Protein AF-A0A7V1EJ73-F1 (afdb_monomer)

Foldseek 3Di:
DDDDDDDDDDDDDDDDDDDDPDPDDDPVVVVVVVVVVVCCVVPVPPPLQPQLLLDDFQQEEAEAALQCLVLLVVGVVLLHAEYEHADPVHDPVSNVSNLVSSVVSNHAYAYEDDCVQAAQPDQHPLVRLLVVCVVPVPRPRYQHYEYDEACCPPNRRDLVRLLSSQVSNVVRHSHWYEYEHELQLLDCVNVVRDNNLLVNLNSTQEYEYEAEQAFPPDDAPQQCCDPDHSSPLLVSLVSQLVSCVSSVHAYEYEYELAAAQVPDDPPHGGAGHAQLSLLLSVVSSLLSLHSHYYYYHSNCLCVQSHAHDPPGPDHGGSNVCSVRHSSLSSVVSRVCGQFSSQPWDPPQKDKPDPQKDKTWTARLQQRWIKIKIWGRAQAKDKIKMFGNDDADVQKDFFWWDFDRPPPDDIFTQAPRITIDMDHGGDMTMTTTDMDRQCQLQRPQFLEPVLVVQLVVQAQQADGFNHRQNRPRNRHSYPVSVVRSVVQHGGGHPRSPPPDPPVVNVVVVVVVVVVVVVVDPDDDPPVVVVVVVPPPPPPPDDDDDDDDDDDFPQQDQDDCPVDPPQQWDKFWPPDPVDPPDHRPHPPPWDWDWDQQPDPPGRGTWTKTFPLPPQIKIKIKGWDQDFLVPFAQKKKKKWKKFAWDANPLRFFFFWFAQDPDPAWAWTWGFGQTRHPDPQDPAHFTFTDGDTPDDDDDDDPQGPTDHQVNWPDDGPCPDNPTGPRWMKMKMKMKRQDDPPVVVCVVCVPPRFHIWMWMWMDGPPGDITDIDPIRTSDPPPPVDPPPDDPPDRRIGMGMGMGRGMMIMGSIGMDHDDPDPPPPVVVVVVVVVVVVPDDDDDD

Radius of gyration: 36.16 Å; Cα contacts (8 Å, |Δi|>4): 1569; chains: 1; bounding box: 122×93×97 Å

Solvent-accessible surface area (backbone atoms only — not comparable to full-atom values): 47142 Å² total; per-residue (Å²): 133,89,80,92,87,83,88,83,87,83,84,84,81,88,72,92,77,79,89,73,88,73,78,82,70,71,68,63,60,57,54,52,51,50,51,50,49,51,48,45,64,73,65,43,74,73,81,64,63,76,60,75,66,81,58,76,64,48,43,32,29,30,31,39,40,27,55,47,38,80,51,46,62,56,44,40,75,42,54,30,44,29,35,40,28,35,28,83,87,41,49,73,69,32,40,52,49,26,41,51,51,24,41,74,68,68,23,35,31,27,44,35,50,54,60,83,38,53,48,57,87,54,76,67,33,62,66,59,51,50,51,55,47,70,72,45,65,84,42,89,14,52,49,28,37,30,62,48,76,39,40,72,74,67,86,42,36,48,68,72,55,44,30,51,51,37,55,51,49,60,72,78,43,77,60,46,33,32,38,38,34,43,59,48,34,52,32,31,82,74,48,74,72,44,39,46,62,42,77,44,45,84,38,37,54,33,39,34,39,48,54,55,49,44,40,56,92,49,64,80,76,72,16,43,80,35,92,59,89,59,15,26,48,58,59,41,39,51,34,47,38,53,40,21,65,73,37,72,31,60,35,26,43,32,38,62,46,36,26,26,30,97,86,41,72,94,64,41,59,25,27,44,53,39,49,60,50,44,51,36,52,50,54,55,40,54,74,41,66,43,73,30,42,31,28,40,31,44,74,40,9,68,66,58,47,8,40,43,52,93,88,37,82,33,70,58,37,21,51,56,41,42,60,71,34,44,29,58,51,28,51,53,49,60,73,43,8,61,13,59,69,66,37,72,48,85,70,32,53,51,63,77,46,93,50,54,48,71,49,33,26,46,21,84,69,70,71,43,36,39,36,44,35,36,32,73,41,92,50,70,50,69,40,46,38,37,57,56,56,79,56,56,95,61,35,37,70,28,31,39,28,51,70,76,83,53,97,55,74,72,42,60,24,60,78,49,29,40,70,56,79,37,50,53,42,34,68,50,43,25,44,45,40,68,41,53,41,5,25,8,68,73,74,55,43,15,53,74,65,17,57,51,28,27,64,76,31,58,72,44,72,62,62,42,73,42,70,5,20,8,69,38,74,18,50,14,51,75,66,18,57,51,28,27,64,76,30,56,73,43,58,63,79,70,57,66,70,84,66,78,49,69,64,56,57,46,48,52,47,49,50,49,49,58,61,52,62,75,65,86,81,78,85,79,63,62,70,66,57,64,72,71,74,70,75,80,87,80,81,85,85,87,86,88,80,84,91,79,78,86,70,50,60,58,50,92,81,74,76,83,89,52,94,66,81,33,53,50,78,42,29,72,61,64,75,88,45,91,91,51,80,42,72,48,59,91,62,45,46,80,46,81,40,66,36,93,47,96,85,43,78,40,57,19,49,34,40,35,14,64,68,78,69,47,48,36,36,44,34,41,65,54,75,52,56,64,87,76,49,30,56,34,36,37,41,34,32,30,39,28,60,50,44,68,68,71,67,34,43,34,33,39,31,49,24,47,38,63,63,99,72,77,46,70,26,45,28,50,31,52,34,41,41,72,48,100,86,43,96,61,61,33,57,32,49,36,76,54,78,84,74,88,67,96,71,90,62,98,80,67,58,67,45,52,59,85,73,52,77,81,69,80,88,70,81,52,95,78,62,52,82,70,53,47,28,31,42,38,34,40,34,38,58,52,82,87,49,68,74,54,43,79,72,36,85,87,75,65,70,60,41,28,36,29,40,32,46,25,45,66,91,55,69,74,32,72,68,50,70,76,42,66,56,76,78,79,83,77,82,71,87,76,87,81,64,91,87,79,78,46,43,45,34,42,37,37,39,33,27,13,30,37,37,35,36,58,49,42,75,49,62,48,64,82,80,75,65,78,68,62,64,54,54,58,58,53,55,58,61,61,71,76,71,81,84,86,88,132

Structure (mmCIF, N/CA/C/O backbone):
data_AF-A0A7V1EJ73-F1
#
_entry.id   AF-A0A7V1EJ73-F1
#
loop_
_atom_site.group_PDB
_atom_site.id
_atom_site.type_symbol
_atom_site.label_atom_id
_atom_site.label_alt_id
_atom_site.label_comp_id
_atom_site.label_asym_id
_atom_site.label_entity_id
_atom_site.label_seq_id
_atom_site.pdbx_PDB_ins_code
_atom_site.Cartn_x
_atom_site.Cartn_y
_atom_site.Cartn_z
_atom_site.occupancy
_atom_site.B_iso_or_equiv
_atom_site.auth_seq_id
_atom_site.auth_comp_id
_atom_site.auth_asym_id
_atom_site.auth_atom_id
_atom_site.pdbx_PDB_model_num
ATOM 1 N N . MET A 1 1 ? -60.280 17.745 -31.122 1.00 37.38 1 MET A N 1
ATOM 2 C CA . MET A 1 1 ? -60.606 16.848 -32.254 1.00 37.38 1 MET A CA 1
ATOM 3 C C . MET A 1 1 ? -59.682 15.636 -32.158 1.00 37.38 1 MET A C 1
ATOM 5 O O . MET A 1 1 ? -58.487 15.853 -32.148 1.00 37.38 1 MET A O 1
ATOM 9 N N . VAL A 1 2 ? -60.218 14.462 -31.771 1.00 38.38 2 VAL A N 1
ATOM 10 C CA . VAL A 1 2 ? -60.307 13.207 -32.583 1.00 38.38 2 VAL A CA 1
ATOM 11 C C . VAL A 1 2 ? -58.965 12.439 -32.615 1.00 38.38 2 VAL A C 1
ATOM 13 O O . VAL A 1 2 ? -57.993 13.028 -33.045 1.00 38.38 2 VAL A O 1
ATOM 16 N N . LYS A 1 3 ? -58.773 11.150 -32.270 1.00 39.94 3 LYS A N 1
ATOM 17 C CA . LYS A 1 3 ? -59.533 9.959 -31.787 1.00 39.94 3 LYS A CA 1
ATOM 18 C C . LYS A 1 3 ? -58.442 8.925 -31.373 1.00 39.94 3 LYS A C 1
ATOM 20 O O . LYS A 1 3 ? -57.450 8.824 -32.076 1.00 39.94 3 LYS A O 1
ATOM 25 N N . SER A 1 4 ? -58.476 8.235 -30.226 1.00 53.06 4 SER A N 1
ATOM 26 C CA . SER A 1 4 ? -59.129 6.931 -29.950 1.00 53.06 4 SER A CA 1
ATOM 27 C C . SER A 1 4 ? -58.980 5.841 -31.036 1.00 53.06 4 SER A C 1
ATOM 29 O O . SER A 1 4 ? -59.695 5.894 -32.038 1.00 53.06 4 SER A O 1
ATOM 31 N N . SER A 1 5 ? -58.239 4.757 -30.753 1.00 43.44 5 SER A N 1
ATOM 32 C CA . SER A 1 5 ? -58.527 3.426 -31.324 1.00 43.44 5 SER A CA 1
ATOM 33 C C . SER A 1 5 ? -58.229 2.282 -30.335 1.00 43.44 5 SER A C 1
ATOM 35 O O . SER A 1 5 ? -57.294 2.348 -29.545 1.00 43.44 5 SER A O 1
ATOM 37 N N . LYS A 1 6 ? -59.136 1.295 -30.336 1.00 39.09 6 LYS A N 1
ATOM 38 C CA . LYS A 1 6 ? -59.301 0.154 -29.413 1.00 39.09 6 LYS A CA 1
ATOM 39 C C . LYS A 1 6 ? -58.477 -1.075 -29.851 1.00 39.09 6 LYS A C 1
ATOM 41 O O . LYS A 1 6 ? -58.134 -1.157 -31.028 1.00 39.09 6 LYS A O 1
ATOM 46 N N . PRO A 1 7 ? -58.275 -2.084 -28.976 1.00 47.47 7 PRO A N 1
ATOM 47 C CA . PRO A 1 7 ? -57.631 -3.344 -29.343 1.00 47.47 7 PRO A CA 1
ATOM 48 C C . PRO A 1 7 ? -58.618 -4.354 -29.962 1.00 47.47 7 PRO A C 1
ATOM 50 O O . PRO A 1 7 ? -59.775 -4.459 -29.543 1.00 47.47 7 PRO A O 1
ATOM 53 N N . ASN A 1 8 ? -58.141 -5.118 -30.950 1.00 38.03 8 ASN A N 1
ATOM 54 C CA . ASN A 1 8 ? -58.883 -6.188 -31.619 1.00 38.03 8 ASN A CA 1
ATOM 55 C C . ASN A 1 8 ? -58.774 -7.518 -30.858 1.00 38.03 8 ASN A C 1
ATOM 57 O O . ASN A 1 8 ? -57.684 -8.006 -30.571 1.00 38.03 8 ASN A O 1
ATOM 61 N N . ARG A 1 9 ? -59.939 -8.126 -30.602 1.00 43.38 9 ARG A N 1
ATOM 62 C CA . ARG A 1 9 ? -60.115 -9.532 -30.215 1.00 43.38 9 ARG A CA 1
ATOM 63 C C . ARG A 1 9 ? -59.714 -10.441 -31.378 1.00 43.38 9 A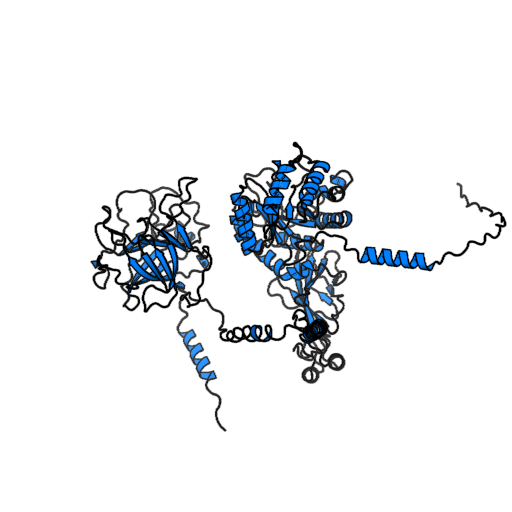RG A C 1
ATOM 65 O O . ARG A 1 9 ? -60.290 -10.316 -32.456 1.00 43.38 9 ARG A O 1
ATOM 72 N N . PHE A 1 10 ? -58.836 -11.411 -31.127 1.00 39.53 10 PHE A N 1
ATOM 73 C CA . PHE A 1 10 ? -58.691 -12.586 -31.984 1.00 39.53 10 PHE A CA 1
ATOM 74 C C . PHE A 1 10 ? -59.419 -13.786 -31.372 1.00 39.53 10 PHE A C 1
ATOM 76 O O . PHE A 1 10 ? -59.262 -14.116 -30.199 1.00 39.53 10 PHE A O 1
ATOM 83 N N . ILE A 1 11 ? -60.261 -14.386 -32.208 1.00 44.75 11 ILE A N 1
ATOM 84 C CA . ILE A 1 11 ? -61.068 -15.582 -31.980 1.00 44.75 11 ILE A CA 1
ATOM 85 C C . ILE A 1 11 ? -60.153 -16.801 -32.137 1.00 44.75 11 ILE A C 1
ATOM 87 O O . ILE A 1 11 ? -59.533 -16.958 -33.188 1.00 44.75 11 ILE A O 1
ATOM 91 N N . SER A 1 12 ? -60.078 -17.672 -31.127 1.00 35.75 12 SER A N 1
ATOM 92 C CA . SER A 1 12 ? -59.430 -18.979 -31.254 1.00 35.75 12 SER A CA 1
ATOM 93 C C . SER A 1 12 ? -60.448 -20.032 -31.705 1.00 35.75 12 SER A C 1
ATOM 95 O O . SER A 1 12 ? -61.390 -20.392 -31.001 1.00 35.75 12 SER A O 1
ATOM 97 N N . THR A 1 13 ? -60.261 -20.528 -32.923 1.00 39.53 13 THR A N 1
ATOM 98 C CA . THR A 1 13 ? -60.902 -21.741 -33.435 1.00 39.53 13 THR A CA 1
ATOM 99 C C . THR A 1 13 ? -60.279 -22.971 -32.780 1.00 39.53 13 THR A C 1
ATOM 101 O O . THR A 1 13 ? -59.085 -23.231 -32.926 1.00 39.53 13 THR A O 1
ATOM 104 N N . PHE A 1 14 ? -61.109 -23.740 -32.078 1.00 36.62 14 PHE A N 1
ATOM 105 C CA . PHE A 1 14 ? -60.796 -25.070 -31.564 1.00 36.62 14 PHE A CA 1
ATOM 106 C C . PHE A 1 14 ? -60.597 -26.058 -32.727 1.00 36.62 14 PHE A C 1
ATOM 108 O O . PHE A 1 14 ? -61.514 -26.287 -33.514 1.00 36.62 14 PHE A O 1
ATOM 115 N N . VAL A 1 15 ? -59.418 -26.680 -32.803 1.00 42.06 15 VAL A N 1
ATOM 116 C CA . VAL A 1 15 ? -59.161 -27.884 -33.610 1.00 42.06 15 VAL A CA 1
ATOM 117 C C . VAL A 1 15 ? -58.837 -29.023 -32.637 1.00 42.06 15 VAL A C 1
ATOM 119 O O . VAL A 1 15 ? -57.917 -28.867 -31.831 1.00 42.06 15 VAL A O 1
ATOM 122 N N . PRO A 1 16 ? -59.543 -30.168 -32.675 1.00 42.78 16 PRO A N 1
ATOM 123 C CA . PRO A 1 16 ? -59.245 -31.287 -31.792 1.00 42.78 16 PRO A CA 1
ATOM 124 C C . PRO A 1 16 ? -57.957 -31.981 -32.258 1.00 42.78 16 PRO A C 1
ATOM 126 O O . PRO A 1 16 ? -57.902 -32.562 -33.344 1.00 42.78 16 PRO A O 1
ATOM 129 N N . ARG A 1 17 ? -56.896 -31.912 -31.443 1.00 36.88 17 ARG A N 1
ATOM 130 C CA . ARG A 1 17 ? -55.671 -32.693 -31.660 1.00 36.88 17 ARG A CA 1
ATOM 131 C C . ARG A 1 17 ? -55.872 -34.121 -31.158 1.00 36.88 17 ARG A C 1
ATOM 133 O O . ARG A 1 17 ? -56.220 -34.343 -30.007 1.00 36.88 17 ARG A O 1
ATOM 140 N N . LYS A 1 18 ? -55.610 -35.060 -32.068 1.00 44.44 18 LYS A N 1
ATOM 141 C CA . LYS A 1 18 ? -55.435 -36.499 -31.849 1.00 44.44 18 LYS A CA 1
ATOM 142 C C . LYS A 1 18 ? -54.506 -36.783 -30.666 1.00 44.44 18 LYS A C 1
ATOM 144 O O . LYS A 1 18 ? -53.401 -36.244 -30.616 1.00 44.44 18 LYS A O 1
ATOM 149 N N . ASP A 1 19 ? -54.929 -37.712 -29.815 1.00 43.25 19 ASP A N 1
ATOM 150 C CA . ASP A 1 19 ? -54.128 -38.333 -28.763 1.00 43.25 19 ASP A CA 1
ATOM 151 C C . ASP A 1 19 ? -52.862 -38.982 -29.338 1.00 43.25 19 ASP A C 1
ATOM 153 O O . ASP A 1 19 ? -52.896 -40.070 -29.921 1.00 43.25 19 ASP A O 1
ATOM 157 N N . ILE A 1 20 ? -51.719 -38.322 -29.152 1.00 44.53 20 ILE A N 1
ATOM 158 C CA . ILE A 1 20 ? -50.403 -38.941 -29.301 1.00 44.53 20 ILE A CA 1
ATOM 159 C C . ILE A 1 20 ? -49.955 -39.340 -27.896 1.00 44.53 20 ILE A C 1
ATOM 161 O O . ILE A 1 20 ? -49.595 -38.491 -27.082 1.00 44.53 20 ILE A O 1
ATOM 165 N N . LYS A 1 21 ? -49.969 -40.648 -27.611 1.00 43.72 21 LYS A N 1
ATOM 166 C CA . LYS A 1 21 ? -49.318 -41.225 -26.428 1.00 43.72 21 LYS A CA 1
ATOM 167 C C . LYS A 1 21 ? -47.803 -41.055 -26.564 1.00 43.72 21 LYS A C 1
ATOM 169 O O . LYS A 1 21 ? -47.116 -41.939 -27.072 1.00 43.72 21 LYS A O 1
ATOM 174 N N . VAL A 1 22 ? -47.287 -39.913 -26.118 1.00 45.94 22 VAL A N 1
ATOM 175 C CA . VAL A 1 22 ? -45.852 -39.709 -25.910 1.00 45.94 22 VAL A CA 1
ATOM 176 C C . VAL A 1 22 ? -45.454 -40.553 -24.703 1.00 45.94 22 VAL A C 1
ATOM 178 O O . VAL A 1 22 ? -45.932 -40.333 -23.591 1.00 45.94 22 VAL A O 1
ATOM 181 N N . ARG A 1 23 ? -44.622 -41.574 -24.933 1.00 46.03 23 ARG A N 1
ATOM 182 C CA . ARG A 1 23 ? -43.982 -42.340 -23.859 1.00 46.03 23 ARG A CA 1
ATOM 183 C C . ARG A 1 23 ? -43.188 -41.356 -23.000 1.00 46.03 23 ARG A C 1
ATOM 185 O O . ARG A 1 23 ? -42.261 -40.730 -23.502 1.00 46.03 23 ARG A O 1
ATOM 192 N N . GLN A 1 24 ? -43.567 -41.221 -21.732 1.00 46.16 24 GLN A N 1
ATOM 193 C CA . GLN A 1 24 ? -42.800 -40.477 -20.740 1.00 46.16 24 GLN A CA 1
ATOM 194 C C . GLN A 1 24 ? -41.425 -41.141 -20.602 1.00 46.16 24 GLN A C 1
ATOM 196 O O . GLN A 1 24 ? -41.301 -42.218 -20.020 1.00 46.16 24 GLN A O 1
ATOM 201 N N . ALA A 1 25 ? -40.400 -40.525 -21.186 1.00 59.19 25 ALA A N 1
ATOM 202 C CA . ALA A 1 25 ? -39.031 -40.771 -20.765 1.00 59.19 25 ALA A CA 1
ATOM 203 C C . ALA A 1 25 ? -38.875 -40.223 -19.331 1.00 59.19 25 ALA A C 1
ATOM 205 O O . ALA A 1 25 ? -39.497 -39.208 -19.002 1.00 59.19 25 ALA A O 1
ATOM 206 N N . PRO A 1 26 ? -38.108 -40.892 -18.458 1.00 57.16 26 PRO A N 1
ATOM 207 C CA . PRO A 1 26 ? -38.058 -40.559 -17.040 1.00 57.16 26 PRO A CA 1
ATOM 208 C C . PRO A 1 26 ? -37.475 -39.155 -16.834 1.00 57.16 26 PRO A C 1
ATOM 210 O O . PRO A 1 26 ? -36.294 -38.916 -17.076 1.00 57.16 26 PRO A O 1
ATOM 213 N N . GLN A 1 27 ? -38.311 -38.237 -16.338 1.00 58.25 27 GLN A N 1
ATOM 214 C CA . GLN A 1 27 ? -37.965 -36.846 -16.001 1.00 58.25 27 GLN A CA 1
ATOM 215 C C . GLN A 1 27 ? -36.798 -36.735 -14.997 1.00 58.25 27 GLN A C 1
ATOM 217 O O . GLN A 1 27 ? -36.150 -35.697 -14.904 1.00 58.25 27 GLN A O 1
ATOM 222 N N . TYR A 1 28 ? -36.475 -37.826 -14.302 1.00 60.28 28 TYR A N 1
ATOM 223 C CA . TYR A 1 28 ? -35.384 -37.912 -13.335 1.00 60.28 28 TYR A CA 1
ATOM 224 C C . TYR A 1 28 ? -33.982 -37.781 -13.949 1.00 60.28 28 TYR A C 1
ATOM 226 O O . TYR A 1 28 ? -33.091 -37.267 -13.284 1.00 60.28 28 TYR A O 1
ATOM 234 N N . MET A 1 29 ? -33.776 -38.171 -15.213 1.00 61.72 29 MET A N 1
ATOM 235 C CA . MET A 1 29 ? -32.460 -38.032 -15.865 1.00 61.72 29 MET A CA 1
ATOM 236 C C . MET A 1 29 ? -32.123 -36.573 -16.201 1.00 61.72 29 MET A C 1
ATOM 238 O O . MET A 1 29 ? -30.957 -36.196 -16.159 1.00 61.72 29 MET A O 1
ATOM 242 N N . GLY A 1 30 ? -33.133 -35.745 -16.492 1.00 72.31 30 GLY A N 1
ATOM 243 C CA . GLY A 1 30 ? -32.937 -34.317 -16.758 1.00 72.31 30 GLY A CA 1
ATOM 244 C C . GLY A 1 30 ? -32.549 -33.553 -15.495 1.00 72.31 30 GLY A C 1
ATOM 245 O O . GLY A 1 30 ? -31.571 -32.820 -15.508 1.00 72.31 30 GLY A O 1
ATOM 246 N N . ILE A 1 31 ? -33.254 -33.799 -14.386 1.00 76.06 31 ILE A N 1
ATOM 247 C CA . ILE A 1 31 ? -32.960 -33.153 -13.098 1.00 76.06 31 ILE A CA 1
ATOM 248 C C . ILE A 1 31 ? -31.570 -33.559 -12.601 1.00 76.06 31 ILE A C 1
ATOM 250 O O . ILE A 1 31 ? -30.794 -32.692 -12.221 1.00 76.06 31 ILE A O 1
ATOM 254 N N . LEU A 1 32 ? -31.210 -34.847 -12.681 1.00 76.19 32 LEU A N 1
ATOM 255 C CA . LEU A 1 32 ? -29.887 -35.301 -12.250 1.00 76.19 32 LEU A CA 1
ATOM 256 C C . LEU A 1 32 ? -28.766 -34.695 -13.108 1.00 76.19 32 LEU A C 1
ATOM 258 O O . LEU A 1 32 ? -27.756 -34.265 -12.566 1.00 76.19 32 LEU A O 1
ATOM 262 N N . ALA A 1 33 ? -28.948 -34.616 -14.431 1.00 75.00 33 ALA A N 1
ATOM 263 C CA . ALA A 1 33 ? -27.963 -34.008 -15.321 1.00 75.00 33 ALA A CA 1
ATOM 264 C C . ALA A 1 33 ? -27.811 -32.502 -15.066 1.00 75.00 33 ALA A C 1
ATOM 266 O O . ALA A 1 33 ? -26.686 -32.018 -15.033 1.00 75.00 33 ALA A O 1
ATOM 267 N N . THR A 1 34 ? -28.906 -31.772 -14.832 1.00 75.56 34 THR A N 1
ATOM 268 C CA . THR A 1 34 ? -28.857 -30.338 -14.509 1.00 75.56 34 THR A CA 1
ATOM 269 C C . THR A 1 34 ? -28.239 -30.090 -13.137 1.00 75.56 34 THR A C 1
ATOM 271 O O . THR A 1 34 ? -27.395 -29.215 -13.021 1.00 75.56 34 THR A O 1
ATOM 274 N N . THR A 1 35 ? -28.572 -30.880 -12.112 1.00 78.50 35 THR A N 1
ATOM 275 C CA . THR A 1 35 ? -27.944 -30.753 -10.788 1.00 78.50 35 THR A CA 1
ATOM 276 C C . THR A 1 35 ? -26.461 -31.107 -10.839 1.00 78.50 35 THR A C 1
ATOM 278 O O . THR A 1 35 ? -25.662 -30.389 -10.255 1.00 78.50 35 THR A O 1
ATOM 281 N N . VAL A 1 36 ? -26.066 -32.149 -11.577 1.00 75.88 36 VAL A N 1
ATOM 282 C CA . VAL A 1 36 ? -24.648 -32.487 -11.767 1.00 75.88 36 VAL A CA 1
ATOM 283 C C . VAL A 1 36 ? -23.930 -31.402 -12.568 1.00 75.88 36 VAL A C 1
ATOM 285 O O . VAL A 1 36 ? -22.825 -31.050 -12.196 1.00 75.88 36 VAL A O 1
ATOM 288 N N . LEU A 1 37 ? -24.542 -30.807 -13.596 1.00 72.06 37 LEU A N 1
ATOM 289 C CA . LEU A 1 37 ? -23.951 -29.678 -14.329 1.00 72.06 37 LEU A CA 1
ATOM 290 C C . LEU A 1 37 ? -23.843 -28.413 -13.473 1.00 72.06 37 LEU A C 1
ATOM 292 O O . LEU A 1 37 ? -22.819 -27.753 -13.542 1.00 72.06 37 LEU A O 1
ATOM 296 N N . CYS A 1 38 ? -24.839 -28.091 -12.645 1.00 68.19 38 CYS A N 1
ATOM 297 C CA . CYS A 1 38 ? -24.762 -26.962 -11.716 1.00 68.19 38 CYS A CA 1
ATOM 298 C C . CYS A 1 38 ? -23.707 -27.203 -10.633 1.00 68.19 38 CYS A C 1
ATOM 300 O O . CYS A 1 38 ? -22.930 -26.308 -10.350 1.00 68.19 38 CYS A O 1
ATOM 302 N N . VAL A 1 39 ? -23.630 -28.411 -10.068 1.00 67.31 39 VAL A N 1
ATOM 303 C CA . VAL A 1 39 ? -22.601 -28.771 -9.081 1.00 67.31 39 VAL A CA 1
ATOM 304 C C . VAL A 1 39 ? -21.217 -28.807 -9.728 1.00 67.31 39 VAL A C 1
ATOM 306 O O . VAL A 1 39 ? -20.269 -28.343 -9.120 1.00 67.31 39 VAL A O 1
ATOM 309 N N . VAL A 1 40 ? -21.083 -29.278 -10.969 1.00 64.38 40 VAL A N 1
ATOM 310 C CA . VAL A 1 40 ? -19.813 -29.238 -11.708 1.00 64.38 40 VAL A CA 1
ATOM 311 C C . VAL A 1 40 ? -19.453 -27.814 -12.116 1.00 64.38 40 VAL A C 1
ATOM 313 O O . VAL A 1 40 ? -18.287 -27.503 -12.067 1.00 64.38 40 VAL A O 1
ATOM 316 N N . PHE A 1 41 ? -20.381 -26.913 -12.438 1.00 58.25 41 PHE A N 1
ATOM 317 C CA . PHE A 1 41 ? -20.037 -25.503 -12.692 1.00 58.25 41 PHE A CA 1
ATOM 318 C C . PHE A 1 41 ? -19.745 -24.709 -11.412 1.00 58.25 41 PHE A C 1
ATOM 320 O O . PHE A 1 41 ? -18.951 -23.781 -11.456 1.00 58.25 41 PHE A O 1
ATOM 327 N N . LEU A 1 42 ? -20.361 -25.074 -10.284 1.00 53.41 42 LEU A N 1
ATOM 328 C CA . LEU A 1 42 ? -20.109 -24.459 -8.975 1.00 53.41 42 LEU A CA 1
ATOM 329 C C . LEU A 1 42 ? -18.866 -25.033 -8.273 1.00 53.41 42 LEU A C 1
ATOM 331 O O . LEU A 1 42 ? -18.332 -24.388 -7.381 1.00 53.41 42 LEU A O 1
ATOM 335 N N . LEU A 1 43 ? -18.429 -26.245 -8.641 1.00 47.97 43 LEU A N 1
ATOM 336 C CA . LEU A 1 43 ? -17.250 -26.922 -8.079 1.00 47.97 43 LEU A CA 1
ATOM 337 C C . LEU A 1 43 ? -16.119 -27.130 -9.085 1.00 47.97 43 LEU A C 1
ATOM 339 O O . LEU A 1 43 ? -15.046 -27.583 -8.689 1.00 47.97 43 LEU A O 1
ATOM 343 N N . SER A 1 44 ? -16.328 -26.858 -10.374 1.00 37.72 44 SER A N 1
ATOM 344 C CA . SER A 1 44 ? -15.217 -26.675 -11.295 1.00 37.72 44 SER A CA 1
ATOM 345 C C . SER A 1 44 ? -14.502 -25.453 -10.760 1.00 37.72 44 SER A C 1
ATOM 347 O O . SER A 1 44 ? -15.121 -24.388 -10.761 1.00 37.72 44 SER A O 1
ATOM 349 N N . PRO A 1 45 ? -13.248 -25.577 -10.291 1.00 40.66 45 PRO A N 1
ATOM 350 C CA . PRO A 1 45 ? -12.445 -24.391 -10.120 1.00 40.66 45 PRO A CA 1
ATOM 351 C C . PRO A 1 45 ? -12.479 -23.733 -11.493 1.00 40.66 45 PRO A C 1
ATOM 353 O O . PRO A 1 45 ? -11.986 -24.295 -12.477 1.00 40.66 45 PRO A O 1
ATOM 356 N N . THR A 1 46 ? -13.140 -22.580 -11.598 1.00 42.56 46 THR A N 1
ATOM 357 C CA . THR A 1 46 ? -12.669 -21.597 -12.554 1.00 42.56 46 THR A CA 1
ATOM 358 C C . THR A 1 46 ? -11.179 -21.569 -12.282 1.00 42.56 46 THR A C 1
ATOM 360 O O . THR A 1 46 ? -10.757 -2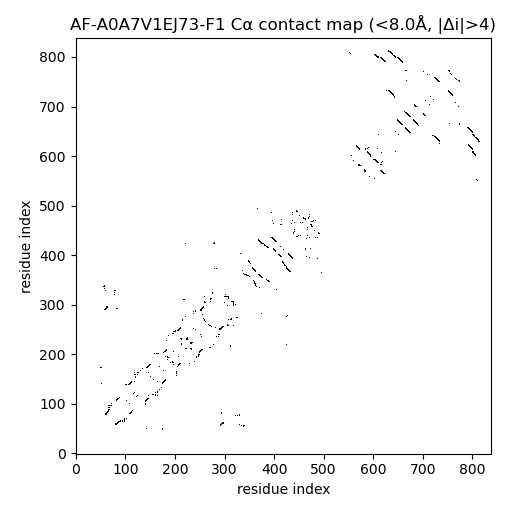1.384 -11.139 1.00 42.56 46 THR A O 1
ATOM 363 N N . VAL A 1 47 ? -10.384 -21.952 -13.277 1.00 37.84 47 VAL A N 1
ATOM 364 C CA . VAL A 1 47 ? -8.932 -21.844 -13.198 1.00 37.84 47 VAL A CA 1
ATOM 365 C C . VAL A 1 47 ? -8.664 -20.344 -13.250 1.00 37.84 47 VAL A C 1
ATOM 367 O O . VAL A 1 47 ? -8.243 -19.806 -14.263 1.00 37.84 47 VAL A O 1
ATOM 370 N N . SER A 1 48 ? -9.062 -19.642 -12.189 1.00 51.25 48 SER A N 1
ATOM 371 C CA . SER A 1 48 ? -8.489 -18.372 -11.827 1.00 51.25 48 SER A CA 1
ATOM 372 C C . SER A 1 48 ? -7.030 -18.718 -11.652 1.00 51.25 48 SER A C 1
ATOM 374 O O . SER A 1 48 ? -6.707 -19.619 -10.868 1.00 51.25 48 SER A O 1
ATOM 376 N N . ALA A 1 49 ? -6.173 -18.100 -12.461 1.00 53.81 49 ALA A N 1
ATOM 377 C CA . ALA A 1 49 ? -4.745 -18.154 -12.220 1.00 53.81 49 ALA A CA 1
ATOM 378 C C . ALA A 1 49 ? -4.533 -17.928 -10.718 1.00 53.81 49 ALA A C 1
ATOM 380 O O . ALA A 1 49 ? -5.224 -17.094 -10.122 1.00 53.81 49 ALA A O 1
ATOM 381 N N . VAL A 1 50 ? -3.683 -18.752 -10.100 1.00 66.06 50 VAL A N 1
ATOM 382 C CA . VAL A 1 50 ? -3.334 -18.575 -8.690 1.00 66.06 50 VAL A CA 1
ATOM 383 C C . VAL A 1 50 ? -2.803 -17.157 -8.583 1.00 66.06 50 VAL A C 1
ATOM 385 O O . VAL A 1 50 ? -1.763 -16.859 -9.162 1.00 66.06 50 VAL A O 1
ATOM 388 N N . ASP A 1 51 ? -3.564 -16.282 -7.935 1.00 76.12 51 ASP A N 1
ATOM 389 C CA . ASP A 1 51 ? -3.142 -14.913 -7.717 1.00 76.12 51 ASP A CA 1
ATOM 390 C C . ASP A 1 51 ? -1.997 -14.969 -6.696 1.00 76.12 51 ASP A C 1
ATOM 392 O O . ASP A 1 51 ? -2.236 -15.347 -5.545 1.00 76.12 51 ASP A O 1
ATOM 396 N N . PRO A 1 52 ? -0.744 -14.675 -7.090 1.00 75.69 52 PRO A N 1
ATOM 397 C CA . PRO A 1 52 ? 0.398 -14.754 -6.181 1.00 75.69 52 PRO A CA 1
ATOM 398 C C . PRO A 1 52 ? 0.299 -13.720 -5.051 1.00 75.69 52 PRO A C 1
ATOM 400 O O . PRO A 1 52 ? 1.067 -13.773 -4.091 1.00 75.69 52 PRO A O 1
ATOM 403 N N . PHE A 1 53 ? -0.660 -12.800 -5.150 1.00 85.94 53 PHE A N 1
ATOM 404 C CA . PHE A 1 53 ? -0.974 -11.801 -4.148 1.00 85.94 53 PHE A CA 1
ATOM 405 C C . PHE A 1 53 ? -2.124 -12.210 -3.214 1.00 85.94 53 PHE A C 1
ATOM 407 O O . PHE A 1 53 ? -2.345 -11.535 -2.215 1.00 85.94 53 PHE A O 1
ATOM 414 N N . ALA A 1 54 ? -2.794 -13.345 -3.458 1.00 83.19 54 ALA A N 1
ATOM 415 C CA . ALA A 1 54 ? -3.875 -13.845 -2.600 1.00 83.19 54 ALA A CA 1
ATOM 416 C C . ALA A 1 54 ? -3.401 -14.350 -1.225 1.00 83.19 54 ALA A C 1
ATOM 418 O O . ALA A 1 54 ? -4.218 -14.676 -0.366 1.00 83.19 54 ALA A O 1
ATOM 419 N N . THR A 1 55 ? -2.089 -14.458 -1.017 1.00 84.44 55 THR A N 1
ATOM 420 C CA . THR A 1 55 ? -1.480 -14.826 0.265 1.00 84.44 55 THR A CA 1
ATOM 421 C C . THR A 1 55 ? -0.349 -13.865 0.607 1.00 84.44 55 THR A C 1
ATOM 423 O O . THR A 1 55 ? 0.345 -13.387 -0.292 1.00 84.44 55 THR A O 1
ATOM 426 N N . GLY A 1 56 ? -0.107 -13.650 1.900 1.00 89.25 56 GLY A N 1
ATOM 427 C CA . GLY A 1 56 ? 0.932 -12.742 2.393 1.00 89.25 56 GLY A CA 1
ATOM 428 C C . GLY A 1 56 ? 0.360 -11.373 2.765 1.00 89.25 56 GLY A C 1
ATOM 429 O O . GLY A 1 56 ? -0.813 -11.302 3.107 1.00 89.25 56 GLY A O 1
ATOM 430 N N . PRO A 1 57 ? 1.162 -10.296 2.750 1.00 93.00 57 PRO A N 1
ATOM 431 C CA . PRO A 1 57 ? 0.663 -8.948 3.002 1.00 93.00 57 PRO A CA 1
ATOM 432 C C . PRO A 1 57 ? -0.083 -8.393 1.781 1.00 93.00 57 PRO A C 1
ATOM 434 O O . PRO A 1 57 ? 0.216 -8.759 0.634 1.00 93.00 57 PRO A O 1
ATOM 437 N N . TYR A 1 58 ? -1.024 -7.475 2.019 1.00 96.88 58 TYR A N 1
ATOM 438 C CA . TYR A 1 58 ? -1.709 -6.750 0.948 1.00 96.88 58 TYR A CA 1
ATOM 439 C C . TYR A 1 58 ? -0.682 -6.016 0.064 1.00 96.88 58 TYR A C 1
ATOM 441 O O . TYR A 1 58 ? 0.237 -5.397 0.612 1.00 96.88 58 TYR A O 1
ATOM 449 N N . PRO A 1 59 ? -0.757 -6.107 -1.276 1.00 97.69 59 PRO A N 1
ATOM 450 C CA . PRO A 1 59 ? 0.275 -5.549 -2.139 1.00 97.69 59 PRO A CA 1
ATOM 451 C C . PRO A 1 59 ? 0.303 -4.023 -2.096 1.00 97.69 59 PRO A C 1
ATOM 453 O O . PRO A 1 59 ? -0.615 -3.352 -2.569 1.00 97.69 59 PRO A O 1
ATOM 456 N N . THR A 1 60 ? 1.401 -3.497 -1.566 1.00 97.56 60 THR A N 1
ATOM 457 C CA . THR A 1 60 ? 1.638 -2.064 -1.395 1.00 97.56 60 THR A CA 1
ATOM 458 C C . THR A 1 60 ? 3.056 -1.769 -1.855 1.00 97.56 60 THR A C 1
ATOM 460 O O . THR A 1 60 ? 4.008 -2.392 -1.374 1.00 97.56 60 THR A O 1
ATOM 463 N N . GLY A 1 61 ? 3.213 -0.876 -2.830 1.00 96.38 61 GLY A N 1
ATOM 464 C CA . GLY A 1 61 ? 4.480 -0.782 -3.539 1.00 96.38 61 GLY A CA 1
ATOM 465 C C . GLY A 1 61 ? 4.695 0.448 -4.401 1.00 96.38 61 GLY A C 1
ATOM 466 O O . GLY A 1 61 ? 3.986 1.446 -4.296 1.00 96.38 61 GLY A O 1
ATOM 467 N N . TRP A 1 62 ? 5.678 0.332 -5.291 1.00 97.06 62 TRP A N 1
ATOM 468 C CA . TRP A 1 62 ? 6.108 1.398 -6.190 1.00 97.06 62 TRP A CA 1
ATOM 469 C C . TRP A 1 62 ? 6.284 0.932 -7.631 1.00 97.06 62 TRP A C 1
ATOM 471 O O . TRP A 1 62 ? 6.580 -0.229 -7.893 1.00 97.06 62 TRP A O 1
ATOM 481 N N . TYR A 1 63 ? 6.167 1.874 -8.560 1.00 95.94 63 TYR A N 1
ATOM 482 C CA . TYR A 1 63 ? 6.903 1.817 -9.815 1.00 95.94 63 TYR A CA 1
ATOM 483 C C . TYR A 1 63 ? 8.373 2.111 -9.559 1.00 95.94 63 TYR A C 1
ATOM 485 O O . TYR A 1 63 ? 8.710 3.107 -8.914 1.00 95.94 63 TYR A O 1
ATOM 493 N N . ASP A 1 64 ? 9.232 1.292 -10.140 1.00 96.12 64 ASP A N 1
ATOM 494 C CA . ASP A 1 64 ? 10.675 1.427 -10.037 1.00 96.12 64 ASP A CA 1
ATOM 495 C C . ASP A 1 64 ? 11.366 1.060 -11.365 1.00 96.12 64 ASP A C 1
ATOM 497 O O . ASP A 1 64 ? 10.700 0.869 -12.387 1.00 96.12 64 ASP A O 1
ATOM 501 N N . ALA A 1 65 ? 12.696 0.972 -11.392 1.00 95.25 65 ALA A N 1
ATOM 502 C CA . ALA A 1 65 ? 13.459 0.570 -12.566 1.00 95.25 65 ALA A CA 1
ATOM 503 C C . ALA A 1 65 ? 14.462 -0.551 -12.255 1.00 95.25 65 ALA A C 1
ATOM 505 O O . ALA A 1 65 ? 15.294 -0.443 -11.362 1.00 95.25 65 ALA A O 1
ATOM 506 N N . LEU A 1 66 ? 14.482 -1.589 -13.095 1.00 95.94 66 LEU A N 1
ATOM 507 C CA . LEU A 1 66 ? 15.389 -2.743 -12.989 1.00 95.94 66 LEU A CA 1
ATOM 508 C C . LEU A 1 66 ? 16.884 -2.393 -13.109 1.00 95.94 66 LEU A C 1
ATOM 510 O O . LEU A 1 66 ? 17.755 -3.226 -12.862 1.00 95.94 66 LEU A O 1
ATOM 514 N N . ALA A 1 67 ? 17.209 -1.175 -13.541 1.00 95.31 67 ALA A N 1
ATOM 515 C CA . ALA A 1 67 ? 18.580 -0.672 -13.566 1.00 95.31 67 ALA A CA 1
ATOM 516 C C . ALA A 1 67 ? 19.062 -0.177 -12.189 1.00 95.31 67 ALA A C 1
ATOM 518 O O . ALA A 1 67 ? 20.229 0.179 -12.051 1.00 95.31 67 ALA A O 1
ATOM 519 N N . VAL A 1 68 ? 18.164 -0.119 -11.205 1.00 94.06 68 VAL A N 1
ATOM 520 C CA . VAL A 1 68 ? 18.274 0.719 -10.012 1.00 94.06 68 VAL A CA 1
ATOM 521 C C . VAL A 1 68 ? 18.053 -0.126 -8.752 1.00 94.06 68 VAL A C 1
ATOM 523 O O . VAL A 1 68 ? 17.201 0.141 -7.916 1.00 94.06 68 VAL A O 1
ATOM 526 N N . TRP A 1 69 ? 18.804 -1.219 -8.636 1.00 95.25 69 TRP A N 1
ATOM 527 C CA . TRP A 1 69 ? 18.633 -2.214 -7.571 1.00 95.25 69 TRP A CA 1
ATOM 528 C C . TRP A 1 69 ? 18.902 -1.668 -6.161 1.00 95.25 69 TRP A C 1
ATOM 530 O O . TRP A 1 69 ? 18.426 -2.251 -5.191 1.00 95.25 69 TRP A O 1
ATOM 540 N N . GLU A 1 70 ? 19.603 -0.537 -6.027 1.00 95.19 70 GLU A N 1
ATOM 541 C CA . GLU A 1 70 ? 19.845 0.105 -4.727 1.00 95.19 70 GLU A CA 1
ATOM 542 C C . GLU A 1 70 ? 18.573 0.708 -4.108 1.00 95.19 70 GLU A C 1
ATOM 544 O O . GLU A 1 70 ? 18.554 1.025 -2.919 1.00 95.19 70 GLU A O 1
ATOM 549 N N . ASP A 1 71 ? 17.511 0.867 -4.899 1.00 94.94 71 ASP A N 1
ATOM 550 C CA . ASP A 1 71 ? 16.236 1.407 -4.435 1.00 94.94 71 ASP A CA 1
ATOM 551 C C . ASP A 1 71 ? 15.409 0.345 -3.688 1.00 94.94 71 ASP A C 1
ATOM 553 O O . ASP A 1 71 ? 14.636 0.685 -2.792 1.00 94.94 71 ASP A O 1
ATOM 557 N N . VAL A 1 72 ? 15.628 -0.944 -3.979 1.00 96.75 72 VAL A N 1
ATOM 558 C CA . VAL A 1 72 ? 14.874 -2.067 -3.399 1.00 96.75 72 VAL A CA 1
ATOM 559 C C . VAL A 1 72 ? 14.961 -2.101 -1.868 1.00 96.75 72 VAL A C 1
ATOM 561 O O . VAL A 1 72 ? 13.899 -2.142 -1.239 1.00 96.75 72 VAL A O 1
ATOM 564 N N . PRO A 1 73 ? 16.155 -2.000 -1.240 1.00 96.75 73 PRO A N 1
ATOM 565 C CA . PRO A 1 73 ? 16.255 -1.864 0.208 1.00 96.75 73 PRO A CA 1
ATOM 566 C C . PRO A 1 73 ? 15.412 -0.737 0.786 1.00 96.75 73 PRO A C 1
ATOM 568 O O . PRO A 1 73 ? 14.659 -0.943 1.734 1.00 96.75 73 PRO A O 1
ATOM 571 N N . ASN A 1 74 ? 15.476 0.442 0.173 1.00 95.94 74 ASN A N 1
ATOM 572 C CA . ASN A 1 74 ? 14.748 1.601 0.669 1.00 95.94 74 ASN A CA 1
ATOM 573 C C . ASN A 1 74 ? 13.231 1.392 0.588 1.00 95.94 74 ASN A C 1
ATOM 575 O O . ASN A 1 74 ? 12.518 1.762 1.516 1.00 95.94 74 ASN A O 1
ATOM 579 N N . ILE A 1 75 ? 12.729 0.758 -0.479 1.00 96.25 75 ILE A N 1
ATOM 580 C CA . ILE A 1 75 ? 11.294 0.490 -0.621 1.00 96.25 75 ILE A CA 1
ATOM 581 C C . ILE A 1 75 ? 10.785 -0.408 0.512 1.00 96.25 75 ILE A C 1
ATOM 583 O O . ILE A 1 75 ? 9.757 -0.074 1.107 1.00 96.25 75 ILE A O 1
ATOM 587 N N . TYR A 1 76 ? 11.469 -1.517 0.832 1.00 95.69 76 TYR A N 1
ATOM 588 C CA . TYR A 1 76 ? 10.981 -2.402 1.897 1.00 95.69 76 TYR A CA 1
ATOM 589 C C . TYR A 1 76 ? 11.230 -1.870 3.304 1.00 95.69 76 TYR A C 1
ATOM 591 O O . TYR A 1 76 ? 10.402 -2.112 4.182 1.00 95.69 76 TYR A O 1
ATOM 599 N N . PHE A 1 77 ? 12.307 -1.111 3.537 1.00 95.81 77 PHE A N 1
ATOM 600 C CA . PHE A 1 77 ? 12.512 -0.449 4.830 1.00 95.81 77 PHE A CA 1
ATOM 601 C C . PHE A 1 77 ? 11.419 0.582 5.120 1.00 95.81 77 PHE A C 1
ATOM 603 O O . PHE A 1 77 ? 11.001 0.714 6.265 1.00 95.81 77 PHE A O 1
ATOM 610 N N . LEU A 1 78 ? 10.880 1.226 4.081 1.00 95.44 78 LEU A N 1
ATOM 611 C CA . LEU A 1 78 ? 9.718 2.116 4.166 1.00 95.44 78 LEU A CA 1
ATOM 612 C C . LEU A 1 78 ? 8.373 1.358 4.139 1.00 95.44 78 LEU A C 1
ATOM 614 O O . LEU A 1 78 ? 7.332 1.936 3.828 1.00 95.44 78 LEU A O 1
ATOM 618 N N . GLY A 1 79 ? 8.374 0.047 4.398 1.00 96.25 79 GLY A N 1
ATOM 619 C CA . GLY A 1 79 ? 7.168 -0.776 4.520 1.00 96.25 79 GLY A CA 1
ATOM 620 C C . GLY A 1 79 ? 6.540 -1.242 3.201 1.00 96.25 79 GLY A C 1
ATOM 621 O O . GLY A 1 79 ? 5.478 -1.867 3.230 1.00 96.25 79 GLY A O 1
ATOM 622 N N . GLY A 1 80 ? 7.158 -0.970 2.049 1.00 97.12 80 GLY A N 1
ATOM 623 C CA . GLY A 1 80 ? 6.720 -1.510 0.761 1.00 97.12 80 GLY A CA 1
ATOM 624 C C . GLY A 1 80 ? 7.000 -3.012 0.645 1.00 97.12 80 GLY A C 1
ATOM 625 O O . GLY A 1 80 ? 8.020 -3.510 1.099 1.00 97.12 80 GLY A O 1
ATOM 626 N N . ASN A 1 81 ? 6.109 -3.765 0.003 1.00 97.69 81 ASN A N 1
ATOM 627 C CA . ASN A 1 81 ? 6.263 -5.220 -0.162 1.00 97.69 81 ASN A CA 1
ATOM 628 C C . ASN A 1 81 ? 6.161 -5.686 -1.622 1.00 97.69 81 ASN A C 1
ATOM 630 O O . ASN A 1 81 ? 6.251 -6.882 -1.915 1.00 97.69 81 ASN A O 1
ATOM 634 N N . THR A 1 82 ? 5.932 -4.752 -2.545 1.00 98.00 82 THR A N 1
ATOM 635 C CA . THR A 1 82 ? 5.777 -5.027 -3.972 1.00 98.00 82 THR A CA 1
ATOM 636 C C . THR A 1 82 ? 6.444 -3.924 -4.793 1.00 98.00 82 THR A C 1
ATOM 638 O O . THR A 1 82 ? 6.494 -2.770 -4.377 1.00 98.00 82 THR A O 1
ATOM 641 N N . THR A 1 83 ? 6.956 -4.259 -5.971 1.00 98.00 83 THR A N 1
ATOM 642 C CA . THR A 1 83 ? 7.445 -3.285 -6.952 1.00 98.00 83 THR A CA 1
ATOM 643 C C . THR A 1 83 ? 7.052 -3.710 -8.360 1.00 98.00 83 THR A C 1
ATOM 645 O O . THR A 1 83 ? 7.045 -4.900 -8.683 1.00 98.00 83 THR A O 1
ATOM 648 N N . LEU A 1 84 ? 6.711 -2.739 -9.201 1.00 97.94 84 LEU A N 1
ATOM 649 C CA . LEU A 1 84 ? 6.626 -2.897 -10.644 1.00 97.94 84 LEU A CA 1
ATOM 650 C C . LEU A 1 84 ? 7.878 -2.263 -11.238 1.00 97.94 84 LEU A C 1
ATOM 652 O O . LEU A 1 84 ? 8.009 -1.041 -11.303 1.00 97.94 84 LEU A O 1
ATOM 656 N N . ALA A 1 85 ? 8.816 -3.108 -11.648 1.00 96.81 85 ALA A N 1
ATOM 657 C CA . ALA A 1 85 ? 10.135 -2.671 -12.065 1.00 96.81 85 ALA A CA 1
ATOM 658 C C . ALA A 1 85 ? 10.196 -2.574 -13.594 1.00 96.81 85 ALA A C 1
ATOM 660 O O . ALA A 1 85 ? 10.166 -3.581 -14.307 1.00 96.81 85 ALA A O 1
ATOM 661 N N . LEU A 1 86 ? 10.272 -1.347 -14.108 1.00 95.06 86 LEU A N 1
ATOM 662 C CA . LEU A 1 86 ? 10.413 -1.068 -15.534 1.00 95.06 86 LEU A CA 1
ATOM 663 C C . LEU A 1 86 ? 11.769 -1.556 -16.052 1.00 95.06 86 LEU A C 1
ATOM 665 O O . LEU A 1 86 ? 12.781 -1.465 -15.358 1.00 95.06 86 LEU A O 1
ATOM 669 N N . TRP A 1 87 ? 11.811 -2.005 -17.308 1.00 92.06 87 TRP A N 1
ATOM 670 C CA . TRP A 1 87 ? 13.048 -2.481 -17.931 1.00 92.06 87 TRP A CA 1
ATOM 671 C C . TRP A 1 87 ? 14.152 -1.413 -17.977 1.00 92.06 87 TRP A C 1
ATOM 673 O O . TRP A 1 87 ? 15.293 -1.682 -17.591 1.00 92.06 87 TRP A O 1
ATOM 683 N N . GLY A 1 88 ? 13.820 -0.195 -18.419 1.00 84.62 88 GLY A N 1
ATOM 684 C CA . GLY A 1 88 ? 14.752 0.935 -18.481 1.00 84.62 88 GLY A CA 1
ATOM 685 C C . GLY A 1 88 ? 16.029 0.631 -19.279 1.00 84.62 88 GLY A C 1
ATOM 686 O O . GLY A 1 88 ? 15.982 0.013 -20.334 1.00 84.62 88 GLY A O 1
ATOM 687 N N . TYR A 1 89 ? 17.187 1.057 -18.772 1.00 86.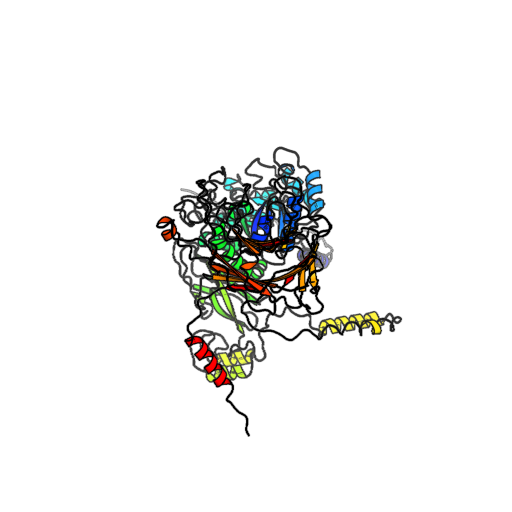69 89 TYR A N 1
ATOM 688 C CA . TYR A 1 89 ? 18.503 0.708 -19.330 1.00 86.69 89 TYR A CA 1
ATOM 689 C C . TYR A 1 89 ? 19.163 -0.451 -18.560 1.00 86.69 89 TYR A C 1
ATOM 691 O O . TYR A 1 89 ? 20.379 -0.453 -18.365 1.00 86.69 89 TYR A O 1
ATOM 699 N N . SER A 1 90 ? 18.368 -1.406 -18.059 1.00 92.56 90 SER A N 1
ATOM 700 C CA . SER A 1 90 ? 18.881 -2.494 -17.219 1.00 92.56 90 SER A CA 1
ATOM 701 C C . SER A 1 90 ? 19.806 -3.443 -17.986 1.00 92.56 90 SER A C 1
ATOM 703 O O . SER A 1 90 ? 19.560 -3.820 -19.136 1.00 92.56 90 SER A O 1
ATOM 705 N N . SER A 1 91 ? 20.882 -3.863 -17.325 1.00 95.62 91 SER A N 1
ATOM 706 C CA . SER A 1 91 ? 21.715 -4.977 -17.777 1.00 95.62 91 SER A CA 1
ATOM 707 C C . SER A 1 91 ? 21.221 -6.281 -17.147 1.00 95.62 91 SER A C 1
ATOM 709 O O . SER A 1 91 ? 20.417 -6.263 -16.220 1.00 95.62 91 SER A O 1
ATOM 711 N N . GLU A 1 92 ? 21.700 -7.424 -17.637 1.00 95.69 92 GLU A N 1
ATOM 712 C CA . GLU A 1 92 ? 21.438 -8.721 -16.988 1.00 95.69 92 GLU A CA 1
ATOM 713 C C . GLU A 1 92 ? 21.878 -8.700 -15.522 1.00 95.69 92 GLU A C 1
ATOM 715 O O . GLU A 1 92 ? 21.073 -8.968 -14.640 1.00 95.69 92 GLU A O 1
ATOM 720 N N . TYR A 1 93 ? 23.089 -8.203 -15.261 1.00 95.00 93 TYR A N 1
ATOM 721 C CA . TYR A 1 93 ? 23.605 -8.030 -13.906 1.00 95.00 93 TYR A CA 1
ATOM 722 C C . TYR A 1 93 ? 22.690 -7.179 -13.014 1.00 95.00 93 TYR A C 1
ATOM 724 O O . TYR A 1 93 ? 22.412 -7.567 -11.884 1.00 95.00 93 TYR A O 1
ATOM 732 N N . SER A 1 94 ? 22.206 -6.024 -13.494 1.00 96.19 94 SER A N 1
ATOM 733 C CA . SER A 1 94 ? 21.360 -5.167 -12.654 1.00 96.19 94 SER A CA 1
ATOM 734 C C . SER A 1 94 ? 20.003 -5.808 -12.364 1.00 96.19 94 SER A C 1
ATOM 736 O O . SER A 1 94 ? 19.489 -5.628 -11.268 1.00 96.19 94 SER A O 1
ATOM 738 N N . ARG A 1 95 ? 19.446 -6.583 -13.307 1.00 97.06 95 ARG A N 1
ATOM 739 C CA . ARG A 1 95 ? 18.204 -7.342 -13.097 1.00 97.06 95 ARG A CA 1
ATOM 740 C C . ARG A 1 95 ? 18.376 -8.438 -12.057 1.00 97.06 95 ARG A C 1
ATOM 742 O O . ARG A 1 95 ? 17.545 -8.540 -11.161 1.00 97.06 95 ARG A O 1
ATOM 749 N N . ASP A 1 96 ? 19.449 -9.215 -12.163 1.00 97.56 96 ASP A N 1
ATOM 750 C CA . ASP A 1 96 ? 19.749 -10.285 -11.213 1.00 97.56 96 ASP A CA 1
ATOM 751 C C . ASP A 1 96 ? 19.914 -9.699 -9.804 1.00 97.56 96 ASP A C 1
ATOM 753 O O . ASP A 1 96 ? 19.238 -10.131 -8.875 1.00 97.56 96 ASP A O 1
ATOM 757 N N . ARG A 1 97 ? 20.702 -8.620 -9.663 1.00 97.75 97 ARG A N 1
ATOM 758 C CA . ARG A 1 97 ? 20.867 -7.911 -8.383 1.00 97.75 97 ARG A CA 1
ATOM 759 C C . ARG A 1 97 ? 19.547 -7.348 -7.855 1.00 97.75 97 ARG A C 1
ATOM 761 O O . ARG A 1 97 ? 19.269 -7.503 -6.675 1.00 97.75 97 ARG A O 1
ATOM 768 N N . TYR A 1 98 ? 18.721 -6.736 -8.706 1.00 98.06 98 TYR A N 1
ATOM 769 C CA . TYR A 1 98 ? 17.409 -6.212 -8.305 1.00 98.06 98 TYR A CA 1
ATOM 770 C C . TYR A 1 98 ? 16.529 -7.311 -7.702 1.00 98.06 98 TYR A C 1
ATOM 772 O O . TYR A 1 98 ? 15.913 -7.130 -6.653 1.00 98.06 98 TYR A O 1
ATOM 780 N N . LEU A 1 99 ? 16.481 -8.465 -8.366 1.00 98.31 99 LEU A N 1
ATOM 781 C CA . LEU A 1 99 ? 15.697 -9.609 -7.930 1.00 98.31 99 LEU A CA 1
ATOM 782 C C . LEU A 1 99 ? 16.258 -10.253 -6.657 1.00 98.31 99 LEU A C 1
ATOM 784 O O . LEU A 1 99 ? 15.468 -10.595 -5.776 1.00 98.31 99 LEU A O 1
ATOM 788 N N . ASP A 1 100 ? 17.579 -10.383 -6.538 1.00 97.94 100 ASP A N 1
ATOM 789 C CA . ASP A 1 100 ? 18.246 -10.911 -5.344 1.00 97.94 100 ASP A CA 1
ATOM 790 C C . ASP A 1 100 ? 17.958 -10.043 -4.110 1.00 97.94 100 ASP A C 1
ATOM 792 O O . ASP A 1 100 ? 17.546 -10.568 -3.073 1.00 97.94 100 ASP A O 1
ATOM 796 N N . GLU A 1 101 ? 18.104 -8.716 -4.221 1.00 97.81 101 GLU A N 1
ATOM 797 C CA . GLU A 1 101 ? 17.783 -7.787 -3.126 1.00 97.81 101 GLU A CA 1
ATOM 798 C C . GLU A 1 1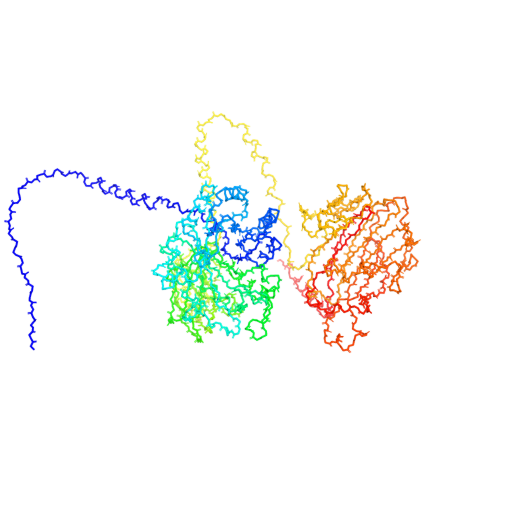01 ? 16.286 -7.831 -2.779 1.00 97.81 101 GLU A C 1
ATOM 800 O O . GLU A 1 101 ? 15.910 -7.823 -1.605 1.00 97.81 101 GLU A O 1
ATOM 805 N N . ALA A 1 102 ? 15.412 -7.952 -3.786 1.00 97.75 102 ALA A N 1
ATOM 806 C CA . ALA A 1 102 ? 13.975 -8.070 -3.559 1.00 97.75 102 ALA A CA 1
ATOM 807 C C . ALA A 1 102 ? 13.637 -9.370 -2.819 1.00 97.75 102 ALA A C 1
ATOM 809 O O . ALA A 1 102 ? 12.864 -9.352 -1.864 1.00 97.75 102 ALA A O 1
ATOM 810 N N . ALA A 1 103 ? 14.251 -10.492 -3.202 1.00 97.56 103 ALA A N 1
ATOM 811 C CA . ALA A 1 103 ? 14.077 -11.763 -2.508 1.00 97.56 103 ALA A CA 1
ATOM 812 C C . ALA A 1 103 ? 14.604 -11.704 -1.068 1.00 97.56 103 ALA A C 1
ATOM 814 O O . ALA A 1 103 ? 13.951 -12.237 -0.169 1.00 97.56 103 ALA A O 1
ATOM 815 N N . ALA A 1 104 ? 15.740 -11.037 -0.840 1.00 96.38 104 ALA A N 1
ATOM 816 C CA . ALA A 1 104 ? 16.297 -10.833 0.494 1.00 96.38 104 ALA A CA 1
ATOM 817 C C . ALA A 1 104 ? 15.348 -10.028 1.400 1.00 96.38 104 ALA A C 1
ATOM 819 O O . ALA A 1 104 ? 15.188 -10.370 2.571 1.00 96.38 104 ALA A O 1
ATOM 820 N N . GLY A 1 105 ? 14.665 -9.019 0.8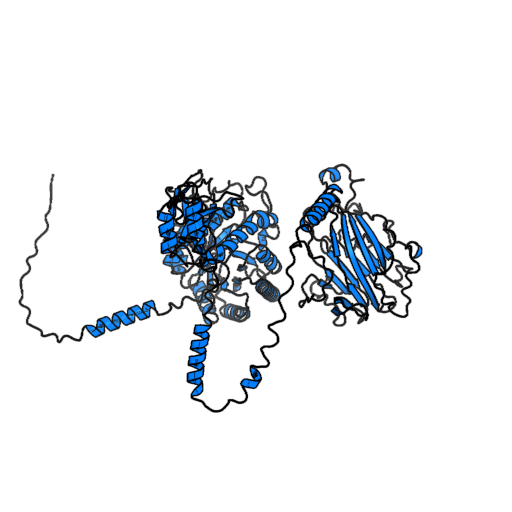47 1.00 95.50 105 GLY A N 1
ATOM 821 C CA . GLY A 1 105 ? 13.642 -8.228 1.541 1.00 95.50 105 GLY A CA 1
ATOM 822 C C . GLY A 1 105 ? 12.240 -8.853 1.574 1.00 95.50 105 GLY A C 1
ATOM 823 O O . GLY A 1 105 ? 11.310 -8.230 2.078 1.00 95.50 105 GLY A O 1
ATOM 824 N N . GLY A 1 106 ? 12.042 -10.052 1.010 1.00 96.00 106 GLY A N 1
ATOM 825 C CA . GLY A 1 106 ? 10.714 -10.670 0.885 1.00 96.00 106 GLY A CA 1
ATOM 826 C C . GLY A 1 106 ? 9.744 -9.904 -0.030 1.00 96.00 106 GLY A C 1
ATOM 827 O O . GLY A 1 106 ? 8.530 -10.094 0.059 1.00 96.00 106 GLY A O 1
ATOM 828 N N . MET A 1 107 ? 10.262 -9.037 -0.901 1.00 97.19 107 MET A N 1
ATOM 829 C CA . MET A 1 107 ? 9.483 -8.258 -1.854 1.00 97.19 107 MET A CA 1
ATOM 830 C C . MET A 1 107 ? 9.061 -9.081 -3.072 1.00 97.19 107 MET A C 1
ATOM 832 O O . MET A 1 107 ? 9.768 -9.970 -3.551 1.00 97.19 107 MET A O 1
ATOM 836 N N . ARG A 1 108 ? 7.907 -8.709 -3.628 1.00 97.88 108 ARG A N 1
ATOM 837 C CA . ARG A 1 108 ? 7.360 -9.249 -4.878 1.00 97.88 108 ARG A CA 1
ATOM 838 C C . ARG A 1 108 ? 7.621 -8.283 -6.034 1.00 97.88 108 ARG A C 1
ATOM 840 O O . ARG A 1 108 ? 7.301 -7.103 -5.936 1.00 97.88 108 ARG A O 1
ATOM 847 N N . VAL A 1 109 ? 8.152 -8.780 -7.144 1.00 98.19 109 VAL A N 1
ATOM 848 C CA . VAL A 1 109 ? 8.527 -7.987 -8.323 1.00 98.19 109 VAL A CA 1
ATOM 849 C C . VAL A 1 109 ? 7.633 -8.348 -9.505 1.00 98.19 109 VAL A C 1
ATOM 851 O O . VAL A 1 109 ? 7.568 -9.506 -9.928 1.00 98.19 109 VAL A O 1
ATOM 854 N N . ILE A 1 110 ? 6.960 -7.346 -10.062 1.00 98.44 110 ILE A N 1
ATOM 855 C CA . ILE A 1 110 ? 6.289 -7.416 -11.360 1.00 98.44 110 ILE A CA 1
ATOM 856 C C . ILE A 1 110 ? 7.297 -6.926 -12.409 1.00 98.44 110 ILE A C 1
ATOM 858 O O . ILE A 1 110 ? 7.634 -5.744 -12.462 1.00 98.44 110 ILE A O 1
ATOM 862 N N . MET A 1 111 ? 7.810 -7.852 -13.219 1.00 98.06 111 MET A N 1
ATOM 863 C CA . MET A 1 111 ? 8.931 -7.627 -14.137 1.00 98.06 111 MET A CA 1
ATOM 864 C C . MET A 1 111 ? 8.481 -6.980 -15.448 1.00 98.06 111 MET A C 1
ATOM 866 O O . MET A 1 111 ? 7.740 -7.597 -16.216 1.00 98.06 111 MET A O 1
ATOM 870 N N . GLY A 1 112 ? 8.961 -5.769 -15.739 1.00 97.56 112 GLY A N 1
ATOM 871 C CA . GLY A 1 112 ? 8.754 -5.090 -17.019 1.00 97.56 112 GLY A CA 1
ATOM 872 C C . GLY A 1 112 ? 9.538 -5.707 -18.180 1.00 97.56 112 GLY A C 1
ATOM 873 O O . GLY A 1 112 ? 10.621 -6.267 -17.989 1.00 97.56 112 GLY A O 1
ATOM 874 N N . PHE A 1 113 ? 8.994 -5.579 -19.392 1.00 97.06 113 PHE A N 1
ATOM 875 C CA . PHE A 1 113 ? 9.658 -5.939 -20.651 1.00 97.06 113 PHE A CA 1
ATOM 876 C C . PHE A 1 113 ? 10.317 -4.718 -21.307 1.00 97.06 113 PHE A C 1
ATOM 878 O O . PHE A 1 113 ? 9.899 -3.583 -21.086 1.00 97.06 113 PHE A O 1
ATOM 885 N N . ASP A 1 114 ? 11.342 -4.962 -22.128 1.00 95.44 114 ASP A N 1
ATOM 886 C CA . ASP A 1 114 ? 11.906 -3.955 -23.033 1.00 95.44 114 ASP A CA 1
ATOM 887 C C . ASP A 1 114 ? 10.873 -3.582 -24.114 1.00 95.44 114 ASP A C 1
ATOM 889 O O . ASP A 1 114 ? 10.262 -4.467 -24.727 1.00 95.44 114 ASP A O 1
ATOM 893 N N . ASP A 1 115 ? 10.727 -2.290 -24.415 1.00 92.75 115 ASP A N 1
ATOM 894 C CA . ASP A 1 115 ? 9.903 -1.800 -25.528 1.00 92.75 115 ASP A CA 1
ATOM 895 C C . ASP A 1 115 ? 10.326 -2.423 -26.871 1.00 92.75 115 ASP A C 1
ATOM 897 O O . ASP A 1 115 ? 9.513 -2.574 -27.785 1.00 92.75 115 ASP A O 1
ATOM 901 N N . ALA A 1 116 ? 11.589 -2.832 -27.022 1.00 93.44 116 ALA A N 1
ATOM 902 C CA . ALA A 1 116 ? 12.073 -3.552 -28.196 1.00 93.44 116 ALA A CA 1
ATOM 903 C C . ALA A 1 116 ? 11.340 -4.887 -28.420 1.00 93.44 116 ALA A C 1
ATOM 905 O O . ALA A 1 116 ? 11.181 -5.298 -29.572 1.00 93.44 116 ALA A O 1
ATOM 906 N N . PHE A 1 117 ? 10.856 -5.536 -27.356 1.00 95.88 117 PHE A N 1
ATOM 907 C CA . PHE A 1 117 ? 10.110 -6.791 -27.450 1.00 95.88 117 PHE A CA 1
ATOM 908 C C . PHE A 1 117 ? 8.643 -6.573 -27.829 1.00 95.88 117 PHE A C 1
ATOM 910 O O . PHE A 1 117 ? 8.069 -7.372 -28.578 1.00 95.88 117 PHE A O 1
ATOM 917 N N . ILE A 1 118 ? 8.039 -5.492 -27.322 1.00 95.19 118 ILE A N 1
ATOM 918 C CA . ILE A 1 118 ? 6.610 -5.194 -27.451 1.00 95.19 118 ILE A CA 1
ATOM 919 C C . ILE A 1 118 ? 6.431 -3.708 -27.798 1.00 95.19 118 ILE A C 1
ATOM 921 O O . ILE A 1 118 ? 6.395 -2.850 -26.926 1.00 95.19 118 ILE A O 1
ATOM 925 N N . ASN A 1 119 ? 6.258 -3.380 -29.082 1.00 93.38 119 ASN A N 1
ATOM 926 C CA . ASN A 1 119 ? 5.942 -2.012 -29.512 1.00 93.38 119 ASN A CA 1
ATOM 927 C C . ASN A 1 119 ? 5.018 -1.977 -30.737 1.00 93.38 119 ASN A C 1
ATOM 929 O O . ASN A 1 119 ? 4.748 -2.989 -31.382 1.00 93.38 119 ASN A O 1
ATOM 933 N N . ALA A 1 120 ? 4.530 -0.782 -31.077 1.00 92.06 120 ALA A N 1
ATOM 934 C CA . ALA A 1 120 ? 3.605 -0.586 -32.192 1.00 92.06 120 ALA A CA 1
ATOM 935 C C . ALA A 1 120 ? 4.257 -0.659 -33.586 1.00 92.06 120 ALA A C 1
ATOM 937 O O . ALA A 1 120 ? 3.549 -0.769 -34.588 1.00 92.06 120 ALA A O 1
ATOM 938 N N . TYR A 1 121 ? 5.585 -0.546 -33.673 1.00 93.50 121 TYR A N 1
ATOM 939 C CA . TYR A 1 121 ? 6.299 -0.315 -34.934 1.00 93.50 121 TYR A CA 1
ATOM 940 C C . TYR A 1 121 ? 7.036 -1.548 -35.462 1.00 93.50 121 TYR A C 1
ATOM 942 O O . TYR A 1 121 ? 7.389 -1.590 -36.642 1.00 93.50 121 TYR A O 1
ATOM 950 N N . SER A 1 122 ? 7.242 -2.549 -34.612 1.00 93.31 122 SER A N 1
ATOM 951 C CA . SER A 1 122 ? 7.954 -3.785 -34.918 1.00 93.31 122 SER A CA 1
ATOM 952 C C . SER A 1 122 ? 7.071 -5.004 -34.637 1.00 93.31 122 SER A C 1
ATOM 954 O O . SER A 1 122 ? 6.173 -4.940 -33.797 1.00 93.31 122 SER A O 1
ATOM 956 N N . PRO A 1 123 ? 7.291 -6.134 -35.333 1.00 96.00 123 PRO A N 1
ATOM 957 C CA . PRO A 1 123 ? 6.715 -7.409 -34.918 1.00 96.00 123 PRO A CA 1
ATOM 958 C C . PRO A 1 123 ? 7.115 -7.742 -33.475 1.00 96.00 123 PRO A C 1
ATOM 960 O O . PRO A 1 123 ? 8.237 -7.437 -33.081 1.00 96.00 123 PRO A O 1
ATOM 963 N N . VAL A 1 124 ? 6.225 -8.404 -32.728 1.00 97.38 124 VAL A N 1
ATOM 964 C CA . VAL A 1 124 ? 6.530 -8.915 -31.380 1.00 97.38 124 VAL A CA 1
ATOM 965 C C . VAL A 1 124 ? 7.758 -9.820 -31.444 1.00 97.38 124 VAL A C 1
ATOM 967 O O . VAL A 1 124 ? 7.774 -10.776 -32.230 1.00 97.38 124 VAL A O 1
ATOM 970 N N . ASP A 1 125 ? 8.758 -9.554 -30.606 1.00 97.69 125 ASP A N 1
ATOM 971 C CA . ASP A 1 125 ? 9.921 -10.430 -30.467 1.00 97.69 125 ASP A CA 1
ATOM 972 C C . ASP A 1 125 ? 9.574 -11.641 -29.595 1.00 97.69 125 ASP A C 1
ATOM 974 O O . ASP A 1 125 ? 9.895 -11.723 -28.411 1.00 97.69 125 ASP A O 1
ATOM 978 N N . VAL A 1 126 ? 8.884 -12.607 -30.201 1.00 98.19 126 VAL A N 1
ATOM 979 C CA . VAL A 1 126 ? 8.471 -13.849 -29.533 1.00 98.19 126 VAL A CA 1
ATOM 980 C C . VAL A 1 126 ? 9.672 -14.586 -28.931 1.00 98.19 126 VAL A C 1
ATOM 982 O O . VAL A 1 126 ? 9.553 -15.166 -27.856 1.00 98.19 126 VAL A O 1
ATOM 985 N N . ALA A 1 127 ? 10.827 -14.574 -29.604 1.00 97.88 127 ALA A N 1
ATOM 986 C CA . ALA A 1 127 ? 12.014 -15.262 -29.110 1.00 97.88 127 ALA A CA 1
ATOM 987 C C . ALA A 1 127 ? 12.598 -14.555 -27.880 1.00 97.88 127 ALA A C 1
ATOM 989 O O . ALA A 1 127 ? 12.874 -15.231 -26.892 1.00 97.88 127 ALA A O 1
ATOM 990 N N . GLY A 1 128 ? 12.715 -13.223 -27.919 1.00 97.06 128 GLY A N 1
ATOM 991 C CA . GLY A 1 128 ? 13.165 -12.414 -26.784 1.00 97.06 128 GLY A CA 1
ATOM 992 C C . GLY A 1 128 ? 12.255 -12.542 -25.560 1.00 97.06 128 GLY A C 1
ATOM 993 O O . GLY A 1 128 ? 12.747 -12.748 -24.454 1.00 97.06 128 GLY A O 1
ATOM 994 N N . ILE A 1 129 ? 10.928 -12.534 -25.753 1.00 98.38 129 ILE A N 1
ATOM 995 C CA . ILE A 1 129 ? 9.959 -12.751 -24.662 1.00 98.38 129 ILE A CA 1
ATOM 996 C C . ILE A 1 129 ? 10.148 -14.133 -24.027 1.00 98.38 129 ILE A C 1
ATOM 998 O O . ILE A 1 129 ? 10.205 -14.245 -22.804 1.00 98.38 129 ILE A O 1
ATOM 1002 N N . LEU A 1 130 ? 10.243 -15.191 -24.842 1.00 98.38 130 LEU A N 1
ATOM 1003 C CA . LEU A 1 130 ? 10.422 -16.554 -24.335 1.00 98.38 130 LEU A CA 1
ATOM 1004 C C . LEU A 1 130 ? 11.740 -16.715 -23.577 1.00 98.38 130 LEU A C 1
ATOM 1006 O O . LEU A 1 130 ? 11.759 -17.390 -22.549 1.00 98.38 130 LEU A O 1
ATOM 1010 N N . ASP A 1 131 ? 12.825 -16.138 -24.088 1.00 97.88 131 ASP A N 1
ATOM 1011 C CA . ASP A 1 131 ? 14.131 -16.170 -23.434 1.00 97.88 131 ASP A CA 1
ATOM 1012 C C . ASP A 1 131 ? 14.074 -15.451 -22.081 1.00 97.88 131 ASP A C 1
ATOM 1014 O O . ASP A 1 131 ? 14.354 -16.059 -21.050 1.00 97.88 131 ASP A O 1
ATOM 1018 N N . TYR A 1 132 ? 13.567 -14.215 -22.056 1.00 97.81 132 TYR A N 1
ATOM 1019 C CA . TYR A 1 132 ? 13.447 -13.420 -20.836 1.00 97.81 132 TYR A CA 1
ATOM 1020 C C . TYR A 1 132 ? 12.596 -14.101 -19.756 1.00 97.81 132 TYR A C 1
ATOM 1022 O O . TYR A 1 132 ? 13.027 -14.225 -18.609 1.00 97.81 132 TYR A O 1
ATOM 1030 N N . VAL A 1 133 ? 11.412 -14.610 -20.116 1.00 98.38 133 VAL A N 1
ATOM 1031 C CA . VAL A 1 133 ? 10.533 -15.294 -19.155 1.00 98.38 133 VAL A CA 1
ATOM 1032 C C . VAL A 1 133 ? 11.180 -16.576 -18.636 1.00 98.38 133 VAL A C 1
ATOM 1034 O O . VAL A 1 133 ? 11.159 -16.820 -17.435 1.00 98.38 133 VAL A O 1
ATOM 1037 N N . ASN A 1 134 ? 11.783 -17.400 -19.499 1.00 98.50 134 ASN A N 1
ATOM 1038 C CA . ASN A 1 134 ? 12.430 -18.634 -19.041 1.00 98.50 134 ASN A CA 1
ATOM 1039 C C . ASN A 1 134 ? 13.644 -18.377 -18.144 1.00 98.50 134 ASN A C 1
ATOM 1041 O O . ASN A 1 134 ? 13.907 -19.204 -17.274 1.00 98.50 134 ASN A O 1
ATOM 1045 N N . THR A 1 135 ? 14.343 -17.260 -18.335 1.00 98.25 135 THR A N 1
ATOM 1046 C CA . THR A 1 135 ? 15.469 -16.860 -17.486 1.00 98.25 135 THR A CA 1
ATOM 1047 C C . THR A 1 135 ? 15.014 -16.517 -16.068 1.00 98.25 135 THR A C 1
ATOM 1049 O O . THR A 1 135 ? 15.630 -16.971 -15.109 1.00 98.25 135 THR A O 1
ATOM 1052 N N . TYR A 1 136 ? 13.910 -15.776 -15.916 1.00 98.44 136 TYR A N 1
ATOM 1053 C CA . TYR A 1 136 ? 13.541 -15.181 -14.624 1.00 98.44 136 TYR A CA 1
ATOM 1054 C C . TYR A 1 136 ? 12.338 -15.812 -13.917 1.00 98.44 136 TYR A C 1
ATOM 1056 O O . TYR A 1 136 ? 12.163 -15.596 -12.720 1.00 98.44 136 TYR A O 1
ATOM 1064 N N . LYS A 1 137 ? 11.506 -16.609 -14.598 1.00 97.81 137 LYS A N 1
ATOM 1065 C CA . LYS A 1 137 ? 10.248 -17.124 -14.021 1.00 97.81 137 LYS A CA 1
ATOM 1066 C C . LYS A 1 137 ? 10.414 -17.940 -12.741 1.00 97.81 137 LYS A C 1
ATOM 1068 O O . LYS A 1 137 ? 9.473 -18.003 -11.960 1.00 97.81 137 LYS A O 1
ATOM 1073 N N . ASP A 1 138 ? 11.556 -18.582 -12.529 1.00 97.94 138 ASP A N 1
ATOM 1074 C CA . ASP A 1 138 ? 11.781 -19.423 -11.348 1.00 97.94 138 ASP A CA 1
ATOM 1075 C C . ASP A 1 138 ? 12.439 -18.650 -10.189 1.00 97.94 138 ASP A C 1
ATOM 1077 O O . ASP A 1 138 ? 12.665 -19.217 -9.119 1.00 97.94 138 ASP A O 1
ATOM 1081 N N . HIS A 1 139 ? 12.729 -17.357 -10.374 1.00 98.19 139 HIS A N 1
ATOM 1082 C CA . HIS A 1 139 ? 13.286 -16.514 -9.324 1.00 98.19 139 HIS A CA 1
ATOM 1083 C C . HIS A 1 139 ? 12.228 -16.230 -8.235 1.00 98.19 139 HIS A C 1
ATOM 1085 O O . HIS A 1 139 ? 11.118 -15.809 -8.568 1.00 98.19 139 HIS A O 1
ATOM 1091 N N . PRO A 1 140 ? 12.539 -16.398 -6.932 1.00 97.25 140 PRO A N 1
ATOM 1092 C CA . PRO A 1 140 ? 11.548 -16.312 -5.850 1.00 97.25 140 PRO A CA 1
ATOM 1093 C C . PRO A 1 140 ? 10.859 -14.946 -5.719 1.00 97.25 140 PRO A C 1
ATOM 1095 O O . PRO A 1 140 ? 9.701 -14.893 -5.317 1.00 97.25 140 PRO A O 1
ATOM 1098 N N . ALA A 1 141 ? 11.543 -13.856 -6.075 1.00 97.69 141 ALA A N 1
ATOM 1099 C CA . ALA A 1 141 ? 10.954 -12.516 -6.065 1.00 97.69 141 ALA A CA 1
ATOM 1100 C C . ALA A 1 141 ? 9.987 -12.249 -7.237 1.00 97.69 141 ALA A C 1
ATOM 1102 O O . ALA A 1 141 ? 9.184 -11.326 -7.153 1.00 97.69 141 ALA A O 1
ATOM 1103 N N . VAL A 1 142 ? 10.032 -13.013 -8.338 1.00 98.25 142 VAL A N 1
ATOM 1104 C CA . VAL A 1 142 ? 9.211 -12.722 -9.528 1.00 98.25 142 VAL A CA 1
ATOM 1105 C C . VAL A 1 142 ? 7.764 -13.147 -9.287 1.00 98.25 142 VAL A C 1
ATOM 1107 O O . VAL A 1 142 ? 7.441 -14.335 -9.248 1.00 98.25 142 VAL A O 1
ATOM 1110 N N . ALA A 1 143 ? 6.877 -12.160 -9.172 1.00 97.62 143 ALA A N 1
ATOM 1111 C CA . ALA A 1 143 ? 5.452 -12.351 -8.918 1.00 97.62 143 ALA A CA 1
ATOM 1112 C C . ALA A 1 143 ? 4.584 -12.174 -10.173 1.00 97.62 143 ALA A C 1
ATOM 1114 O O . ALA A 1 143 ? 3.471 -12.691 -10.225 1.00 97.62 143 ALA A O 1
ATOM 1115 N N . GLY A 1 144 ? 5.072 -11.490 -11.206 1.00 97.69 144 GLY A N 1
ATOM 1116 C CA . GLY A 1 144 ? 4.305 -11.269 -12.429 1.00 97.69 144 GLY A CA 1
ATOM 1117 C C . GLY A 1 144 ? 5.089 -10.576 -13.531 1.00 97.69 144 GLY A C 1
ATOM 1118 O O . GLY A 1 144 ? 6.275 -10.285 -13.386 1.00 97.69 144 GLY A O 1
ATOM 1119 N N . TRP A 1 145 ? 4.395 -10.305 -14.632 1.00 98.31 145 TRP A N 1
ATOM 1120 C CA . TRP A 1 145 ? 4.972 -9.822 -15.886 1.00 98.31 145 TRP A CA 1
ATOM 1121 C C . TRP A 1 145 ? 4.262 -8.553 -16.349 1.00 98.31 145 TRP A C 1
ATOM 1123 O O . TRP A 1 145 ? 3.061 -8.588 -16.576 1.00 98.31 145 TRP A O 1
ATOM 1133 N N . TYR A 1 146 ? 4.975 -7.447 -16.529 1.00 98.12 146 TYR A N 1
ATOM 1134 C CA . TYR A 1 146 ? 4.414 -6.170 -16.966 1.00 98.12 146 TYR A CA 1
ATOM 1135 C C . TYR A 1 146 ? 4.710 -5.902 -18.443 1.00 98.12 146 TYR A C 1
ATOM 1137 O O . TYR A 1 146 ? 5.857 -5.684 -18.827 1.00 98.12 146 TYR A O 1
ATOM 1145 N N . THR A 1 147 ? 3.674 -5.935 -19.284 1.00 97.25 147 THR A N 1
ATOM 1146 C CA . THR A 1 147 ? 3.848 -5.929 -20.747 1.00 97.25 147 THR A CA 1
ATOM 1147 C C . THR A 1 147 ? 4.029 -4.550 -21.360 1.00 97.25 147 THR A C 1
ATOM 1149 O O . THR A 1 147 ? 4.868 -4.406 -22.243 1.00 97.25 147 THR A O 1
ATOM 1152 N N . ALA A 1 148 ? 3.224 -3.564 -20.964 1.00 95.50 148 ALA A N 1
ATOM 1153 C CA . ALA A 1 148 ? 3.283 -2.229 -21.547 1.00 95.50 148 ALA A CA 1
ATOM 1154 C C . ALA A 1 148 ? 2.630 -1.173 -20.655 1.00 95.50 148 ALA A C 1
ATOM 1156 O O . ALA A 1 148 ? 1.638 -1.445 -19.970 1.00 95.50 148 ALA A O 1
ATOM 1157 N N . ASP A 1 149 ? 3.166 0.040 -20.778 1.00 95.06 149 ASP A N 1
ATOM 1158 C CA . ASP A 1 149 ? 2.634 1.264 -20.197 1.00 95.06 149 ASP A CA 1
ATOM 1159 C C . ASP A 1 149 ? 1.787 2.020 -21.220 1.00 95.06 149 ASP A C 1
ATOM 1161 O O . ASP A 1 149 ? 2.225 2.303 -22.336 1.00 95.06 149 ASP A O 1
ATOM 1165 N N . GLU A 1 150 ? 0.536 2.271 -20.863 1.00 94.50 150 GLU A N 1
ATOM 1166 C CA . GLU A 1 150 ? -0.447 2.990 -21.670 1.00 94.50 150 GLU A CA 1
ATOM 1167 C C . GLU A 1 150 ? -0.539 2.649 -23.187 1.00 94.50 150 GLU A C 1
ATOM 1169 O O . GLU A 1 150 ? -0.648 3.547 -24.041 1.00 94.50 150 GLU A O 1
ATOM 1174 N N . PRO A 1 151 ? -0.526 1.367 -23.605 1.00 94.56 151 PRO A N 1
ATOM 1175 C CA . PRO A 1 151 ? -0.279 0.988 -25.002 1.00 94.56 151 PRO A CA 1
ATOM 1176 C C . PRO A 1 151 ? -1.271 1.539 -26.044 1.00 94.56 151 PRO A C 1
ATOM 1178 O O . PRO A 1 151 ? -0.916 1.629 -27.222 1.00 94.56 151 PRO A O 1
ATOM 1181 N N . TRP A 1 152 ? -2.501 1.922 -25.671 1.00 90.00 152 TRP A N 1
ATOM 1182 C CA . TRP A 1 152 ? -3.485 2.497 -26.610 1.00 90.00 152 TRP A CA 1
ATOM 1183 C C . TRP A 1 152 ? -3.321 4.009 -26.818 1.00 90.00 152 TRP A C 1
ATOM 1185 O O . TRP A 1 152 ? -3.832 4.528 -27.816 1.00 90.00 152 TRP A O 1
ATOM 1195 N N . TYR A 1 153 ? -2.669 4.722 -25.892 1.00 84.00 153 TYR A N 1
ATOM 1196 C CA . TYR A 1 153 ? -2.599 6.184 -25.914 1.00 84.00 153 TYR A CA 1
ATOM 1197 C C . TYR A 1 153 ? -1.425 6.680 -26.765 1.00 84.00 153 TYR A C 1
ATOM 1199 O O . TYR A 1 153 ? -1.635 7.495 -27.669 1.00 84.00 153 TYR A O 1
ATOM 1207 N N . GLY A 1 154 ? -0.221 6.146 -26.522 1.00 76.38 154 GLY A N 1
ATOM 1208 C CA . GLY A 1 154 ? 1.027 6.569 -27.165 1.00 76.38 154 GLY A CA 1
ATOM 1209 C C . GLY A 1 154 ? 1.181 6.089 -28.619 1.00 76.38 154 GLY A C 1
ATOM 1210 O O . GLY A 1 154 ? 0.387 6.465 -29.484 1.00 76.38 154 GLY A O 1
ATOM 1211 N N . PRO A 1 155 ? 2.181 5.251 -28.954 1.00 75.88 155 PRO A N 1
ATOM 1212 C CA . PRO A 1 155 ? 2.391 4.757 -30.321 1.00 75.88 155 PRO A CA 1
ATOM 1213 C C . PRO A 1 155 ? 1.233 3.879 -30.847 1.00 75.88 155 PRO A C 1
ATOM 1215 O O . PRO A 1 155 ? 1.240 3.491 -32.016 1.00 75.88 155 PRO A O 1
ATOM 1218 N N . ARG A 1 156 ? 0.210 3.629 -30.010 1.00 88.69 156 ARG A N 1
ATOM 1219 C CA . ARG A 1 156 ? -1.017 2.870 -30.288 1.00 88.69 156 ARG A CA 1
ATOM 1220 C C . ARG A 1 156 ? -0.720 1.423 -30.654 1.00 88.69 156 ARG A C 1
ATOM 1222 O O . ARG A 1 156 ? -1.102 0.953 -31.729 1.00 88.69 156 ARG A O 1
ATOM 1229 N N . THR A 1 157 ? -0.036 0.726 -29.752 1.00 94.44 157 THR A N 1
ATOM 1230 C CA . THR A 1 157 ? 0.266 -0.699 -29.888 1.00 94.44 157 THR A CA 1
ATOM 1231 C C . THR A 1 157 ? -1.041 -1.473 -30.101 1.00 94.44 157 THR A C 1
ATOM 1233 O O . THR A 1 157 ? -1.945 -1.390 -29.270 1.00 94.44 157 THR A O 1
ATOM 1236 N N . PRO A 1 158 ? -1.205 -2.197 -31.224 1.00 95.44 158 PRO A N 1
ATOM 1237 C CA . PRO A 1 158 ? -2.459 -2.883 -31.515 1.00 95.44 158 PRO A CA 1
ATOM 1238 C C . PRO A 1 158 ? -2.787 -3.970 -30.485 1.00 95.44 158 PRO A C 1
ATOM 1240 O O . PRO A 1 158 ? -1.898 -4.705 -30.059 1.00 95.44 158 PRO A O 1
ATOM 1243 N N . LEU A 1 159 ? -4.077 -4.180 -30.196 1.00 95.88 159 LEU A N 1
ATOM 1244 C CA . LEU A 1 159 ? -4.540 -5.287 -29.344 1.00 95.88 159 LEU A CA 1
ATOM 1245 C C . LEU A 1 159 ? -3.980 -6.648 -29.795 1.00 95.88 159 LEU A C 1
ATOM 1247 O O . LEU A 1 159 ? -3.606 -7.464 -28.966 1.00 95.88 159 LEU A O 1
ATOM 1251 N N . SER A 1 160 ? -3.862 -6.897 -31.104 1.00 97.06 160 SER A N 1
ATOM 1252 C CA . SER A 1 160 ? -3.281 -8.148 -31.615 1.00 97.06 160 SER A CA 1
ATOM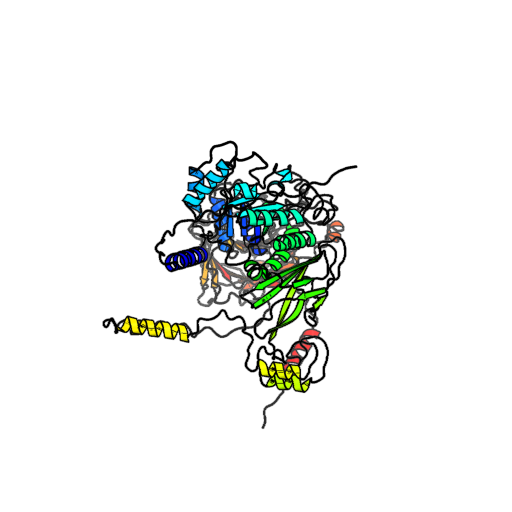 1253 C C . SER A 1 160 ? -1.814 -8.346 -31.224 1.00 97.06 160 SER A C 1
ATOM 1255 O O . SER A 1 160 ? -1.378 -9.482 -31.070 1.00 97.06 160 SER A O 1
ATOM 1257 N N . THR A 1 161 ? -1.054 -7.259 -31.081 1.00 97.19 161 THR A N 1
ATOM 1258 C CA . THR A 1 161 ? 0.341 -7.283 -30.625 1.00 97.19 161 THR A CA 1
ATOM 1259 C C . THR A 1 161 ? 0.391 -7.619 -29.137 1.00 97.19 161 THR A C 1
ATOM 1261 O O . THR A 1 161 ? 1.117 -8.529 -28.749 1.00 97.19 161 THR A O 1
ATOM 1264 N N . MET A 1 162 ? -0.446 -6.960 -28.327 1.00 97.75 162 MET A N 1
ATOM 1265 C CA . MET A 1 162 ? -0.542 -7.236 -26.888 1.00 97.75 162 MET A CA 1
ATOM 1266 C C . MET A 1 162 ? -1.014 -8.665 -26.607 1.00 97.75 162 MET A C 1
ATOM 1268 O O . MET A 1 162 ? -0.428 -9.354 -25.779 1.00 97.75 162 MET A O 1
ATOM 1272 N N . GLN A 1 163 ? -2.011 -9.150 -27.355 1.00 98.19 163 GLN A N 1
ATOM 1273 C CA . GLN A 1 163 ? -2.491 -10.528 -27.259 1.00 98.19 163 GLN A CA 1
ATOM 1274 C C . GLN A 1 163 ? -1.385 -11.535 -27.589 1.00 98.19 163 GLN A C 1
ATOM 1276 O O . GLN A 1 163 ? -1.235 -12.524 -26.883 1.00 98.19 163 GLN A O 1
ATOM 1281 N N . LEU A 1 164 ? -0.592 -11.287 -28.638 1.00 98.12 164 LEU A N 1
ATOM 1282 C CA . LEU A 1 164 ? 0.509 -12.178 -29.004 1.00 98.12 164 LEU A CA 1
ATOM 1283 C C . LEU A 1 164 ? 1.601 -12.208 -27.925 1.00 98.12 164 LEU A C 1
ATOM 1285 O O . LEU A 1 164 ? 2.133 -13.281 -27.642 1.00 98.12 164 LEU A O 1
ATOM 1289 N N . ALA A 1 165 ? 1.927 -11.066 -27.313 1.00 98.25 165 ALA A N 1
ATOM 1290 C CA . ALA A 1 165 ? 2.863 -11.014 -26.191 1.00 98.25 165 ALA A CA 1
ATOM 1291 C C . ALA A 1 165 ? 2.328 -11.798 -24.979 1.00 98.25 165 ALA A C 1
ATOM 1293 O O . ALA A 1 165 ? 3.032 -12.665 -24.463 1.00 98.25 165 ALA A O 1
ATOM 1294 N N . TYR A 1 166 ? 1.065 -11.572 -24.601 1.00 98.50 166 TYR A N 1
ATOM 1295 C CA . TYR A 1 166 ? 0.377 -12.322 -23.547 1.00 98.50 166 TYR A CA 1
ATOM 1296 C C . TYR A 1 166 ? 0.412 -13.834 -23.807 1.00 98.50 166 TYR A C 1
ATOM 1298 O O . TYR A 1 166 ? 0.939 -14.585 -22.989 1.00 98.50 166 TYR A O 1
ATOM 1306 N N . ASP A 1 167 ? -0.060 -14.281 -24.975 1.00 98.38 167 ASP A N 1
ATOM 1307 C CA . ASP A 1 167 ? -0.097 -15.700 -25.352 1.00 98.38 167 ASP A CA 1
ATOM 1308 C C . ASP A 1 167 ? 1.309 -16.329 -25.320 1.00 98.38 167 ASP A C 1
ATOM 1310 O O . ASP A 1 167 ? 1.472 -17.492 -24.947 1.00 98.38 167 ASP A O 1
ATOM 1314 N N . THR A 1 168 ? 2.338 -15.555 -25.687 1.00 98.56 168 THR A N 1
ATOM 1315 C CA . THR A 1 168 ? 3.738 -15.995 -25.642 1.00 98.56 168 THR A CA 1
ATOM 1316 C C . THR A 1 168 ? 4.210 -16.198 -24.202 1.00 98.56 168 THR A C 1
ATOM 1318 O O . THR A 1 168 ? 4.759 -17.258 -23.903 1.00 98.56 168 THR A O 1
ATOM 1321 N N . ILE A 1 169 ? 3.951 -15.249 -23.295 1.00 98.38 169 ILE A N 1
ATOM 1322 C CA . ILE A 1 169 ? 4.292 -15.373 -21.866 1.00 98.38 169 ILE A CA 1
ATOM 1323 C C . ILE A 1 169 ? 3.562 -16.576 -21.252 1.00 98.38 169 ILE A C 1
ATOM 1325 O O . ILE A 1 169 ? 4.199 -17.465 -20.681 1.00 98.38 169 ILE A O 1
ATOM 1329 N N . LYS A 1 170 ? 2.239 -16.673 -21.462 1.00 98.06 170 LYS A N 1
ATOM 1330 C CA . LYS A 1 170 ? 1.409 -17.771 -20.932 1.00 98.06 170 LYS A CA 1
ATOM 1331 C C . LYS A 1 170 ? 1.771 -19.145 -21.493 1.00 98.06 170 LYS A C 1
ATOM 1333 O O . LYS A 1 170 ? 1.362 -20.161 -20.941 1.00 98.06 170 LYS A O 1
ATOM 1338 N N . SER A 1 171 ? 2.538 -19.214 -22.582 1.00 98.19 171 SER A N 1
ATOM 1339 C CA . SER A 1 171 ? 3.016 -20.493 -23.116 1.00 98.19 171 SER A CA 1
ATOM 1340 C C . SER A 1 171 ? 4.128 -21.137 -22.274 1.00 98.19 171 SER A C 1
ATOM 1342 O O . SER A 1 171 ? 4.392 -22.330 -22.444 1.00 98.19 171 SER A O 1
ATOM 1344 N N . VAL A 1 172 ? 4.777 -20.376 -21.379 1.00 98.44 172 VAL A N 1
ATOM 1345 C CA . VAL A 1 172 ? 5.938 -20.832 -20.591 1.00 98.44 172 VAL A CA 1
ATOM 1346 C C . VAL A 1 172 ? 5.880 -20.518 -19.091 1.00 98.44 172 VAL A C 1
ATOM 1348 O O . VAL A 1 172 ? 6.681 -21.101 -18.351 1.00 98.44 172 VAL A O 1
ATOM 1351 N N . ASP A 1 173 ? 4.971 -19.650 -18.638 1.00 98.00 173 ASP A N 1
ATOM 1352 C CA . ASP A 1 173 ? 4.742 -19.331 -17.221 1.00 98.00 173 ASP A CA 1
ATOM 1353 C C . ASP A 1 173 ? 3.260 -19.005 -16.945 1.00 98.00 173 ASP A C 1
ATOM 1355 O O . ASP A 1 173 ? 2.579 -18.373 -17.753 1.00 98.00 173 ASP A O 1
ATOM 1359 N N . ASP A 1 174 ? 2.764 -19.421 -15.780 1.00 96.88 174 ASP A N 1
ATOM 1360 C CA . ASP A 1 174 ? 1.368 -19.241 -15.362 1.00 96.88 174 ASP A CA 1
ATOM 1361 C C . ASP A 1 174 ? 1.151 -17.977 -14.514 1.00 96.88 174 ASP A C 1
ATOM 1363 O O . ASP A 1 174 ? -0.002 -17.618 -14.252 1.00 96.88 174 ASP A O 1
ATOM 1367 N N . LYS A 1 175 ? 2.222 -17.268 -14.127 1.00 96.94 175 LYS A N 1
ATOM 1368 C CA . LYS A 1 175 ? 2.142 -16.007 -13.369 1.00 96.94 175 LYS A CA 1
ATOM 1369 C C . LYS A 1 175 ? 1.300 -14.937 -14.078 1.00 96.94 175 LYS A C 1
ATOM 1371 O O . LYS A 1 175 ? 1.195 -14.963 -15.311 1.00 96.94 175 LYS A O 1
ATOM 1376 N N . PRO A 1 176 ? 0.691 -14.009 -13.316 1.00 97.62 176 PRO A N 1
ATOM 1377 C CA . PRO A 1 176 ? -0.148 -12.956 -13.869 1.00 97.62 176 PRO A CA 1
ATOM 1378 C C . PRO A 1 176 ? 0.620 -12.025 -14.808 1.00 97.62 176 PRO A C 1
ATOM 1380 O O . PRO A 1 176 ? 1.744 -11.603 -14.526 1.00 97.62 176 PRO A O 1
ATOM 1383 N N . VAL A 1 177 ? -0.037 -11.680 -15.913 1.00 98.31 177 VAL A N 1
ATOM 1384 C CA . VAL A 1 177 ? 0.403 -10.649 -16.853 1.00 98.31 177 VAL A CA 1
ATOM 1385 C C . VAL A 1 177 ? -0.376 -9.356 -16.617 1.00 98.31 177 VAL A C 1
ATOM 1387 O O . VAL A 1 177 ? -1.607 -9.359 -16.572 1.00 98.31 177 VAL A O 1
ATOM 1390 N N . PHE A 1 178 ? 0.358 -8.259 -16.503 1.00 98.38 178 PHE A N 1
ATOM 1391 C CA . PHE A 1 178 ? -0.102 -6.921 -16.182 1.00 98.38 178 PHE A CA 1
ATOM 1392 C C . PHE A 1 178 ? 0.003 -5.981 -17.385 1.00 98.38 178 PHE A C 1
ATOM 1394 O O . PHE A 1 178 ? 0.905 -6.094 -18.226 1.00 98.38 178 PHE A O 1
ATOM 1401 N N . ILE A 1 179 ? -0.912 -5.019 -17.424 1.00 97.75 179 ILE A N 1
ATOM 1402 C CA . ILE A 1 179 ? -0.959 -3.911 -18.378 1.00 97.75 179 ILE A CA 1
ATOM 1403 C C . ILE A 1 179 ? -1.467 -2.663 -17.648 1.00 97.75 179 ILE A C 1
ATOM 1405 O O . ILE A 1 179 ? -2.395 -2.772 -16.844 1.00 97.75 179 ILE A O 1
ATOM 1409 N N . THR A 1 180 ? -0.888 -1.496 -17.917 1.00 97.56 180 THR A N 1
ATOM 1410 C CA . THR A 1 180 ? -1.345 -0.237 -17.303 1.00 97.56 180 THR A CA 1
ATOM 1411 C C . THR A 1 180 ? -2.261 0.522 -18.237 1.00 97.56 180 THR A C 1
ATOM 1413 O O . THR A 1 180 ? -1.978 0.626 -19.430 1.00 97.56 180 THR A O 1
ATOM 1416 N N . PHE A 1 181 ? -3.359 1.034 -17.682 1.00 96.75 181 PHE A N 1
ATOM 1417 C CA . PHE A 1 181 ? -4.357 1.863 -18.332 1.00 96.75 181 PHE A CA 1
ATOM 1418 C C . PHE A 1 181 ? -4.465 3.244 -17.673 1.00 96.75 181 PHE A C 1
ATOM 1420 O O . PHE A 1 181 ? -4.559 3.297 -16.458 1.00 96.75 181 PHE A O 1
ATOM 1427 N N . THR A 1 182 ? -4.612 4.320 -18.449 1.00 94.50 182 THR A N 1
ATOM 1428 C CA . THR A 1 182 ? -4.957 5.646 -17.911 1.00 94.50 182 THR A CA 1
ATOM 1429 C C . THR A 1 182 ? -6.454 5.778 -17.733 1.00 94.50 182 THR A C 1
ATOM 1431 O O . THR A 1 182 ? -7.239 4.964 -18.242 1.00 94.50 182 THR A O 1
ATOM 1434 N N . GLU A 1 183 ? -6.875 6.878 -17.110 1.00 92.06 183 GLU A N 1
ATOM 1435 C CA . GLU A 1 183 ? -8.282 7.235 -16.960 1.00 92.06 183 GLU A CA 1
ATOM 1436 C C . GLU A 1 183 ? -9.072 7.180 -18.284 1.00 92.06 183 GLU A C 1
ATOM 1438 O O . GLU A 1 183 ? -10.241 6.782 -18.325 1.00 92.06 183 GLU A O 1
ATOM 1443 N N . TYR A 1 184 ? -8.417 7.487 -19.409 1.00 90.81 184 TYR A N 1
ATOM 1444 C CA . TYR A 1 184 ? -9.046 7.530 -20.728 1.00 90.81 184 TYR A CA 1
ATOM 1445 C C . TYR A 1 184 ? -9.472 6.173 -21.252 1.00 90.81 184 TYR A C 1
ATOM 1447 O O . TYR A 1 184 ? -10.476 6.071 -21.955 1.00 90.81 184 TYR A O 1
ATOM 1455 N N . ALA A 1 185 ? -8.699 5.131 -20.949 1.00 93.31 185 ALA A N 1
ATOM 1456 C CA . ALA A 1 185 ? -9.039 3.775 -21.360 1.00 93.31 185 ALA A CA 1
ATOM 1457 C C . ALA A 1 185 ? -10.338 3.297 -20.710 1.00 93.31 185 ALA A C 1
ATOM 1459 O O . ALA A 1 185 ? -10.997 2.393 -21.232 1.00 93.31 185 ALA A O 1
ATOM 1460 N N . LEU A 1 186 ? -10.693 3.898 -19.574 1.00 94.19 186 LEU A N 1
ATOM 1461 C CA . LEU A 1 186 ? -11.844 3.527 -18.770 1.00 94.19 186 LEU A CA 1
ATOM 1462 C C . LEU A 1 186 ? -13.069 4.399 -19.047 1.00 94.19 186 LEU A C 1
ATOM 1464 O O . LEU A 1 186 ? -14.195 3.999 -18.749 1.00 94.19 186 LEU A O 1
ATOM 1468 N N . ASN A 1 187 ? -12.874 5.569 -19.656 1.00 91.69 187 ASN A N 1
ATOM 1469 C CA . ASN A 1 187 ? -13.951 6.472 -20.024 1.00 91.69 187 ASN A CA 1
ATOM 1470 C C . ASN A 1 187 ? -14.447 6.201 -21.460 1.00 91.69 187 ASN A C 1
ATOM 1472 O O . ASN A 1 187 ? -13.782 6.583 -22.425 1.00 91.69 187 ASN A O 1
ATOM 1476 N N . PRO A 1 188 ? -15.652 5.629 -21.656 1.00 88.06 188 PRO A N 1
ATOM 1477 C CA . PRO A 1 188 ? -16.152 5.301 -22.991 1.00 88.06 188 PRO A CA 1
ATOM 1478 C C . PRO A 1 188 ? -16.360 6.535 -23.879 1.00 88.06 188 PRO A C 1
ATOM 1480 O O . PRO A 1 188 ? -16.323 6.413 -25.102 1.00 88.06 188 PRO A O 1
ATOM 1483 N N . VAL A 1 189 ? -16.578 7.725 -23.305 1.00 87.19 189 VAL A N 1
ATOM 1484 C CA . VAL A 1 189 ? -16.715 8.964 -24.087 1.00 87.19 189 VAL A CA 1
ATOM 1485 C C .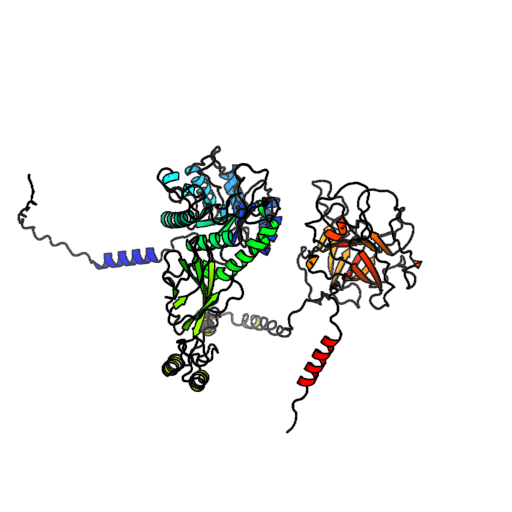 VAL A 1 189 ? -15.380 9.336 -24.730 1.00 87.19 189 VAL A C 1
ATOM 1487 O O . VAL A 1 189 ? -15.344 9.721 -25.899 1.00 87.19 189 VAL A O 1
ATOM 1490 N N . GLU A 1 190 ? -14.285 9.179 -23.991 1.00 83.31 190 GLU A N 1
ATOM 1491 C CA . GLU A 1 190 ? -12.937 9.550 -24.432 1.00 83.31 190 GLU A CA 1
ATOM 1492 C C . GLU A 1 190 ? -12.281 8.442 -25.266 1.00 83.31 190 GLU A C 1
ATOM 1494 O O . GLU A 1 190 ? -11.606 8.730 -26.254 1.00 83.31 190 GLU A O 1
ATOM 1499 N N . ALA A 1 191 ? -12.575 7.178 -24.959 1.00 83.94 191 ALA A N 1
ATOM 1500 C CA . ALA A 1 191 ? -12.123 6.006 -25.705 1.00 83.94 191 ALA A CA 1
ATOM 1501 C C . ALA A 1 191 ? -12.891 5.743 -27.020 1.00 83.94 191 ALA A C 1
ATOM 1503 O O . ALA A 1 191 ? -12.630 4.760 -27.715 1.00 83.94 191 ALA A O 1
ATOM 1504 N N . GLY A 1 192 ? -13.831 6.612 -27.410 1.00 85.81 192 GLY A N 1
ATOM 1505 C CA . GLY A 1 192 ? -14.530 6.504 -28.697 1.00 85.81 192 GLY A CA 1
ATOM 1506 C C . GLY A 1 192 ? -15.667 5.476 -28.732 1.00 85.81 192 GLY A C 1
ATOM 1507 O O . GLY A 1 192 ? -16.021 4.992 -29.808 1.00 85.81 192 GLY A O 1
ATOM 1508 N N . GLY A 1 193 ? -16.267 5.173 -27.581 1.00 88.44 193 GLY A N 1
ATOM 1509 C CA . GLY A 1 193 ? -17.517 4.420 -27.444 1.00 88.44 193 GLY A CA 1
ATOM 1510 C C . GLY A 1 193 ? -17.415 3.118 -26.647 1.00 88.44 193 GLY A C 1
ATOM 1511 O O . GLY A 1 193 ? -18.450 2.624 -26.204 1.00 88.44 193 GLY A O 1
ATOM 1512 N N . ASN A 1 194 ? -16.206 2.597 -26.425 1.00 91.94 194 ASN A N 1
ATOM 1513 C CA . ASN A 1 194 ? -15.957 1.362 -25.677 1.00 91.94 194 ASN A CA 1
ATOM 1514 C C . ASN A 1 194 ? -14.975 1.600 -24.524 1.00 91.94 194 ASN A C 1
ATOM 1516 O O . ASN A 1 194 ? -14.178 2.528 -24.580 1.00 91.94 194 ASN A O 1
ATOM 1520 N N . ILE A 1 195 ? -15.001 0.733 -23.511 1.00 95.12 195 ILE A N 1
ATOM 1521 C CA . ILE A 1 195 ? -14.001 0.705 -22.436 1.00 95.12 195 ILE A CA 1
ATOM 1522 C C . ILE A 1 195 ? -12.839 -0.179 -22.902 1.00 95.12 195 ILE A C 1
ATOM 1524 O O . ILE A 1 195 ? -13.010 -1.388 -23.063 1.00 95.12 195 ILE A O 1
ATOM 1528 N N . ILE A 1 196 ? -11.664 0.411 -23.122 1.00 95.81 196 ILE A N 1
ATOM 1529 C CA . ILE A 1 196 ? -10.506 -0.264 -23.729 1.00 95.81 196 ILE A CA 1
ATOM 1530 C C . ILE A 1 196 ? -10.037 -1.430 -22.863 1.00 95.81 196 ILE A C 1
ATOM 1532 O O . ILE A 1 196 ? -9.807 -2.508 -23.403 1.00 95.81 196 ILE A O 1
ATOM 1536 N N . ALA A 1 197 ? -9.977 -1.259 -21.538 1.00 96.38 197 ALA A N 1
ATOM 1537 C CA . ALA A 1 197 ? -9.618 -2.345 -20.624 1.00 96.38 197 ALA A CA 1
ATOM 1538 C C . ALA A 1 197 ? -10.525 -3.576 -20.829 1.00 96.38 197 ALA A C 1
ATOM 1540 O O . ALA A 1 197 ? -10.048 -4.695 -21.002 1.00 96.38 197 ALA A O 1
ATOM 1541 N N . VAL A 1 198 ? -11.839 -3.368 -20.963 1.00 97.06 198 VAL A N 1
ATOM 1542 C CA . VAL A 1 198 ? -12.804 -4.452 -21.211 1.00 97.06 198 VAL A CA 1
ATOM 1543 C C . VAL A 1 198 ? -12.596 -5.099 -22.582 1.00 97.06 198 VAL A C 1
ATOM 1545 O O . VAL A 1 198 ? -12.626 -6.328 -22.688 1.00 97.06 198 VAL A O 1
ATOM 1548 N N . ASP A 1 199 ? -12.354 -4.301 -23.624 1.00 96.69 199 ASP A N 1
ATOM 1549 C CA . ASP A 1 199 ? -12.066 -4.804 -24.974 1.00 96.69 199 ASP A CA 1
ATOM 1550 C C . ASP A 1 199 ? -10.752 -5.613 -25.019 1.00 96.69 199 ASP A C 1
ATOM 1552 O O . ASP A 1 199 ? -10.598 -6.510 -25.852 1.00 96.69 199 ASP A O 1
ATOM 1556 N N . TRP A 1 200 ? -9.810 -5.315 -24.119 1.00 97.56 200 TRP A N 1
ATOM 1557 C CA . TRP A 1 200 ? -8.456 -5.875 -24.088 1.00 97.56 200 TRP A CA 1
ATOM 1558 C C . TRP A 1 200 ? -8.272 -7.009 -23.072 1.00 97.56 200 TRP A C 1
ATOM 1560 O O . TRP A 1 200 ? -7.173 -7.541 -22.965 1.00 97.56 200 TRP A O 1
ATOM 1570 N N . LYS A 1 201 ? -9.330 -7.451 -22.382 1.00 97.31 201 LYS A N 1
ATOM 1571 C CA . LYS A 1 201 ? -9.286 -8.449 -21.288 1.00 97.31 201 LYS A CA 1
ATOM 1572 C C . LYS A 1 201 ? -8.639 -9.810 -21.586 1.00 97.31 201 LYS A C 1
ATOM 1574 O O . LYS A 1 201 ? -8.440 -10.610 -20.674 1.00 97.31 201 LYS A O 1
ATOM 1579 N N . ASN A 1 202 ? -8.392 -10.119 -22.858 1.00 97.69 202 ASN A N 1
ATOM 1580 C CA . ASN A 1 202 ? -7.698 -11.342 -23.265 1.00 97.69 202 ASN A CA 1
ATOM 1581 C C . ASN A 1 202 ? -6.172 -11.158 -23.333 1.00 97.69 202 ASN A C 1
ATOM 1583 O O . ASN A 1 202 ? -5.468 -12.153 -23.427 1.00 97.69 202 ASN A O 1
ATOM 1587 N N . ALA A 1 203 ? -5.667 -9.923 -23.281 1.00 98.06 203 ALA A N 1
ATOM 1588 C CA . ALA A 1 203 ? -4.246 -9.596 -23.364 1.00 98.06 203 ALA A CA 1
ATOM 1589 C C . ALA A 1 203 ? -3.591 -9.365 -21.988 1.00 98.06 203 ALA A C 1
ATOM 1591 O O . ALA A 1 203 ? -2.444 -8.930 -21.925 1.00 98.06 203 ALA A O 1
ATOM 1592 N N . TYR A 1 204 ? -4.315 -9.615 -20.894 1.00 98.25 204 TYR A N 1
ATOM 1593 C CA . TYR A 1 204 ? -3.820 -9.460 -19.530 1.00 98.25 204 TYR A CA 1
ATOM 1594 C C . TYR A 1 204 ? -4.610 -10.332 -18.540 1.00 98.25 204 TYR A C 1
ATOM 1596 O O . TYR A 1 204 ? -5.764 -10.697 -18.787 1.00 98.25 204 TYR A O 1
ATOM 1604 N N . ASP A 1 205 ? -3.985 -10.632 -17.401 1.00 97.94 205 ASP A N 1
ATOM 1605 C CA . ASP A 1 205 ? -4.618 -11.289 -16.251 1.00 97.94 205 ASP A CA 1
ATOM 1606 C C . ASP A 1 205 ? -5.096 -10.256 -15.220 1.00 97.94 205 ASP A C 1
ATOM 1608 O O . ASP A 1 205 ? -6.162 -10.420 -14.631 1.00 97.94 205 ASP A O 1
ATOM 1612 N N . GLN A 1 206 ? -4.340 -9.171 -15.036 1.00 97.62 206 GLN A N 1
ATOM 1613 C CA . GLN A 1 206 ? -4.703 -8.037 -14.183 1.00 97.62 206 GLN A CA 1
ATOM 1614 C C . GLN A 1 206 ? -4.375 -6.728 -14.907 1.00 97.62 206 GLN A C 1
ATOM 1616 O O . GLN A 1 206 ? -3.483 -6.701 -15.757 1.00 97.62 206 GLN A O 1
ATOM 1621 N N . PHE A 1 207 ? -5.079 -5.646 -14.588 1.00 98.06 207 PHE A N 1
ATOM 1622 C CA . PHE A 1 207 ? -4.721 -4.333 -15.116 1.00 98.06 207 PHE A CA 1
ATOM 1623 C C . PHE A 1 207 ? -4.435 -3.329 -14.012 1.00 98.06 207 PHE A C 1
ATOM 1625 O O . PHE A 1 207 ? -4.936 -3.457 -12.901 1.00 98.06 207 PHE A O 1
ATOM 1632 N N . LEU A 1 208 ? -3.634 -2.323 -14.323 1.00 98.19 208 LEU A N 1
ATOM 1633 C CA . LEU A 1 208 ? -3.383 -1.206 -13.430 1.00 98.19 208 LEU A CA 1
ATOM 1634 C C . LEU A 1 208 ? -4.058 0.045 -13.979 1.00 98.19 208 LEU A C 1
ATOM 1636 O O . LEU A 1 208 ? -4.202 0.180 -15.193 1.00 98.19 208 LEU A O 1
ATOM 1640 N N . LEU A 1 209 ? -4.485 0.934 -13.091 1.00 97.56 209 LEU A N 1
ATOM 1641 C CA . LEU A 1 209 ? -5.018 2.240 -13.440 1.00 97.56 209 LEU A CA 1
ATOM 1642 C C . LEU A 1 209 ? -4.091 3.331 -12.911 1.00 97.56 209 LEU A C 1
ATOM 1644 O O . LEU A 1 209 ? -3.952 3.455 -11.696 1.00 97.56 209 LEU A O 1
ATOM 1648 N N . ASP A 1 210 ? -3.516 4.138 -13.796 1.00 93.62 210 ASP A N 1
ATOM 1649 C CA . ASP A 1 210 ? -2.708 5.289 -13.418 1.00 93.62 210 ASP A CA 1
ATOM 1650 C C . ASP A 1 210 ? -3.493 6.601 -13.451 1.00 93.62 210 ASP A C 1
ATOM 1652 O O . ASP A 1 210 ? -4.026 7.022 -14.476 1.00 93.62 210 ASP A O 1
ATOM 1656 N N . VAL A 1 211 ? -3.609 7.245 -12.283 1.00 91.81 211 VAL A N 1
ATOM 1657 C CA . VAL A 1 211 ? -4.314 8.526 -12.144 1.00 91.81 211 VAL A CA 1
ATOM 1658 C C . VAL A 1 211 ? -3.560 9.431 -11.184 1.00 91.81 211 VAL A C 1
ATOM 1660 O O . VAL A 1 211 ? -3.367 9.127 -10.008 1.00 91.81 211 VAL A O 1
ATOM 1663 N N . TYR A 1 212 ? -3.191 10.607 -11.685 1.00 91.31 212 TYR A N 1
ATOM 1664 C CA . TYR A 1 212 ? -2.325 11.550 -10.982 1.00 91.31 212 TYR A CA 1
ATOM 1665 C C . TYR A 1 212 ? -3.046 12.892 -10.756 1.00 91.31 212 TYR A C 1
ATOM 1667 O O . TYR A 1 212 ? -2.985 13.782 -11.617 1.00 91.31 212 TYR A O 1
ATOM 1675 N N . PRO A 1 213 ? -3.748 13.073 -9.620 1.00 90.75 213 PRO A N 1
ATOM 1676 C CA . PRO A 1 213 ? -4.566 14.263 -9.385 1.00 90.75 213 PRO A CA 1
ATOM 1677 C C . PRO A 1 213 ? -3.765 15.506 -8.956 1.00 90.75 213 PRO A C 1
ATOM 1679 O O . PRO A 1 213 ? -4.327 16.594 -8.889 1.00 90.75 213 PRO A O 1
ATOM 1682 N N . THR A 1 214 ? -2.461 15.414 -8.681 1.00 93.19 214 THR A N 1
ATOM 1683 C CA . THR A 1 214 ? -1.707 16.525 -8.072 1.00 93.19 214 THR A CA 1
ATOM 1684 C C . THR A 1 214 ? -0.904 17.344 -9.081 1.00 93.19 214 THR A C 1
ATOM 1686 O O . THR A 1 214 ? 0.101 16.894 -9.626 1.00 93.19 214 THR A O 1
ATOM 1689 N N . ARG A 1 215 ? -1.314 18.596 -9.330 1.00 91.69 215 ARG A N 1
ATOM 1690 C CA . ARG A 1 215 ? -0.631 19.504 -10.272 1.00 91.69 215 ARG A CA 1
ATOM 1691 C C . ARG A 1 215 ? 0.043 20.690 -9.593 1.00 91.69 215 ARG A C 1
ATOM 1693 O O . ARG A 1 215 ? -0.473 21.253 -8.628 1.00 91.69 215 ARG A O 1
ATOM 1700 N N . THR A 1 216 ? 1.180 21.101 -10.148 1.00 90.56 216 THR A N 1
ATOM 1701 C CA . THR A 1 216 ? 1.902 22.309 -9.731 1.00 90.56 216 THR A CA 1
ATOM 1702 C C . THR A 1 216 ? 1.009 23.540 -9.854 1.00 90.56 216 THR A C 1
ATOM 1704 O O . THR A 1 216 ? 0.320 23.732 -10.857 1.00 90.56 216 THR A O 1
ATOM 1707 N N . GLY A 1 217 ? 1.047 24.399 -8.833 1.00 90.75 217 GLY A N 1
ATOM 1708 C CA . GLY A 1 217 ? 0.270 25.639 -8.781 1.00 90.75 217 GLY A CA 1
ATOM 1709 C C . GLY A 1 217 ? -1.219 25.457 -8.475 1.00 90.75 217 GLY A C 1
ATOM 1710 O O . GLY A 1 217 ? -1.945 26.451 -8.431 1.00 90.75 217 GLY A O 1
ATOM 1711 N N . GLU A 1 218 ? -1.683 24.226 -8.251 1.00 92.50 218 GLU A N 1
ATOM 1712 C CA . GLU A 1 218 ? -3.063 23.952 -7.863 1.00 92.50 218 GLU A CA 1
ATOM 1713 C C . GLU A 1 218 ? -3.178 23.656 -6.354 1.00 92.50 218 GLU A C 1
ATOM 1715 O O . GLU A 1 218 ? -2.290 23.002 -5.790 1.00 92.50 218 GLU A O 1
ATOM 1720 N N . PRO A 1 219 ? -4.261 24.116 -5.688 1.00 94.50 219 PRO A N 1
ATOM 1721 C CA . PRO A 1 219 ? -4.505 23.826 -4.278 1.00 94.50 219 PRO A CA 1
ATOM 1722 C C . PRO A 1 219 ? -4.634 22.329 -3.985 1.00 94.50 219 PRO A C 1
ATOM 1724 O O . PRO A 1 219 ? -4.894 21.519 -4.883 1.00 94.50 219 PRO A O 1
ATOM 1727 N N . GLU A 1 220 ? -4.503 21.990 -2.707 1.00 94.81 220 GLU A N 1
ATOM 1728 C CA . GLU A 1 220 ? -4.804 20.661 -2.179 1.00 94.81 220 GLU A CA 1
ATOM 1729 C C . GLU A 1 220 ? -6.230 20.222 -2.571 1.00 94.81 220 GLU A C 1
ATOM 1731 O O . GLU A 1 220 ? -7.165 21.029 -2.546 1.00 94.81 220 GLU A O 1
ATOM 1736 N N . PHE A 1 221 ? -6.390 18.963 -2.988 1.00 94.12 221 PHE A N 1
ATOM 1737 C CA . PHE A 1 221 ? -7.658 18.313 -3.350 1.00 94.12 221 PHE A CA 1
ATOM 1738 C C . PHE A 1 221 ? -8.437 18.911 -4.532 1.00 94.12 221 PHE A C 1
ATOM 1740 O O . PHE A 1 221 ? -9.583 18.543 -4.798 1.00 94.12 221 PHE A O 1
ATOM 1747 N N . SER A 1 222 ? -7.831 19.818 -5.293 1.00 92.56 222 SER A N 1
ATOM 1748 C CA . SER A 1 222 ? -8.502 20.539 -6.385 1.00 92.56 222 SER A CA 1
ATOM 1749 C C . SER A 1 222 ? -8.903 19.671 -7.593 1.00 92.56 222 SER A C 1
ATOM 1751 O O . SER A 1 222 ? -9.558 20.164 -8.511 1.00 92.56 222 SER A O 1
ATOM 1753 N N . ARG A 1 223 ? -8.541 18.385 -7.616 1.00 90.38 223 ARG A N 1
ATOM 1754 C CA . ARG A 1 223 ? -8.719 17.465 -8.755 1.00 90.38 223 ARG A CA 1
ATOM 1755 C C . ARG A 1 223 ? -9.374 16.131 -8.391 1.00 90.38 223 ARG A C 1
ATOM 1757 O O . ARG A 1 223 ? -9.147 15.125 -9.061 1.00 90.38 223 ARG A O 1
ATOM 1764 N N . LEU A 1 224 ? -10.169 16.116 -7.325 1.00 88.62 224 LEU A N 1
ATOM 1765 C CA . LEU A 1 224 ? -10.878 14.903 -6.927 1.00 88.62 224 LEU A CA 1
ATOM 1766 C C . LEU A 1 224 ? -12.188 14.671 -7.705 1.00 88.62 224 LEU A C 1
ATOM 1768 O O . LEU A 1 224 ? -12.507 13.519 -7.987 1.00 88.62 224 LEU A O 1
ATOM 1772 N N . GLU A 1 225 ? -12.930 15.731 -8.056 1.00 81.19 225 GLU A N 1
ATOM 1773 C CA . GLU A 1 225 ? -14.307 15.643 -8.605 1.00 81.19 225 GLU A CA 1
ATOM 1774 C C . GLU A 1 225 ? -14.606 16.622 -9.757 1.00 81.19 225 GLU A C 1
ATOM 1776 O O . GLU A 1 225 ? -15.756 16.939 -10.062 1.00 81.19 225 GLU A O 1
ATOM 1781 N N . ASN A 1 226 ? -13.576 17.168 -10.390 1.00 76.69 226 ASN A N 1
ATOM 1782 C CA . ASN A 1 226 ? -13.735 18.094 -11.501 1.00 76.69 226 ASN A CA 1
ATOM 1783 C C . ASN A 1 226 ? -13.800 17.329 -12.831 1.00 76.69 226 ASN A C 1
ATOM 1785 O O . ASN A 1 226 ? -12.912 16.549 -13.154 1.00 76.69 226 ASN A O 1
ATOM 1789 N N . GLU A 1 227 ? -14.806 17.603 -13.663 1.00 70.25 227 GLU A N 1
ATOM 1790 C CA . GLU A 1 227 ? -14.900 16.973 -14.984 1.00 70.25 227 GLU A CA 1
ATOM 1791 C C . GLU A 1 227 ? -13.637 17.241 -15.837 1.00 70.25 227 GLU A C 1
ATOM 1793 O O . GLU A 1 227 ? -13.165 18.379 -15.972 1.00 70.25 227 GLU A O 1
ATOM 1798 N N . GLY A 1 228 ? -13.109 16.180 -16.454 1.00 70.81 228 GLY A N 1
ATOM 1799 C CA . GLY A 1 228 ? -12.018 16.227 -17.430 1.00 70.81 228 GLY A CA 1
ATOM 1800 C C . GLY A 1 228 ? -10.732 15.519 -16.992 1.00 70.81 228 GLY A C 1
ATOM 1801 O O . GLY A 1 228 ? -10.625 14.990 -15.889 1.00 70.81 228 GLY A O 1
ATOM 1802 N N . ARG A 1 229 ? -9.734 15.526 -17.888 1.00 69.31 229 ARG A N 1
ATOM 1803 C CA . ARG A 1 229 ? -8.463 14.792 -17.737 1.00 69.31 229 ARG A CA 1
ATOM 1804 C C . ARG A 1 229 ? -7.816 14.974 -16.368 1.00 69.31 229 ARG A C 1
ATOM 1806 O O . ARG A 1 229 ? -7.411 16.097 -16.034 1.00 69.31 229 ARG A O 1
ATOM 1813 N N . GLY A 1 230 ? -7.599 13.857 -15.670 1.00 72.62 230 GLY A N 1
ATOM 1814 C CA . GLY A 1 230 ? -6.879 13.793 -14.400 1.00 72.62 230 GLY A CA 1
ATOM 1815 C C . GLY A 1 230 ? -7.406 14.779 -13.364 1.00 72.62 230 GLY A C 1
ATOM 1816 O O . GLY A 1 230 ? -6.615 15.322 -12.599 1.00 72.62 230 GLY A O 1
ATOM 1817 N N . LYS A 1 231 ? -8.697 15.117 -13.440 1.00 84.44 231 LYS A N 1
ATOM 1818 C CA . LYS A 1 231 ? -9.415 16.027 -12.540 1.00 84.44 231 LYS A CA 1
ATOM 1819 C C . LYS A 1 231 ? -10.563 15.331 -11.810 1.00 84.44 231 LYS A C 1
ATOM 1821 O O . LYS A 1 231 ? -11.169 15.951 -10.941 1.00 84.44 231 LYS A O 1
ATOM 1826 N N . ASP A 1 232 ? -10.816 14.072 -12.152 1.00 90.06 232 ASP A N 1
ATOM 1827 C CA . ASP A 1 232 ? -12.002 13.303 -11.796 1.00 90.06 232 ASP A CA 1
ATOM 1828 C C . ASP A 1 232 ? -11.623 11.995 -11.077 1.00 90.06 232 ASP A C 1
ATOM 1830 O O . ASP A 1 232 ? -12.231 10.945 -11.297 1.00 90.06 232 ASP A O 1
ATOM 1834 N N . PHE A 1 233 ? -10.581 12.062 -10.235 1.00 94.69 233 PHE A N 1
ATOM 1835 C CA . PHE A 1 233 ? -9.938 10.900 -9.611 1.00 94.69 233 PHE A CA 1
ATOM 1836 C C . PHE A 1 233 ? -10.944 9.921 -9.000 1.00 94.69 233 PHE A C 1
ATOM 1838 O O . PHE A 1 233 ? -10.828 8.708 -9.172 1.00 94.69 233 PHE A O 1
ATOM 1845 N N . LYS A 1 234 ? -11.972 10.440 -8.317 1.00 94.94 234 LYS A N 1
ATOM 1846 C CA . LYS A 1 234 ? -12.956 9.589 -7.652 1.00 94.94 234 LYS A CA 1
ATOM 1847 C C . LYS A 1 234 ? -13.751 8.732 -8.629 1.00 94.94 234 LYS A C 1
ATOM 1849 O O . LYS A 1 234 ? -13.913 7.531 -8.411 1.00 94.94 234 LYS A O 1
ATOM 1854 N N . ASN A 1 235 ? -14.225 9.346 -9.711 1.00 94.44 235 ASN A N 1
ATOM 1855 C CA . ASN A 1 235 ? -14.951 8.640 -10.758 1.00 94.44 235 ASN A CA 1
ATOM 1856 C C . ASN A 1 235 ? -14.024 7.742 -11.580 1.00 94.44 235 ASN A C 1
ATOM 1858 O O . ASN A 1 235 ? -14.492 6.726 -12.085 1.00 94.44 235 ASN A O 1
ATOM 1862 N N . ASP A 1 236 ? -12.735 8.065 -11.696 1.00 95.56 236 ASP A N 1
ATOM 1863 C CA . ASP A 1 236 ? -11.757 7.173 -12.324 1.00 95.56 236 ASP A CA 1
ATOM 1864 C C . ASP A 1 236 ? -11.618 5.855 -11.559 1.00 95.56 236 ASP A C 1
ATOM 1866 O O . ASP A 1 236 ? -11.692 4.794 -12.180 1.00 95.56 236 ASP A O 1
ATOM 1870 N N . MET A 1 237 ? -11.540 5.892 -10.224 1.00 97.06 237 MET A N 1
ATOM 1871 C CA . MET A 1 237 ? -11.522 4.670 -9.404 1.00 97.06 237 MET A CA 1
ATOM 1872 C C . MET A 1 237 ? -12.825 3.862 -9.551 1.00 97.06 237 MET A C 1
ATOM 1874 O O . MET A 1 237 ? -12.787 2.645 -9.733 1.00 97.06 237 MET A O 1
ATOM 1878 N N . ILE A 1 238 ? -13.986 4.533 -9.580 1.00 96.50 238 ILE A N 1
ATOM 1879 C CA . ILE A 1 238 ? -15.285 3.882 -9.838 1.00 96.50 238 ILE A CA 1
ATOM 1880 C C . ILE A 1 238 ? -15.299 3.222 -11.228 1.00 96.50 238 ILE A C 1
ATOM 1882 O O . ILE A 1 238 ? -15.753 2.084 -11.383 1.00 96.50 238 ILE A O 1
ATOM 1886 N N . ARG A 1 239 ? -14.802 3.917 -12.260 1.00 96.25 239 ARG A N 1
ATOM 1887 C CA . ARG A 1 239 ? -14.686 3.385 -13.627 1.00 96.25 239 ARG A CA 1
ATOM 1888 C C . ARG A 1 239 ? -13.747 2.177 -13.674 1.00 96.25 239 ARG A C 1
ATOM 1890 O O . ARG A 1 239 ? -14.053 1.220 -14.386 1.00 96.25 239 ARG A O 1
ATOM 1897 N N . ALA A 1 240 ? -12.663 2.185 -12.898 1.00 97.62 240 ALA A N 1
ATOM 1898 C CA . ALA A 1 240 ? -11.748 1.052 -12.745 1.00 97.62 240 ALA A CA 1
ATOM 1899 C C . ALA A 1 240 ? -12.479 -0.181 -12.228 1.00 97.62 240 ALA A C 1
ATOM 1901 O O . ALA A 1 240 ? -12.454 -1.230 -12.872 1.00 97.62 240 ALA A O 1
ATOM 1902 N N . GLN A 1 241 ? -13.225 -0.037 -11.134 1.00 97.56 241 GLN A N 1
ATOM 1903 C CA . GLN A 1 241 ? -13.974 -1.148 -10.562 1.00 97.56 241 GLN A CA 1
ATOM 1904 C C . GLN A 1 241 ? -15.067 -1.661 -11.509 1.00 97.56 241 GLN A C 1
ATOM 1906 O O . GLN A 1 241 ? -15.264 -2.869 -11.658 1.00 97.56 241 GLN A O 1
ATOM 1911 N N . GLN A 1 242 ? -15.756 -0.766 -12.219 1.00 97.06 242 GLN A N 1
ATOM 1912 C CA . GLN A 1 242 ? -16.726 -1.158 -13.245 1.00 97.06 242 GLN A CA 1
ATOM 1913 C C . GLN A 1 242 ? -16.068 -1.923 -14.400 1.00 97.06 242 GLN A C 1
ATOM 1915 O O . GLN A 1 242 ? -16.610 -2.935 -14.856 1.00 97.06 242 GLN A O 1
ATOM 1920 N N . ALA A 1 243 ? -14.901 -1.470 -14.864 1.00 97.12 243 ALA A N 1
ATOM 1921 C CA . ALA A 1 243 ? -14.128 -2.146 -15.897 1.00 97.12 243 ALA A CA 1
ATOM 1922 C C . ALA A 1 243 ? -13.619 -3.511 -15.417 1.00 97.12 243 ALA A C 1
ATOM 1924 O O . ALA A 1 243 ? -13.706 -4.475 -16.172 1.00 97.12 243 ALA A O 1
ATOM 1925 N N . SER A 1 244 ? -13.181 -3.620 -14.160 1.00 97.50 244 SER A N 1
ATOM 1926 C CA . SER A 1 244 ? -12.787 -4.876 -13.514 1.00 97.50 244 SER A CA 1
ATOM 1927 C C . SER A 1 244 ? -13.919 -5.902 -13.518 1.00 97.50 244 SER A C 1
ATOM 1929 O O . SER A 1 244 ? -13.746 -7.009 -14.035 1.00 97.50 244 SER A O 1
ATOM 1931 N N . ILE A 1 245 ? -15.115 -5.510 -13.065 1.00 96.69 245 ILE A N 1
ATOM 1932 C CA . ILE A 1 245 ? -16.307 -6.372 -13.081 1.00 96.69 245 ILE A CA 1
ATOM 1933 C C . ILE A 1 245 ? -16.679 -6.774 -14.517 1.00 96.69 245 ILE A C 1
ATOM 1935 O O . ILE A 1 245 ? -16.986 -7.935 -14.781 1.00 96.69 245 ILE A O 1
ATOM 1939 N N . ALA A 1 246 ? -16.663 -5.831 -15.465 1.00 96.25 246 ALA A N 1
ATOM 1940 C CA . ALA A 1 246 ? -17.043 -6.093 -16.855 1.00 96.25 246 ALA A CA 1
ATOM 1941 C C . ALA A 1 246 ? -16.018 -6.960 -17.612 1.00 96.25 246 ALA A C 1
ATOM 1943 O O . ALA A 1 246 ? -16.388 -7.753 -18.488 1.00 96.25 246 ALA A O 1
ATOM 1944 N N . ALA A 1 247 ? -14.734 -6.811 -17.285 1.00 96.50 247 ALA A N 1
ATOM 1945 C CA . ALA A 1 247 ? -13.647 -7.611 -17.826 1.00 96.50 247 ALA A CA 1
ATOM 1946 C C . ALA A 1 247 ? -13.542 -8.988 -17.154 1.00 96.50 247 ALA A C 1
ATOM 1948 O O . ALA A 1 247 ? -13.002 -9.897 -17.783 1.00 96.50 247 ALA A O 1
ATOM 1949 N N . ASP A 1 248 ? -14.089 -9.152 -15.943 1.00 96.50 248 ASP A N 1
ATOM 1950 C CA . ASP A 1 248 ? -13.842 -10.301 -15.061 1.00 96.50 248 ASP A CA 1
ATOM 1951 C C . ASP A 1 248 ? -12.337 -10.455 -14.776 1.00 96.50 248 ASP A C 1
ATOM 1953 O O . ASP A 1 248 ? -11.718 -11.497 -15.016 1.00 96.50 248 ASP A O 1
ATOM 1957 N N . ARG A 1 249 ? -11.714 -9.338 -14.382 1.00 96.12 249 ARG A N 1
ATOM 1958 C CA . ARG A 1 249 ? -10.271 -9.217 -14.138 1.00 96.12 249 ARG A CA 1
ATOM 1959 C C . ARG A 1 249 ? -10.018 -8.297 -12.944 1.00 96.12 249 ARG A C 1
ATOM 1961 O O . ARG A 1 249 ? -10.632 -7.231 -12.912 1.00 96.12 249 ARG A O 1
ATOM 1968 N N . PRO A 1 250 ? -9.135 -8.647 -11.995 1.00 96.62 250 PRO A N 1
ATOM 1969 C CA . PRO A 1 250 ? -8.767 -7.753 -10.901 1.00 96.62 250 PRO A CA 1
ATOM 1970 C C . PRO A 1 250 ? -7.995 -6.531 -11.415 1.00 96.62 250 PRO A C 1
ATOM 1972 O O . PRO A 1 250 ? -7.468 -6.536 -12.537 1.00 96.62 250 PRO A O 1
ATOM 1975 N N . TRP A 1 251 ? -7.931 -5.489 -10.587 1.00 97.81 251 TRP A N 1
ATOM 1976 C CA . TRP A 1 251 ? -7.262 -4.240 -10.930 1.00 97.81 251 TRP A CA 1
ATOM 1977 C C . TRP A 1 251 ? -6.441 -3.663 -9.775 1.00 97.81 251 TRP A C 1
ATOM 1979 O O . TRP A 1 251 ? -6.684 -3.985 -8.613 1.00 97.81 251 TRP A O 1
ATOM 1989 N N . TRP A 1 252 ? -5.460 -2.827 -10.109 1.00 98.25 252 TRP A N 1
ATOM 1990 C CA . TRP A 1 252 ? -4.576 -2.138 -9.166 1.00 98.25 252 TRP A CA 1
ATOM 1991 C C . TRP A 1 252 ? -4.672 -0.632 -9.363 1.00 98.25 252 TRP A C 1
ATOM 1993 O O . TRP A 1 252 ? -4.773 -0.172 -10.501 1.00 98.25 252 TRP A O 1
ATOM 2003 N N . ALA A 1 253 ? -4.574 0.136 -8.281 1.00 98.06 253 ALA A N 1
ATOM 2004 C CA . ALA A 1 253 ? -4.455 1.587 -8.384 1.00 98.06 253 ALA A CA 1
ATOM 2005 C C . ALA A 1 253 ? -2.979 1.998 -8.390 1.00 98.06 253 ALA A C 1
ATOM 2007 O O . ALA A 1 253 ? -2.207 1.556 -7.539 1.00 98.06 253 ALA A O 1
ATOM 2008 N N . ILE A 1 254 ? -2.601 2.861 -9.330 1.00 97.56 254 ILE A N 1
ATOM 2009 C CA . ILE A 1 254 ? -1.315 3.556 -9.346 1.00 97.56 254 ILE A CA 1
ATOM 2010 C C . ILE A 1 254 ? -1.578 5.011 -8.960 1.00 97.56 254 ILE A C 1
ATOM 2012 O O . ILE A 1 254 ? -2.270 5.748 -9.666 1.00 97.56 254 ILE A O 1
ATOM 2016 N N . LEU A 1 255 ? -1.031 5.405 -7.817 1.00 96.50 255 LEU A N 1
ATOM 2017 C CA . LEU A 1 255 ? -1.231 6.702 -7.188 1.00 96.50 255 LEU A CA 1
ATOM 2018 C C . LEU A 1 255 ? -0.025 7.619 -7.413 1.00 96.50 255 LEU A C 1
ATOM 2020 O O . LEU A 1 255 ? 1.091 7.183 -7.711 1.00 96.50 255 LEU A O 1
ATOM 2024 N N . SER A 1 256 ? -0.259 8.923 -7.272 1.00 92.56 256 SER A N 1
ATOM 2025 C CA . SER A 1 256 ? 0.790 9.935 -7.397 1.00 92.56 256 SER A CA 1
ATOM 2026 C C . SER A 1 256 ? 1.769 9.833 -6.233 1.00 92.56 256 SER A C 1
ATOM 2028 O O . SER A 1 256 ? 1.376 9.965 -5.081 1.00 92.56 256 SER A O 1
ATOM 2030 N N . GLY A 1 257 ? 3.046 9.646 -6.535 1.00 88.25 257 GLY A N 1
ATOM 2031 C CA . GLY A 1 257 ? 4.139 9.736 -5.574 1.00 88.25 257 GLY A CA 1
ATOM 2032 C C . GLY A 1 257 ? 5.304 10.540 -6.133 1.00 88.25 257 GLY A C 1
ATOM 2033 O O . GLY A 1 257 ? 6.427 10.315 -5.703 1.00 88.25 257 GLY A O 1
ATOM 2034 N N . TRP A 1 258 ? 5.076 11.421 -7.119 1.00 86.75 258 TRP A N 1
ATOM 2035 C CA . TRP A 1 258 ? 6.126 12.170 -7.819 1.00 86.75 258 TRP A CA 1
ATOM 2036 C C . TRP A 1 258 ? 5.884 13.685 -7.821 1.00 86.75 258 TRP A C 1
ATOM 2038 O O . TRP A 1 258 ? 4.750 14.159 -7.796 1.00 86.75 258 TRP A O 1
ATOM 2048 N N . GLY A 1 259 ? 6.970 14.458 -7.911 1.00 81.50 259 GLY A N 1
ATOM 2049 C CA . GLY A 1 259 ? 6.959 15.920 -8.040 1.00 81.50 259 GLY A CA 1
ATOM 2050 C C . GLY A 1 259 ? 7.555 16.422 -9.354 1.00 81.50 259 GLY A C 1
ATOM 2051 O O . GLY A 1 259 ? 7.999 15.639 -10.197 1.00 81.50 259 GLY A O 1
ATOM 2052 N N . ASN A 1 260 ? 7.566 17.742 -9.533 1.00 76.62 260 ASN A N 1
ATOM 2053 C CA . ASN A 1 260 ? 8.068 18.367 -10.748 1.00 76.62 260 ASN A CA 1
ATOM 2054 C C . ASN A 1 260 ? 9.579 18.131 -10.863 1.00 76.62 260 ASN A C 1
ATOM 2056 O O . ASN A 1 260 ? 10.354 18.611 -10.037 1.00 76.62 260 ASN A O 1
ATOM 2060 N N . ASN A 1 261 ? 9.999 17.431 -11.912 1.00 66.06 261 ASN A N 1
ATOM 2061 C CA . ASN A 1 261 ? 11.391 17.428 -12.333 1.00 66.06 261 ASN A CA 1
ATOM 2062 C C . ASN A 1 261 ? 11.551 18.582 -13.331 1.00 66.06 261 ASN A C 1
ATOM 2064 O O . ASN A 1 261 ? 10.889 18.598 -14.371 1.00 66.06 261 ASN A O 1
ATOM 2068 N N . THR A 1 262 ? 12.403 19.557 -13.008 1.00 59.19 262 THR A N 1
ATOM 2069 C CA . THR A 1 262 ? 12.619 20.772 -13.813 1.00 59.19 262 THR A CA 1
ATOM 2070 C C . THR A 1 262 ? 13.042 20.494 -15.260 1.00 59.19 262 THR A C 1
ATOM 2072 O O . THR A 1 262 ? 12.906 21.384 -16.098 1.00 59.19 262 THR A O 1
ATOM 2075 N N . ASP A 1 263 ? 13.478 19.267 -15.566 1.00 56.84 263 ASP A N 1
ATOM 2076 C CA . ASP A 1 263 ? 13.949 18.842 -16.887 1.00 56.84 263 ASP A CA 1
ATOM 2077 C C . ASP A 1 263 ? 12.965 17.935 -17.659 1.00 56.84 263 ASP A C 1
ATOM 2079 O O . ASP A 1 263 ? 13.240 17.555 -18.801 1.00 56.84 263 ASP A O 1
ATOM 2083 N N . ALA A 1 264 ? 11.815 17.563 -17.085 1.00 51.97 264 ALA A N 1
ATOM 2084 C CA . ALA A 1 264 ? 10.990 16.482 -17.628 1.00 51.97 264 ALA A CA 1
ATOM 2085 C C . ALA A 1 264 ? 9.761 16.981 -18.411 1.00 51.97 264 ALA A C 1
ATOM 2087 O O . ALA A 1 264 ? 8.844 17.558 -17.841 1.00 51.97 264 ALA A O 1
ATOM 2088 N N . GLY A 1 265 ? 9.725 16.704 -19.721 1.00 65.75 265 GLY A N 1
ATOM 2089 C CA . GLY A 1 265 ? 8.639 17.047 -20.653 1.00 65.75 265 GLY A CA 1
ATOM 2090 C C . GLY A 1 265 ? 7.220 16.643 -20.212 1.00 65.75 265 GLY A C 1
ATOM 2091 O O . GLY A 1 265 ? 6.534 17.417 -19.553 1.00 65.75 265 GLY A O 1
ATOM 2092 N N . GLU A 1 266 ? 6.721 15.472 -20.631 1.00 56.22 266 GLU A N 1
ATOM 2093 C CA . GLU A 1 266 ? 5.311 15.060 -20.422 1.00 56.22 266 GLU A CA 1
ATOM 2094 C C . GLU A 1 266 ? 4.926 14.852 -18.947 1.00 56.22 266 GLU A C 1
ATOM 2096 O O . GLU A 1 266 ? 3.754 14.972 -18.590 1.00 56.22 266 GLU A O 1
ATOM 2101 N N . THR A 1 267 ? 5.909 14.620 -18.074 1.00 64.75 267 THR A N 1
ATOM 2102 C CA . THR A 1 267 ? 5.711 14.505 -16.621 1.00 64.75 267 THR A CA 1
ATOM 2103 C C . THR A 1 267 ? 5.938 15.823 -15.872 1.00 64.75 267 THR A C 1
ATOM 2105 O O . THR A 1 267 ? 5.998 15.828 -14.645 1.00 64.75 267 THR A O 1
ATOM 2108 N N . GLY A 1 268 ? 6.082 16.940 -16.588 1.00 73.81 268 GLY A N 1
ATOM 2109 C CA . GLY A 1 268 ? 6.169 18.274 -16.005 1.00 73.81 268 GLY A CA 1
ATOM 2110 C C . GLY A 1 268 ? 4.819 18.771 -15.480 1.00 73.81 268 GLY A C 1
ATOM 2111 O O . GLY A 1 268 ? 3.750 18.442 -16.004 1.00 73.81 268 GLY A O 1
ATOM 2112 N N . GLY A 1 269 ? 4.857 19.592 -14.430 1.00 85.56 269 GLY A N 1
ATOM 2113 C CA . GLY A 1 269 ? 3.666 20.247 -13.874 1.00 85.56 269 GLY A CA 1
ATOM 2114 C C . GLY A 1 269 ? 2.832 19.386 -12.924 1.00 85.56 269 GLY A C 1
ATOM 2115 O O . GLY A 1 269 ? 1.663 19.698 -12.685 1.00 85.56 269 GLY A O 1
ATOM 2116 N N . TYR A 1 270 ? 3.408 18.314 -12.391 1.00 90.88 270 TYR A N 1
ATOM 2117 C CA . TYR A 1 270 ? 2.882 17.605 -11.228 1.00 90.88 270 TYR A CA 1
ATOM 2118 C C . TYR A 1 270 ? 3.622 18.047 -9.974 1.00 90.88 270 TYR A C 1
ATOM 2120 O O . TYR A 1 270 ? 4.795 18.401 -10.044 1.00 90.88 270 TYR A O 1
ATOM 2128 N N . ARG A 1 271 ? 2.947 17.978 -8.832 1.00 93.00 271 ARG A N 1
ATOM 2129 C CA . ARG A 1 271 ? 3.563 18.195 -7.521 1.00 93.00 271 ARG A CA 1
ATOM 2130 C C . ARG A 1 271 ? 3.403 16.953 -6.662 1.00 93.00 271 ARG A C 1
ATOM 2132 O O . ARG A 1 271 ? 2.456 16.189 -6.872 1.00 93.00 271 ARG A O 1
ATOM 2139 N N . LEU A 1 272 ? 4.262 16.824 -5.657 1.00 93.88 272 LEU A N 1
ATOM 2140 C CA . LEU A 1 272 ? 4.079 15.817 -4.620 1.00 93.88 272 LEU A CA 1
ATOM 2141 C C . LEU A 1 272 ? 2.731 16.061 -3.905 1.00 93.88 272 LEU A C 1
ATOM 2143 O O . LEU A 1 272 ? 2.372 17.224 -3.653 1.00 93.88 272 LEU A O 1
ATOM 2147 N N . PRO A 1 273 ? 1.936 15.007 -3.644 1.00 96.00 273 PRO A N 1
ATOM 2148 C CA . PRO A 1 273 ? 0.730 15.135 -2.834 1.00 96.00 273 PRO A CA 1
ATOM 2149 C C . PRO A 1 273 ? 1.098 15.461 -1.386 1.00 96.00 273 PRO A C 1
ATOM 2151 O O . PRO A 1 273 ? 2.164 15.084 -0.905 1.00 96.00 273 PRO A O 1
ATOM 2154 N N . THR A 1 274 ? 0.210 16.136 -0.668 1.00 97.12 274 THR A N 1
ATOM 2155 C CA . THR A 1 274 ? 0.309 16.186 0.798 1.00 97.12 274 THR A CA 1
ATOM 2156 C C . THR A 1 274 ? 0.032 14.800 1.396 1.00 97.12 274 THR A C 1
ATOM 2158 O O . THR A 1 274 ? -0.484 13.908 0.712 1.00 97.12 274 THR A O 1
ATOM 2161 N N . TYR A 1 275 ? 0.316 14.622 2.691 1.00 97.00 275 TYR A N 1
ATOM 2162 C CA . TYR A 1 275 ? -0.090 13.413 3.413 1.00 97.00 275 TYR A CA 1
ATOM 2163 C C . TYR A 1 275 ? -1.600 13.167 3.292 1.00 97.00 275 TYR A C 1
ATOM 2165 O O . TYR A 1 275 ? -2.008 12.074 2.910 1.00 97.00 275 TYR A O 1
ATOM 2173 N N . ASN A 1 276 ? -2.430 14.196 3.495 1.00 97.19 276 ASN A N 1
ATOM 2174 C CA . ASN A 1 276 ? -3.885 14.049 3.436 1.00 97.19 276 ASN A CA 1
ATOM 2175 C C . ASN A 1 276 ? -4.391 13.721 2.019 1.00 97.19 276 ASN A C 1
ATOM 2177 O O . ASN A 1 276 ? -5.293 12.900 1.874 1.00 97.19 276 ASN A O 1
ATOM 2181 N N . GLU A 1 277 ? -3.803 14.298 0.963 1.00 96.94 277 GLU A N 1
ATOM 2182 C CA . GLU A 1 277 ? -4.133 13.934 -0.424 1.00 96.94 277 GLU A CA 1
ATOM 2183 C C . GLU A 1 277 ? -3.780 12.490 -0.743 1.00 96.94 277 GLU A C 1
ATOM 2185 O O . GLU A 1 277 ? -4.608 11.782 -1.318 1.00 96.94 277 GLU A O 1
ATOM 2190 N N . SER A 1 278 ? -2.571 12.058 -0.371 1.00 97.50 278 SER A N 1
ATOM 2191 C CA . SER A 1 278 ? -2.144 10.677 -0.590 1.00 97.50 278 SER A CA 1
ATOM 2192 C C . SER A 1 278 ? -3.038 9.715 0.188 1.00 97.50 278 SER A C 1
ATOM 2194 O O . SER A 1 278 ? -3.546 8.741 -0.367 1.00 97.50 278 SER A O 1
ATOM 2196 N N . ARG A 1 279 ? -3.287 10.008 1.469 1.00 97.44 279 ARG A N 1
ATOM 2197 C CA . ARG A 1 279 ? -4.123 9.198 2.357 1.00 97.44 279 ARG A CA 1
ATOM 2198 C C . ARG A 1 279 ? -5.550 9.080 1.831 1.00 97.44 279 ARG A C 1
ATOM 2200 O O . ARG A 1 279 ? -6.034 7.962 1.661 1.00 97.44 279 ARG A O 1
ATOM 2207 N N . PHE A 1 280 ? -6.188 10.197 1.476 1.00 97.94 280 PHE A N 1
ATOM 2208 C CA . PHE A 1 280 ? -7.519 10.191 0.866 1.00 97.94 280 PHE A CA 1
ATOM 2209 C C . PHE A 1 280 ? -7.544 9.397 -0.444 1.00 97.94 280 PHE A C 1
ATOM 2211 O O . PHE A 1 280 ? -8.424 8.559 -0.631 1.00 97.94 280 PHE A O 1
ATOM 2218 N N . ALA A 1 281 ? -6.580 9.622 -1.345 1.00 97.62 281 ALA A N 1
ATOM 2219 C CA . ALA A 1 281 ? -6.519 8.924 -2.626 1.00 97.62 281 ALA A CA 1
ATOM 2220 C C . ALA A 1 281 ? -6.379 7.404 -2.447 1.00 97.62 281 ALA A C 1
ATOM 2222 O O . ALA A 1 281 ? -7.095 6.645 -3.102 1.00 97.62 281 ALA A O 1
ATOM 2223 N N . THR A 1 282 ? -5.524 6.964 -1.522 1.00 97.88 282 THR A N 1
ATOM 2224 C CA . THR A 1 282 ? -5.332 5.548 -1.186 1.00 97.88 282 THR A CA 1
ATOM 2225 C C . THR A 1 282 ? -6.604 4.911 -0.660 1.00 97.88 282 THR A C 1
ATOM 2227 O O . THR A 1 282 ? -7.047 3.903 -1.207 1.00 97.88 282 THR A O 1
ATOM 2230 N N . TYR A 1 283 ? -7.233 5.489 0.363 1.00 98.12 283 TYR A N 1
ATOM 2231 C CA . TYR A 1 283 ? -8.428 4.878 0.937 1.00 98.12 283 TYR A CA 1
ATOM 2232 C C . TYR A 1 283 ? -9.642 4.991 0.013 1.00 98.12 283 TYR A C 1
ATOM 2234 O O . TYR A 1 283 ? -10.448 4.063 -0.042 1.00 98.12 283 TYR A O 1
ATOM 2242 N N . TRP A 1 284 ? -9.748 6.053 -0.793 1.00 97.94 284 TRP A N 1
ATOM 2243 C CA . TRP A 1 284 ? -10.760 6.122 -1.844 1.00 97.94 284 TRP A CA 1
ATOM 2244 C C . TRP A 1 284 ? -10.535 5.038 -2.902 1.00 97.94 284 TRP A C 1
ATOM 2246 O O . TRP A 1 284 ? -11.488 4.375 -3.305 1.00 97.94 284 TRP A O 1
ATOM 2256 N N . ALA A 1 285 ? -9.292 4.794 -3.322 1.00 97.81 285 ALA A N 1
ATOM 2257 C CA . ALA A 1 285 ? -8.985 3.684 -4.215 1.00 97.81 285 ALA A CA 1
ATOM 2258 C C . ALA A 1 285 ? -9.360 2.344 -3.568 1.00 97.81 285 ALA A C 1
ATOM 2260 O O . ALA A 1 285 ? -10.132 1.600 -4.161 1.00 97.81 285 ALA A O 1
ATOM 2261 N N . LEU A 1 286 ? -8.926 2.068 -2.330 1.00 97.50 286 LEU A N 1
ATOM 2262 C CA . LEU A 1 286 ? -9.290 0.852 -1.585 1.00 97.50 286 LEU A CA 1
ATOM 2263 C C . LEU A 1 286 ? -10.803 0.657 -1.499 1.00 97.50 286 LEU A C 1
ATOM 2265 O O . LEU A 1 286 ? -11.290 -0.465 -1.656 1.00 97.50 286 LEU A O 1
ATOM 2269 N N . SER A 1 287 ? -11.559 1.745 -1.350 1.00 96.81 287 SER A N 1
ATOM 2270 C CA . SER A 1 287 ? -13.021 1.736 -1.327 1.00 96.81 287 SER A CA 1
ATOM 2271 C C . SER A 1 287 ? -13.661 1.212 -2.626 1.00 96.81 287 SER A C 1
ATOM 2273 O O . SER A 1 287 ? -14.788 0.706 -2.610 1.00 96.81 287 SER A O 1
ATOM 2275 N N . GLU A 1 288 ? -12.901 1.149 -3.718 1.00 97.50 288 GLU A N 1
ATOM 2276 C CA . GLU A 1 288 ? -13.279 0.570 -5.012 1.00 97.50 288 GLU A CA 1
ATOM 2277 C C . GLU A 1 288 ? -12.709 -0.842 -5.267 1.00 97.50 288 GLU A C 1
ATOM 2279 O O . GLU A 1 288 ? -12.779 -1.341 -6.380 1.00 97.50 288 GLU A O 1
ATOM 2284 N N . ASN A 1 289 ? -12.224 -1.540 -4.234 1.00 96.44 289 ASN A N 1
ATOM 2285 C CA . ASN A 1 289 ? -11.743 -2.937 -4.285 1.00 96.44 289 ASN A CA 1
ATOM 2286 C C . ASN A 1 289 ? -10.593 -3.229 -5.285 1.00 96.44 289 ASN A C 1
ATOM 2288 O O . ASN A 1 289 ? -10.653 -4.253 -5.975 1.00 96.44 289 ASN A O 1
ATOM 2292 N N . PRO A 1 290 ? -9.539 -2.398 -5.384 1.00 97.38 290 PRO A N 1
ATOM 2293 C CA . PRO A 1 290 ? -8.307 -2.835 -6.020 1.00 97.38 290 PRO A CA 1
ATOM 2294 C C . PRO A 1 290 ? -7.729 -4.021 -5.237 1.00 97.38 290 PRO A C 1
ATOM 2296 O O . PRO A 1 290 ? -7.982 -4.171 -4.042 1.00 97.38 290 PRO A O 1
ATOM 2299 N N . VAL A 1 291 ? -6.943 -4.862 -5.906 1.00 96.88 291 VAL A N 1
ATOM 2300 C CA . VAL A 1 291 ? -6.218 -5.973 -5.260 1.00 96.88 291 VAL A CA 1
ATOM 2301 C C . VAL A 1 291 ? -4.776 -5.599 -4.895 1.00 96.88 291 VAL A C 1
ATOM 2303 O O . VAL A 1 291 ? -4.049 -6.415 -4.338 1.00 96.88 291 VAL A O 1
ATOM 2306 N N . GLY A 1 292 ? -4.360 -4.369 -5.207 1.00 97.19 292 GLY A N 1
ATOM 2307 C CA . GLY A 1 292 ? -3.068 -3.813 -4.829 1.00 97.19 292 GLY A CA 1
ATOM 2308 C C . GLY A 1 292 ? -2.966 -2.314 -5.116 1.00 97.19 292 GLY A C 1
ATOM 2309 O O . GLY A 1 292 ? -3.726 -1.762 -5.918 1.00 97.19 292 GLY A O 1
ATOM 2310 N N . ILE A 1 293 ? -2.028 -1.657 -4.434 1.00 97.88 293 ILE A N 1
ATOM 2311 C CA . ILE A 1 293 ? -1.735 -0.224 -4.554 1.00 97.88 293 ILE A CA 1
ATOM 2312 C C . ILE A 1 293 ? -0.256 -0.041 -4.906 1.00 97.88 293 ILE A C 1
ATOM 2314 O O . ILE A 1 293 ? 0.627 -0.584 -4.241 1.00 97.88 293 ILE A O 1
ATOM 2318 N N . LEU A 1 294 ? 0.021 0.764 -5.929 1.00 97.69 294 LEU A N 1
ATOM 2319 C CA . LEU A 1 294 ? 1.364 1.227 -6.272 1.00 97.69 294 LEU A CA 1
ATOM 2320 C C . LEU A 1 294 ? 1.421 2.754 -6.245 1.00 97.69 294 LEU A C 1
ATOM 2322 O O . LEU A 1 294 ? 0.428 3.415 -6.526 1.00 97.69 294 LEU A O 1
ATOM 2326 N N . HIS A 1 295 ? 2.597 3.312 -5.982 1.00 96.69 295 HIS A N 1
ATOM 2327 C CA . HIS A 1 295 ? 2.897 4.725 -6.212 1.00 96.69 295 HIS A CA 1
ATOM 2328 C C . HIS A 1 295 ? 3.861 4.880 -7.385 1.00 96.69 295 HIS A C 1
ATOM 2330 O O . HIS A 1 295 ? 4.774 4.074 -7.561 1.00 96.69 295 HIS A O 1
ATOM 2336 N N . PHE A 1 296 ? 3.691 5.919 -8.197 1.00 92.56 296 PHE A N 1
ATOM 2337 C CA . PHE A 1 296 ? 4.659 6.268 -9.237 1.00 92.56 296 PHE A CA 1
ATOM 2338 C C . PHE A 1 296 ? 5.478 7.489 -8.805 1.00 92.56 296 PHE A C 1
ATOM 2340 O O . PHE A 1 296 ? 4.899 8.505 -8.436 1.00 92.56 296 PHE A O 1
ATOM 2347 N N . ALA A 1 297 ? 6.813 7.481 -8.860 1.00 89.56 297 ALA A N 1
ATOM 2348 C CA . ALA A 1 297 ? 7.713 6.331 -9.021 1.00 89.56 297 ALA A CA 1
ATOM 2349 C C . ALA A 1 297 ? 8.972 6.537 -8.176 1.00 89.56 297 ALA A C 1
ATOM 2351 O O . ALA A 1 297 ? 9.522 7.642 -8.132 1.00 89.56 297 ALA A O 1
ATOM 2352 N N . PHE A 1 298 ? 9.447 5.466 -7.545 1.00 91.88 298 PHE A N 1
ATOM 2353 C CA . PHE A 1 298 ? 10.463 5.533 -6.504 1.00 91.88 298 PHE A CA 1
ATOM 2354 C C . PHE A 1 298 ? 11.800 6.050 -7.038 1.00 91.88 298 PHE A C 1
ATOM 2356 O O . PHE A 1 298 ? 12.346 6.996 -6.476 1.00 91.88 298 PHE A O 1
ATOM 2363 N N . TYR A 1 299 ? 12.254 5.551 -8.193 1.00 88.25 299 TYR A N 1
ATOM 2364 C CA . TYR A 1 299 ? 13.492 5.999 -8.847 1.00 88.25 299 TYR A CA 1
ATOM 2365 C C . TYR A 1 299 ? 13.565 7.510 -9.134 1.00 88.25 299 TYR A C 1
ATOM 2367 O O . TYR A 1 299 ? 14.649 8.049 -9.367 1.00 88.25 299 TYR A O 1
ATOM 2375 N N . ARG A 1 300 ? 12.422 8.212 -9.145 1.00 87.38 300 ARG A N 1
ATOM 2376 C CA . ARG A 1 300 ? 12.357 9.679 -9.256 1.00 87.38 300 ARG A CA 1
ATOM 2377 C C . ARG A 1 300 ? 12.299 10.333 -7.881 1.00 87.38 300 ARG A C 1
ATOM 2379 O O . ARG A 1 300 ? 12.996 11.315 -7.625 1.00 87.38 300 ARG A O 1
ATOM 2386 N N . THR A 1 301 ? 11.462 9.797 -7.005 1.00 88.31 301 THR A N 1
ATOM 2387 C CA . THR A 1 301 ? 11.151 10.392 -5.704 1.00 88.31 301 THR A CA 1
ATOM 2388 C C . THR A 1 301 ? 12.277 10.181 -4.699 1.00 88.31 301 THR A C 1
ATOM 2390 O O . THR A 1 301 ? 12.803 11.160 -4.174 1.00 88.31 301 THR A O 1
ATOM 2393 N N . GLY A 1 302 ? 12.739 8.943 -4.519 1.00 84.12 302 GLY A N 1
ATOM 2394 C CA . GLY A 1 302 ? 13.798 8.592 -3.568 1.00 84.12 302 GLY A CA 1
ATOM 2395 C C . GLY A 1 302 ? 15.188 9.104 -3.944 1.00 84.12 302 GLY A C 1
ATOM 2396 O O . GLY A 1 302 ? 16.056 9.224 -3.087 1.00 84.12 302 GLY A O 1
ATOM 2397 N N . ARG A 1 303 ? 15.406 9.479 -5.210 1.00 85.00 303 ARG A N 1
ATOM 2398 C CA . ARG A 1 303 ? 16.698 9.991 -5.704 1.00 85.00 303 ARG A CA 1
ATOM 2399 C C . ARG A 1 303 ? 16.774 11.517 -5.777 1.00 85.00 303 ARG A C 1
ATOM 2401 O O . ARG A 1 303 ? 17.617 12.056 -6.492 1.00 85.00 303 ARG A O 1
ATOM 2408 N N . GLY A 1 304 ? 15.872 12.218 -5.088 1.00 79.25 304 GLY A N 1
ATOM 2409 C CA . GLY A 1 304 ? 15.858 13.684 -5.025 1.00 79.25 304 GLY A CA 1
ATOM 2410 C C . GLY A 1 304 ? 15.527 14.377 -6.353 1.00 79.25 304 GLY A C 1
ATOM 2411 O O . GLY A 1 304 ? 15.754 15.576 -6.489 1.00 79.25 304 GLY A O 1
ATOM 2412 N N . GLN A 1 305 ? 14.994 13.654 -7.348 1.00 82.56 305 GLN A N 1
ATOM 2413 C CA . GLN A 1 305 ? 14.605 14.247 -8.638 1.00 82.56 305 GLN A CA 1
ATOM 2414 C C . GLN A 1 305 ? 13.229 14.921 -8.579 1.00 82.56 305 GLN A C 1
ATOM 2416 O O . GLN A 1 305 ? 12.884 15.711 -9.459 1.00 82.56 305 GLN A O 1
ATOM 2421 N N . ALA A 1 306 ? 12.433 14.602 -7.558 1.00 82.69 306 ALA A N 1
ATOM 2422 C CA . ALA A 1 306 ? 11.189 15.285 -7.253 1.00 82.69 306 ALA A CA 1
ATOM 2423 C C . ALA A 1 306 ? 11.479 16.470 -6.322 1.00 82.69 306 ALA A C 1
ATOM 2425 O O . ALA A 1 306 ? 11.647 16.289 -5.120 1.00 82.69 306 ALA A O 1
ATOM 2426 N N . SER A 1 307 ? 11.543 17.686 -6.865 1.00 81.50 307 SER A N 1
ATOM 2427 C CA . SER A 1 307 ? 11.671 18.902 -6.055 1.00 81.50 307 SER A CA 1
ATOM 2428 C C . SER A 1 307 ? 10.312 19.582 -5.902 1.00 81.50 307 SER A C 1
ATOM 2430 O O . SER A 1 307 ? 9.666 19.895 -6.909 1.00 81.50 307 SER A O 1
ATOM 2432 N N . ALA A 1 308 ? 9.897 19.871 -4.666 1.00 82.94 308 ALA A N 1
ATOM 2433 C CA . ALA A 1 308 ? 8.774 20.775 -4.437 1.00 82.94 308 ALA A CA 1
ATOM 2434 C C . ALA A 1 308 ? 9.095 22.182 -4.952 1.00 82.94 308 ALA A C 1
ATOM 2436 O O . ALA A 1 308 ? 10.222 22.677 -4.847 1.00 82.94 308 ALA A O 1
ATOM 2437 N N . GLN A 1 309 ? 8.087 22.838 -5.519 1.00 83.75 309 GLN A N 1
ATOM 2438 C CA . GLN A 1 309 ? 8.186 24.233 -5.932 1.00 83.75 309 GLN A CA 1
ATOM 2439 C C . GLN A 1 309 ? 7.744 25.166 -4.795 1.00 83.75 309 GLN A C 1
ATOM 2441 O O . GLN A 1 309 ? 6.829 24.836 -4.036 1.00 83.75 309 GLN A O 1
ATOM 2446 N N . PRO A 1 310 ? 8.327 26.376 -4.684 1.00 86.06 310 PRO A N 1
ATOM 2447 C CA . PRO A 1 310 ? 7.888 27.353 -3.696 1.00 86.06 310 PRO A CA 1
ATOM 2448 C C . PRO A 1 310 ? 6.383 27.640 -3.791 1.00 86.06 310 PRO A C 1
ATOM 2450 O O . PRO A 1 310 ? 5.885 28.058 -4.837 1.00 86.06 310 PRO A O 1
ATOM 2453 N N . GLY A 1 311 ? 5.673 27.463 -2.675 1.00 88.69 311 GLY A N 1
ATOM 2454 C CA . GLY A 1 311 ? 4.231 27.703 -2.578 1.00 88.69 311 GLY A CA 1
ATOM 2455 C C . GLY A 1 311 ? 3.345 26.521 -2.979 1.00 88.69 311 GLY A C 1
ATOM 2456 O O . GLY A 1 311 ? 2.125 26.678 -2.983 1.00 88.69 311 GLY A O 1
ATOM 2457 N N . GLU A 1 312 ? 3.917 25.358 -3.305 1.00 92.06 312 GLU A N 1
ATOM 2458 C CA . GLU A 1 312 ? 3.139 24.120 -3.407 1.00 92.06 312 GLU A CA 1
ATOM 2459 C C . GLU A 1 312 ? 2.630 23.669 -2.022 1.00 92.06 312 GLU A C 1
ATOM 2461 O O . GLU A 1 312 ? 3.301 23.920 -1.019 1.00 92.06 312 GLU A O 1
ATOM 2466 N N . PRO A 1 313 ? 1.451 23.013 -1.949 1.00 94.88 313 PRO A N 1
ATOM 2467 C CA . PRO A 1 313 ? 0.901 22.480 -0.702 1.00 94.88 313 PRO A CA 1
ATOM 2468 C C . PRO A 1 313 ? 1.866 21.597 0.098 1.00 94.88 313 PRO A C 1
ATOM 2470 O O . PRO A 1 313 ? 1.941 21.744 1.314 1.00 94.88 313 PRO A O 1
ATOM 2473 N N . TYR A 1 314 ? 2.621 20.721 -0.574 1.00 95.62 314 TYR A N 1
ATOM 2474 C CA . TYR A 1 314 ? 3.725 19.986 0.040 1.00 95.62 314 TYR A CA 1
ATOM 2475 C C . TYR A 1 314 ? 5.054 20.692 -0.290 1.00 95.62 314 TYR A C 1
ATOM 2477 O O . TYR A 1 314 ? 5.391 20.790 -1.472 1.00 95.62 314 TYR A O 1
ATOM 2485 N N . PRO A 1 315 ? 5.794 21.222 0.704 1.00 93.31 315 PRO A N 1
ATOM 2486 C CA . PRO A 1 315 ? 6.903 22.144 0.452 1.00 93.31 315 PRO A CA 1
ATOM 2487 C C . PRO A 1 315 ? 8.293 21.487 0.382 1.00 93.31 315 PRO A C 1
ATOM 2489 O O . PRO A 1 315 ? 9.271 22.209 0.183 1.00 93.31 315 PRO A O 1
ATOM 2492 N N . TYR A 1 316 ? 8.404 20.166 0.561 1.00 93.56 316 TYR A N 1
ATOM 2493 C CA . TYR A 1 316 ? 9.686 19.450 0.637 1.00 93.56 316 TYR A CA 1
ATOM 2494 C C . TYR A 1 316 ? 9.935 18.539 -0.574 1.00 93.56 316 TYR A C 1
ATOM 2496 O O . TYR A 1 316 ? 9.046 18.294 -1.387 1.00 93.56 316 TYR A O 1
ATOM 2504 N N . ASP A 1 317 ? 11.173 18.076 -0.737 1.00 91.50 317 ASP A N 1
ATOM 2505 C CA . ASP A 1 317 ? 11.547 17.193 -1.843 1.00 91.50 317 ASP A CA 1
ATOM 2506 C C . ASP A 1 317 ? 11.055 15.747 -1.656 1.00 91.50 317 ASP A C 1
ATOM 2508 O O . ASP A 1 317 ? 10.448 15.383 -0.649 1.00 91.50 317 ASP A O 1
ATOM 2512 N N . GLY A 1 318 ? 11.300 14.918 -2.671 1.00 91.19 318 GLY A N 1
ATOM 2513 C CA . GLY A 1 318 ? 10.877 13.523 -2.690 1.00 91.19 318 GLY A CA 1
ATOM 2514 C C . GLY A 1 318 ? 11.493 12.662 -1.588 1.00 91.19 318 GLY A C 1
ATOM 2515 O O . GLY A 1 318 ? 10.830 11.739 -1.127 1.00 91.19 318 GLY A O 1
ATOM 2516 N N . GLY A 1 319 ? 12.713 12.965 -1.132 1.00 92.88 319 GLY A N 1
ATOM 2517 C CA . GLY A 1 319 ? 13.346 12.215 -0.047 1.00 92.88 319 GLY A CA 1
ATOM 2518 C C . GLY A 1 319 ? 12.595 12.417 1.265 1.00 92.88 319 GLY A C 1
ATOM 2519 O O . GLY A 1 319 ? 12.221 11.445 1.916 1.00 92.88 319 GLY A O 1
ATOM 2520 N N . GLN A 1 320 ? 12.288 13.673 1.598 1.00 94.12 320 GLN A N 1
ATOM 2521 C CA . GLN A 1 320 ? 11.474 13.988 2.774 1.00 94.12 320 GLN A CA 1
ATOM 2522 C C . GLN A 1 320 ? 10.028 13.494 2.622 1.00 94.12 320 GLN A C 1
ATOM 2524 O O . GLN A 1 320 ? 9.442 13.009 3.585 1.00 94.12 320 GLN A O 1
ATOM 2529 N N . TRP A 1 321 ? 9.464 13.541 1.411 1.00 95.75 321 TRP A N 1
ATOM 2530 C CA . TRP A 1 321 ? 8.110 13.043 1.145 1.00 95.75 321 TRP A CA 1
ATOM 2531 C C . TRP A 1 321 ? 7.951 11.556 1.458 1.00 95.75 321 TRP A C 1
ATOM 2533 O O . TRP A 1 321 ? 6.911 11.144 1.970 1.00 95.75 321 TRP A O 1
ATOM 2543 N N . LEU A 1 322 ? 8.978 10.743 1.191 1.00 95.62 322 LEU A N 1
ATOM 2544 C CA . LEU A 1 322 ? 8.942 9.323 1.537 1.00 95.62 322 LEU A CA 1
ATOM 2545 C C . LEU A 1 322 ? 8.759 9.101 3.045 1.00 95.62 322 LEU A C 1
ATOM 2547 O O . LEU A 1 322 ? 8.024 8.199 3.432 1.00 95.62 322 LEU A O 1
ATOM 2551 N N . VAL A 1 323 ? 9.375 9.943 3.874 1.00 95.44 323 VAL A N 1
ATOM 2552 C CA . VAL A 1 323 ? 9.278 9.875 5.339 1.00 95.44 323 VAL A CA 1
ATOM 2553 C C . VAL A 1 323 ? 7.962 10.482 5.832 1.00 95.44 323 VAL A C 1
ATOM 2555 O O . VAL A 1 323 ? 7.249 9.877 6.623 1.00 95.44 323 VAL A O 1
ATOM 2558 N N . ASP A 1 324 ? 7.599 11.667 5.337 1.00 96.19 324 ASP A N 1
ATOM 2559 C CA . ASP A 1 324 ? 6.425 12.405 5.821 1.00 96.19 324 ASP A CA 1
ATOM 2560 C C . ASP A 1 324 ? 5.095 11.796 5.366 1.00 96.19 324 ASP A C 1
ATOM 2562 O O . ASP A 1 324 ? 4.065 12.003 6.010 1.00 96.19 324 ASP A O 1
ATOM 2566 N N . VAL A 1 325 ? 5.087 11.135 4.205 1.00 96.75 325 VAL A N 1
ATOM 2567 C CA . VAL A 1 325 ? 3.854 10.706 3.538 1.00 96.75 325 VAL A CA 1
ATOM 2568 C C . VAL A 1 325 ? 3.798 9.202 3.346 1.00 96.75 325 VAL A C 1
ATOM 2570 O O . VAL A 1 325 ? 2.818 8.578 3.749 1.00 96.75 325 VAL A O 1
ATOM 2573 N N . TRP A 1 326 ? 4.814 8.615 2.715 1.00 96.69 326 TRP A N 1
ATOM 2574 C CA . TRP A 1 326 ? 4.756 7.208 2.326 1.00 96.69 326 TRP A CA 1
ATOM 2575 C C . TRP A 1 326 ? 4.915 6.255 3.509 1.00 96.69 326 TRP A C 1
ATOM 2577 O O . TRP A 1 326 ? 4.077 5.378 3.677 1.00 96.69 326 TRP A O 1
ATOM 2587 N N . GLU A 1 327 ? 5.939 6.441 4.341 1.00 96.62 327 GLU A N 1
ATOM 2588 C CA . GLU A 1 327 ? 6.211 5.592 5.507 1.00 96.62 327 GLU A CA 1
ATOM 2589 C C . GLU A 1 327 ? 5.021 5.471 6.482 1.00 96.62 327 GLU A C 1
ATOM 2591 O O . GLU A 1 327 ? 4.624 4.344 6.793 1.00 96.62 327 GLU A O 1
ATOM 2596 N N . PRO A 1 328 ? 4.376 6.563 6.945 1.00 97.31 328 PRO A N 1
ATOM 2597 C CA . PRO A 1 328 ? 3.202 6.423 7.803 1.00 97.31 328 PRO A CA 1
ATOM 2598 C C . PRO A 1 328 ? 2.051 5.725 7.071 1.00 97.31 328 PRO A C 1
ATOM 2600 O O . PRO A 1 328 ? 1.396 4.856 7.639 1.00 97.31 328 PRO A O 1
ATOM 2603 N N . GLN A 1 329 ? 1.833 6.032 5.790 1.00 97.50 329 GLN A N 1
ATOM 2604 C CA . GLN A 1 329 ? 0.758 5.425 5.009 1.00 97.50 329 GLN A CA 1
ATOM 2605 C C . GLN A 1 329 ? 0.955 3.916 4.796 1.00 97.50 329 GLN A C 1
ATOM 2607 O O . GLN A 1 329 ? -0.010 3.154 4.883 1.00 97.50 329 GLN A O 1
ATOM 2612 N N . THR A 1 330 ? 2.176 3.448 4.530 1.00 96.81 330 THR A N 1
ATOM 2613 C CA . THR A 1 330 ? 2.450 2.008 4.423 1.00 96.81 330 THR A CA 1
ATOM 2614 C C . THR A 1 330 ? 2.308 1.304 5.757 1.00 96.81 330 THR A C 1
ATOM 2616 O O . THR A 1 330 ? 1.827 0.172 5.776 1.00 96.81 330 THR A O 1
ATOM 2619 N N . ALA A 1 331 ? 2.663 1.948 6.872 1.00 96.94 331 ALA A N 1
ATOM 2620 C CA . ALA A 1 331 ? 2.425 1.400 8.203 1.00 96.94 331 ALA A CA 1
ATOM 2621 C C . ALA A 1 331 ? 0.922 1.169 8.460 1.00 96.94 331 ALA A C 1
ATOM 2623 O O . ALA A 1 331 ? 0.542 0.101 8.956 1.00 96.94 331 ALA A O 1
ATOM 2624 N N . GLU A 1 332 ? 0.056 2.105 8.046 1.00 97.75 332 GLU A N 1
ATOM 2625 C CA . GLU A 1 332 ? -1.401 1.918 8.101 1.00 97.75 332 GLU A CA 1
ATOM 2626 C C . GLU A 1 332 ? -1.845 0.721 7.245 1.00 97.75 332 GLU A C 1
ATOM 2628 O O . GLU A 1 332 ? -2.511 -0.194 7.733 1.00 97.75 332 GLU A O 1
ATOM 2633 N N . LEU A 1 333 ? -1.424 0.679 5.976 1.00 97.19 333 LEU A N 1
ATOM 2634 C CA . LEU A 1 333 ? -1.799 -0.389 5.043 1.00 97.19 333 LEU A CA 1
ATOM 2635 C C . LEU A 1 333 ? -1.301 -1.768 5.485 1.00 97.19 333 LEU A C 1
ATOM 2637 O O . LEU A 1 333 ? -2.007 -2.756 5.304 1.00 97.19 333 LEU A O 1
ATOM 2641 N N . ASN A 1 334 ? -0.110 -1.848 6.077 1.00 96.06 334 ASN A N 1
ATOM 2642 C CA . ASN A 1 334 ? 0.442 -3.093 6.602 1.00 96.06 334 ASN A CA 1
ATOM 2643 C C . ASN A 1 334 ? -0.320 -3.567 7.844 1.00 96.06 334 ASN A C 1
ATOM 2645 O O . ASN A 1 334 ? -0.554 -4.766 7.981 1.00 96.06 334 ASN A O 1
ATOM 2649 N N . THR A 1 335 ? -0.774 -2.642 8.696 1.00 96.19 335 THR A N 1
ATOM 2650 C CA . THR A 1 335 ? -1.655 -2.959 9.834 1.00 96.19 335 THR A CA 1
ATOM 2651 C C . THR A 1 335 ? -2.982 -3.548 9.355 1.00 96.19 335 THR A C 1
ATOM 2653 O O . THR A 1 335 ? -3.462 -4.532 9.908 1.00 96.19 335 THR A O 1
ATOM 2656 N N . LEU A 1 336 ? -3.554 -2.987 8.286 1.00 96.94 336 LEU A N 1
ATOM 2657 C CA . LEU A 1 336 ? -4.816 -3.449 7.700 1.00 96.94 336 LEU A CA 1
ATOM 2658 C C . LEU A 1 336 ? -4.650 -4.633 6.733 1.00 96.94 336 LEU A C 1
ATOM 2660 O O . LEU A 1 336 ? -5.645 -5.212 6.302 1.00 96.94 336 LEU A O 1
ATOM 2664 N N . GLY A 1 337 ? -3.419 -4.989 6.364 1.00 95.75 337 GLY A N 1
ATOM 2665 C CA . GLY A 1 337 ? -3.104 -5.850 5.222 1.00 95.75 337 GLY A CA 1
ATOM 2666 C C . GLY A 1 337 ? -3.868 -7.179 5.190 1.00 95.75 337 GLY A C 1
ATOM 2667 O O . GLY A 1 337 ? -4.525 -7.461 4.183 1.00 95.75 337 GLY A O 1
ATOM 2668 N N . PRO A 1 338 ? -3.851 -7.980 6.273 1.00 94.69 338 PRO A N 1
ATOM 2669 C CA . PRO A 1 338 ? -4.634 -9.213 6.342 1.00 94.69 338 PRO A CA 1
ATOM 2670 C C . PRO A 1 338 ? -6.137 -8.978 6.138 1.00 94.69 338 PRO A C 1
ATOM 2672 O O . PRO A 1 338 ? -6.787 -9.730 5.412 1.00 94.69 338 PRO A O 1
ATOM 2675 N N . ALA A 1 339 ? -6.696 -7.902 6.700 1.00 95.88 339 ALA A N 1
ATOM 2676 C CA . ALA A 1 339 ? -8.107 -7.560 6.537 1.00 95.88 339 ALA A CA 1
ATOM 2677 C C . ALA A 1 339 ? -8.443 -7.125 5.100 1.00 95.88 339 ALA A C 1
ATOM 2679 O O . ALA A 1 339 ? -9.452 -7.555 4.541 1.00 95.88 339 ALA A O 1
ATOM 2680 N N . LEU A 1 340 ? -7.577 -6.319 4.476 1.00 96.25 340 LEU A N 1
ATOM 2681 C CA . LEU A 1 340 ? -7.747 -5.852 3.096 1.00 96.25 340 LEU A CA 1
ATOM 2682 C C . LEU A 1 340 ? -7.777 -7.019 2.098 1.00 96.25 340 LEU A C 1
ATOM 2684 O O . LEU A 1 340 ? -8.598 -7.017 1.182 1.00 96.25 340 LEU A O 1
ATOM 2688 N N . LEU A 1 341 ? -6.949 -8.049 2.304 1.00 94.19 341 LEU A N 1
ATOM 2689 C CA . LEU A 1 341 ? -6.936 -9.253 1.460 1.00 94.19 341 LEU A CA 1
ATOM 2690 C C . LEU A 1 341 ? -8.227 -10.074 1.528 1.00 94.19 341 LEU A C 1
ATOM 2692 O O . LEU A 1 341 ? -8.567 -10.765 0.567 1.00 94.19 341 LEU A O 1
ATOM 2696 N N . ASN A 1 342 ? -8.963 -9.992 2.636 1.00 93.00 342 ASN A N 1
ATOM 2697 C CA . ASN A 1 342 ? -10.265 -10.647 2.776 1.00 93.00 342 ASN A CA 1
ATOM 2698 C C . ASN A 1 342 ? -11.407 -9.839 2.145 1.00 93.00 342 ASN A C 1
ATOM 2700 O O . ASN A 1 342 ? -12.527 -10.341 2.016 1.00 93.00 342 ASN A O 1
ATOM 2704 N N . GLY A 1 343 ? -11.116 -8.615 1.700 1.00 93.31 343 GLY A N 1
ATOM 2705 C CA . GLY A 1 343 ? -12.079 -7.719 1.090 1.00 93.31 343 GLY A CA 1
ATOM 2706 C C . GLY A 1 343 ? -13.090 -7.152 2.085 1.00 93.31 343 GLY A C 1
ATOM 2707 O O . GLY A 1 343 ? -13.043 -7.371 3.297 1.00 93.31 343 GLY A O 1
ATOM 2708 N N . LYS A 1 344 ? -14.023 -6.372 1.543 1.00 95.12 344 LYS A N 1
ATOM 2709 C CA . LYS A 1 344 ? -15.029 -5.656 2.329 1.00 95.12 344 LYS A CA 1
ATOM 2710 C C . LYS A 1 344 ? -16.186 -6.546 2.748 1.00 95.12 344 LYS A C 1
ATOM 2712 O O . LYS A 1 344 ? -16.687 -7.359 1.968 1.00 95.12 344 LYS A O 1
ATOM 2717 N N . ILE A 1 345 ? -16.724 -6.269 3.928 1.00 94.94 345 ILE A N 1
ATOM 2718 C CA . ILE A 1 345 ? -17.960 -6.869 4.420 1.00 94.94 345 ILE A CA 1
ATOM 2719 C C . ILE A 1 345 ? -19.138 -6.003 3.969 1.00 94.94 345 ILE A C 1
ATOM 2721 O O . ILE A 1 345 ? -19.413 -4.935 4.518 1.00 94.94 345 ILE A O 1
ATOM 2725 N N . ALA A 1 346 ? -19.850 -6.459 2.941 1.00 92.81 346 ALA A N 1
ATOM 2726 C CA . ALA A 1 346 ? -20.972 -5.715 2.380 1.00 92.81 346 ALA A CA 1
ATOM 2727 C C . ALA A 1 346 ? -22.089 -5.485 3.416 1.00 92.81 346 ALA A C 1
ATOM 2729 O O . ALA A 1 346 ? -22.591 -6.432 4.021 1.00 92.81 346 ALA A O 1
ATOM 2730 N N . GLY A 1 347 ? -22.515 -4.228 3.568 1.00 91.69 347 GLY A N 1
ATOM 2731 C CA . GLY A 1 347 ? -23.612 -3.849 4.463 1.00 91.69 347 GLY A CA 1
ATOM 2732 C C . GLY A 1 347 ? -23.283 -3.934 5.955 1.00 91.69 347 GLY A C 1
ATOM 2733 O O . GLY A 1 347 ? -24.203 -3.871 6.760 1.00 91.69 347 GLY A O 1
ATOM 2734 N N . ALA A 1 348 ? -22.005 -4.070 6.323 1.00 93.88 348 ALA A N 1
ATOM 2735 C CA . ALA A 1 348 ? -21.543 -4.099 7.712 1.00 93.88 348 ALA A CA 1
ATOM 2736 C C . ALA A 1 348 ? -21.760 -2.784 8.468 1.00 93.88 348 ALA A C 1
ATOM 2738 O O . ALA A 1 348 ? -21.777 -2.767 9.694 1.00 93.88 348 ALA A O 1
ATOM 2739 N N . VAL A 1 349 ? -21.922 -1.682 7.749 1.00 95.56 349 VAL A N 1
ATOM 2740 C CA . VAL A 1 349 ? -22.123 -0.353 8.311 1.00 95.56 349 VAL A CA 1
ATOM 2741 C C . VAL A 1 349 ? -22.969 0.472 7.352 1.00 95.56 349 VAL A C 1
ATOM 2743 O O . VAL A 1 349 ? -22.990 0.227 6.144 1.00 95.56 349 VAL A O 1
ATOM 2746 N N . SER A 1 350 ? -23.707 1.416 7.910 1.00 95.81 350 SER A N 1
ATOM 2747 C CA . SER A 1 350 ? -24.382 2.484 7.182 1.00 95.81 350 SER A CA 1
ATOM 2748 C C . SER A 1 350 ? -24.218 3.783 7.949 1.00 95.81 350 SER A C 1
ATOM 2750 O O . SER A 1 350 ? -24.166 3.751 9.174 1.00 95.81 350 SER A O 1
ATOM 2752 N N . ASP A 1 351 ? -24.230 4.909 7.264 1.00 96.12 351 ASP A N 1
ATOM 2753 C CA . ASP A 1 351 ? -24.199 6.236 7.866 1.00 96.12 351 ASP A CA 1
ATOM 2754 C C . ASP A 1 351 ? -25.406 7.077 7.406 1.00 96.12 351 ASP A C 1
ATOM 2756 O O . ASP A 1 351 ? -26.172 6.677 6.522 1.00 96.12 351 ASP A O 1
ATOM 2760 N N . ASP A 1 352 ? -25.637 8.208 8.071 1.00 95.69 352 ASP A N 1
ATOM 2761 C CA . ASP A 1 352 ? -26.741 9.129 7.780 1.00 95.69 352 ASP A CA 1
ATOM 2762 C C . ASP A 1 352 ? -26.343 10.325 6.895 1.00 95.69 352 ASP A C 1
ATOM 2764 O O . ASP A 1 352 ? -27.180 11.202 6.645 1.00 95.69 352 ASP A O 1
ATOM 2768 N N . ALA A 1 353 ? -25.109 10.347 6.381 1.00 95.31 353 ALA A N 1
ATOM 2769 C CA . ALA A 1 353 ? -24.588 11.397 5.519 1.00 95.31 353 ALA A CA 1
ATOM 2770 C C . ALA A 1 353 ? -24.505 10.922 4.056 1.00 95.31 353 ALA A C 1
ATOM 2772 O O . ALA A 1 353 ? -24.321 9.756 3.741 1.00 95.31 353 ALA A O 1
ATOM 2773 N N . THR A 1 354 ? -24.691 11.829 3.098 1.00 91.69 354 THR A N 1
ATOM 2774 C CA . THR A 1 354 ? -24.631 11.461 1.667 1.00 91.69 354 THR A CA 1
ATOM 2775 C C . THR A 1 354 ? -23.220 11.415 1.111 1.00 91.69 354 THR A C 1
ATOM 2777 O O . THR A 1 354 ? -22.989 10.816 0.064 1.00 91.69 354 THR A O 1
ATOM 2780 N N . ASP A 1 355 ? -22.310 12.085 1.803 1.00 91.94 355 ASP A N 1
ATOM 2781 C CA . ASP A 1 355 ? -20.951 12.354 1.361 1.00 91.94 355 ASP A CA 1
ATOM 2782 C C . ASP A 1 355 ? -19.916 11.710 2.282 1.00 91.94 355 ASP A C 1
ATOM 2784 O O . ASP A 1 355 ? -18.733 12.040 2.252 1.00 91.94 355 ASP A O 1
ATOM 2788 N N . ILE A 1 356 ? -20.366 10.800 3.136 1.00 96.25 356 ILE A N 1
ATOM 2789 C CA . ILE A 1 356 ? -19.491 9.918 3.876 1.00 96.25 356 ILE A CA 1
ATOM 2790 C C . ILE A 1 356 ? -19.517 8.578 3.168 1.00 96.25 356 ILE A C 1
ATOM 2792 O O . ILE A 1 356 ? -20.538 8.117 2.657 1.00 96.25 356 ILE A O 1
ATOM 2796 N N . ARG A 1 357 ? -18.347 7.966 3.094 1.00 96.00 357 ARG A N 1
ATOM 2797 C CA . ARG A 1 357 ? -18.215 6.595 2.642 1.00 96.00 357 ARG A CA 1
ATOM 2798 C C . ARG A 1 357 ? -17.567 5.798 3.749 1.00 96.00 357 ARG A C 1
ATOM 2800 O O . ARG A 1 357 ? -16.579 6.241 4.328 1.00 96.00 357 ARG A O 1
ATOM 2807 N N . THR A 1 358 ? -18.109 4.619 4.011 1.00 97.12 358 THR A N 1
ATOM 2808 C CA . THR A 1 358 ? -17.591 3.748 5.055 1.00 97.12 358 THR A CA 1
ATOM 2809 C C . THR A 1 358 ? -17.521 2.313 4.571 1.00 97.12 358 THR A C 1
ATOM 2811 O O . THR A 1 358 ? -18.495 1.766 4.056 1.00 97.12 358 THR A O 1
ATOM 2814 N N . ASP A 1 359 ? -16.364 1.700 4.786 1.00 97.25 359 ASP A N 1
ATOM 2815 C CA . ASP A 1 359 ? -16.096 0.301 4.493 1.00 97.25 359 ASP A CA 1
ATOM 2816 C C . ASP A 1 359 ? -15.646 -0.420 5.766 1.00 97.25 359 ASP A C 1
ATOM 2818 O O . ASP A 1 359 ? -14.986 0.164 6.623 1.00 97.25 359 ASP A O 1
ATOM 2822 N N . VAL A 1 360 ? -15.979 -1.706 5.884 1.00 97.06 360 VAL A N 1
ATOM 2823 C CA . VAL A 1 360 ? -15.523 -2.556 6.992 1.00 97.06 360 VAL A CA 1
ATOM 2824 C C . VAL A 1 360 ? -14.784 -3.763 6.442 1.00 97.06 360 VAL A C 1
ATOM 2826 O O . VAL A 1 360 ? -15.246 -4.405 5.496 1.00 97.06 360 VAL A O 1
ATOM 2829 N N . TYR A 1 361 ? -13.670 -4.090 7.080 1.00 96.50 361 TYR A N 1
ATOM 2830 C CA . TYR A 1 361 ? -12.787 -5.203 6.768 1.00 96.50 361 TYR A CA 1
ATOM 2831 C C . TYR A 1 361 ? -12.651 -6.102 8.000 1.00 96.50 361 TYR A C 1
ATOM 2833 O O . TYR A 1 361 ? -12.746 -5.626 9.132 1.00 96.50 361 TYR A O 1
ATOM 2841 N N . TYR A 1 362 ? -12.434 -7.399 7.788 1.00 94.50 362 TYR A N 1
ATOM 2842 C CA . TYR A 1 362 ? -12.224 -8.373 8.860 1.00 94.50 362 TYR A CA 1
ATOM 2843 C C . TYR A 1 362 ? -10.885 -9.067 8.677 1.00 94.50 362 TYR A C 1
ATOM 2845 O O . TYR A 1 362 ? -10.612 -9.616 7.610 1.00 94.50 362 TYR A O 1
ATOM 2853 N N . ASP A 1 363 ? -10.079 -9.059 9.731 1.00 94.31 363 ASP A N 1
ATOM 2854 C CA . ASP A 1 363 ? -8.845 -9.819 9.811 1.00 94.31 363 ASP A CA 1
ATOM 2855 C C . ASP A 1 363 ? -9.128 -11.195 10.444 1.00 94.31 363 ASP A C 1
ATOM 2857 O O . ASP A 1 363 ? -9.390 -11.278 11.648 1.00 94.31 363 ASP A O 1
ATOM 2861 N N . PRO A 1 364 ? -9.080 -12.294 9.672 1.00 90.25 364 PRO A N 1
ATOM 2862 C CA . PRO A 1 364 ? -9.319 -13.636 10.188 1.00 90.25 364 PRO A CA 1
ATOM 2863 C C . PRO A 1 364 ? -8.183 -14.159 11.072 1.00 90.25 364 PRO A C 1
ATOM 2865 O O . PRO A 1 364 ? -8.415 -15.100 11.834 1.00 90.25 364 PRO A O 1
ATOM 2868 N N . ASP A 1 365 ? -6.980 -13.588 10.978 1.00 88.50 365 ASP A N 1
ATOM 2869 C CA . ASP A 1 365 ? -5.824 -14.028 11.758 1.00 88.50 365 ASP A CA 1
ATOM 2870 C C . ASP A 1 365 ? -5.901 -13.480 13.187 1.00 88.50 365 ASP A C 1
ATOM 2872 O O . ASP A 1 365 ? -5.576 -14.184 14.147 1.00 88.50 365 ASP A O 1
ATOM 2876 N N . THR A 1 366 ? -6.387 -12.245 13.344 1.00 89.88 366 THR A N 1
ATOM 2877 C CA . THR A 1 366 ? -6.527 -11.588 14.654 1.00 89.88 366 THR A CA 1
ATOM 2878 C C . THR A 1 366 ? -7.956 -11.583 15.198 1.00 89.88 366 THR A C 1
ATOM 2880 O O . THR A 1 366 ? -8.153 -11.374 16.394 1.00 89.88 366 THR A O 1
ATOM 2883 N N . GLY A 1 367 ? -8.959 -11.825 14.352 1.00 88.44 367 GLY A N 1
ATOM 2884 C CA . GLY A 1 367 ? -10.374 -11.690 14.693 1.00 88.44 367 GLY A CA 1
ATOM 2885 C C . GLY A 1 367 ? -10.859 -10.238 14.777 1.00 88.44 367 GLY A C 1
ATOM 2886 O O . GLY A 1 367 ? -11.978 -10.007 15.238 1.00 88.44 367 GLY A O 1
ATOM 2887 N N . LYS A 1 368 ? -10.038 -9.268 14.359 1.00 92.75 368 LYS A N 1
ATOM 2888 C CA . LYS A 1 368 ? -10.346 -7.837 14.440 1.00 92.75 368 LYS A CA 1
ATOM 2889 C C . LYS A 1 368 ? -11.187 -7.360 13.263 1.00 92.75 368 LYS A C 1
ATOM 2891 O O . LYS A 1 368 ? -11.093 -7.878 12.150 1.00 92.75 368 LYS A O 1
ATOM 2896 N N . TYR A 1 369 ? -11.974 -6.319 13.513 1.00 95.69 369 TYR A N 1
ATOM 2897 C CA . TYR A 1 369 ? -12.687 -5.576 12.482 1.00 95.69 369 TYR A CA 1
ATOM 2898 C C . TYR A 1 369 ? -12.089 -4.181 12.363 1.00 95.69 369 TYR A C 1
ATOM 2900 O O . TYR A 1 369 ? -11.907 -3.491 13.366 1.00 95.69 369 TYR A O 1
ATOM 2908 N N . TYR A 1 370 ? -11.842 -3.762 11.130 1.00 97.56 370 TYR A N 1
ATOM 2909 C CA . TYR A 1 370 ? -11.366 -2.424 10.817 1.00 97.56 370 TYR A CA 1
ATOM 2910 C C . TYR A 1 370 ? -12.426 -1.693 10.015 1.00 97.56 370 TYR A C 1
ATOM 2912 O O . TYR A 1 370 ? -12.893 -2.204 8.998 1.00 97.56 370 TYR A O 1
ATOM 2920 N N . MET A 1 371 ? -12.809 -0.504 10.461 1.00 98.00 371 MET A N 1
ATOM 2921 C CA . MET A 1 371 ? -13.725 0.363 9.735 1.00 98.00 371 MET A CA 1
ATOM 2922 C C . MET A 1 371 ? -12.953 1.552 9.179 1.00 98.00 371 MET A C 1
ATOM 2924 O O . MET A 1 371 ? -12.285 2.253 9.925 1.00 98.00 371 MET A O 1
ATOM 2928 N N . VAL A 1 372 ? -13.047 1.786 7.877 1.00 98.19 372 VAL A N 1
ATOM 2929 C CA . VAL A 1 372 ? -12.440 2.940 7.210 1.00 98.19 372 VAL A CA 1
ATOM 2930 C C . VAL A 1 372 ? -13.561 3.869 6.786 1.00 98.19 372 VAL A C 1
ATOM 2932 O O . VAL A 1 372 ? -14.441 3.455 6.031 1.00 98.19 372 VAL A O 1
ATOM 2935 N N . THR A 1 373 ? -13.507 5.119 7.232 1.00 98.06 373 THR A N 1
ATOM 2936 C CA . THR A 1 373 ? -14.467 6.155 6.854 1.00 98.06 373 THR A CA 1
ATOM 2937 C C . THR A 1 373 ? -13.763 7.318 6.178 1.00 98.06 373 THR A C 1
ATOM 2939 O O . THR A 1 373 ? -12.720 7.762 6.648 1.00 98.06 373 THR A O 1
ATOM 2942 N N . LEU A 1 374 ? -14.350 7.849 5.105 1.00 97.50 374 LEU A N 1
ATOM 2943 C CA . LEU A 1 374 ? -13.835 9.017 4.396 1.00 97.50 374 LEU A CA 1
ATOM 2944 C C . LEU A 1 374 ? -14.934 10.050 4.155 1.00 97.50 374 LEU A C 1
ATOM 2946 O O . LEU A 1 374 ? -16.027 9.699 3.704 1.00 97.50 374 LEU A O 1
ATOM 2950 N N . ASN A 1 375 ? -14.613 11.325 4.376 1.00 97.06 375 ASN A N 1
ATOM 2951 C CA . ASN A 1 375 ? -15.451 12.444 3.958 1.00 97.06 375 ASN A CA 1
ATOM 2952 C C . ASN A 1 375 ? -15.150 12.819 2.509 1.00 97.06 375 ASN A C 1
ATOM 2954 O O . ASN A 1 375 ? -14.038 13.195 2.163 1.00 97.06 375 ASN A O 1
ATOM 2958 N N . SER A 1 376 ? -16.140 12.739 1.633 1.00 93.94 376 SER A N 1
ATOM 2959 C CA . SER A 1 376 ? -15.985 13.023 0.215 1.00 93.94 376 SER A CA 1
ATOM 2960 C C . SER A 1 376 ? -16.269 14.481 -0.156 1.00 93.94 376 SER A C 1
ATOM 2962 O O . SER A 1 376 ? -16.247 14.788 -1.343 1.00 93.94 376 SER A O 1
ATOM 2964 N N . THR A 1 377 ? -16.500 15.396 0.787 1.00 90.25 377 THR A N 1
ATOM 2965 C CA . THR A 1 377 ? -16.778 16.811 0.477 1.00 90.25 377 THR A CA 1
ATOM 2966 C C . THR A 1 377 ? -15.629 17.762 0.789 1.00 90.25 377 THR A C 1
ATOM 2968 O O . THR A 1 377 ? -14.669 17.447 1.488 1.00 90.25 377 THR A O 1
ATOM 2971 N N . THR A 1 378 ? -15.790 19.000 0.315 1.00 88.00 378 THR A N 1
ATOM 2972 C CA . THR A 1 378 ? -15.024 20.171 0.760 1.00 88.00 378 THR A CA 1
ATOM 2973 C C . THR A 1 378 ? -15.500 20.750 2.103 1.00 88.00 378 THR A C 1
ATOM 2975 O O . THR A 1 378 ? -15.035 21.814 2.502 1.00 88.00 378 THR A O 1
ATOM 2978 N N . GLY A 1 379 ? -16.506 20.150 2.745 1.00 91.31 379 GLY A N 1
ATOM 2979 C CA . GLY A 1 379 ? -17.088 20.609 4.005 1.00 91.31 379 GLY A CA 1
ATOM 2980 C C . GLY A 1 379 ? -16.647 19.753 5.187 1.00 91.31 379 GLY A C 1
ATOM 2981 O O . GLY A 1 379 ? -16.001 18.724 5.011 1.00 91.31 379 GLY A O 1
ATOM 2982 N N . SER A 1 380 ? -17.010 20.186 6.393 1.00 94.31 380 SER A N 1
ATOM 2983 C CA . SER A 1 380 ? -16.961 19.324 7.575 1.00 94.31 380 SER A CA 1
ATOM 2984 C C . SER A 1 380 ? -18.304 18.637 7.767 1.00 94.31 380 SER A C 1
ATOM 2986 O O . SER A 1 380 ? -19.340 19.288 7.633 1.00 94.31 380 SER A O 1
ATOM 2988 N N . GLU A 1 381 ? -18.272 17.368 8.150 1.00 95.56 381 GLU A N 1
ATOM 2989 C CA . GLU A 1 381 ? -19.451 16.544 8.408 1.00 95.56 381 GLU A CA 1
ATOM 2990 C C . GLU A 1 381 ? -19.361 15.908 9.802 1.00 95.56 381 GLU A C 1
ATOM 2992 O O . GLU A 1 381 ? -18.288 15.800 10.395 1.00 95.56 381 GLU A O 1
ATOM 2997 N N . THR A 1 382 ? -20.498 15.518 10.374 1.00 97.06 382 THR A N 1
ATOM 2998 C CA . THR A 1 382 ? -20.543 14.763 11.641 1.00 97.06 382 THR A CA 1
ATOM 2999 C C . THR A 1 382 ? -21.571 13.639 11.520 1.00 97.06 382 THR A C 1
ATOM 3001 O O . THR A 1 382 ? -22.665 13.753 12.081 1.00 97.06 382 THR A O 1
ATOM 3004 N N . PRO A 1 383 ? -21.275 12.607 10.710 1.00 97.06 383 PRO A N 1
ATOM 3005 C CA . PRO A 1 383 ? -22.167 11.473 10.509 1.00 97.06 383 PRO A CA 1
ATOM 3006 C C . PRO A 1 383 ? -22.418 10.691 11.797 1.00 97.06 383 PRO A C 1
ATOM 3008 O O . PRO A 1 383 ? -21.582 10.628 12.702 1.00 97.06 383 PRO A O 1
ATOM 3011 N N . THR A 1 384 ? -23.569 10.029 11.834 1.00 97.56 384 THR A N 1
ATOM 3012 C CA . THR A 1 384 ? -23.869 8.938 12.757 1.00 97.56 384 THR A CA 1
ATOM 3013 C C . THR A 1 384 ? -23.799 7.617 12.003 1.00 97.56 384 THR A C 1
ATOM 3015 O O . THR A 1 384 ? -24.589 7.355 11.096 1.00 97.56 384 THR A O 1
ATOM 3018 N N . PHE A 1 385 ? -22.871 6.761 12.409 1.00 97.62 385 PHE A N 1
ATOM 3019 C CA . PHE A 1 385 ? -22.709 5.411 11.890 1.00 97.62 385 PHE A CA 1
ATOM 3020 C C . PHE A 1 385 ? -23.645 4.457 12.615 1.00 97.62 385 PHE A C 1
ATOM 3022 O O . PHE A 1 385 ? -23.858 4.581 13.815 1.00 97.62 385 PHE A O 1
ATOM 3029 N N . THR A 1 386 ? -24.180 3.485 11.887 1.00 96.56 386 THR A N 1
ATOM 3030 C CA . THR A 1 386 ? -24.893 2.316 12.403 1.00 96.56 386 THR A CA 1
ATOM 3031 C C . THR A 1 386 ? -24.119 1.072 11.983 1.00 96.56 386 THR A C 1
ATOM 3033 O O . THR A 1 386 ? -24.038 0.766 10.791 1.00 96.56 386 THR A O 1
ATOM 3036 N N . VAL A 1 387 ? -23.527 0.368 12.946 1.00 94.44 387 VAL A N 1
ATOM 3037 C CA . VAL A 1 387 ? -22.742 -0.850 12.725 1.00 94.44 387 VAL A CA 1
ATOM 3038 C C . VAL A 1 387 ? -23.699 -2.039 12.641 1.00 94.44 387 VAL A C 1
ATOM 3040 O O . VAL A 1 387 ? -24.224 -2.522 13.637 1.00 94.44 387 VAL A O 1
ATOM 3043 N N . ASN A 1 388 ? -23.918 -2.521 11.421 1.00 91.25 388 ASN A N 1
ATOM 3044 C CA . ASN A 1 388 ? -24.826 -3.617 11.077 1.00 91.25 388 ASN A CA 1
ATOM 3045 C C . ASN A 1 388 ? -24.093 -4.965 10.950 1.00 91.25 388 ASN A C 1
ATOM 3047 O O . ASN A 1 388 ? -24.506 -5.844 10.187 1.00 91.25 388 ASN A O 1
ATOM 3051 N N . LEU A 1 389 ? -22.971 -5.133 11.648 1.00 85.62 389 LEU A N 1
ATOM 3052 C CA . LEU A 1 389 ? -22.292 -6.418 11.695 1.00 85.62 389 LEU A CA 1
ATOM 3053 C C . LEU A 1 389 ? -23.150 -7.402 12.483 1.00 85.62 389 LEU A C 1
ATOM 3055 O O . LEU A 1 389 ? -23.616 -7.108 13.581 1.00 85.62 389 LEU A O 1
ATOM 3059 N N . ALA A 1 390 ? -23.368 -8.586 11.910 1.00 79.38 390 ALA A N 1
ATOM 3060 C CA . ALA A 1 390 ? -23.887 -9.683 12.703 1.00 79.38 390 ALA A CA 1
ATOM 3061 C C . ALA A 1 390 ? -22.847 -9.975 13.781 1.00 79.38 390 ALA A C 1
ATOM 3063 O O . ALA A 1 390 ? -21.728 -10.375 13.458 1.00 79.38 390 ALA A O 1
ATOM 3064 N N . ASP A 1 391 ? -23.240 -9.755 15.031 1.00 73.81 391 ASP A N 1
ATOM 3065 C CA . ASP A 1 391 ? -22.483 -10.147 16.207 1.00 73.81 391 ASP A CA 1
ATOM 3066 C C . ASP A 1 391 ? -21.854 -11.532 15.975 1.00 73.81 391 ASP A C 1
ATOM 3068 O O . ASP A 1 391 ? -22.586 -12.494 15.671 1.00 73.81 391 ASP A O 1
ATOM 3072 N N . PRO A 1 392 ? -20.513 -11.668 16.070 1.00 72.62 392 PRO A N 1
ATOM 3073 C CA . PRO A 1 392 ? -19.897 -12.984 16.111 1.00 72.62 392 PRO A CA 1
ATOM 3074 C C . PRO A 1 392 ? -20.627 -13.811 17.178 1.00 72.62 392 PRO A C 1
ATOM 3076 O O . PRO A 1 392 ? -21.032 -13.248 18.194 1.00 72.62 392 PRO A O 1
ATOM 3079 N N . PRO A 1 393 ? -20.863 -15.120 16.987 1.00 72.94 393 PRO A N 1
ATOM 3080 C CA . PRO A 1 393 ? -21.651 -15.895 17.939 1.00 72.94 393 PRO A CA 1
ATOM 3081 C C . PRO A 1 393 ? -21.136 -15.761 19.383 1.00 72.94 393 PRO A C 1
ATOM 3083 O O . PRO A 1 393 ? -20.134 -16.370 19.746 1.00 72.94 393 PRO A O 1
ATOM 3086 N N . GLY A 1 394 ? -21.861 -14.995 20.204 1.00 77.94 394 GLY A N 1
ATOM 3087 C CA . GLY A 1 394 ? -21.510 -14.724 21.599 1.00 77.94 394 GLY A CA 1
ATOM 3088 C C . GLY A 1 394 ? -20.659 -13.477 21.852 1.00 77.94 394 GLY A C 1
ATOM 3089 O O . GLY A 1 394 ? -20.261 -13.280 22.991 1.00 77.94 394 GLY A O 1
ATOM 3090 N N . GLU A 1 395 ? -20.412 -12.622 20.866 1.00 85.69 395 GLU A N 1
ATOM 3091 C CA . GLU A 1 395 ? -19.726 -11.336 21.039 1.00 85.69 395 GLU A CA 1
ATOM 3092 C C . GLU A 1 395 ? -20.622 -10.170 20.614 1.00 85.69 395 GLU A C 1
ATOM 3094 O O . GLU A 1 395 ? -21.602 -10.374 19.909 1.00 85.69 395 GLU A O 1
ATOM 3099 N N . LYS A 1 396 ? -20.295 -8.951 21.043 1.00 87.00 396 LYS A N 1
ATOM 3100 C CA . LYS A 1 396 ? -20.982 -7.718 20.643 1.00 87.00 396 LYS A CA 1
ATOM 3101 C C . LYS A 1 396 ? -19.977 -6.607 20.402 1.00 87.00 396 LYS A C 1
ATOM 3103 O O . LYS A 1 396 ? -19.065 -6.447 21.204 1.00 87.00 396 LYS A O 1
ATOM 3108 N N . ILE A 1 397 ? -20.135 -5.825 19.342 1.00 88.81 397 ILE A N 1
ATOM 3109 C CA . ILE A 1 397 ? -19.291 -4.644 19.105 1.00 88.81 397 ILE A CA 1
ATOM 3110 C C . ILE A 1 397 ? -19.713 -3.525 20.063 1.00 88.81 397 ILE A C 1
ATOM 3112 O O . ILE A 1 397 ? -20.896 -3.195 20.137 1.00 88.81 397 ILE A O 1
ATOM 3116 N N . ILE A 1 398 ? -18.762 -2.961 20.811 1.00 89.44 398 ILE A N 1
ATOM 3117 C CA . ILE A 1 398 ? -19.051 -1.994 21.887 1.00 89.44 398 ILE A CA 1
ATOM 3118 C C . ILE A 1 398 ? -18.384 -0.630 21.705 1.00 89.44 398 ILE A C 1
ATOM 3120 O O . ILE A 1 398 ? -18.826 0.343 22.320 1.00 89.44 398 ILE A O 1
ATOM 3124 N N . SER A 1 399 ? -17.364 -0.521 20.857 1.00 93.31 399 SER A N 1
ATOM 3125 C CA . SER A 1 399 ? -16.660 0.740 20.624 1.00 93.31 399 SER A CA 1
ATOM 3126 C C . SER A 1 399 ? -15.883 0.757 19.309 1.00 93.31 399 SER A C 1
ATOM 3128 O O . SER A 1 399 ? -15.627 -0.285 18.697 1.00 93.31 399 SER A O 1
ATOM 3130 N N . ALA A 1 400 ? -15.517 1.965 18.887 1.00 96.50 400 ALA A N 1
ATOM 3131 C CA . ALA A 1 400 ? -14.653 2.253 17.755 1.00 96.50 400 ALA A CA 1
ATOM 3132 C C . ALA A 1 400 ? -13.457 3.085 18.241 1.00 96.50 400 ALA A C 1
ATOM 3134 O O . ALA A 1 400 ? -13.638 4.159 18.813 1.00 96.50 400 ALA A O 1
ATOM 3135 N N . THR A 1 401 ? -12.238 2.593 18.027 1.00 96.75 401 THR A N 1
ATOM 3136 C CA . THR A 1 401 ? -11.004 3.292 18.419 1.00 96.75 401 THR A CA 1
ATOM 3137 C C . THR A 1 401 ? -10.288 3.805 17.174 1.00 96.75 401 THR A C 1
ATOM 3139 O O . THR A 1 401 ? -9.853 2.963 16.385 1.00 96.75 401 THR A O 1
ATOM 3142 N N . PRO A 1 402 ? -10.150 5.131 16.978 1.00 97.19 402 PRO A N 1
ATOM 3143 C CA . PRO A 1 402 ? -9.312 5.681 15.914 1.00 97.19 402 PRO A CA 1
ATOM 3144 C C . PRO A 1 402 ? -7.864 5.203 16.076 1.00 97.19 402 PRO A C 1
ATOM 3146 O O . PRO A 1 402 ? -7.327 5.213 17.185 1.00 97.19 402 PRO A O 1
ATOM 3149 N N . LEU A 1 403 ? -7.243 4.739 14.995 1.00 96.31 403 LEU A N 1
ATOM 3150 C CA . LEU A 1 403 ? -5.917 4.116 15.041 1.00 96.31 403 LEU A CA 1
ATOM 3151 C C . LEU A 1 403 ? -4.790 5.068 14.653 1.00 96.31 403 LEU A C 1
ATOM 3153 O O . LEU A 1 403 ? -3.680 4.934 15.169 1.00 96.31 403 LEU A O 1
ATOM 3157 N N . PHE A 1 404 ? -5.050 5.996 13.733 1.00 96.00 404 PHE A N 1
ATOM 3158 C CA . PHE A 1 404 ? -3.998 6.771 13.063 1.00 96.00 404 PHE A CA 1
ATOM 3159 C C . PHE A 1 404 ? -4.223 8.283 13.139 1.00 96.00 404 PHE A C 1
ATOM 3161 O O . PHE A 1 404 ? -3.360 9.069 12.763 1.00 96.00 404 PHE A O 1
ATOM 3168 N N . GLU A 1 405 ? -5.356 8.705 13.687 1.00 92.25 405 GLU A N 1
ATOM 3169 C CA . GLU A 1 405 ? -5.806 10.094 13.786 1.00 92.25 405 GLU A CA 1
ATOM 3170 C C . GLU A 1 405 ? -5.209 10.815 15.013 1.00 92.25 405 GLU A C 1
ATOM 3172 O O . GLU A 1 405 ? -5.684 11.861 15.445 1.00 92.25 405 GLU A O 1
ATOM 3177 N N . GLY A 1 406 ? -4.133 10.262 15.581 1.00 88.75 406 GLY A N 1
ATOM 3178 C CA . GLY A 1 406 ? -3.533 10.706 16.836 1.00 88.75 406 GLY A CA 1
ATOM 3179 C C . GLY A 1 406 ? -4.116 9.989 18.055 1.00 88.75 406 GLY A C 1
ATOM 3180 O O . GLY A 1 406 ? -4.800 8.975 17.946 1.00 88.75 406 GLY A O 1
ATOM 3181 N N . ALA A 1 407 ? -3.800 10.493 19.251 1.00 82.81 407 ALA A N 1
ATOM 3182 C CA . ALA A 1 407 ? -4.303 9.942 20.510 1.00 82.81 407 ALA A CA 1
ATOM 3183 C C . ALA A 1 407 ? -5.751 10.396 20.763 1.00 82.81 407 ALA A C 1
ATOM 3185 O O . ALA A 1 407 ? -6.018 11.149 21.703 1.00 82.81 407 ALA A O 1
ATOM 3186 N N . GLU A 1 408 ? -6.664 9.963 19.899 1.00 89.62 408 GLU A N 1
ATOM 3187 C CA . GLU A 1 408 ? -8.096 10.190 20.058 1.00 89.62 408 GLU A CA 1
ATOM 3188 C C . GLU A 1 408 ? -8.698 9.167 21.036 1.00 89.62 408 GLU A C 1
ATOM 3190 O O . GLU A 1 408 ? -8.227 8.027 21.135 1.00 89.62 408 GLU A O 1
ATOM 3195 N N . PRO A 1 409 ? -9.707 9.562 21.831 1.00 90.56 409 PRO A N 1
ATOM 3196 C CA . PRO A 1 409 ? -10.347 8.652 22.761 1.00 90.56 409 PRO A CA 1
ATOM 3197 C C . PRO A 1 409 ? -11.166 7.596 22.012 1.00 90.56 409 PRO A C 1
ATOM 3199 O O . PRO A 1 409 ? -11.777 7.864 20.981 1.00 90.56 409 PRO A O 1
ATOM 3202 N N . GLU A 1 410 ? -11.243 6.407 22.601 1.00 93.88 410 GLU A N 1
ATOM 3203 C CA . GLU A 1 410 ? -12.194 5.370 22.205 1.00 93.88 410 GLU A CA 1
ATOM 3204 C C . GLU A 1 410 ? -13.627 5.932 22.188 1.00 93.88 410 GLU A C 1
ATOM 3206 O O . GLU A 1 410 ? -14.090 6.527 23.170 1.00 93.88 410 GLU A O 1
ATOM 3211 N N . ILE A 1 411 ? -14.332 5.741 21.069 1.00 95.25 411 ILE A N 1
ATOM 3212 C CA . ILE A 1 411 ? -15.697 6.222 20.867 1.00 95.25 411 ILE A CA 1
ATOM 3213 C C . ILE A 1 411 ? -16.669 5.080 21.171 1.00 95.25 411 ILE A C 1
ATOM 3215 O O . ILE A 1 411 ? -16.667 4.058 20.478 1.00 95.25 411 ILE A O 1
ATOM 3219 N N . PRO A 1 412 ? -17.536 5.217 22.183 1.00 92.94 412 PRO A N 1
ATOM 3220 C CA . PRO A 1 412 ? -18.470 4.156 22.520 1.00 92.94 412 PRO A CA 1
ATOM 3221 C C . PRO A 1 412 ? -19.573 3.990 21.480 1.00 92.94 412 PRO A C 1
ATOM 3223 O O . PRO A 1 412 ? -20.154 4.975 21.023 1.00 92.94 412 PRO A O 1
ATOM 3226 N N . ILE A 1 413 ? -19.933 2.740 21.197 1.00 92.62 413 ILE A N 1
ATOM 3227 C CA . ILE A 1 413 ? -21.076 2.395 20.352 1.00 92.62 413 ILE A CA 1
ATOM 3228 C C . ILE A 1 413 ? -22.292 2.181 21.253 1.00 92.62 413 ILE A C 1
ATOM 3230 O O . ILE A 1 413 ? -22.380 1.216 22.010 1.00 92.62 413 ILE A O 1
ATOM 3234 N N . ILE A 1 414 ? -23.243 3.113 21.195 1.00 88.44 414 ILE A N 1
ATOM 3235 C CA . ILE A 1 414 ? -24.462 3.090 22.004 1.00 88.44 414 ILE A CA 1
ATOM 3236 C C . ILE A 1 414 ? -25.575 2.440 21.186 1.00 88.44 414 ILE A C 1
ATOM 3238 O O . ILE A 1 414 ? -26.068 3.002 20.209 1.00 88.44 414 ILE A O 1
ATOM 3242 N N . GLY A 1 415 ? -25.995 1.248 21.612 1.00 88.62 415 GLY A N 1
ATOM 3243 C CA . GLY A 1 415 ? -26.870 0.404 20.802 1.00 88.62 415 GLY A CA 1
ATOM 3244 C C . GLY A 1 415 ? -26.062 -0.207 19.663 1.00 88.62 415 GLY A C 1
ATOM 3245 O O . GLY A 1 415 ? -25.279 -1.119 19.905 1.00 88.62 415 GLY A O 1
ATOM 3246 N N . ASP A 1 416 ? -26.259 0.312 18.459 1.00 91.50 416 ASP A N 1
ATOM 3247 C CA . ASP A 1 416 ? -25.525 -0.001 17.232 1.00 91.50 416 ASP A CA 1
ATOM 3248 C C . ASP A 1 416 ? -24.921 1.260 16.591 1.00 91.50 416 ASP A C 1
ATOM 3250 O O . ASP A 1 416 ? -24.437 1.194 15.463 1.00 91.50 416 ASP A O 1
ATOM 3254 N N . GLN A 1 417 ? -24.938 2.406 17.289 1.00 95.50 417 GLN A N 1
ATOM 3255 C CA . GLN A 1 417 ? -24.569 3.696 16.710 1.00 95.50 417 GLN A CA 1
ATOM 3256 C C . GLN A 1 417 ? -23.449 4.430 17.439 1.00 95.50 417 GLN A C 1
ATOM 3258 O O . GLN A 1 417 ? -23.340 4.381 18.664 1.00 95.50 417 GLN A O 1
ATOM 3263 N N . PHE A 1 418 ? -22.673 5.192 16.673 1.00 96.75 418 PHE A N 1
ATOM 3264 C CA . PHE A 1 418 ? -21.774 6.224 17.184 1.00 96.75 418 PHE A CA 1
ATOM 3265 C C . PHE A 1 418 ? -21.637 7.361 16.166 1.00 96.75 418 PHE A C 1
ATOM 3267 O O . PHE A 1 418 ? -22.008 7.197 15.006 1.00 96.75 418 PHE A O 1
ATOM 3274 N N . SER A 1 419 ? -21.113 8.509 16.586 1.00 97.06 419 SER A N 1
ATOM 3275 C CA . SER A 1 419 ? -20.879 9.656 15.703 1.00 97.06 419 SER A CA 1
ATOM 3276 C C . SER A 1 419 ? -19.437 10.121 15.820 1.00 97.06 419 SER A C 1
ATOM 3278 O O . SER A 1 419 ? -18.857 10.041 16.902 1.00 97.06 419 SER A O 1
ATOM 3280 N N . ASP A 1 420 ? -18.895 10.649 14.729 1.00 97.56 420 ASP A N 1
ATOM 3281 C CA . ASP A 1 420 ? -17.564 11.255 14.700 1.00 97.56 420 ASP A CA 1
ATOM 3282 C C . ASP A 1 420 ? -17.541 12.444 13.731 1.00 97.56 420 ASP A C 1
ATOM 3284 O O . ASP A 1 420 ? -18.393 12.539 12.846 1.00 97.56 420 ASP A O 1
ATOM 3288 N N . ALA A 1 421 ? -16.621 13.384 13.933 1.00 96.44 421 ALA A N 1
ATOM 3289 C CA . ALA A 1 421 ? -16.497 14.590 13.129 1.00 96.44 421 ALA A CA 1
ATOM 3290 C C . ALA A 1 421 ? -15.367 14.452 12.110 1.00 96.44 421 ALA A C 1
ATOM 3292 O O . ALA A 1 421 ? -14.263 14.058 12.455 1.00 96.44 421 ALA A O 1
ATOM 3293 N N . PHE A 1 422 ? -15.644 14.856 10.873 1.00 97.00 422 PHE A N 1
ATOM 3294 C CA . PHE A 1 422 ? -14.693 14.826 9.772 1.00 97.00 422 PHE A CA 1
ATOM 3295 C C . PHE A 1 422 ? -14.534 16.224 9.197 1.00 97.00 422 PHE A C 1
ATOM 3297 O O . PHE A 1 422 ? -15.506 16.936 8.931 1.00 97.00 422 PHE A O 1
ATOM 3304 N N . SER A 1 423 ? -13.299 16.613 8.951 1.00 96.38 423 SER A N 1
ATOM 3305 C CA . SER A 1 423 ? -12.918 17.734 8.114 1.00 96.38 423 SER A CA 1
ATOM 3306 C C . SER A 1 423 ? -12.917 17.338 6.634 1.00 96.38 423 SER A C 1
ATOM 3308 O O . SER A 1 423 ? -13.212 16.199 6.260 1.00 96.38 423 SER A O 1
ATOM 3310 N N . GLN A 1 424 ? -12.675 18.321 5.770 1.00 94.75 424 GLN A N 1
ATOM 3311 C CA . GLN A 1 424 ? -12.667 18.143 4.321 1.00 94.75 424 GLN A CA 1
ATOM 3312 C C . GLN A 1 424 ? -11.689 17.031 3.916 1.00 94.75 424 GLN A C 1
ATOM 3314 O O . GLN A 1 424 ? -10.501 17.122 4.217 1.00 94.75 424 GLN A O 1
ATOM 3319 N N . TYR A 1 425 ? -12.180 16.039 3.167 1.00 96.00 425 TYR A N 1
ATOM 3320 C CA . TYR A 1 425 ? -11.379 14.913 2.665 1.00 96.00 425 TYR A CA 1
ATOM 3321 C C . TYR A 1 425 ? -10.615 14.127 3.736 1.00 96.00 425 TYR A C 1
ATOM 3323 O O . TYR A 1 425 ? -9.638 13.444 3.434 1.00 96.00 425 TYR A O 1
ATOM 3331 N N . GLU A 1 426 ? -11.068 14.205 4.984 1.00 97.19 426 GLU A N 1
ATOM 3332 C CA . GLU A 1 426 ? -10.474 13.461 6.081 1.00 97.19 426 GLU A CA 1
ATOM 3333 C C . GLU A 1 426 ? -10.824 11.976 5.995 1.00 97.19 426 GLU A C 1
ATOM 3335 O O . GLU A 1 426 ? -11.909 11.592 5.544 1.00 97.19 426 GLU A O 1
ATOM 3340 N N . VAL A 1 427 ? -9.876 11.150 6.432 1.00 98.06 427 VAL A N 1
ATOM 3341 C CA . VAL A 1 427 ? -10.019 9.702 6.539 1.00 98.06 427 VAL A CA 1
ATOM 3342 C C . VAL A 1 427 ? -9.811 9.316 7.991 1.00 98.06 427 VAL A C 1
ATOM 3344 O O . VAL A 1 427 ? -8.777 9.669 8.550 1.00 98.06 427 VAL A O 1
ATOM 3347 N N . HIS A 1 428 ? -10.749 8.573 8.572 1.00 98.19 428 HIS A N 1
ATOM 3348 C CA . HIS A 1 428 ? -10.567 7.931 9.872 1.00 98.19 428 HIS A CA 1
ATOM 3349 C C . HIS A 1 428 ? -10.519 6.412 9.700 1.00 98.19 428 HIS A C 1
ATOM 3351 O O . HIS A 1 428 ? -11.311 5.841 8.940 1.00 98.19 428 HIS A O 1
ATOM 3357 N N . VAL A 1 429 ? -9.616 5.752 10.423 1.00 98.19 429 VAL A N 1
ATOM 3358 C CA . VAL A 1 429 ? -9.554 4.290 10.503 1.00 98.19 429 VAL A CA 1
ATOM 3359 C C . VAL A 1 429 ? -9.784 3.856 11.938 1.00 98.19 429 VAL A C 1
ATOM 3361 O O . VAL A 1 429 ? -9.017 4.198 12.830 1.00 98.19 429 VAL A O 1
ATOM 3364 N N . TYR A 1 430 ? -10.813 3.046 12.149 1.00 98.12 430 TYR A N 1
ATOM 3365 C CA . TYR A 1 430 ? -11.183 2.541 13.460 1.00 98.12 430 TYR A CA 1
ATOM 3366 C C . TYR A 1 430 ? -10.870 1.055 13.587 1.00 98.12 430 TYR A C 1
ATOM 3368 O O . TYR A 1 430 ? -11.216 0.268 12.705 1.00 98.12 430 TYR A O 1
ATOM 3376 N N . GLU A 1 431 ? -10.323 0.648 14.728 1.00 97.19 431 GLU A N 1
ATOM 3377 C CA . GLU A 1 431 ? -10.474 -0.719 15.224 1.00 97.19 431 GLU A CA 1
ATOM 3378 C C . GLU A 1 431 ? -11.809 -0.819 15.967 1.00 97.19 431 GLU A C 1
ATOM 3380 O O . GLU A 1 431 ? -12.056 -0.088 16.932 1.00 97.19 431 GLU A O 1
ATOM 3385 N N . LEU A 1 432 ? -12.691 -1.709 15.509 1.00 95.69 432 LEU A N 1
ATOM 3386 C CA . LEU A 1 432 ? -13.941 -1.991 16.205 1.00 95.69 432 LEU A CA 1
ATOM 3387 C C . LEU A 1 432 ? -13.682 -3.055 17.270 1.00 95.69 432 LEU A C 1
ATOM 3389 O O . LEU A 1 432 ? -13.293 -4.185 16.959 1.00 95.69 432 LEU A O 1
ATOM 3393 N N . THR A 1 433 ? -13.932 -2.705 18.527 1.00 92.38 433 THR A N 1
ATOM 3394 C CA . THR A 1 433 ? -13.716 -3.614 19.654 1.00 92.38 433 THR A CA 1
ATOM 3395 C C . THR A 1 433 ? -14.983 -4.408 19.928 1.00 92.38 433 THR A C 1
ATOM 3397 O O . THR A 1 433 ? -16.067 -3.845 20.112 1.00 92.38 433 THR A O 1
ATOM 3400 N N . THR A 1 434 ? -14.850 -5.734 19.986 1.00 90.31 434 THR A N 1
ATOM 3401 C CA . THR A 1 434 ? -15.916 -6.613 20.474 1.00 90.31 434 THR A CA 1
ATOM 3402 C C . THR A 1 434 ? -15.786 -6.862 21.979 1.00 90.31 434 THR A C 1
ATOM 3404 O O . THR A 1 434 ? -14.722 -6.707 22.580 1.00 90.31 434 THR A O 1
ATOM 3407 N N . MET A 1 435 ? -16.878 -7.273 22.603 1.00 89.62 435 MET A N 1
ATOM 3408 C CA . MET A 1 435 ? -16.959 -7.753 23.973 1.00 89.62 435 MET A CA 1
ATOM 3409 C C . MET A 1 435 ? -17.585 -9.141 23.944 1.00 89.62 435 MET A C 1
ATOM 3411 O O . MET A 1 435 ? -18.605 -9.339 23.282 1.00 89.62 435 MET A O 1
ATOM 3415 N N . LEU A 1 436 ? -17.005 -10.098 24.666 1.00 91.94 436 LEU A N 1
ATOM 3416 C CA . LEU A 1 436 ? -17.630 -11.402 24.862 1.00 91.94 436 LEU A CA 1
ATOM 3417 C C . LEU A 1 436 ? -18.889 -11.218 25.723 1.00 91.94 436 LEU A C 1
ATOM 3419 O O . LEU A 1 436 ? -18.816 -10.773 26.866 1.00 91.94 436 LEU A O 1
ATOM 3423 N N . LEU A 1 437 ? -20.061 -11.548 25.184 1.00 92.69 437 LEU A N 1
ATOM 3424 C CA . LEU A 1 437 ? -21.311 -11.436 25.926 1.00 92.69 437 LEU A CA 1
ATOM 3425 C C . LEU A 1 437 ? -21.260 -12.336 27.163 1.00 92.69 437 LEU A C 1
ATOM 3427 O O . LEU A 1 437 ? -20.908 -13.510 27.084 1.00 92.69 437 LEU A O 1
ATOM 3431 N N . GLY A 1 438 ? -21.645 -11.783 28.311 1.00 95.00 438 GLY A N 1
ATOM 3432 C CA . GLY A 1 438 ? -21.541 -12.454 29.604 1.00 95.00 438 GLY A CA 1
ATOM 3433 C C . GLY A 1 438 ? -20.224 -12.216 30.353 1.00 95.00 438 GLY A C 1
ATOM 3434 O O . GLY A 1 438 ? -20.192 -12.475 31.551 1.00 95.00 438 GLY A O 1
ATOM 3435 N N . ASP A 1 439 ? -19.168 -11.706 29.717 1.00 96.00 439 ASP A N 1
ATOM 3436 C CA . ASP A 1 439 ? -17.870 -11.439 30.360 1.00 96.00 439 ASP A CA 1
ATOM 3437 C C . ASP A 1 439 ? -17.873 -10.062 31.036 1.00 96.00 439 ASP A C 1
ATOM 3439 O O . ASP A 1 439 ? -17.321 -9.073 30.562 1.00 96.00 439 ASP A O 1
ATOM 3443 N N . ALA A 1 440 ? -18.581 -9.987 32.157 1.00 96.25 440 ALA A N 1
ATOM 3444 C CA . ALA A 1 440 ? -18.852 -8.756 32.884 1.00 96.25 440 ALA A CA 1
ATOM 3445 C C . ALA A 1 440 ? -17.613 -8.131 33.553 1.00 96.25 440 ALA A C 1
ATOM 3447 O O . ALA A 1 440 ? -17.721 -7.053 34.149 1.00 96.25 440 ALA A O 1
ATOM 3448 N N . ASN A 1 441 ? -16.467 -8.813 33.570 1.00 94.62 441 ASN A N 1
ATOM 3449 C CA . ASN A 1 441 ? -15.217 -8.285 34.118 1.00 94.62 441 ASN A CA 1
ATOM 3450 C C . ASN A 1 441 ? -14.098 -8.110 33.072 1.00 94.62 441 ASN A C 1
ATOM 3452 O O . ASN A 1 441 ? -13.010 -7.677 33.458 1.00 94.62 441 ASN A O 1
ATOM 3456 N N . GLY A 1 442 ? -14.363 -8.404 31.793 1.00 92.56 442 GLY A N 1
ATOM 3457 C CA . GLY A 1 442 ? -13.398 -8.259 30.700 1.00 92.56 442 GLY A CA 1
ATOM 3458 C C . GLY A 1 442 ? -12.199 -9.204 30.811 1.00 92.56 442 GLY A C 1
ATOM 3459 O O . GLY A 1 442 ? -11.082 -8.819 30.469 1.00 92.56 442 GLY A O 1
ATOM 3460 N N . SER A 1 443 ? -12.393 -10.407 31.360 1.00 93.31 443 SER A N 1
ATOM 3461 C CA . SER A 1 443 ? -11.332 -11.417 31.502 1.00 93.31 443 SER A CA 1
ATOM 3462 C C . SER A 1 443 ? -11.176 -12.323 30.277 1.00 93.31 443 SER A C 1
ATOM 3464 O O . SER A 1 443 ? -10.395 -13.278 30.309 1.00 93.31 443 SER A O 1
ATOM 3466 N N . ASP A 1 444 ? -11.951 -12.061 29.224 1.00 92.50 444 ASP A N 1
ATOM 3467 C CA . ASP A 1 444 ? -12.160 -12.901 28.048 1.00 92.50 444 ASP A CA 1
ATOM 3468 C C . ASP A 1 444 ? -12.724 -14.298 28.391 1.00 92.50 444 ASP A C 1
ATOM 3470 O O . ASP A 1 444 ? -12.643 -15.237 27.590 1.00 92.50 444 ASP A O 1
ATOM 3474 N N . THR A 1 445 ? -13.304 -14.471 29.587 1.00 93.94 445 THR A N 1
ATOM 3475 C CA . THR A 1 445 ? -13.891 -15.732 30.063 1.00 93.94 445 THR A CA 1
ATOM 3476 C C . THR A 1 445 ? -15.149 -15.490 30.889 1.00 93.94 445 THR A C 1
ATOM 3478 O O . THR A 1 445 ? -15.086 -14.962 31.991 1.00 93.94 445 THR A O 1
ATOM 3481 N N . VAL A 1 446 ? -16.283 -16.027 30.438 1.00 96.44 446 VAL A N 1
ATOM 3482 C CA . VAL A 1 446 ? -17.542 -15.967 31.188 1.00 96.44 446 VAL A CA 1
ATOM 3483 C C . VAL A 1 446 ? -17.542 -17.007 32.307 1.00 96.44 446 VAL A C 1
ATOM 3485 O O . VAL A 1 446 ? -17.654 -18.216 32.081 1.00 96.44 446 VAL A O 1
ATOM 3488 N N . SER A 1 447 ? -17.443 -16.543 33.543 1.00 97.00 447 SER A N 1
ATOM 3489 C CA . SER A 1 447 ? -17.203 -17.339 34.740 1.00 97.00 447 SER A CA 1
ATOM 3490 C C . SER A 1 447 ? -18.109 -16.939 35.915 1.00 97.00 447 SER A C 1
ATOM 3492 O O . SER A 1 447 ? -19.069 -16.177 35.798 1.00 97.00 447 SER A O 1
ATOM 3494 N N . ALA A 1 448 ? -17.840 -17.506 37.095 1.00 97.31 448 ALA A N 1
ATOM 3495 C CA . ALA A 1 448 ? -18.537 -17.116 38.318 1.00 97.31 448 ALA A CA 1
ATOM 3496 C C . ALA A 1 448 ? -18.140 -15.711 38.806 1.00 97.31 448 ALA A C 1
ATOM 3498 O O . ALA A 1 448 ? -18.919 -15.083 39.524 1.00 97.31 448 ALA A O 1
ATOM 3499 N N . ASP A 1 449 ? -16.960 -15.222 38.423 1.00 97.75 449 ASP A N 1
ATOM 3500 C CA . ASP A 1 449 ? -16.487 -13.898 38.829 1.00 97.75 449 ASP A CA 1
ATOM 3501 C C . ASP A 1 449 ? -17.279 -12.789 38.119 1.00 97.75 449 ASP A C 1
ATOM 3503 O O . ASP A 1 449 ? -17.493 -11.721 38.691 1.00 97.75 449 ASP A O 1
ATOM 3507 N N . ASP A 1 450 ? -17.836 -13.080 36.943 1.00 98.00 450 ASP A N 1
ATOM 3508 C CA . ASP A 1 450 ? -18.709 -12.181 36.184 1.00 98.00 450 ASP A CA 1
ATOM 3509 C C . ASP A 1 450 ? -20.039 -11.944 36.886 1.00 98.00 450 ASP A C 1
ATOM 3511 O O . ASP A 1 450 ? -20.482 -10.805 37.004 1.00 98.00 450 ASP A O 1
ATOM 3515 N N . TYR A 1 451 ? -20.626 -12.983 37.491 1.00 97.75 451 TYR A N 1
ATOM 3516 C CA . TYR A 1 451 ? -21.764 -12.804 38.398 1.00 97.75 451 TYR A CA 1
ATOM 3517 C C . TYR A 1 451 ? -21.425 -11.855 39.551 1.00 97.75 451 TYR A C 1
ATOM 3519 O O . TYR A 1 451 ? -22.254 -11.029 39.935 1.00 97.75 451 TYR A O 1
ATOM 3527 N N . GLY A 1 452 ? -20.213 -11.974 40.102 1.00 96.88 452 GLY A N 1
ATOM 3528 C CA . GLY A 1 452 ? -19.711 -11.073 41.135 1.00 96.88 452 GLY A CA 1
ATOM 3529 C C . GLY A 1 452 ? -19.580 -9.633 40.637 1.00 96.88 452 GLY A C 1
ATOM 3530 O O . GLY A 1 452 ? -19.967 -8.715 41.359 1.00 96.88 452 GLY A O 1
ATOM 3531 N N . SER A 1 453 ? -19.103 -9.444 39.404 1.00 97.56 453 SER A N 1
ATOM 3532 C CA . SER A 1 453 ? -18.974 -8.135 38.752 1.00 97.56 453 SER A CA 1
ATOM 3533 C C . SER A 1 453 ? -20.337 -7.476 38.517 1.00 97.56 453 SER A C 1
ATOM 3535 O O . SER A 1 453 ? -20.550 -6.345 38.957 1.00 97.56 453 SER A O 1
ATOM 3537 N N . VAL A 1 454 ? -21.308 -8.201 37.941 1.00 98.06 454 VAL A N 1
ATOM 3538 C CA . VAL A 1 454 ? -22.691 -7.708 37.776 1.00 98.06 454 VAL A CA 1
ATOM 3539 C C . VAL A 1 454 ? -23.292 -7.340 39.136 1.00 98.06 454 VAL A C 1
ATOM 3541 O O . VAL A 1 454 ? -23.930 -6.302 39.286 1.00 98.06 454 VAL A O 1
ATOM 3544 N N . GLN A 1 455 ? -23.076 -8.169 40.163 1.00 98.00 455 GLN A N 1
ATOM 3545 C CA . GLN A 1 455 ? -23.609 -7.918 41.502 1.00 98.00 455 GLN A CA 1
ATOM 3546 C C . GLN A 1 455 ? -23.003 -6.682 42.167 1.00 98.00 455 GLN A C 1
ATOM 3548 O O . GLN A 1 455 ? -23.724 -5.937 42.834 1.00 98.00 455 GLN A O 1
ATOM 3553 N N . ALA A 1 456 ? -21.692 -6.496 42.032 1.00 97.69 456 ALA A N 1
ATOM 3554 C CA . ALA A 1 456 ? -20.967 -5.406 42.670 1.00 97.69 456 ALA A CA 1
ATOM 3555 C C . ALA A 1 456 ? -21.351 -4.035 42.100 1.00 97.69 456 ALA A C 1
ATOM 3557 O O . ALA A 1 456 ? -21.351 -3.064 42.854 1.00 97.69 456 ALA A O 1
ATOM 3558 N N . ASN A 1 457 ? -21.721 -3.986 40.819 1.00 97.56 457 ASN A N 1
ATOM 3559 C CA . ASN A 1 457 ? -22.008 -2.754 40.084 1.00 97.56 457 ASN A CA 1
ATOM 3560 C C . ASN A 1 457 ? -23.500 -2.619 39.714 1.00 97.56 457 ASN A C 1
ATOM 3562 O O . ASN A 1 457 ? -23.875 -1.810 38.874 1.00 97.56 457 ASN A O 1
ATOM 3566 N N . PHE A 1 458 ? -24.386 -3.427 40.311 1.00 97.94 458 PHE A N 1
ATOM 3567 C CA . PHE A 1 458 ? -25.800 -3.463 39.926 1.00 97.94 458 PHE A CA 1
ATOM 3568 C C . PHE A 1 458 ? -26.493 -2.103 40.092 1.00 97.94 458 PHE A C 1
ATOM 3570 O O . PHE A 1 458 ? -26.585 -1.570 41.201 1.00 97.94 458 PHE A O 1
ATOM 3577 N N . GLY A 1 459 ? -27.080 -1.602 39.004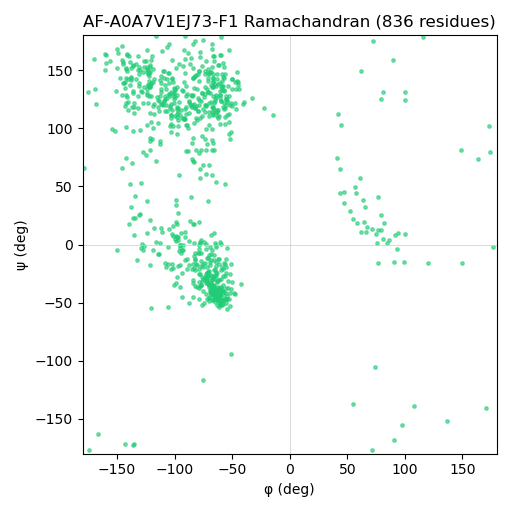 1.00 96.44 459 GLY A N 1
ATOM 3578 C CA . GLY A 1 459 ? -27.730 -0.295 38.932 1.00 96.44 459 GLY A CA 1
ATOM 3579 C C . GLY A 1 459 ? -26.824 0.835 38.440 1.00 96.44 459 GLY A C 1
ATOM 3580 O O . GLY A 1 459 ? -27.330 1.947 38.267 1.00 96.44 459 GLY A O 1
ATOM 3581 N N . ASP A 1 460 ? -25.538 0.570 38.199 1.00 97.31 460 ASP A N 1
ATOM 3582 C CA . ASP A 1 460 ? -24.633 1.538 37.585 1.00 97.31 460 ASP A CA 1
ATOM 3583 C C . ASP A 1 460 ? -24.982 1.749 36.105 1.00 97.31 460 ASP A C 1
ATOM 3585 O O . ASP A 1 460 ? -25.444 0.845 35.406 1.00 97.31 460 ASP A O 1
ATOM 3589 N N . THR A 1 461 ? -24.778 2.976 35.626 1.00 94.69 461 THR A N 1
ATOM 3590 C CA . THR A 1 461 ? -25.051 3.387 34.242 1.00 94.69 461 THR A CA 1
ATOM 3591 C C . THR A 1 461 ? -23.920 4.263 33.719 1.00 94.69 461 THR A C 1
ATOM 3593 O O . THR A 1 461 ? -23.410 5.103 34.465 1.00 94.69 461 THR A O 1
ATOM 3596 N N . GLY A 1 462 ? -23.588 4.144 32.438 1.00 90.31 462 GLY A N 1
ATOM 3597 C CA . GLY A 1 462 ? -22.541 4.913 31.777 1.00 90.31 462 GLY A CA 1
ATOM 3598 C C . GLY A 1 462 ? -22.241 4.379 30.379 1.00 90.31 462 GLY A C 1
ATOM 3599 O O . GLY A 1 462 ? -23.149 4.050 29.624 1.00 90.31 462 GLY A O 1
ATOM 3600 N N . VAL A 1 463 ? -20.962 4.363 30.026 1.00 83.81 463 VAL A N 1
ATOM 3601 C CA . VAL A 1 463 ? -20.472 3.937 28.712 1.00 83.81 463 VAL A CA 1
ATOM 3602 C C . VAL A 1 463 ? -20.451 2.400 28.630 1.00 83.81 463 VAL A C 1
ATOM 3604 O O . VAL A 1 463 ? -20.107 1.779 29.632 1.00 83.81 463 VAL A O 1
ATOM 3607 N N . PRO A 1 464 ? -20.809 1.762 27.500 1.00 84.88 464 PRO A N 1
ATOM 3608 C CA . PRO A 1 464 ? -20.612 0.322 27.316 1.00 84.88 464 PRO A CA 1
ATOM 3609 C C . PRO A 1 464 ? -19.202 -0.146 27.715 1.00 84.88 464 PRO A C 1
ATOM 3611 O O . PRO A 1 464 ? -18.224 0.550 27.458 1.00 84.88 464 PRO A O 1
ATOM 3614 N N . GLY A 1 465 ? -19.102 -1.307 28.372 1.00 83.75 465 GLY A N 1
ATOM 3615 C CA . GLY A 1 465 ? -17.833 -1.823 28.917 1.00 83.75 465 GLY A CA 1
ATOM 3616 C C . GLY A 1 465 ? -17.575 -1.473 30.391 1.00 83.75 465 GLY A C 1
ATOM 3617 O O . GLY A 1 465 ? -16.484 -1.706 30.914 1.00 83.75 465 GLY A O 1
ATOM 3618 N N . LEU A 1 466 ? -18.573 -0.930 31.096 1.00 89.94 466 LEU A N 1
ATOM 3619 C CA . LEU A 1 466 ? -18.523 -0.792 32.553 1.00 89.94 466 LEU A CA 1
ATOM 3620 C C . LEU A 1 466 ? -18.325 -2.157 33.235 1.00 89.94 466 LEU A C 1
ATOM 3622 O O . LEU A 1 466 ? -18.940 -3.141 32.815 1.00 89.94 466 LEU A O 1
ATOM 3626 N N . PRO A 1 467 ? -17.575 -2.229 34.353 1.00 93.81 467 PRO A N 1
ATOM 3627 C CA . PRO A 1 467 ? -17.571 -3.422 35.191 1.00 93.81 467 PRO A CA 1
ATOM 3628 C C . PRO A 1 467 ? -19.007 -3.821 35.556 1.00 93.81 467 PRO A C 1
ATOM 3630 O O . PRO A 1 467 ? -19.738 -3.038 36.158 1.00 93.81 467 PRO A O 1
ATOM 3633 N N . GLY A 1 468 ? -19.421 -5.029 35.179 1.00 95.69 468 GLY A N 1
ATOM 3634 C CA . GLY A 1 468 ? -20.768 -5.553 35.406 1.00 95.69 468 GLY A CA 1
ATOM 3635 C C . GLY A 1 468 ? -21.719 -5.474 34.203 1.00 95.69 468 GLY A C 1
ATOM 3636 O O . GLY A 1 468 ? -22.733 -6.165 34.223 1.00 95.69 468 GLY A O 1
ATOM 3637 N N . ASP A 1 469 ? -21.421 -4.695 33.161 1.00 96.06 469 ASP A N 1
ATOM 3638 C CA . ASP A 1 469 ? -22.272 -4.533 31.964 1.00 96.06 469 ASP A CA 1
ATOM 3639 C C . ASP A 1 469 ? -22.025 -5.669 30.959 1.00 96.06 469 ASP A C 1
ATOM 3641 O O . ASP A 1 469 ? -21.412 -5.503 29.906 1.00 96.06 469 ASP A O 1
ATOM 3645 N N . ALA A 1 470 ? -22.474 -6.870 31.317 1.00 95.56 470 ALA A N 1
ATOM 3646 C CA . ALA A 1 470 ? -22.228 -8.105 30.581 1.00 95.56 470 ALA A CA 1
ATOM 3647 C C . ALA A 1 470 ? -22.881 -8.155 29.184 1.00 95.56 470 ALA A C 1
ATOM 3649 O O . ALA A 1 470 ? -22.579 -9.064 28.406 1.00 95.56 470 ALA A O 1
ATOM 3650 N N . ASN A 1 471 ? -23.806 -7.241 28.869 1.00 92.50 471 ASN A N 1
ATOM 3651 C CA . ASN A 1 471 ? -24.465 -7.147 27.561 1.00 92.50 471 ASN A CA 1
ATOM 3652 C C . ASN A 1 471 ? -24.112 -5.874 26.763 1.00 92.50 471 ASN A C 1
ATOM 3654 O O . ASN A 1 471 ? -24.632 -5.680 25.653 1.00 92.50 471 ASN A O 1
ATOM 3658 N N . GLY A 1 472 ? -23.238 -5.020 27.306 1.00 89.62 472 GLY A N 1
ATOM 3659 C CA . GLY A 1 472 ? -22.704 -3.837 26.638 1.00 89.62 472 GLY A CA 1
ATOM 3660 C C . GLY A 1 472 ? -23.790 -2.817 26.315 1.00 89.62 472 GLY A C 1
ATOM 3661 O O . GLY A 1 472 ? -23.820 -2.283 25.205 1.00 89.62 472 GLY A O 1
ATOM 3662 N N . THR A 1 473 ? -24.770 -2.636 27.200 1.00 89.69 473 THR A N 1
ATOM 3663 C CA . THR A 1 473 ? -25.847 -1.644 27.017 1.00 89.69 473 THR A CA 1
ATOM 3664 C C . THR A 1 473 ? -25.537 -0.305 27.679 1.00 89.69 473 THR A C 1
ATOM 3666 O O . THR A 1 473 ? -26.304 0.645 27.519 1.00 89.69 473 THR A O 1
ATOM 3669 N N . GLY A 1 474 ? -24.425 -0.214 28.410 1.00 90.50 474 GLY A N 1
ATOM 3670 C CA . GLY A 1 474 ? -24.089 0.927 29.251 1.00 90.50 474 GLY A CA 1
ATOM 3671 C C . GLY A 1 474 ? -24.876 0.953 30.564 1.00 90.50 474 GLY A C 1
ATOM 3672 O O . GLY A 1 474 ? -24.886 1.978 31.246 1.00 90.50 474 GLY A O 1
ATOM 3673 N N . ALA A 1 475 ? -25.565 -0.130 30.938 1.00 94.62 475 ALA A N 1
ATOM 3674 C CA . ALA A 1 475 ? -26.324 -0.212 32.183 1.00 94.62 475 ALA A CA 1
ATOM 3675 C C . ALA A 1 475 ? -26.215 -1.601 32.816 1.00 94.62 475 ALA A C 1
ATOM 3677 O O . ALA A 1 475 ? -26.659 -2.585 32.239 1.00 94.62 475 ALA A O 1
ATOM 3678 N N . VAL A 1 476 ? -25.723 -1.664 34.055 1.00 97.06 476 VAL A N 1
ATOM 3679 C CA . VAL A 1 476 ? -25.621 -2.916 34.811 1.00 97.06 476 VAL A CA 1
ATOM 3680 C C . VAL A 1 476 ? -26.979 -3.256 35.422 1.00 97.06 476 VAL A C 1
ATOM 3682 O O . VAL A 1 476 ? -27.448 -2.627 36.375 1.00 97.06 476 VAL A O 1
ATOM 3685 N N . SER A 1 477 ? -27.635 -4.266 34.872 1.00 97.00 477 SER A N 1
ATOM 3686 C CA . SER A 1 477 ? -29.040 -4.589 35.096 1.00 97.00 477 SER A CA 1
ATOM 3687 C C . SER A 1 477 ? -29.277 -6.091 35.310 1.00 97.00 477 SER A C 1
ATOM 3689 O O . SER A 1 477 ? -28.364 -6.898 35.480 1.00 97.00 477 SER A O 1
ATOM 3691 N N . ALA A 1 478 ? -30.550 -6.498 35.363 1.00 97.00 478 ALA A N 1
ATOM 3692 C CA . ALA A 1 478 ? -30.903 -7.914 35.454 1.00 97.00 478 ALA A CA 1
ATOM 3693 C C . ALA A 1 478 ? -30.635 -8.684 34.147 1.00 97.00 478 ALA A C 1
ATOM 3695 O O . ALA A 1 478 ? -30.444 -9.900 34.194 1.00 97.00 478 ALA A O 1
ATOM 3696 N N . ASP A 1 479 ? -30.604 -7.992 33.007 1.00 96.62 479 ASP A N 1
ATOM 3697 C CA . ASP A 1 479 ? -30.355 -8.612 31.703 1.00 96.62 479 ASP A CA 1
ATOM 3698 C C . ASP A 1 479 ? -28.885 -9.049 31.566 1.00 96.62 479 ASP A C 1
ATOM 3700 O O . ASP A 1 479 ? -28.580 -10.028 30.880 1.00 96.62 479 ASP A O 1
ATOM 3704 N N . ASP A 1 480 ? -27.982 -8.412 32.309 1.00 97.50 480 ASP A N 1
ATOM 3705 C CA . ASP A 1 480 ? -26.569 -8.783 32.405 1.00 97.50 480 ASP A CA 1
ATOM 3706 C C . ASP A 1 480 ? -26.390 -10.131 33.095 1.00 97.50 480 ASP A C 1
ATOM 3708 O O . ASP A 1 480 ? -25.681 -10.996 32.589 1.00 97.50 480 ASP A O 1
ATOM 3712 N N . TYR A 1 481 ? -27.138 -10.397 34.171 1.00 97.44 481 TYR A N 1
ATOM 3713 C CA . TYR A 1 481 ? -27.181 -11.738 34.764 1.00 97.44 481 TYR A CA 1
ATOM 3714 C C . TYR A 1 481 ? -27.669 -12.800 33.777 1.00 97.44 481 TYR A C 1
ATOM 3716 O O . TYR A 1 481 ? -27.156 -13.922 33.775 1.00 97.44 481 TYR A O 1
ATOM 3724 N N . GLY A 1 482 ? -28.666 -12.456 32.955 1.00 95.75 482 GLY A N 1
ATOM 3725 C CA . GLY A 1 482 ? -29.148 -13.323 31.882 1.00 95.75 482 GLY A CA 1
ATOM 3726 C C . GLY A 1 482 ? -28.058 -13.616 30.852 1.00 95.75 482 GLY A C 1
ATOM 3727 O O . GLY A 1 482 ? -27.933 -14.758 30.413 1.00 95.75 482 GLY A O 1
ATOM 3728 N N . SER A 1 483 ? -27.231 -12.619 30.538 1.00 95.00 483 SER A N 1
ATOM 3729 C CA . SER A 1 483 ? -26.112 -12.734 29.596 1.00 95.00 483 SER A CA 1
ATOM 3730 C C . SER A 1 483 ? -24.983 -13.600 30.158 1.00 95.00 483 SER A C 1
ATOM 3732 O O . SER A 1 483 ? -24.606 -14.575 29.511 1.00 95.00 483 SER A O 1
ATOM 3734 N N . VAL A 1 484 ? -24.538 -13.363 31.402 1.00 97.06 484 VAL A N 1
ATOM 3735 C CA . VAL A 1 484 ? -23.564 -14.239 32.091 1.00 97.06 484 VAL A CA 1
ATOM 3736 C C . VAL A 1 484 ? -24.072 -15.686 32.120 1.00 97.06 484 VAL A C 1
ATOM 3738 O O . VAL A 1 484 ? -23.320 -16.624 31.872 1.00 97.06 484 VAL A O 1
ATOM 3741 N N . GLN A 1 485 ? -25.368 -15.892 32.388 1.00 97.00 485 GLN A N 1
ATOM 3742 C CA . GLN A 1 485 ? -25.961 -17.230 32.428 1.00 97.00 485 GLN A CA 1
ATOM 3743 C C . GLN A 1 485 ? -25.989 -17.912 31.060 1.00 97.00 485 GLN A C 1
ATOM 3745 O O . GLN A 1 485 ? -25.727 -19.113 30.968 1.00 97.00 485 GLN A O 1
ATOM 3750 N N . LEU A 1 486 ? -26.370 -17.171 30.020 1.00 94.81 486 LEU A N 1
ATOM 3751 C CA . LEU A 1 486 ? -26.514 -17.696 28.668 1.00 94.81 486 LEU A CA 1
ATOM 3752 C C . LEU A 1 486 ? -25.166 -18.137 28.093 1.00 94.81 486 LEU A C 1
ATOM 3754 O O . LEU A 1 486 ? -25.104 -19.167 27.422 1.00 94.81 486 LEU A O 1
ATOM 3758 N N . TYR A 1 487 ? -24.108 -17.390 28.403 1.00 94.44 487 TYR A N 1
ATOM 3759 C CA . TYR A 1 487 ? -22.763 -17.607 27.879 1.00 94.44 487 TYR A CA 1
ATOM 3760 C C . TYR A 1 487 ? -21.802 -18.237 28.895 1.00 94.44 487 TYR A C 1
ATOM 3762 O O . TYR A 1 487 ? -20.603 -18.282 28.653 1.00 94.44 487 TYR A O 1
ATOM 3770 N N . PHE A 1 488 ? -22.296 -18.766 30.019 1.00 96.00 488 PHE A N 1
ATOM 3771 C CA . PHE A 1 488 ? -21.441 -19.316 31.074 1.00 96.00 488 PHE A CA 1
ATOM 3772 C C . PHE A 1 488 ? -20.489 -20.405 30.559 1.00 96.00 488 PHE A C 1
ATOM 3774 O O . PHE A 1 488 ? -20.919 -21.421 30.007 1.00 96.00 488 PHE A O 1
ATOM 3781 N N . GLY A 1 489 ? -19.191 -20.222 30.804 1.00 93.00 489 GLY A N 1
ATOM 3782 C CA . GLY A 1 489 ? -18.124 -21.093 30.320 1.00 93.00 489 GLY A CA 1
ATOM 3783 C C . GLY A 1 489 ? -17.644 -20.782 28.901 1.00 93.00 489 GLY A C 1
ATOM 3784 O O . GLY A 1 489 ? -16.766 -21.495 28.414 1.00 93.00 489 GLY A O 1
ATOM 3785 N N . ALA A 1 490 ? -18.191 -19.758 28.237 1.00 91.94 490 ALA A N 1
ATOM 3786 C CA . ALA A 1 490 ? -17.616 -19.232 27.009 1.00 91.94 490 ALA A CA 1
ATOM 3787 C C . ALA A 1 490 ? -16.263 -18.576 27.310 1.00 91.94 490 ALA A C 1
ATOM 3789 O O . ALA A 1 490 ? -16.083 -17.907 28.325 1.00 91.94 490 ALA A O 1
ATOM 3790 N N . THR A 1 491 ? -15.317 -18.776 26.407 1.00 90.44 491 THR A N 1
ATOM 3791 C CA . THR A 1 491 ? -14.014 -18.113 26.400 1.00 90.44 491 THR A CA 1
ATOM 3792 C C . THR A 1 491 ? -13.858 -17.484 25.037 1.00 90.44 491 THR A C 1
ATOM 3794 O O . THR A 1 491 ? -14.138 -18.161 24.038 1.00 90.44 491 THR A O 1
ATOM 3797 N N . ARG A 1 492 ? -13.390 -16.240 24.973 1.00 86.38 492 ARG A N 1
ATOM 3798 C CA . ARG A 1 492 ? -13.044 -15.639 23.691 1.00 86.38 492 ARG A CA 1
ATOM 3799 C C . ARG A 1 492 ? -11.955 -16.498 23.075 1.00 86.38 492 ARG A C 1
ATOM 3801 O O . ARG A 1 492 ? -10.977 -16.846 23.744 1.00 86.38 492 ARG A O 1
ATOM 3808 N N . ALA A 1 493 ? -12.147 -16.914 21.830 1.00 72.88 493 ALA A N 1
ATOM 3809 C CA . ALA A 1 493 ? -11.096 -17.614 21.120 1.00 72.88 493 ALA A CA 1
ATOM 3810 C C . ALA A 1 493 ? -9.973 -16.599 20.885 1.00 72.88 493 ALA A C 1
ATOM 3812 O O . ALA A 1 493 ? -9.986 -15.891 19.887 1.00 72.88 493 ALA A O 1
ATOM 3813 N N . MET A 1 494 ? -9.018 -16.492 21.818 1.00 61.94 494 MET A N 1
ATOM 3814 C CA . MET A 1 494 ? -7.739 -15.850 21.519 1.00 61.94 494 MET A CA 1
ATOM 3815 C C . MET A 1 494 ? -7.252 -16.520 20.242 1.00 61.94 494 MET A C 1
ATOM 3817 O O . MET A 1 494 ? -7.195 -17.750 20.257 1.00 61.94 494 MET A O 1
ATOM 3821 N N . GLY A 1 495 ? -7.013 -15.749 19.174 1.00 55.91 495 GLY A N 1
ATOM 3822 C CA . GLY A 1 495 ? -6.774 -16.172 17.784 1.00 55.91 495 GLY A CA 1
ATOM 3823 C C . GLY A 1 495 ? -5.610 -17.147 17.567 1.00 55.91 495 GLY A C 1
ATOM 3824 O O . GLY A 1 495 ? -4.733 -16.942 16.738 1.00 55.91 495 GLY A O 1
ATOM 3825 N N . GLY A 1 496 ? -5.573 -18.250 18.305 1.00 47.78 496 GLY A N 1
ATOM 3826 C CA . GLY A 1 496 ? -4.764 -19.402 18.013 1.00 47.78 496 GLY A CA 1
ATOM 3827 C C . GLY A 1 496 ? -5.382 -20.032 16.787 1.00 47.78 496 GLY A C 1
ATOM 3828 O O . GLY A 1 496 ? -6.418 -20.693 16.898 1.00 47.78 496 GLY A O 1
ATOM 3829 N N . ALA A 1 497 ? -4.742 -19.806 15.637 1.00 51.12 497 ALA A N 1
ATOM 3830 C CA . ALA A 1 497 ? -5.001 -20.519 14.395 1.00 51.12 497 ALA A CA 1
ATOM 3831 C C . ALA A 1 497 ? -5.407 -21.959 14.734 1.00 51.12 497 ALA A C 1
ATOM 3833 O O . ALA A 1 497 ? -4.678 -22.582 15.513 1.00 51.12 497 ALA A O 1
ATOM 3834 N N . PRO A 1 498 ? -6.555 -22.470 14.246 1.00 50.28 498 PRO A N 1
ATOM 3835 C CA . PRO A 1 498 ? -7.133 -23.732 14.690 1.00 50.28 498 PRO A CA 1
ATOM 3836 C C . PRO A 1 498 ? -6.085 -24.838 14.599 1.00 50.28 498 PRO A C 1
ATOM 3838 O O . PRO A 1 498 ? -5.852 -25.418 13.539 1.00 50.28 498 PRO A O 1
ATOM 3841 N N . VAL A 1 499 ? -5.410 -25.106 15.720 1.00 52.56 499 VAL A N 1
ATOM 3842 C CA . VAL A 1 499 ? -4.375 -26.126 15.792 1.00 52.56 499 VAL A CA 1
ATOM 3843 C C . VAL A 1 499 ? -5.133 -27.423 15.585 1.00 52.56 499 VAL A C 1
ATOM 3845 O O . VAL A 1 499 ? -6.020 -27.711 16.395 1.00 52.56 499 VAL A O 1
ATOM 3848 N N . PRO A 1 500 ? -4.849 -28.202 14.523 1.00 55.09 500 PRO A N 1
ATOM 3849 C CA . PRO A 1 500 ? -5.523 -29.468 14.309 1.00 55.09 500 PRO A CA 1
ATOM 3850 C C . PRO A 1 500 ? -5.388 -30.264 15.594 1.00 55.09 500 PRO A C 1
ATOM 3852 O O . PRO A 1 500 ? -4.267 -30.599 15.987 1.00 55.09 500 PRO A O 1
ATOM 3855 N N . GLU A 1 501 ? -6.515 -30.477 16.282 1.00 59.88 501 GLU A N 1
ATOM 3856 C CA . GLU A 1 501 ? -6.473 -31.003 17.638 1.00 59.88 501 GLU A CA 1
ATOM 3857 C C . GLU A 1 501 ? -5.579 -32.247 17.644 1.00 59.88 501 GLU A C 1
ATOM 3859 O O . GLU A 1 501 ? -5.731 -33.115 16.768 1.00 59.88 501 GLU A O 1
ATOM 3864 N N . PRO A 1 502 ? -4.649 -32.385 18.605 1.00 64.25 502 PRO A N 1
ATOM 3865 C CA . PRO A 1 502 ? -3.785 -33.556 18.685 1.00 64.25 502 PRO A CA 1
ATOM 3866 C C . PRO A 1 502 ? -4.586 -34.863 18.662 1.00 64.25 502 PRO A C 1
ATOM 3868 O O . PRO A 1 502 ? -4.081 -35.885 18.208 1.00 64.25 502 PRO A O 1
ATOM 3871 N N . ALA A 1 503 ? -5.855 -34.831 19.087 1.00 76.69 503 ALA A N 1
ATOM 3872 C CA . ALA A 1 503 ? -6.801 -35.934 18.989 1.00 76.69 503 ALA A CA 1
ATOM 3873 C C . ALA A 1 503 ? -7.131 -36.333 17.540 1.00 76.69 503 ALA A C 1
ATOM 3875 O O . ALA A 1 503 ? -7.192 -37.525 17.246 1.00 76.69 503 ALA A O 1
ATOM 3876 N N . THR A 1 504 ? -7.289 -35.382 16.621 1.00 79.44 504 THR A N 1
ATOM 3877 C CA . THR A 1 504 ? -7.599 -35.635 15.207 1.00 79.44 504 THR A CA 1
ATOM 3878 C C . THR A 1 504 ? -6.383 -36.194 14.478 1.00 79.44 504 THR A C 1
ATOM 3880 O O . THR A 1 504 ? -6.506 -37.201 13.783 1.00 79.44 504 THR A O 1
ATOM 3883 N N . LEU A 1 505 ? -5.184 -35.647 14.717 1.00 74.94 505 LEU A N 1
ATOM 3884 C CA . LEU A 1 505 ? -3.924 -36.229 14.229 1.00 74.94 505 LEU A CA 1
ATOM 3885 C C . LEU A 1 505 ? -3.628 -37.590 14.873 1.00 74.94 505 LEU A C 1
ATOM 3887 O O . LEU A 1 505 ? -3.152 -38.499 14.194 1.00 74.94 505 LEU A O 1
ATOM 3891 N N . ALA A 1 506 ? -3.963 -37.785 16.150 1.00 80.94 506 ALA A N 1
ATOM 3892 C CA . ALA A 1 506 ? -3.839 -39.076 16.820 1.00 80.94 506 ALA A CA 1
ATOM 3893 C C . ALA A 1 506 ? -4.860 -40.099 16.305 1.00 80.94 506 ALA A C 1
ATOM 3895 O O . ALA A 1 506 ? -4.518 -41.273 16.202 1.00 80.94 506 ALA A O 1
ATOM 3896 N N . LEU A 1 507 ? -6.079 -39.694 15.937 1.00 86.00 507 LEU A N 1
ATOM 3897 C CA . LEU A 1 507 ? -7.102 -40.565 15.348 1.00 86.00 507 LEU A CA 1
ATOM 3898 C C . LEU A 1 507 ? -6.798 -40.888 13.885 1.00 86.00 507 LEU A C 1
ATOM 3900 O O . LEU A 1 507 ? -6.932 -42.045 13.489 1.00 86.00 507 LEU A O 1
ATOM 3904 N N . LEU A 1 508 ? -6.321 -39.920 13.100 1.00 85.50 508 LEU A N 1
ATOM 3905 C CA . LEU A 1 508 ? -5.858 -40.139 11.729 1.00 85.50 508 LEU A CA 1
ATOM 3906 C C . LEU A 1 508 ? -4.576 -40.981 11.723 1.00 85.50 508 LEU A C 1
ATOM 3908 O O . LEU A 1 508 ? -4.440 -41.908 10.927 1.00 85.50 508 LEU A O 1
ATOM 3912 N N . GLY A 1 509 ? -3.677 -40.734 12.676 1.00 83.62 509 GLY A N 1
ATOM 3913 C CA . GLY A 1 509 ? -2.484 -41.529 12.940 1.00 83.62 509 GLY A CA 1
ATOM 3914 C C . GLY A 1 509 ? -2.823 -42.937 13.423 1.00 83.62 509 GLY A C 1
ATOM 3915 O O . GLY A 1 509 ? -2.246 -43.902 12.933 1.00 83.62 509 GLY A O 1
ATOM 3916 N N . ALA A 1 510 ? -3.804 -43.107 14.312 1.00 85.44 510 ALA A N 1
ATOM 3917 C CA . ALA A 1 510 ? -4.277 -44.414 14.765 1.00 85.44 510 ALA A CA 1
ATOM 3918 C C . ALA A 1 510 ? -5.009 -45.172 13.648 1.00 85.44 510 ALA A C 1
ATOM 3920 O O . ALA A 1 510 ? -4.791 -46.375 13.490 1.00 85.44 510 ALA A O 1
ATOM 3921 N N . GLY A 1 511 ? -5.811 -44.483 12.832 1.00 85.69 511 GLY A N 1
ATOM 3922 C CA . GLY A 1 511 ? -6.468 -45.023 11.641 1.00 85.69 511 GLY A CA 1
ATOM 3923 C C . GLY A 1 511 ? -5.458 -45.440 10.571 1.00 85.69 511 GLY A C 1
ATOM 3924 O O . GLY A 1 511 ? -5.498 -46.571 10.084 1.00 85.69 511 GLY A O 1
ATOM 3925 N N . GLY A 1 512 ? -4.471 -44.587 10.292 1.00 83.44 512 GLY A N 1
ATOM 3926 C CA . GLY A 1 512 ? -3.337 -44.867 9.414 1.00 83.44 512 GLY A CA 1
ATOM 3927 C C . GLY A 1 512 ? -2.487 -46.030 9.927 1.00 83.44 512 GLY A C 1
ATOM 3928 O O . GLY A 1 512 ? -2.186 -46.959 9.179 1.00 83.44 512 GLY A O 1
ATOM 3929 N N . LEU A 1 513 ? -2.186 -46.072 11.227 1.00 77.12 513 LEU A N 1
ATOM 3930 C CA . LEU A 1 513 ? -1.472 -47.179 11.866 1.00 77.12 513 LEU A CA 1
ATOM 3931 C C . LEU A 1 513 ? -2.282 -48.477 11.841 1.00 77.12 513 LEU A C 1
ATOM 3933 O O . LEU A 1 513 ? -1.684 -49.537 11.670 1.00 77.12 513 LEU A O 1
ATOM 3937 N N . MET A 1 514 ? -3.614 -48.438 11.965 1.00 79.75 514 MET A N 1
ATOM 3938 C CA . MET A 1 514 ? -4.475 -49.617 11.803 1.00 79.75 514 MET A CA 1
ATOM 3939 C C . MET A 1 514 ? -4.488 -50.127 10.356 1.00 79.75 514 MET A C 1
ATOM 3941 O O . MET A 1 514 ? -4.435 -51.344 10.148 1.00 79.75 514 MET A O 1
ATOM 3945 N N . LEU A 1 515 ? -4.462 -49.231 9.366 1.00 76.50 515 LEU A N 1
ATOM 3946 C CA . LEU A 1 515 ? -4.337 -49.583 7.948 1.00 76.50 515 LEU A CA 1
ATOM 3947 C C . LEU A 1 515 ? -2.944 -50.159 7.624 1.00 76.50 515 LEU A C 1
ATOM 3949 O O . LEU A 1 515 ? -2.833 -51.178 6.937 1.00 76.50 515 LEU A O 1
ATOM 3953 N N . ILE A 1 516 ? -1.882 -49.599 8.209 1.00 69.62 516 ILE A N 1
ATOM 3954 C CA . ILE A 1 516 ? -0.495 -50.073 8.061 1.00 69.62 516 ILE A CA 1
ATOM 3955 C C . ILE A 1 516 ? -0.267 -51.397 8.816 1.00 69.62 516 ILE A C 1
ATOM 3957 O O . ILE A 1 516 ? 0.507 -52.250 8.368 1.00 69.62 516 ILE A O 1
ATOM 3961 N N . ARG A 1 517 ? -1.014 -51.667 9.900 1.00 58.56 517 ARG A N 1
ATOM 3962 C CA . ARG A 1 517 ? -0.958 -52.936 10.661 1.00 58.56 517 ARG A CA 1
ATOM 3963 C C . ARG A 1 517 ? -1.337 -54.162 9.825 1.00 58.56 517 ARG A C 1
ATOM 3965 O O . ARG A 1 517 ? -1.052 -55.290 10.241 1.00 58.56 517 ARG A O 1
ATOM 3972 N N . ARG A 1 518 ? -1.910 -53.967 8.631 1.00 60.06 518 ARG A N 1
ATOM 3973 C CA . ARG A 1 518 ? -2.180 -55.037 7.663 1.00 60.06 518 ARG A CA 1
ATOM 3974 C C . ARG A 1 518 ? -0.939 -55.503 6.883 1.00 60.06 518 ARG A C 1
ATOM 3976 O O . ARG A 1 518 ? -1.012 -56.541 6.232 1.00 60.06 518 ARG A O 1
ATOM 3983 N N . ARG A 1 519 ? 0.221 -54.840 7.004 1.00 55.31 519 ARG A N 1
ATOM 3984 C CA . ARG A 1 519 ? 1.499 -55.273 6.395 1.00 55.31 519 ARG A CA 1
ATOM 3985 C C . ARG A 1 519 ? 2.548 -55.614 7.463 1.00 55.31 519 ARG A C 1
ATOM 3987 O O . ARG A 1 519 ? 3.523 -54.907 7.696 1.00 55.31 519 ARG A O 1
ATOM 3994 N N . LYS A 1 520 ? 2.343 -56.743 8.150 1.00 51.31 520 LYS A N 1
ATOM 3995 C CA . LYS A 1 520 ? 3.300 -57.314 9.115 1.00 51.31 520 LYS A CA 1
ATOM 3996 C C . LYS A 1 520 ? 4.572 -57.807 8.410 1.00 51.31 520 LYS A C 1
ATOM 3998 O O . LYS A 1 520 ? 4.575 -58.933 7.927 1.00 51.31 520 LYS A O 1
ATOM 4003 N N . ARG A 1 521 ? 5.646 -57.010 8.430 1.00 54.91 521 ARG A N 1
ATOM 4004 C CA . ARG A 1 521 ? 7.068 -57.437 8.510 1.00 54.91 521 ARG A CA 1
ATOM 4005 C C . ARG A 1 521 ? 7.977 -56.208 8.357 1.00 54.91 521 ARG A C 1
ATOM 4007 O O . ARG A 1 521 ? 8.467 -55.986 7.272 1.00 54.91 521 ARG A O 1
ATOM 4014 N N . MET A 1 522 ? 8.179 -55.412 9.412 1.00 51.31 522 MET A N 1
ATOM 4015 C CA . MET A 1 522 ? 9.373 -54.554 9.628 1.00 51.31 522 MET A CA 1
ATOM 4016 C C . MET A 1 522 ? 9.235 -53.815 10.972 1.00 51.31 522 MET A C 1
ATOM 4018 O O . MET A 1 522 ? 9.056 -52.608 11.039 1.00 51.31 522 MET A O 1
ATOM 4022 N N . ARG A 1 523 ? 9.247 -54.565 12.083 1.00 50.38 523 ARG A N 1
ATOM 4023 C CA . ARG A 1 523 ? 8.999 -54.018 13.434 1.00 50.38 523 ARG A CA 1
ATOM 4024 C C . ARG A 1 523 ? 10.257 -53.818 14.285 1.00 50.38 523 ARG A C 1
ATOM 4026 O O . ARG A 1 523 ? 10.132 -53.561 15.472 1.00 50.38 523 ARG A O 1
ATOM 4033 N N . LYS A 1 524 ? 11.452 -53.971 13.707 1.00 47.38 524 LYS A N 1
ATOM 4034 C CA . LYS A 1 524 ? 12.715 -53.882 14.462 1.00 47.38 524 LYS A CA 1
ATOM 4035 C C . LYS A 1 524 ? 13.601 -52.685 14.104 1.00 47.38 524 LYS A C 1
ATOM 4037 O O . LYS A 1 524 ? 14.545 -52.445 14.833 1.00 47.38 524 LYS A O 1
ATOM 4042 N N . VAL A 1 525 ? 13.283 -51.923 13.053 1.00 58.16 525 VAL A N 1
ATOM 4043 C CA . VAL A 1 525 ? 14.107 -50.774 12.621 1.00 58.16 525 VAL A CA 1
ATOM 4044 C C . VAL A 1 525 ? 13.521 -49.432 13.086 1.00 58.16 525 VAL A C 1
ATOM 4046 O O . VAL A 1 525 ? 14.262 -48.551 13.498 1.00 58.16 525 VAL A O 1
ATOM 4049 N N . LEU A 1 526 ? 12.190 -49.291 13.132 1.00 52.38 526 LEU A N 1
ATOM 4050 C CA . LEU A 1 526 ? 11.549 -48.003 13.442 1.00 52.38 526 LEU A CA 1
ATOM 4051 C C . LEU A 1 526 ? 11.642 -47.575 14.921 1.00 52.38 526 LEU A C 1
ATOM 4053 O O . LEU A 1 526 ? 11.649 -46.386 15.214 1.00 52.38 526 LEU A O 1
ATOM 4057 N N . ILE A 1 527 ? 11.737 -48.528 15.856 1.00 58.66 527 ILE A N 1
ATOM 4058 C CA . ILE A 1 527 ? 11.793 -48.219 17.299 1.00 58.66 527 ILE A CA 1
ATOM 4059 C C . ILE A 1 527 ? 13.155 -47.616 17.683 1.00 58.66 527 ILE A C 1
ATOM 4061 O O . ILE A 1 527 ? 13.232 -46.835 18.623 1.00 58.66 527 ILE A O 1
ATOM 4065 N N . SER A 1 528 ? 14.215 -47.906 16.923 1.00 50.22 528 SER A N 1
ATOM 4066 C CA . SER A 1 528 ? 15.544 -47.329 17.156 1.00 50.22 528 SER A CA 1
ATOM 4067 C C . SER A 1 528 ? 15.679 -45.894 16.639 1.00 50.22 528 SER A C 1
ATOM 4069 O O . SER A 1 528 ? 16.482 -45.146 17.180 1.00 50.22 528 SER A O 1
ATOM 4071 N N . LEU A 1 529 ? 14.882 -45.487 15.643 1.00 50.97 529 LEU A N 1
ATOM 4072 C CA . LEU A 1 529 ? 14.933 -44.129 15.085 1.00 50.97 529 LEU A CA 1
ATOM 4073 C C . LEU A 1 529 ? 14.111 -43.112 15.894 1.00 50.97 529 LEU A C 1
ATOM 4075 O O . LEU A 1 529 ? 14.514 -41.962 15.990 1.00 50.97 529 LEU A O 1
ATOM 4079 N N . MET A 1 530 ? 13.021 -43.528 16.550 1.00 53.00 530 MET A N 1
ATOM 4080 C CA . MET A 1 530 ? 12.180 -42.606 17.337 1.00 53.00 530 MET A CA 1
ATOM 4081 C C . MET A 1 530 ? 12.763 -42.222 18.707 1.00 53.00 530 MET A C 1
ATOM 4083 O O . MET A 1 530 ? 12.335 -41.235 19.292 1.00 53.00 530 MET A O 1
ATOM 4087 N N . VAL A 1 531 ? 13.727 -42.981 19.237 1.00 49.69 531 VAL A N 1
ATOM 4088 C CA . VAL A 1 531 ? 14.344 -42.687 20.549 1.00 49.69 531 VAL A CA 1
ATOM 4089 C C . VAL A 1 531 ? 15.528 -41.715 20.422 1.00 49.69 531 VAL A C 1
ATOM 4091 O O . VAL A 1 531 ? 15.905 -41.080 21.399 1.00 49.69 531 VAL A O 1
ATOM 4094 N N . LEU A 1 532 ? 16.079 -41.536 19.216 1.00 44.84 532 LEU A N 1
ATOM 4095 C CA . LEU A 1 532 ? 17.212 -40.638 18.956 1.00 44.84 532 LEU A CA 1
ATOM 4096 C C . LEU A 1 532 ? 16.802 -39.207 18.565 1.00 44.84 532 LEU A C 1
ATOM 4098 O O . LEU A 1 532 ? 17.639 -38.314 18.622 1.00 44.84 532 LEU A O 1
ATOM 4102 N N . SER A 1 533 ? 15.534 -38.956 18.224 1.00 43.50 533 SER A N 1
ATOM 4103 C CA . SER A 1 533 ? 15.063 -37.641 17.757 1.00 43.50 533 SER A CA 1
ATOM 4104 C C . SER A 1 533 ? 14.417 -36.759 18.838 1.00 43.50 533 SER A C 1
ATOM 4106 O O . SER A 1 533 ? 13.917 -35.689 18.518 1.00 43.50 533 SER A O 1
ATOM 4108 N N . LEU A 1 534 ? 14.391 -37.189 20.105 1.00 41.59 534 LEU A N 1
ATOM 4109 C CA . LEU A 1 534 ? 13.622 -36.534 21.183 1.00 41.59 534 LEU A CA 1
ATOM 4110 C C . LEU A 1 534 ? 14.479 -35.839 22.257 1.00 41.59 534 LEU A C 1
ATOM 4112 O O . LEU A 1 534 ? 13.958 -35.445 23.294 1.00 41.59 534 LEU A O 1
ATOM 4116 N N . ILE A 1 535 ? 15.785 -35.688 22.026 1.00 40.19 535 ILE A N 1
ATOM 4117 C CA . ILE A 1 535 ? 16.737 -35.167 23.025 1.00 40.19 535 ILE A CA 1
ATOM 4118 C C . ILE A 1 535 ? 17.142 -33.682 22.827 1.00 40.19 535 ILE A C 1
ATOM 4120 O O . ILE A 1 535 ? 17.500 -33.069 23.828 1.00 40.19 535 ILE A O 1
ATOM 4124 N N . PRO A 1 536 ? 17.001 -33.020 21.654 1.00 41.81 536 PRO A N 1
ATOM 4125 C CA . PRO A 1 536 ? 17.307 -31.580 21.565 1.00 41.81 536 PRO A CA 1
ATOM 4126 C C . PRO A 1 536 ? 16.192 -30.615 22.021 1.00 41.81 536 PRO A C 1
ATOM 4128 O O . PRO A 1 536 ? 16.460 -29.439 22.221 1.00 41.81 536 PRO A O 1
ATOM 4131 N N . ALA A 1 537 ? 14.945 -31.061 22.205 1.00 36.56 537 ALA A N 1
ATOM 4132 C CA . ALA A 1 537 ? 13.790 -30.156 22.352 1.00 36.56 537 ALA A CA 1
ATOM 4133 C C . ALA A 1 537 ? 13.500 -29.654 23.790 1.00 36.56 537 ALA A C 1
ATOM 4135 O O . ALA A 1 537 ? 12.377 -29.256 24.081 1.00 36.56 537 ALA A O 1
ATOM 4136 N N . LEU A 1 538 ? 14.468 -29.692 24.715 1.00 35.22 538 LEU A N 1
ATOM 4137 C CA . LEU A 1 538 ? 14.232 -29.400 26.145 1.00 35.22 538 LEU A CA 1
ATOM 4138 C C . LEU A 1 538 ? 15.289 -28.492 26.807 1.00 35.22 538 LEU A C 1
ATOM 4140 O O . LEU A 1 538 ? 15.427 -28.505 28.028 1.00 35.22 538 LEU A O 1
ATOM 4144 N N . ALA A 1 539 ? 16.015 -27.684 26.027 1.00 36.56 539 ALA A N 1
ATOM 4145 C CA . ALA A 1 539 ? 17.066 -26.795 26.543 1.00 36.56 539 ALA A CA 1
ATOM 4146 C C . ALA A 1 539 ? 17.022 -25.362 25.970 1.00 36.56 539 ALA A C 1
ATOM 4148 O O . ALA A 1 539 ? 18.063 -24.790 25.672 1.00 36.56 539 ALA A O 1
ATOM 4149 N N . GLY A 1 540 ? 15.833 -24.771 25.827 1.00 35.31 540 GLY A N 1
ATOM 4150 C CA . GLY A 1 540 ? 15.679 -23.395 25.337 1.00 35.31 540 GLY A CA 1
ATOM 4151 C C . GLY A 1 540 ? 14.509 -22.669 25.990 1.00 35.31 540 GLY A C 1
ATOM 4152 O O . GLY A 1 540 ? 13.514 -22.397 25.334 1.00 35.31 540 GLY A O 1
ATOM 4153 N N . ALA A 1 541 ? 14.592 -22.411 27.295 1.00 33.03 541 ALA A N 1
ATOM 4154 C CA . ALA A 1 541 ? 13.674 -21.505 27.984 1.00 33.03 541 ALA A CA 1
ATOM 4155 C C . ALA A 1 541 ? 14.368 -20.927 29.224 1.00 33.03 541 ALA A C 1
ATOM 4157 O O . ALA A 1 541 ? 14.458 -21.590 30.259 1.00 33.03 541 ALA A O 1
ATOM 4158 N N . GLY A 1 542 ? 14.886 -19.703 29.110 1.00 30.59 542 GLY A N 1
ATOM 4159 C CA . GLY A 1 542 ? 15.421 -18.971 30.253 1.00 30.59 542 GLY A CA 1
ATOM 4160 C C . GLY A 1 542 ? 16.313 -17.790 29.888 1.00 30.59 542 GLY A C 1
ATOM 4161 O O . GLY A 1 542 ? 17.516 -17.903 30.072 1.00 30.59 542 GLY A O 1
ATOM 4162 N N . ALA A 1 543 ? 15.723 -16.690 29.410 1.00 28.88 543 ALA A N 1
ATOM 4163 C CA . ALA A 1 543 ? 16.118 -15.304 29.708 1.00 28.88 543 ALA A CA 1
ATOM 4164 C C . ALA A 1 543 ? 15.310 -14.340 28.822 1.00 28.88 543 ALA A C 1
ATOM 4166 O O . ALA A 1 543 ? 15.620 -14.162 27.653 1.00 28.88 543 ALA A O 1
ATOM 4167 N N . SER A 1 544 ? 14.281 -13.709 29.381 1.00 31.62 544 SER A N 1
ATOM 4168 C CA . SER A 1 544 ? 13.734 -12.456 28.854 1.00 31.62 544 SER A CA 1
ATOM 4169 C C . SER A 1 544 ? 14.026 -11.387 29.901 1.00 31.62 544 SER A C 1
ATOM 4171 O O . SER A 1 544 ? 13.541 -11.495 31.030 1.00 31.62 544 SER A O 1
ATOM 4173 N N . ASN A 1 545 ? 14.855 -10.407 29.552 1.00 28.34 545 ASN A N 1
ATOM 4174 C CA . ASN A 1 545 ? 15.089 -9.202 30.345 1.00 28.34 545 ASN A CA 1
ATOM 4175 C C . ASN A 1 545 ? 14.793 -7.977 29.455 1.00 28.34 545 ASN A C 1
ATOM 4177 O O . ASN A 1 545 ? 14.888 -8.103 28.236 1.00 28.34 545 ASN A O 1
ATOM 4181 N N . PRO A 1 546 ? 14.365 -6.849 30.044 1.00 34.09 546 PRO A N 1
ATOM 4182 C CA . PRO A 1 546 ? 13.579 -5.827 29.365 1.00 34.09 546 PRO A CA 1
ATOM 4183 C C . PRO A 1 546 ? 14.425 -4.805 28.596 1.00 34.09 546 PRO A C 1
ATOM 4185 O O . PRO A 1 546 ? 15.611 -4.625 28.858 1.00 34.09 546 PRO A O 1
ATOM 4188 N N . GLU A 1 547 ? 13.731 -4.149 27.673 1.00 38.81 547 GLU A N 1
ATOM 4189 C CA . GLU A 1 547 ? 14.143 -3.153 26.685 1.00 38.81 547 GLU A CA 1
ATOM 4190 C C . GLU A 1 547 ? 15.066 -2.039 27.204 1.00 38.81 547 GLU A C 1
ATOM 4192 O O . GLU A 1 547 ? 14.840 -1.444 28.262 1.00 38.81 547 GLU A O 1
ATOM 4197 N N . GLY A 1 548 ? 16.086 -1.732 26.395 1.00 29.56 548 GLY A N 1
ATOM 4198 C CA . GLY A 1 548 ? 16.997 -0.603 26.568 1.00 29.56 548 GLY A CA 1
ATOM 4199 C C . GLY A 1 548 ? 18.397 -0.905 26.033 1.00 29.56 548 GLY A C 1
ATOM 4200 O O . GLY A 1 548 ? 19.266 -1.252 26.819 1.00 29.56 548 GLY A O 1
ATOM 4201 N N . PHE A 1 549 ? 18.570 -0.771 24.712 1.00 38.34 549 PHE A N 1
ATOM 4202 C CA . PHE A 1 549 ? 19.829 -0.713 23.946 1.00 38.34 549 PHE A CA 1
ATOM 4203 C C . PHE A 1 549 ? 20.920 -1.739 24.330 1.00 38.34 549 PHE A C 1
ATOM 4205 O O . PHE A 1 549 ? 21.653 -1.580 25.308 1.00 38.34 549 PHE A O 1
ATOM 4212 N N . GLU A 1 550 ? 21.069 -2.786 23.514 1.00 37.53 550 GLU A N 1
ATOM 4213 C CA . GLU A 1 550 ? 22.189 -3.723 23.614 1.00 37.53 550 GLU A CA 1
ATOM 4214 C C . GLU A 1 550 ? 23.503 -2.984 23.330 1.00 37.53 550 GLU A C 1
ATOM 4216 O O . GLU A 1 550 ? 23.795 -2.583 22.206 1.00 37.53 550 GLU A O 1
ATOM 4221 N N . GLY A 1 551 ? 24.334 -2.805 24.357 1.00 36.50 551 GLY A N 1
ATOM 4222 C CA . GLY A 1 551 ? 25.755 -2.624 24.109 1.00 36.50 551 GLY A CA 1
ATOM 4223 C C . GLY A 1 551 ? 26.256 -3.875 23.394 1.00 36.50 551 GLY A C 1
ATOM 4224 O O . GLY A 1 551 ? 26.113 -4.970 23.939 1.00 36.50 551 GLY A O 1
ATOM 4225 N N . TYR A 1 552 ? 26.850 -3.722 22.210 1.00 45.09 552 TYR A N 1
ATOM 4226 C CA . TYR A 1 552 ? 27.585 -4.781 21.515 1.00 45.09 552 TYR A CA 1
ATOM 4227 C C . TYR A 1 552 ? 28.867 -5.144 22.291 1.00 45.09 552 TYR A C 1
ATOM 4229 O O . TYR A 1 552 ? 29.983 -5.066 21.792 1.00 45.09 552 TYR A O 1
ATOM 4237 N N . ALA A 1 553 ? 28.739 -5.584 23.543 1.00 38.84 553 ALA A N 1
ATOM 4238 C CA . ALA A 1 553 ? 29.688 -6.563 24.034 1.00 38.84 553 ALA A CA 1
ATOM 4239 C C . ALA A 1 553 ? 29.462 -7.780 23.142 1.00 38.84 553 ALA A C 1
ATOM 4241 O O . ALA A 1 553 ? 28.358 -8.322 23.152 1.00 38.84 553 ALA A O 1
ATOM 4242 N N . LEU A 1 554 ? 30.454 -8.142 22.327 1.00 43.09 554 LEU A N 1
ATOM 4243 C CA . LEU A 1 554 ? 30.418 -9.322 21.470 1.00 43.09 554 LEU A CA 1
ATOM 4244 C C . LEU A 1 554 ? 30.024 -10.513 22.345 1.00 43.09 554 LEU A C 1
ATOM 4246 O O . LEU A 1 554 ? 30.824 -11.056 23.110 1.00 43.09 554 LEU A O 1
ATOM 4250 N N . THR A 1 555 ? 28.734 -10.848 22.327 1.00 41.94 555 THR A N 1
ATOM 4251 C CA . THR A 1 555 ? 28.229 -11.991 23.069 1.00 41.94 555 THR A CA 1
ATOM 4252 C C . THR A 1 555 ? 28.854 -13.225 22.434 1.00 41.94 555 THR A C 1
ATOM 4254 O O . THR A 1 555 ? 29.263 -13.217 21.275 1.00 41.94 555 THR A O 1
ATOM 4257 N N . THR A 1 556 ? 28.920 -14.332 23.164 1.00 39.97 556 THR A N 1
ATOM 4258 C CA . THR A 1 556 ? 29.418 -15.606 22.620 1.00 39.97 556 THR A CA 1
ATOM 4259 C C . THR A 1 556 ? 28.523 -16.193 21.510 1.00 39.97 556 THR A C 1
ATOM 4261 O O . THR A 1 556 ? 28.668 -17.367 21.177 1.00 39.97 556 THR A O 1
ATOM 4264 N N . VAL A 1 557 ? 27.543 -15.432 21.008 1.00 42.47 557 VAL A N 1
ATOM 4265 C CA . VAL A 1 557 ? 26.548 -15.834 20.011 1.00 42.47 557 VAL A CA 1
ATOM 4266 C C . VAL A 1 557 ? 26.330 -14.690 19.010 1.00 42.47 557 VAL A C 1
ATOM 4268 O O . VAL A 1 557 ? 25.204 -14.266 18.771 1.00 42.47 557 VAL A O 1
ATOM 4271 N N . TRP A 1 558 ? 27.408 -14.165 18.429 1.00 40.28 558 TRP A N 1
ATOM 4272 C CA . TRP A 1 558 ? 27.332 -13.330 17.232 1.00 40.28 558 TRP A CA 1
ATOM 4273 C C . TRP A 1 558 ? 27.767 -14.156 16.013 1.00 40.28 558 TRP A C 1
ATOM 4275 O O . TRP A 1 558 ? 28.926 -14.535 15.875 1.00 40.28 558 TRP A O 1
ATOM 4285 N N . ASP A 1 559 ? 26.830 -14.506 15.137 1.00 41.22 559 ASP A N 1
ATOM 4286 C CA . ASP A 1 559 ? 27.096 -15.315 13.939 1.00 41.22 559 ASP A CA 1
ATOM 4287 C C . ASP A 1 559 ? 26.688 -14.531 12.684 1.00 41.22 559 ASP A C 1
ATOM 4289 O O . ASP A 1 559 ? 25.582 -14.741 12.175 1.00 41.22 559 ASP A O 1
ATOM 4293 N N . PRO A 1 560 ? 27.532 -13.606 12.178 1.00 38.06 560 PRO A N 1
ATOM 4294 C CA . PRO A 1 560 ? 27.286 -12.980 10.889 1.00 38.06 560 PRO A CA 1
ATOM 4295 C C . PRO A 1 560 ? 27.557 -14.037 9.817 1.00 38.06 560 PRO A C 1
ATOM 4297 O O . PRO A 1 560 ? 28.663 -14.192 9.298 1.00 38.06 560 PRO A O 1
ATOM 4300 N N . THR A 1 561 ? 26.534 -14.829 9.511 1.00 31.16 561 THR A N 1
ATOM 4301 C CA . THR A 1 561 ? 26.613 -15.908 8.515 1.00 31.16 561 THR A CA 1
ATOM 4302 C C . THR A 1 561 ? 26.659 -15.392 7.074 1.00 31.16 561 THR A C 1
ATOM 4304 O O . THR A 1 561 ? 26.753 -16.195 6.144 1.00 31.16 561 THR A O 1
ATOM 4307 N N . VAL A 1 562 ? 26.635 -14.069 6.862 1.00 34.53 562 VAL A N 1
ATOM 4308 C CA . VAL A 1 562 ? 26.599 -13.450 5.534 1.00 34.53 562 VAL A CA 1
ATOM 4309 C C . VAL A 1 562 ? 27.568 -12.265 5.457 1.00 34.53 562 VAL A C 1
ATOM 4311 O O . VAL A 1 562 ? 27.577 -11.382 6.313 1.00 34.53 562 VAL A O 1
ATOM 4314 N N . ILE A 1 563 ? 28.373 -12.225 4.393 1.00 33.34 563 ILE A N 1
ATOM 4315 C CA . ILE A 1 563 ? 29.060 -11.004 3.951 1.00 33.34 563 ILE A CA 1
ATOM 4316 C C . ILE A 1 563 ? 27.959 -9.992 3.602 1.00 33.34 563 ILE A C 1
ATOM 4318 O O . ILE A 1 563 ? 27.229 -10.215 2.642 1.00 33.34 563 ILE A O 1
ATOM 4322 N N . GLY A 1 564 ? 27.793 -8.930 4.392 1.00 43.56 564 GLY A N 1
ATOM 4323 C CA . GLY A 1 564 ? 26.693 -7.973 4.206 1.00 43.56 564 GLY A CA 1
ATOM 4324 C C . GLY A 1 564 ? 26.192 -7.294 5.481 1.00 43.56 564 GLY A C 1
ATOM 4325 O O . GLY A 1 564 ? 25.580 -6.236 5.387 1.00 43.56 564 GLY A O 1
ATOM 4326 N N . GLU A 1 565 ? 26.510 -7.811 6.674 1.00 44.91 565 GLU A N 1
ATOM 4327 C CA . GLU A 1 565 ? 26.274 -7.092 7.940 1.00 44.91 565 GLU A CA 1
ATOM 4328 C C . GLU A 1 565 ? 27.304 -5.969 8.132 1.00 44.91 565 GLU A C 1
ATOM 4330 O O . GLU A 1 565 ? 28.218 -6.031 8.954 1.00 44.91 565 GLU A O 1
ATOM 4335 N N . GLY A 1 566 ? 27.200 -4.944 7.294 1.00 50.75 566 GLY A N 1
ATOM 4336 C CA . GLY A 1 566 ? 27.922 -3.690 7.430 1.00 50.75 566 GLY A CA 1
ATOM 4337 C C . GLY A 1 566 ? 29.389 -3.714 7.019 1.00 50.75 566 GLY A C 1
ATOM 4338 O O . GLY A 1 566 ? 29.896 -2.625 6.816 1.00 50.75 566 GLY A O 1
ATOM 4339 N N . TRP A 1 567 ? 30.059 -4.864 6.853 1.00 49.66 567 TRP A N 1
ATOM 4340 C CA . TRP A 1 567 ? 31.488 -4.934 6.499 1.00 49.66 567 TRP A CA 1
ATOM 4341 C C . TRP A 1 567 ? 31.746 -5.150 5.000 1.00 49.66 567 TRP A C 1
ATOM 4343 O O . TRP A 1 567 ? 31.501 -6.238 4.480 1.00 49.66 567 TRP A O 1
ATOM 4353 N N . ILE A 1 568 ? 32.302 -4.144 4.310 1.00 56.78 568 ILE A N 1
ATOM 4354 C CA . ILE A 1 568 ? 32.733 -4.255 2.898 1.00 56.78 568 ILE A CA 1
ATOM 4355 C C . ILE A 1 568 ? 34.260 -4.348 2.806 1.00 56.78 568 ILE A C 1
ATOM 4357 O O . ILE A 1 568 ? 34.976 -3.643 3.522 1.00 56.78 568 ILE A O 1
ATOM 4361 N N . ARG A 1 569 ? 34.751 -5.217 1.912 1.00 63.25 569 ARG A N 1
ATOM 4362 C CA . ARG A 1 569 ? 36.173 -5.481 1.662 1.00 63.25 569 ARG A CA 1
ATOM 4363 C C . ARG A 1 569 ? 36.646 -4.739 0.407 1.00 63.25 569 ARG A C 1
ATOM 4365 O O . ARG A 1 569 ? 36.094 -4.972 -0.662 1.00 63.25 569 ARG A O 1
ATOM 4372 N N . TYR A 1 570 ? 37.700 -3.930 0.518 1.00 62.53 570 TYR A N 1
ATOM 4373 C CA . TYR A 1 570 ? 38.332 -3.261 -0.633 1.00 62.53 570 TYR A CA 1
ATOM 4374 C C . TYR A 1 570 ? 39.805 -3.663 -0.768 1.00 62.53 570 TYR A C 1
ATOM 4376 O O . TYR A 1 570 ? 40.509 -3.781 0.240 1.00 62.53 570 TYR A O 1
ATOM 4384 N N . GLY A 1 571 ? 40.252 -3.897 -2.007 1.00 59.34 571 GLY A N 1
ATOM 4385 C CA . GLY A 1 571 ? 41.671 -3.908 -2.373 1.00 59.34 571 GLY A CA 1
ATOM 4386 C C . GLY A 1 571 ? 42.159 -2.496 -2.719 1.00 59.34 571 GLY A C 1
ATOM 4387 O O . GLY A 1 571 ? 41.363 -1.643 -3.097 1.00 59.34 571 GLY A O 1
ATOM 4388 N N . GLU A 1 572 ? 43.461 -2.245 -2.583 1.00 54.53 572 GLU A N 1
ATOM 4389 C CA . GLU A 1 572 ? 44.093 -0.931 -2.815 1.00 54.53 572 GLU A CA 1
ATOM 4390 C C . GLU A 1 572 ? 44.156 -0.513 -4.302 1.00 54.53 572 GLU A C 1
ATOM 4392 O O . GLU A 1 572 ? 44.434 0.646 -4.605 1.00 54.53 572 GLU A O 1
ATOM 4397 N N . ASP A 1 573 ? 43.870 -1.426 -5.238 1.00 53.41 573 ASP A N 1
ATOM 4398 C CA . ASP A 1 573 ? 43.866 -1.123 -6.671 1.00 53.41 573 ASP A CA 1
ATOM 4399 C C . ASP A 1 573 ? 42.636 -0.273 -7.056 1.00 53.41 573 ASP A C 1
ATOM 4401 O O . ASP A 1 573 ? 41.524 -0.765 -7.228 1.00 53.41 573 ASP A O 1
ATOM 4405 N N . ASP A 1 574 ? 42.904 1.027 -7.172 1.00 47.12 574 ASP A N 1
ATOM 4406 C CA . ASP A 1 574 ? 42.079 2.172 -7.574 1.00 47.12 574 ASP A CA 1
ATOM 4407 C C . ASP A 1 574 ? 40.723 1.878 -8.284 1.00 47.12 574 ASP A C 1
ATOM 4409 O O . ASP A 1 574 ? 40.704 1.490 -9.461 1.00 47.12 574 ASP A O 1
ATOM 4413 N N . PRO A 1 575 ? 39.571 2.157 -7.633 1.00 45.09 575 PRO A N 1
ATOM 4414 C CA . PRO A 1 575 ? 38.239 2.058 -8.238 1.00 45.09 575 PRO A CA 1
ATOM 4415 C C . PRO A 1 575 ? 37.947 3.128 -9.313 1.00 45.09 575 PRO A C 1
ATOM 4417 O O . PRO A 1 575 ? 36.880 3.099 -9.928 1.00 45.09 575 PRO A O 1
ATOM 4420 N N . LEU A 1 576 ? 38.863 4.066 -9.591 1.00 42.94 576 LEU A N 1
ATOM 4421 C CA . LEU A 1 576 ? 38.690 5.109 -10.614 1.00 42.94 576 LEU A CA 1
ATOM 4422 C C . LEU A 1 576 ? 38.905 4.622 -12.058 1.00 42.94 576 LEU A C 1
ATOM 4424 O O . LEU A 1 576 ? 38.796 5.421 -12.992 1.00 42.94 576 LEU A O 1
ATOM 4428 N N . ILE A 1 577 ? 39.171 3.329 -12.280 1.00 48.47 577 ILE A N 1
ATOM 4429 C CA . ILE A 1 577 ? 39.184 2.726 -13.621 1.00 48.47 577 ILE A CA 1
ATOM 4430 C C . ILE A 1 577 ? 37.895 1.910 -13.821 1.00 48.47 577 ILE A C 1
ATOM 4432 O O . ILE A 1 577 ? 37.819 0.768 -13.360 1.00 48.47 577 ILE A O 1
ATOM 4436 N N . PRO A 1 578 ? 36.891 2.433 -14.554 1.00 40.81 578 PRO A N 1
ATOM 4437 C CA . PRO A 1 578 ? 35.680 1.682 -14.868 1.00 40.81 578 PRO A CA 1
ATOM 4438 C C . PRO A 1 578 ? 36.020 0.340 -15.537 1.00 40.81 578 PRO A C 1
ATOM 4440 O O . PRO A 1 578 ? 36.678 0.314 -16.580 1.00 40.81 578 PRO A O 1
ATOM 4443 N N . GLY A 1 579 ? 35.563 -0.770 -14.948 1.00 53.78 579 GLY A N 1
ATOM 4444 C CA . GLY A 1 579 ? 35.735 -2.127 -15.487 1.00 53.78 579 GLY A CA 1
ATOM 4445 C C . GLY A 1 579 ? 36.856 -2.966 -14.863 1.00 53.78 579 GLY A C 1
ATOM 4446 O O . GLY A 1 579 ? 37.156 -4.043 -15.381 1.00 53.78 579 GLY A O 1
ATOM 4447 N N . ARG A 1 580 ? 37.476 -2.507 -13.772 1.00 48.44 580 ARG A N 1
ATOM 4448 C CA . ARG A 1 580 ? 38.362 -3.322 -12.933 1.00 48.44 580 ARG A CA 1
ATOM 4449 C C . ARG A 1 580 ? 37.698 -3.481 -11.568 1.00 48.44 580 ARG A C 1
ATOM 4451 O O . ARG A 1 580 ? 37.670 -2.525 -10.805 1.00 48.44 580 ARG A O 1
ATOM 4458 N N . ASP A 1 581 ? 37.132 -4.652 -11.282 1.00 51.22 581 ASP A N 1
ATOM 4459 C CA . ASP A 1 581 ? 36.663 -4.926 -9.922 1.00 51.22 581 ASP A CA 1
ATOM 4460 C C . ASP A 1 581 ? 37.875 -4.922 -8.986 1.00 51.22 581 ASP A C 1
ATOM 4462 O O . ASP A 1 581 ? 38.846 -5.644 -9.257 1.00 51.22 581 ASP A O 1
ATOM 4466 N N . PRO A 1 582 ? 37.852 -4.138 -7.895 1.00 52.75 582 PRO A N 1
ATOM 4467 C CA . PRO A 1 582 ? 38.887 -4.163 -6.882 1.00 52.75 582 PRO A CA 1
ATOM 4468 C C . PRO A 1 582 ? 38.646 -5.392 -6.007 1.00 52.75 582 PRO A C 1
ATOM 4470 O O . PRO A 1 582 ? 38.427 -5.263 -4.804 1.00 52.75 582 PRO A O 1
ATOM 4473 N N . GLU A 1 583 ? 38.616 -6.591 -6.600 1.00 60.28 583 GLU A N 1
ATOM 4474 C CA . GLU A 1 583 ? 38.574 -7.805 -5.806 1.00 60.28 583 GLU A CA 1
ATOM 4475 C C . GLU A 1 583 ? 39.913 -7.910 -5.068 1.00 60.28 583 GLU A C 1
ATOM 4477 O O . GLU A 1 583 ? 40.962 -8.099 -5.692 1.00 60.28 583 GLU A O 1
ATOM 4482 N N . PRO A 1 584 ? 39.915 -7.761 -3.737 1.00 62.88 584 PRO A N 1
ATOM 4483 C CA . PRO A 1 584 ? 41.125 -7.907 -2.945 1.00 62.88 584 PRO A CA 1
ATOM 4484 C C . PRO A 1 584 ? 41.675 -9.314 -3.170 1.00 62.88 584 PRO A C 1
ATOM 4486 O O . PRO A 1 584 ? 40.898 -10.272 -3.235 1.00 62.88 584 PRO A O 1
ATOM 4489 N N . ALA A 1 585 ? 42.997 -9.469 -3.273 1.00 68.38 585 ALA A N 1
ATOM 4490 C CA . ALA A 1 585 ? 43.565 -10.747 -3.686 1.00 68.38 585 ALA A CA 1
ATOM 4491 C C . ALA A 1 585 ? 43.005 -11.925 -2.881 1.00 68.38 585 ALA A C 1
ATOM 4493 O O . ALA A 1 585 ? 42.790 -11.827 -1.670 1.00 68.38 585 ALA A O 1
ATOM 4494 N N . SER A 1 586 ? 42.800 -13.065 -3.547 1.00 72.12 586 SER A N 1
ATOM 4495 C CA . SER A 1 586 ? 42.216 -14.282 -2.949 1.00 72.12 586 SER A CA 1
ATOM 4496 C C . SER A 1 586 ? 42.878 -14.752 -1.643 1.00 72.12 586 SER A C 1
ATOM 4498 O O . SER A 1 586 ? 42.299 -15.545 -0.907 1.00 72.12 586 SER A O 1
ATOM 4500 N N . THR A 1 587 ? 44.088 -14.273 -1.348 1.00 73.81 587 THR A N 1
ATOM 4501 C CA . THR A 1 587 ? 44.831 -14.562 -0.124 1.00 73.81 587 THR A CA 1
ATOM 4502 C C . THR A 1 587 ? 44.477 -13.678 1.067 1.00 73.81 587 THR A C 1
ATOM 4504 O O . THR A 1 587 ? 44.835 -14.058 2.181 1.00 73.81 587 THR A O 1
ATOM 4507 N N . ASN A 1 588 ? 43.816 -12.531 0.875 1.00 74.62 588 ASN A N 1
ATOM 4508 C CA . ASN A 1 588 ? 43.363 -11.723 2.007 1.00 74.62 588 ASN A CA 1
ATOM 4509 C C . ASN A 1 588 ? 42.028 -12.289 2.506 1.00 74.62 588 ASN A C 1
ATOM 4511 O O . ASN A 1 588 ? 41.215 -12.792 1.726 1.00 74.62 588 ASN A O 1
ATOM 4515 N N . THR A 1 589 ? 41.798 -12.253 3.811 1.00 78.12 589 THR A N 1
ATOM 4516 C CA . THR A 1 589 ? 40.593 -12.826 4.416 1.00 78.12 589 THR A CA 1
ATOM 4517 C C . THR A 1 589 ? 40.035 -11.904 5.487 1.00 78.12 589 THR A C 1
ATOM 4519 O O . THR A 1 589 ? 40.798 -11.312 6.251 1.00 78.12 589 THR A O 1
ATOM 4522 N N . VAL A 1 590 ? 38.708 -11.817 5.539 1.00 76.25 590 VAL A N 1
ATOM 4523 C CA . VAL A 1 590 ? 37.931 -11.163 6.594 1.00 76.25 590 VAL A CA 1
ATOM 4524 C C . VAL A 1 590 ? 37.024 -12.243 7.156 1.00 76.25 590 VAL A C 1
ATOM 4526 O O . VAL A 1 590 ? 36.178 -12.745 6.424 1.00 76.25 590 VAL A O 1
ATOM 4529 N N . ASN A 1 591 ? 37.228 -12.658 8.403 1.00 80.50 591 ASN A N 1
ATOM 4530 C CA . ASN A 1 591 ? 36.406 -13.710 9.004 1.00 80.50 591 ASN A CA 1
ATOM 4531 C C . ASN A 1 591 ? 36.131 -13.403 10.471 1.00 80.50 591 ASN A C 1
ATOM 4533 O O . ASN A 1 591 ? 36.986 -12.839 11.155 1.00 80.50 591 ASN A O 1
ATOM 4537 N N . ILE A 1 592 ? 34.994 -13.872 10.977 1.00 76.62 592 ILE A N 1
ATOM 4538 C CA . ILE A 1 592 ? 34.772 -13.968 12.418 1.00 76.62 592 ILE A CA 1
ATOM 4539 C C . ILE A 1 592 ? 35.381 -15.272 12.919 1.00 76.62 592 ILE A C 1
ATOM 4541 O O . ILE A 1 592 ? 35.140 -16.346 12.364 1.00 76.62 592 ILE A O 1
ATOM 4545 N N . ALA A 1 593 ? 36.207 -15.183 13.952 1.00 80.31 593 ALA A N 1
ATOM 4546 C CA . ALA A 1 593 ? 36.861 -16.334 14.558 1.00 80.31 593 ALA A CA 1
ATOM 4547 C C . ALA A 1 593 ? 36.866 -16.197 16.079 1.00 80.31 593 ALA A C 1
ATOM 4549 O O . ALA A 1 593 ? 36.695 -15.106 16.605 1.00 80.31 593 ALA A O 1
ATOM 4550 N N . VAL A 1 594 ? 37.089 -17.294 16.801 1.00 80.81 594 VAL A N 1
ATOM 4551 C CA . VAL A 1 594 ? 37.473 -17.184 18.215 1.00 80.81 594 VAL A CA 1
ATOM 4552 C C . VAL A 1 594 ? 38.839 -16.501 18.279 1.00 80.81 594 VAL A C 1
ATOM 4554 O O . VAL A 1 594 ? 39.708 -16.818 17.458 1.00 80.81 594 VAL A O 1
ATOM 4557 N N . GLY A 1 595 ? 39.006 -15.574 19.227 1.00 76.56 595 GLY A N 1
ATOM 4558 C CA . GLY A 1 595 ? 40.257 -14.852 19.452 1.00 76.56 595 GLY A CA 1
ATOM 4559 C C . GLY A 1 595 ? 41.485 -15.766 19.428 1.00 76.56 595 GLY A C 1
ATOM 4560 O O . GLY A 1 595 ? 41.461 -16.898 19.913 1.00 76.56 595 GLY A O 1
ATOM 4561 N N . SER A 1 596 ? 42.577 -15.292 18.826 1.00 73.44 596 SER A N 1
ATOM 4562 C CA . SER A 1 596 ? 43.789 -16.105 18.641 1.00 73.44 596 SER A CA 1
ATOM 4563 C C . SER A 1 596 ? 44.585 -16.366 19.926 1.00 73.44 596 SER A C 1
ATOM 4565 O O . SER A 1 596 ? 45.458 -17.237 19.934 1.00 73.44 596 SER A O 1
ATOM 4567 N N . GLU A 1 597 ? 44.261 -15.671 21.018 1.00 70.44 597 GLU A N 1
ATOM 4568 C CA . GLU A 1 597 ? 44.842 -15.881 22.345 1.00 70.44 597 GLU A CA 1
ATOM 4569 C C . GLU A 1 597 ? 44.048 -16.917 23.161 1.00 70.44 597 GLU A C 1
ATOM 4571 O O . GLU A 1 597 ? 42.827 -16.813 23.239 1.00 70.44 597 GLU A O 1
ATOM 4576 N N . PRO A 1 598 ? 44.691 -17.866 23.874 1.00 61.38 598 PRO A N 1
ATOM 4577 C CA . PRO A 1 598 ? 43.992 -18.857 24.700 1.00 61.38 598 PRO A CA 1
ATOM 4578 C C . PRO A 1 598 ? 43.095 -18.261 25.797 1.00 61.38 598 PRO A C 1
ATOM 4580 O O . PRO A 1 598 ? 42.226 -18.960 26.320 1.00 61.38 598 PRO A O 1
ATOM 4583 N N . ALA A 1 599 ? 43.343 -17.006 26.184 1.00 60.00 599 ALA A N 1
ATOM 4584 C CA . ALA A 1 599 ? 42.544 -16.266 27.155 1.00 60.00 599 ALA A CA 1
ATOM 4585 C C . ALA A 1 599 ? 41.378 -15.492 26.517 1.00 60.00 599 ALA A C 1
ATOM 4587 O O . ALA A 1 599 ? 40.415 -15.192 27.224 1.00 60.00 599 ALA A O 1
ATOM 4588 N N . ASN A 1 600 ? 41.436 -15.198 25.211 1.00 67.81 600 ASN A N 1
ATOM 4589 C CA . ASN A 1 600 ? 40.327 -14.561 24.520 1.00 67.81 600 ASN A CA 1
ATOM 4590 C C . ASN A 1 600 ? 39.383 -15.627 23.941 1.00 67.81 600 ASN A C 1
ATOM 4592 O O . ASN A 1 600 ? 39.667 -16.268 22.935 1.00 67.81 600 ASN A O 1
ATOM 4596 N N . THR A 1 601 ? 38.255 -15.830 24.621 1.00 72.19 601 THR A N 1
ATOM 4597 C CA . THR A 1 601 ? 37.213 -16.787 24.209 1.00 72.19 601 THR A CA 1
ATOM 4598 C C . THR A 1 601 ? 36.044 -16.122 23.483 1.00 72.19 601 THR A C 1
ATOM 4600 O O . THR A 1 601 ? 35.080 -16.810 23.142 1.00 72.19 601 THR A O 1
ATOM 4603 N N . THR A 1 602 ? 36.111 -14.807 23.253 1.00 76.69 602 THR A N 1
ATOM 4604 C CA . THR A 1 602 ? 35.106 -14.073 22.482 1.00 76.69 602 THR A CA 1
ATOM 4605 C C . THR A 1 602 ? 35.319 -14.302 20.984 1.00 76.69 602 THR A C 1
ATOM 4607 O O . THR A 1 602 ? 36.345 -14.830 20.529 1.00 76.69 602 THR A O 1
ATOM 4610 N N . GLN A 1 603 ? 34.303 -13.938 20.209 1.00 76.94 603 GLN A N 1
ATOM 4611 C CA . GLN A 1 603 ? 34.418 -13.841 18.763 1.00 76.94 603 GLN A CA 1
ATOM 4612 C C . GLN A 1 603 ? 35.079 -12.513 18.407 1.00 76.94 603 GLN A C 1
ATOM 4614 O O . GLN A 1 603 ? 34.694 -11.476 18.928 1.00 76.94 603 GLN A O 1
ATOM 4619 N N . VAL A 1 604 ? 36.050 -12.554 17.504 1.00 81.25 604 VAL A N 1
ATOM 4620 C CA . VAL A 1 604 ? 36.790 -11.392 17.017 1.00 81.25 604 VAL A CA 1
ATOM 4621 C C . VAL A 1 604 ? 36.627 -11.271 15.507 1.00 81.25 604 VAL A C 1
ATOM 4623 O O . VAL A 1 604 ? 36.541 -12.279 14.796 1.00 81.25 604 VAL A O 1
ATOM 4626 N N . LEU A 1 605 ? 36.642 -10.039 15.001 1.00 82.00 605 LEU A N 1
ATOM 4627 C CA . LEU A 1 605 ? 36.796 -9.779 13.573 1.00 82.00 605 LEU A CA 1
ATOM 4628 C C . LEU A 1 605 ? 38.276 -9.904 13.218 1.00 82.00 605 LEU A C 1
ATOM 4630 O O . LEU A 1 605 ? 39.102 -9.113 13.672 1.00 82.00 605 LEU A O 1
ATOM 4634 N N . LYS A 1 606 ? 38.617 -10.899 12.402 1.00 83.00 606 LYS A N 1
ATOM 4635 C CA . LYS A 1 606 ? 39.986 -11.169 11.969 1.00 83.00 606 LYS A CA 1
ATOM 4636 C C . LYS A 1 606 ? 40.203 -10.693 10.540 1.00 83.00 606 LYS A C 1
ATOM 4638 O O . LYS A 1 606 ? 39.563 -11.189 9.612 1.00 83.00 606 LYS A O 1
ATOM 4643 N N . LEU A 1 607 ? 41.162 -9.787 10.374 1.00 80.88 607 LEU A N 1
ATOM 4644 C CA . LEU A 1 607 ? 41.665 -9.319 9.086 1.00 80.88 607 LEU A CA 1
ATOM 4645 C C . LEU A 1 607 ? 43.036 -9.947 8.826 1.00 80.88 607 LEU A C 1
ATOM 4647 O O . LEU A 1 607 ? 43.916 -9.889 9.684 1.00 80.88 607 LEU A O 1
ATOM 4651 N N . ASP A 1 608 ? 43.227 -10.547 7.654 1.00 82.69 608 ASP A N 1
ATOM 4652 C CA . ASP A 1 608 ? 44.517 -11.083 7.207 1.00 82.69 608 ASP A CA 1
ATOM 4653 C C . ASP A 1 608 ? 44.803 -10.614 5.782 1.00 82.69 608 ASP A C 1
ATOM 4655 O O . ASP A 1 608 ? 44.062 -10.969 4.874 1.00 82.69 608 ASP A O 1
ATOM 4659 N N . SER A 1 609 ? 45.869 -9.842 5.582 1.00 77.44 609 SER A N 1
ATOM 4660 C CA . SER A 1 609 ? 46.385 -9.414 4.272 1.00 77.44 609 SER A CA 1
ATOM 4661 C C . SER A 1 609 ? 47.833 -9.849 4.022 1.00 77.44 609 SER A C 1
ATOM 4663 O O . SER A 1 609 ? 48.547 -9.310 3.178 1.00 77.44 609 SER A O 1
ATOM 4665 N N . THR A 1 610 ? 48.296 -10.878 4.741 1.00 72.00 610 THR A N 1
ATOM 4666 C CA . THR A 1 610 ? 49.697 -11.335 4.675 1.00 72.00 610 THR A CA 1
ATOM 4667 C C . THR A 1 610 ? 50.096 -11.981 3.346 1.00 72.00 610 THR A C 1
ATOM 4669 O O . THR A 1 610 ? 51.281 -12.165 3.093 1.00 72.00 610 THR A O 1
ATOM 4672 N N . GLY A 1 611 ? 49.148 -12.335 2.476 1.00 68.56 611 GLY A N 1
ATOM 4673 C CA . GLY A 1 611 ? 49.439 -13.103 1.263 1.00 68.56 611 GLY A CA 1
ATOM 4674 C C . GLY A 1 611 ? 50.245 -12.369 0.188 1.00 68.56 611 GLY A C 1
ATOM 4675 O O . GLY A 1 611 ? 50.955 -13.021 -0.580 1.00 68.56 611 GLY A O 1
ATOM 4676 N N . ASN A 1 612 ? 50.159 -11.039 0.124 1.00 65.75 612 ASN A N 1
ATOM 4677 C CA . ASN A 1 612 ? 50.753 -10.245 -0.959 1.00 65.75 612 ASN A CA 1
ATOM 4678 C C . ASN A 1 612 ? 51.199 -8.822 -0.569 1.00 65.75 612 ASN A C 1
ATOM 4680 O O . ASN A 1 612 ? 51.827 -8.161 -1.393 1.00 65.75 612 ASN A O 1
ATOM 4684 N N . GLY A 1 613 ? 50.938 -8.369 0.662 1.00 60.38 613 GLY A N 1
ATOM 4685 C CA . GLY A 1 613 ? 51.310 -7.027 1.123 1.00 60.38 613 GLY A CA 1
ATOM 4686 C C . GLY A 1 613 ? 50.374 -5.909 0.652 1.00 60.38 613 GLY A C 1
ATOM 4687 O O . GLY A 1 613 ? 50.741 -4.743 0.785 1.00 60.38 613 GLY A O 1
ATOM 4688 N N . GLU A 1 614 ? 49.198 -6.247 0.111 1.00 68.06 614 GLU A N 1
ATOM 4689 C CA . GLU A 1 614 ? 48.137 -5.276 -0.179 1.00 68.06 614 GLU A CA 1
ATOM 4690 C C . GLU A 1 614 ? 47.488 -4.767 1.111 1.00 68.06 614 GLU A C 1
ATOM 4692 O O . GLU A 1 614 ? 47.328 -5.504 2.091 1.00 68.06 614 GLU A O 1
ATOM 4697 N N . ASN A 1 615 ? 47.052 -3.510 1.095 1.00 65.00 615 ASN A N 1
ATOM 4698 C CA . ASN A 1 615 ? 46.200 -2.982 2.147 1.00 65.00 615 ASN A CA 1
ATOM 4699 C C . ASN A 1 615 ? 44.795 -3.600 2.045 1.00 65.00 615 ASN A C 1
ATOM 4701 O O . ASN A 1 615 ? 44.188 -3.641 0.976 1.00 65.00 615 ASN A O 1
ATOM 4705 N N . LEU A 1 616 ? 44.280 -4.093 3.171 1.00 68.19 616 LEU A N 1
ATOM 4706 C CA . LEU A 1 616 ? 42.917 -4.599 3.297 1.00 68.19 616 LEU A CA 1
ATOM 4707 C C . LEU A 1 616 ? 42.093 -3.612 4.110 1.00 68.19 616 LEU A C 1
ATOM 4709 O O . LEU A 1 616 ? 42.410 -3.376 5.278 1.00 68.19 616 LEU A O 1
ATOM 4713 N N . SER A 1 617 ? 41.034 -3.076 3.510 1.00 67.12 617 SER A N 1
ATOM 4714 C CA . SER A 1 617 ? 40.068 -2.238 4.219 1.00 67.12 617 SER A CA 1
ATOM 4715 C C . SER A 1 617 ? 38.839 -3.047 4.594 1.00 67.12 617 SER A C 1
ATOM 4717 O O . SER A 1 617 ? 38.291 -3.754 3.747 1.00 67.12 617 SER A O 1
ATOM 4719 N N . ALA A 1 618 ? 38.394 -2.913 5.839 1.00 62.53 618 ALA A N 1
ATOM 4720 C CA . ALA A 1 618 ? 37.074 -3.349 6.266 1.00 62.53 618 ALA A CA 1
ATOM 4721 C C . ALA A 1 618 ? 36.318 -2.106 6.754 1.00 62.53 618 ALA A C 1
ATOM 4723 O O . ALA A 1 618 ? 36.787 -1.411 7.658 1.00 62.53 618 ALA A O 1
ATOM 4724 N N . LEU A 1 619 ? 35.200 -1.783 6.103 1.00 63.16 619 LEU A N 1
ATOM 4725 C CA . LEU A 1 619 ? 34.362 -0.626 6.435 1.00 63.16 619 LEU A CA 1
ATOM 4726 C C . LEU A 1 619 ? 33.093 -1.101 7.111 1.00 63.16 619 LEU A C 1
ATOM 4728 O O . LEU A 1 619 ? 32.416 -1.893 6.481 1.00 63.16 619 LEU A O 1
ATOM 4732 N N . TRP A 1 620 ? 32.757 -0.589 8.291 1.00 56.44 620 TRP A N 1
ATOM 4733 C CA . TRP A 1 620 ? 31.453 -0.767 8.924 1.00 56.44 620 TRP A CA 1
ATOM 4734 C C . TRP A 1 620 ? 30.506 0.377 8.527 1.00 56.44 620 TRP A C 1
ATOM 4736 O O . TRP A 1 620 ? 30.775 1.549 8.820 1.00 56.44 620 TRP A O 1
ATOM 4746 N N . TYR A 1 621 ? 29.422 0.035 7.824 1.00 53.34 621 TYR A N 1
ATOM 4747 C CA . TYR A 1 621 ? 28.359 0.950 7.405 1.00 53.34 621 TYR A CA 1
ATOM 4748 C C . TYR A 1 621 ? 27.188 0.888 8.385 1.00 53.34 621 TYR A C 1
ATOM 4750 O O . TYR A 1 621 ? 26.354 -0.010 8.302 1.00 53.34 621 TYR A O 1
ATOM 4758 N N . GLN A 1 622 ? 27.086 1.874 9.272 1.00 52.38 622 GLN A N 1
ATOM 4759 C CA . GLN A 1 622 ? 25.830 2.171 9.949 1.00 52.38 622 GLN A CA 1
ATOM 4760 C C . GLN A 1 622 ? 25.620 3.684 9.940 1.00 52.38 622 GLN A C 1
ATOM 4762 O O . GLN A 1 622 ? 26.438 4.436 10.462 1.00 52.38 622 GLN A O 1
ATOM 4767 N N . SER A 1 623 ? 24.542 4.136 9.297 1.00 48.22 623 SER A N 1
ATOM 4768 C CA . SER A 1 623 ? 24.104 5.528 9.357 1.00 48.22 623 SER A CA 1
ATOM 4769 C C . SER A 1 623 ? 23.656 5.831 10.784 1.00 48.22 623 SER A C 1
ATOM 4771 O O . SER A 1 623 ? 22.657 5.281 11.246 1.00 48.22 623 SER A O 1
ATOM 4773 N N . ILE A 1 624 ? 24.397 6.678 11.492 1.00 49.53 624 ILE A N 1
ATOM 4774 C CA . ILE A 1 624 ? 23.953 7.243 12.766 1.00 49.53 624 ILE A CA 1
ATOM 4775 C C . ILE A 1 624 ? 23.518 8.662 12.448 1.00 49.53 624 ILE A C 1
ATOM 4777 O O . ILE A 1 624 ? 24.357 9.489 12.097 1.00 49.53 624 ILE A O 1
ATOM 4781 N N . ALA A 1 625 ? 22.218 8.937 12.539 1.00 48.97 625 ALA A N 1
ATOM 4782 C CA . ALA A 1 625 ? 21.726 10.291 12.359 1.00 48.97 625 ALA A CA 1
ATOM 4783 C C . ALA A 1 625 ? 22.353 11.199 13.430 1.00 48.97 625 ALA A C 1
ATOM 4785 O O . ALA A 1 625 ? 22.247 10.925 14.626 1.00 48.97 625 ALA A O 1
ATOM 4786 N N . ASP A 1 626 ? 22.991 12.295 13.012 1.00 46.31 626 ASP A N 1
ATOM 4787 C CA . ASP A 1 626 ? 23.638 13.247 13.930 1.00 46.31 626 ASP A CA 1
ATOM 4788 C C . ASP A 1 626 ? 22.660 13.854 14.951 1.00 46.31 626 ASP A C 1
ATOM 4790 O O . ASP A 1 626 ? 23.081 14.321 16.004 1.00 46.31 626 ASP A O 1
ATOM 4794 N N . ALA A 1 627 ? 21.352 13.800 14.675 1.00 47.50 627 ALA A N 1
ATOM 4795 C CA . ALA A 1 627 ? 20.298 14.239 15.586 1.00 47.50 627 ALA A CA 1
ATOM 4796 C C . ALA A 1 627 ? 20.186 13.387 16.869 1.00 47.50 627 ALA A C 1
ATOM 4798 O O . ALA A 1 627 ? 19.756 13.908 17.898 1.00 47.50 627 ALA A O 1
ATOM 4799 N N . ASP A 1 628 ? 20.593 12.113 16.822 1.00 47.19 628 ASP A N 1
ATOM 4800 C CA . ASP A 1 628 ? 20.510 11.178 17.956 1.00 47.19 628 ASP A CA 1
ATOM 4801 C C . ASP A 1 628 ? 21.815 11.111 18.762 1.00 47.19 628 ASP A C 1
ATOM 4803 O O . ASP A 1 628 ? 21.843 10.677 19.920 1.00 47.19 628 ASP A O 1
ATOM 4807 N N . ALA A 1 629 ? 22.915 11.574 18.169 1.00 55.91 629 ALA A N 1
ATOM 4808 C CA . ALA A 1 629 ? 24.188 11.699 18.844 1.00 55.91 629 ALA A CA 1
ATOM 4809 C C . ALA A 1 629 ? 24.124 12.878 19.827 1.00 55.91 629 ALA A C 1
ATOM 4811 O O . ALA A 1 629 ? 23.924 14.030 19.449 1.00 55.91 629 ALA A O 1
ATOM 4812 N N . GLY A 1 630 ? 24.321 12.608 21.121 1.00 66.19 630 GLY A N 1
ATOM 4813 C CA . GLY A 1 630 ? 24.565 13.675 22.094 1.00 66.19 630 GLY A CA 1
ATOM 4814 C C . GLY A 1 630 ? 25.728 14.589 21.654 1.00 66.19 630 GLY A C 1
ATOM 4815 O O . GLY A 1 630 ? 26.507 14.222 20.768 1.00 66.19 630 GLY A O 1
ATOM 4816 N N . PRO A 1 631 ? 25.912 15.757 22.302 1.00 74.62 631 PRO A N 1
ATOM 4817 C CA . PRO A 1 631 ? 26.947 16.725 21.923 1.00 74.62 631 PRO A CA 1
ATOM 4818 C C . PRO A 1 631 ? 28.352 16.116 21.890 1.00 74.62 631 PRO A C 1
ATOM 4820 O O . PRO A 1 631 ? 29.204 16.599 21.160 1.00 74.62 631 PRO A O 1
ATOM 4823 N N . VAL A 1 632 ? 28.584 15.038 22.647 1.00 78.12 632 VAL A N 1
ATOM 4824 C CA . VAL A 1 632 ? 29.800 14.234 22.551 1.00 78.12 632 VAL A CA 1
ATOM 4825 C C . VAL A 1 632 ? 29.440 12.760 22.379 1.00 78.12 632 VAL A C 1
ATOM 4827 O O . VAL A 1 632 ? 28.650 12.213 23.158 1.00 78.12 632 VAL A O 1
ATOM 4830 N N . THR A 1 633 ? 30.052 12.100 21.400 1.00 78.62 633 THR A N 1
ATOM 4831 C CA . THR A 1 633 ? 30.009 10.644 21.224 1.00 78.62 633 THR A CA 1
ATOM 4832 C C . THR A 1 633 ? 31.344 10.021 21.592 1.00 78.62 633 THR A C 1
ATOM 4834 O O . THR A 1 633 ? 32.393 10.492 21.166 1.00 78.62 633 THR A O 1
ATOM 4837 N N . THR A 1 634 ? 31.316 8.939 22.369 1.00 82.06 634 THR A N 1
ATOM 4838 C CA . THR A 1 634 ? 32.513 8.180 22.741 1.00 82.06 634 THR A CA 1
ATOM 4839 C C . THR A 1 634 ? 32.484 6.818 22.066 1.00 82.06 634 THR A C 1
ATOM 4841 O O . THR A 1 634 ? 31.577 6.030 22.312 1.00 82.06 634 THR A O 1
ATOM 4844 N N . THR A 1 635 ? 33.486 6.510 21.250 1.00 78.25 635 THR A N 1
ATOM 4845 C CA . THR A 1 635 ? 33.668 5.198 20.623 1.00 78.25 635 THR A CA 1
ATOM 4846 C C . THR A 1 635 ? 34.849 4.490 21.271 1.00 78.25 635 THR A C 1
ATOM 4848 O O . THR A 1 635 ? 35.941 5.048 21.342 1.00 78.25 635 THR A O 1
ATOM 4851 N N . THR A 1 636 ? 34.653 3.257 21.728 1.00 80.62 636 THR A N 1
ATOM 4852 C CA . THR A 1 636 ? 35.705 2.384 22.254 1.00 80.62 636 THR A CA 1
ATOM 4853 C C . THR A 1 636 ? 35.746 1.078 21.488 1.00 80.62 636 THR A C 1
ATOM 4855 O O . THR A 1 636 ? 34.716 0.564 21.068 1.00 80.62 636 THR A O 1
ATOM 4858 N N . PHE A 1 637 ? 36.931 0.512 21.325 1.00 80.81 637 PHE A N 1
ATOM 4859 C CA . PHE A 1 637 ? 37.076 -0.856 20.844 1.00 80.81 637 PHE A CA 1
ATOM 4860 C C . PHE A 1 637 ? 38.444 -1.402 21.211 1.00 80.81 637 PHE A C 1
ATOM 4862 O O . PHE A 1 637 ? 39.372 -0.660 21.560 1.00 80.81 637 PHE A O 1
ATOM 4869 N N . GLN A 1 638 ? 38.558 -2.720 21.136 1.00 83.06 638 GLN A N 1
ATOM 4870 C CA . GLN A 1 638 ? 39.795 -3.430 21.359 1.00 83.06 638 GLN A CA 1
ATOM 4871 C C . GLN A 1 638 ? 40.375 -3.945 20.050 1.00 83.06 638 GLN A C 1
ATOM 4873 O O . GLN A 1 638 ? 39.652 -4.379 19.157 1.00 83.06 638 GLN A O 1
ATOM 4878 N N . PHE A 1 639 ? 41.697 -3.897 19.930 1.00 83.00 639 PHE A N 1
ATOM 4879 C CA . PHE A 1 639 ? 42.392 -4.468 18.783 1.00 83.00 639 PHE A CA 1
ATOM 4880 C C . PHE A 1 639 ? 43.710 -5.116 19.200 1.00 83.00 639 PHE A C 1
ATOM 4882 O O . PHE A 1 639 ? 44.344 -4.703 20.174 1.00 83.00 639 PHE A O 1
ATOM 4889 N N . MET A 1 640 ? 44.125 -6.123 18.437 1.00 82.75 640 MET A N 1
ATOM 4890 C CA . MET A 1 640 ? 45.370 -6.852 18.637 1.00 82.75 640 MET A CA 1
ATOM 4891 C C . MET A 1 640 ? 46.083 -7.053 17.291 1.00 82.75 640 MET A C 1
ATOM 4893 O O . MET A 1 640 ? 45.586 -7.794 16.437 1.00 82.75 640 MET A O 1
ATOM 4897 N N . PRO A 1 641 ? 47.249 -6.421 17.071 1.00 73.69 641 PRO A N 1
ATOM 4898 C CA . PRO A 1 641 ? 48.084 -6.717 15.912 1.00 73.69 641 PRO A CA 1
ATOM 4899 C C . PRO A 1 641 ? 48.782 -8.074 16.102 1.00 73.69 641 PRO A C 1
ATOM 4901 O O . PRO A 1 641 ? 49.411 -8.322 17.130 1.00 73.69 641 PRO A O 1
ATOM 4904 N N . ILE A 1 642 ? 48.683 -8.958 15.106 1.00 70.44 642 ILE A N 1
ATOM 4905 C CA . ILE A 1 642 ? 49.152 -10.351 15.194 1.00 70.44 642 ILE A CA 1
ATOM 4906 C C . ILE A 1 642 ? 50.440 -10.567 14.399 1.00 70.44 642 ILE A C 1
ATOM 4908 O O . ILE A 1 642 ? 51.413 -11.075 14.932 1.00 70.44 642 ILE A O 1
ATOM 4912 N N . ILE A 1 643 ? 50.508 -10.230 13.111 1.00 69.12 643 ILE A N 1
ATOM 4913 C CA . ILE A 1 643 ? 51.737 -10.445 12.319 1.00 69.12 643 ILE A CA 1
ATOM 4914 C C . ILE A 1 643 ? 51.939 -9.290 11.349 1.00 69.12 643 ILE A C 1
ATOM 4916 O O . ILE A 1 643 ? 51.049 -8.985 10.555 1.00 69.12 643 ILE A O 1
ATOM 4920 N N . GLY A 1 644 ? 53.147 -8.718 11.380 1.00 57.69 644 GLY A N 1
ATOM 4921 C CA . GLY A 1 644 ? 53.596 -7.702 10.433 1.00 57.69 644 GLY A CA 1
ATOM 4922 C C . GLY A 1 644 ? 54.344 -8.366 9.285 1.00 57.69 644 GLY A C 1
ATOM 4923 O O . GLY A 1 644 ? 55.199 -9.224 9.510 1.00 57.69 644 GLY A O 1
ATOM 4924 N N . HIS A 1 645 ? 54.026 -7.993 8.053 1.00 51.47 645 HIS A N 1
ATOM 4925 C CA . HIS A 1 645 ? 54.618 -8.553 6.842 1.00 51.47 645 HIS A CA 1
ATOM 4926 C C . HIS A 1 645 ? 55.787 -7.700 6.287 1.00 51.47 645 HIS A C 1
ATOM 4928 O O . HIS A 1 645 ? 55.737 -7.228 5.159 1.00 51.47 645 HIS A O 1
ATOM 4934 N N . GLY A 1 646 ? 56.871 -7.485 7.044 1.00 57.16 646 GLY A N 1
ATOM 4935 C CA . GLY A 1 646 ? 58.035 -6.678 6.607 1.00 57.16 646 GLY A CA 1
ATOM 4936 C C . GLY A 1 646 ? 58.143 -5.322 7.320 1.00 57.16 646 GLY A C 1
ATOM 4937 O O . GLY A 1 646 ? 57.916 -5.258 8.524 1.00 57.16 646 GLY A O 1
ATOM 4938 N N . ASN A 1 647 ? 58.493 -4.237 6.603 1.00 52.69 647 ASN A N 1
ATOM 4939 C CA . ASN A 1 647 ? 58.435 -2.836 7.092 1.00 52.69 647 ASN A CA 1
ATOM 4940 C C . ASN A 1 647 ? 56.975 -2.341 7.235 1.00 52.69 647 ASN A C 1
ATOM 4942 O O . ASN A 1 647 ? 56.652 -1.217 6.855 1.00 52.69 647 ASN A O 1
ATOM 4946 N N . THR A 1 648 ? 56.080 -3.223 7.669 1.00 52.72 648 THR A N 1
ATOM 4947 C CA . THR A 1 648 ? 54.638 -3.094 7.487 1.00 52.72 648 THR A CA 1
ATOM 4948 C C . THR A 1 648 ? 54.004 -2.097 8.417 1.00 52.72 648 THR A C 1
ATOM 4950 O O . THR A 1 648 ? 54.138 -2.163 9.639 1.00 52.72 648 THR A O 1
ATOM 4953 N N . GLU A 1 649 ? 53.232 -1.240 7.777 1.00 54.62 649 GLU A N 1
ATOM 4954 C CA . GLU A 1 649 ? 52.383 -0.245 8.374 1.00 54.62 649 GLU A CA 1
ATOM 4955 C C . GLU A 1 649 ? 51.041 -0.882 8.743 1.00 54.62 649 GLU A C 1
ATOM 4957 O O . GLU A 1 649 ? 50.309 -1.358 7.881 1.00 54.62 649 GLU A O 1
ATOM 4962 N N . TYR A 1 650 ? 50.696 -0.893 10.025 1.00 55.81 650 TYR A N 1
ATOM 4963 C CA . TYR A 1 650 ? 49.303 -1.076 10.410 1.00 55.81 650 TYR A CA 1
ATOM 4964 C C . TYR A 1 650 ? 48.629 0.299 10.323 1.00 55.81 650 TYR A C 1
ATOM 4966 O O . TYR A 1 650 ? 49.212 1.306 10.725 1.00 55.81 650 TYR A O 1
ATOM 4974 N N . ARG A 1 651 ? 47.434 0.375 9.733 1.00 57.69 651 ARG A N 1
ATOM 4975 C CA . ARG A 1 651 ? 46.714 1.642 9.554 1.00 57.69 651 ARG A CA 1
ATOM 4976 C C . ARG A 1 651 ? 45.295 1.510 10.047 1.00 57.69 651 ARG A C 1
ATOM 4978 O O . ARG A 1 651 ? 44.420 1.077 9.326 1.00 57.69 651 ARG A O 1
ATOM 4985 N N . MET A 1 652 ? 45.001 1.948 11.249 1.00 58.22 652 MET A N 1
ATOM 4986 C CA . MET A 1 652 ? 43.597 2.099 11.601 1.00 58.22 652 MET A CA 1
ATOM 4987 C C . MET A 1 652 ? 43.080 3.442 11.059 1.00 58.22 652 MET A C 1
ATOM 4989 O O . MET A 1 652 ? 43.841 4.396 10.934 1.00 58.22 652 MET A O 1
ATOM 4993 N N . SER A 1 653 ? 41.821 3.517 10.628 1.00 59.12 653 SER A N 1
ATOM 4994 C CA . SER A 1 653 ? 41.236 4.783 10.163 1.00 59.12 653 SER A CA 1
ATOM 4995 C C . SER A 1 653 ? 39.740 4.760 10.397 1.00 59.12 653 SER A C 1
ATOM 4997 O O . SER A 1 653 ? 38.974 4.222 9.606 1.00 59.12 653 SER A O 1
ATOM 4999 N N . ILE A 1 654 ? 39.329 5.372 11.495 1.00 56.78 654 ILE A N 1
ATOM 5000 C CA . ILE A 1 654 ? 37.924 5.661 11.741 1.00 56.78 654 ILE A CA 1
ATOM 5001 C C . ILE A 1 654 ? 37.649 6.996 11.074 1.00 56.78 654 ILE A C 1
ATOM 5003 O O . ILE A 1 654 ? 38.338 7.958 11.384 1.00 56.78 654 ILE A O 1
ATOM 5007 N N . SER A 1 655 ? 36.706 7.031 10.135 1.00 56.94 655 SER A N 1
ATOM 5008 C CA . SER A 1 655 ? 36.458 8.201 9.296 1.00 56.94 655 SER A CA 1
ATOM 5009 C C . SER A 1 655 ? 34.963 8.459 9.155 1.00 56.94 655 SER A C 1
ATOM 5011 O O . SER A 1 655 ? 34.237 7.669 8.560 1.00 56.94 655 SER A O 1
ATOM 5013 N N . ARG A 1 656 ? 34.482 9.614 9.616 1.00 54.66 656 ARG A N 1
ATOM 5014 C CA . ARG A 1 656 ? 33.138 10.090 9.262 1.00 54.66 656 ARG A CA 1
ATOM 5015 C C . ARG A 1 656 ? 33.150 10.655 7.836 1.00 54.66 656 ARG A C 1
ATOM 5017 O O . ARG A 1 656 ? 33.305 11.846 7.627 1.00 54.66 656 ARG A O 1
ATOM 5024 N N . GLY A 1 657 ? 33.057 9.773 6.842 1.00 50.56 657 GLY A N 1
ATOM 5025 C CA . GLY A 1 657 ? 33.154 10.157 5.432 1.00 50.56 657 GLY A CA 1
ATOM 5026 C C . GLY A 1 657 ? 31.830 10.623 4.821 1.00 50.56 657 GLY A C 1
ATOM 5027 O O . GLY A 1 657 ? 30.853 9.872 4.789 1.00 50.56 657 GLY A O 1
ATOM 5028 N N . THR A 1 658 ? 31.837 11.803 4.200 1.00 45.59 658 THR A N 1
ATOM 5029 C CA . THR A 1 658 ? 30.770 12.259 3.290 1.00 45.59 658 THR A CA 1
ATOM 5030 C C . THR A 1 658 ? 31.006 11.707 1.875 1.00 45.59 658 THR A C 1
ATOM 5032 O O . THR A 1 658 ? 31.418 12.391 0.947 1.00 45.59 658 THR A O 1
ATOM 5035 N N . GLY A 1 659 ? 30.787 10.403 1.693 1.00 49.50 659 GLY A N 1
ATOM 5036 C CA . GLY A 1 659 ? 31.023 9.744 0.400 1.00 49.50 659 GLY A CA 1
ATOM 5037 C C . GLY A 1 659 ? 32.510 9.565 0.045 1.00 49.50 659 GLY A C 1
ATOM 5038 O O . GLY A 1 659 ? 33.406 9.954 0.784 1.00 49.50 659 GLY A O 1
ATOM 5039 N N . PHE A 1 660 ? 32.782 8.885 -1.074 1.00 42.31 660 PHE A N 1
ATOM 5040 C CA . PHE A 1 660 ? 34.129 8.429 -1.466 1.00 42.31 660 PHE A CA 1
ATOM 5041 C C . PHE A 1 660 ? 35.063 9.544 -1.987 1.00 42.31 660 PHE A C 1
ATOM 5043 O O . PHE A 1 660 ? 36.196 9.254 -2.359 1.00 42.31 660 PHE A O 1
ATOM 5050 N N . SER A 1 661 ? 34.626 10.808 -2.014 1.00 43.47 661 SER A N 1
ATOM 5051 C CA . SER A 1 661 ? 35.381 11.921 -2.603 1.00 43.47 661 SER A CA 1
ATOM 5052 C C . SER A 1 661 ? 35.534 13.102 -1.635 1.00 43.47 661 SER A C 1
ATOM 5054 O O . SER A 1 661 ? 34.833 14.102 -1.756 1.00 43.47 661 SER A O 1
ATOM 5056 N N . GLY A 1 662 ? 36.484 12.983 -0.703 1.00 46.47 662 GLY A N 1
ATOM 5057 C CA . GLY A 1 662 ? 37.270 14.128 -0.222 1.00 46.47 662 GLY A CA 1
ATOM 5058 C C . GLY A 1 662 ? 36.638 15.117 0.763 1.00 46.47 662 GLY A C 1
ATOM 5059 O O . GLY A 1 662 ? 36.895 16.306 0.621 1.00 46.47 662 GLY A O 1
ATOM 5060 N N . ALA A 1 663 ? 35.873 14.691 1.773 1.00 46.97 663 ALA A N 1
ATOM 5061 C CA . ALA A 1 663 ? 35.519 15.606 2.867 1.00 46.97 663 ALA A CA 1
ATOM 5062 C C . ALA A 1 663 ? 35.518 14.944 4.260 1.00 46.97 663 ALA A C 1
ATOM 5064 O O . ALA A 1 663 ? 34.884 13.909 4.480 1.00 46.97 663 ALA A O 1
ATOM 5065 N N . TYR A 1 664 ? 36.270 15.596 5.160 1.00 50.56 664 TYR A N 1
ATOM 5066 C CA . TYR A 1 664 ? 36.450 15.420 6.612 1.00 50.56 664 TYR A CA 1
ATOM 5067 C C . TYR A 1 664 ? 36.605 13.987 7.134 1.00 50.56 664 TYR A C 1
ATOM 5069 O O . TYR A 1 664 ? 35.823 13.507 7.948 1.00 50.56 664 TYR A O 1
ATOM 5077 N N . SER A 1 665 ? 37.687 13.312 6.752 1.00 50.16 665 SER A N 1
ATOM 5078 C CA . SER A 1 665 ? 38.143 12.137 7.496 1.00 50.16 665 SER A CA 1
ATOM 5079 C C . SER A 1 665 ? 39.200 12.538 8.518 1.00 50.16 665 SER A C 1
ATOM 5081 O O . SER A 1 665 ? 40.302 12.936 8.147 1.00 50.16 665 SER A O 1
ATOM 5083 N N . TRP A 1 666 ? 38.923 12.385 9.811 1.00 54.06 666 TRP A N 1
ATOM 5084 C CA . TRP A 1 666 ? 40.016 12.119 10.744 1.00 54.06 666 TRP A CA 1
ATOM 5085 C C . TRP A 1 666 ? 40.420 10.642 10.632 1.00 54.06 666 TRP A C 1
ATOM 5087 O O . TRP A 1 666 ? 39.739 9.839 9.997 1.00 54.06 666 TRP A O 1
ATOM 5097 N N . SER A 1 667 ? 41.611 10.287 11.102 1.00 56.03 667 SER A N 1
ATOM 5098 C CA . SER A 1 667 ? 42.134 8.919 11.083 1.00 56.03 667 SER A CA 1
ATOM 5099 C C . SER A 1 667 ? 43.098 8.724 12.248 1.00 56.03 667 SER A C 1
ATOM 5101 O O . SER A 1 667 ? 43.982 9.551 12.475 1.00 56.03 667 SER A O 1
ATOM 5103 N N . VAL A 1 668 ? 42.932 7.625 12.990 1.00 58.34 668 VAL A N 1
ATOM 5104 C CA . VAL A 1 668 ? 43.866 7.204 14.047 1.00 58.34 668 VAL A CA 1
ATOM 5105 C C . VAL A 1 668 ? 44.791 6.141 13.473 1.00 58.34 668 VAL A C 1
ATOM 5107 O O . VAL A 1 668 ? 44.463 4.962 13.468 1.00 58.34 668 VAL A O 1
ATOM 5110 N N . LEU A 1 669 ? 45.959 6.548 13.001 1.00 60.66 669 LEU A N 1
ATOM 5111 C CA . LEU A 1 669 ? 46.951 5.661 12.411 1.00 60.66 669 LEU A CA 1
ATOM 5112 C C . LEU A 1 669 ? 47.859 5.094 13.512 1.00 60.66 669 LEU A C 1
ATOM 5114 O O . LEU A 1 669 ? 48.504 5.833 14.256 1.00 60.66 669 LEU A O 1
ATOM 5118 N N . ILE A 1 670 ? 47.930 3.765 13.603 1.00 60.09 670 ILE A N 1
ATOM 5119 C CA . ILE A 1 670 ? 48.765 3.043 14.573 1.00 60.09 670 ILE A CA 1
ATOM 5120 C C . ILE A 1 670 ? 49.717 2.153 13.786 1.00 60.09 670 ILE A C 1
ATOM 5122 O O . ILE A 1 670 ? 49.344 1.034 13.460 1.00 60.09 670 ILE A O 1
ATOM 5126 N N . GLY A 1 671 ? 50.917 2.634 13.451 1.00 55.72 671 GLY A N 1
ATOM 5127 C CA . GLY A 1 671 ? 51.783 1.946 12.488 1.00 55.72 671 GLY A CA 1
ATOM 5128 C C . GLY A 1 671 ? 53.275 1.954 12.819 1.00 55.72 671 GLY A C 1
ATOM 5129 O O . GLY A 1 671 ? 53.768 2.756 13.609 1.00 55.72 671 GLY A O 1
ATOM 5130 N N . ARG A 1 672 ? 54.010 1.043 12.162 1.00 51.53 672 ARG A N 1
ATOM 5131 C CA . ARG A 1 672 ? 55.477 0.962 12.151 1.00 51.53 672 ARG A CA 1
ATOM 5132 C C . ARG A 1 672 ? 55.972 1.136 10.715 1.00 51.53 672 ARG A C 1
ATOM 5134 O O . ARG A 1 672 ? 55.914 0.205 9.922 1.00 51.53 672 ARG A O 1
ATOM 5141 N N . GLY A 1 673 ? 56.433 2.334 10.364 1.00 48.72 673 GLY A N 1
ATOM 5142 C CA . GLY A 1 673 ? 56.816 2.671 8.991 1.00 48.72 673 GLY A CA 1
ATOM 5143 C C . GLY A 1 673 ? 58.326 2.704 8.769 1.00 48.72 673 GLY A C 1
ATOM 5144 O O . GLY A 1 673 ? 59.024 3.525 9.347 1.00 48.72 673 GLY A O 1
ATOM 5145 N N . GLY A 1 674 ? 58.820 1.847 7.870 1.00 39.97 674 GLY A N 1
ATOM 5146 C CA . GLY A 1 674 ? 60.102 2.014 7.168 1.00 39.97 674 GLY A CA 1
ATOM 5147 C C . GLY A 1 674 ? 59.923 2.593 5.759 1.00 39.97 674 GLY A C 1
ATOM 5148 O O . GLY A 1 674 ? 60.781 2.403 4.895 1.00 39.97 674 GLY A O 1
ATOM 5149 N N . ALA A 1 675 ? 58.779 3.222 5.484 1.00 44.09 675 ALA A N 1
ATOM 5150 C CA . ALA A 1 675 ? 58.544 3.924 4.234 1.00 44.09 675 ALA A CA 1
ATOM 5151 C C . ALA A 1 675 ? 59.355 5.227 4.250 1.00 44.09 675 ALA A C 1
ATOM 5153 O O . ALA A 1 675 ? 59.330 5.956 5.237 1.00 44.09 675 ALA A O 1
ATOM 5154 N N . ASN A 1 676 ? 60.036 5.554 3.147 1.00 46.19 676 ASN A N 1
ATOM 5155 C CA . ASN A 1 676 ? 60.866 6.765 2.979 1.00 46.19 676 ASN A CA 1
ATOM 5156 C C . ASN A 1 676 ? 60.148 8.103 3.270 1.00 46.19 676 ASN A C 1
ATOM 5158 O O . ASN A 1 676 ? 60.765 9.161 3.199 1.00 46.19 676 ASN A O 1
ATOM 5162 N N . TRP A 1 677 ? 58.857 8.051 3.572 1.00 50.72 677 TRP A N 1
ATOM 5163 C CA . TRP A 1 677 ? 57.980 9.172 3.831 1.00 50.72 677 TRP A CA 1
ATOM 5164 C C . TRP A 1 677 ? 57.881 9.512 5.345 1.00 50.72 677 TRP A C 1
ATOM 5166 O O . TRP A 1 677 ? 57.552 10.647 5.668 1.00 50.72 677 TRP A O 1
ATOM 5176 N N . TRP A 1 678 ? 58.131 8.563 6.276 1.00 52.91 678 TRP A N 1
ATOM 5177 C CA . TRP A 1 678 ? 57.825 8.698 7.724 1.00 52.91 678 TRP A CA 1
ATOM 5178 C C . TRP A 1 678 ? 58.936 8.044 8.579 1.00 52.91 678 TRP A C 1
ATOM 5180 O O . TRP A 1 678 ? 58.963 6.820 8.688 1.00 52.91 678 TRP A O 1
ATOM 5190 N N . PRO A 1 679 ? 59.884 8.795 9.176 1.00 42.66 679 PRO A N 1
ATOM 5191 C CA . PRO A 1 679 ? 61.088 8.178 9.748 1.00 42.66 679 PRO A CA 1
ATOM 5192 C C . PRO A 1 679 ? 60.972 7.501 11.130 1.00 42.66 679 PRO A C 1
ATOM 5194 O O . PRO A 1 679 ? 62.003 7.026 11.592 1.00 42.66 679 PRO A O 1
ATOM 5197 N N . ASN A 1 680 ? 59.820 7.457 11.820 1.00 48.78 680 ASN A N 1
ATOM 5198 C CA . ASN A 1 680 ? 59.745 7.000 13.225 1.00 48.78 680 ASN A CA 1
ATOM 5199 C C . ASN A 1 680 ? 58.451 6.227 13.578 1.00 48.78 680 ASN A C 1
ATOM 5201 O O . ASN A 1 680 ? 57.420 6.403 12.938 1.00 48.78 680 ASN A O 1
ATOM 5205 N N . GLU A 1 681 ? 58.516 5.399 14.630 1.00 50.06 681 GLU A N 1
ATOM 5206 C CA . GLU A 1 681 ? 57.389 4.684 15.265 1.00 50.06 681 GLU A CA 1
ATOM 5207 C C . GLU A 1 681 ? 56.520 5.666 16.074 1.00 50.06 681 GLU A C 1
ATOM 5209 O O . GLU A 1 681 ? 57.036 6.294 16.998 1.00 50.06 681 GLU A O 1
ATOM 5214 N N . ALA A 1 682 ? 55.230 5.824 15.759 1.00 51.69 682 ALA A N 1
ATOM 5215 C CA . ALA A 1 682 ? 54.334 6.704 16.519 1.00 51.69 682 ALA A CA 1
ATOM 5216 C C . ALA A 1 682 ? 52.842 6.366 16.320 1.00 51.69 682 ALA A C 1
ATOM 5218 O O . ALA A 1 682 ? 52.443 5.793 15.305 1.00 51.69 682 ALA A O 1
ATOM 5219 N N . LEU A 1 683 ? 52.019 6.747 17.305 1.00 51.56 683 LEU A N 1
ATOM 5220 C CA . LEU A 1 683 ? 50.564 6.865 17.182 1.00 51.56 683 LEU A CA 1
ATOM 5221 C C . LEU A 1 683 ? 50.267 8.224 16.546 1.00 51.56 683 LEU A C 1
ATOM 5223 O O . LEU A 1 683 ? 50.583 9.259 17.130 1.00 51.56 683 LEU A O 1
ATOM 5227 N N . HIS A 1 684 ? 49.657 8.231 15.369 1.00 54.72 684 HIS A N 1
ATOM 5228 C CA . HIS A 1 684 ? 49.303 9.461 14.673 1.00 54.72 684 HIS A CA 1
ATOM 5229 C C . HIS A 1 684 ? 47.789 9.634 14.707 1.00 54.72 684 HIS A C 1
ATOM 5231 O O . HIS A 1 684 ? 47.054 8.773 14.232 1.00 54.72 684 HIS A O 1
ATOM 5237 N N . LEU A 1 685 ? 47.317 10.761 15.235 1.00 52.72 685 LEU A N 1
ATOM 5238 C CA . LEU A 1 685 ? 45.992 11.250 14.886 1.00 52.72 685 LEU A CA 1
ATOM 5239 C C . LEU A 1 685 ? 46.163 12.349 13.844 1.00 52.72 685 LEU A C 1
ATOM 5241 O O . LEU A 1 685 ? 46.846 13.338 14.093 1.00 52.72 685 LEU A O 1
ATOM 5245 N N . SER A 1 686 ? 45.547 12.177 12.682 1.00 54.41 686 SER A N 1
ATOM 5246 C CA . SER A 1 686 ? 45.561 13.188 11.625 1.00 54.41 686 SER A CA 1
ATOM 5247 C C . SER A 1 686 ? 44.165 13.394 11.063 1.00 54.41 686 SER A C 1
ATOM 5249 O O . SER A 1 686 ? 43.430 12.427 10.864 1.00 54.41 686 SER A O 1
ATOM 5251 N N . THR A 1 687 ? 43.828 14.636 10.744 1.00 48.94 687 THR A N 1
ATOM 5252 C CA . THR A 1 687 ? 42.812 14.961 9.743 1.00 48.94 687 THR A CA 1
ATOM 5253 C C . THR A 1 687 ? 43.462 14.757 8.371 1.00 48.94 687 THR A C 1
ATOM 5255 O O . THR A 1 687 ? 44.562 15.245 8.125 1.00 48.94 687 THR A O 1
ATOM 5258 N N . TYR A 1 688 ? 42.879 13.913 7.522 1.00 48.09 688 TYR A N 1
ATOM 5259 C CA . TYR A 1 688 ? 43.440 13.547 6.219 1.00 48.09 688 TYR A CA 1
ATOM 5260 C C . TYR A 1 688 ? 42.551 14.109 5.108 1.00 48.09 688 TYR A C 1
ATOM 5262 O O . TYR A 1 688 ? 41.349 13.839 5.106 1.00 48.09 688 TYR A O 1
ATOM 5270 N N . ASP A 1 689 ? 43.148 14.841 4.164 1.00 43.56 689 ASP A N 1
ATOM 5271 C CA . ASP A 1 689 ? 42.563 15.135 2.852 1.00 43.56 689 ASP A CA 1
ATOM 5272 C C . ASP A 1 689 ? 43.270 14.251 1.810 1.00 43.56 689 ASP A C 1
ATOM 5274 O O . ASP A 1 689 ? 44.499 14.163 1.778 1.00 43.56 689 ASP A O 1
ATOM 5278 N N . TYR A 1 690 ? 42.496 13.523 1.006 1.00 37.94 690 TYR A N 1
ATOM 5279 C CA . TYR A 1 690 ? 42.987 12.431 0.156 1.00 37.94 690 TYR A CA 1
ATOM 5280 C C . TYR A 1 690 ? 43.671 12.923 -1.134 1.00 37.94 690 TYR A C 1
ATOM 5282 O O . TYR A 1 690 ? 44.219 12.123 -1.891 1.00 37.94 690 TYR A O 1
ATOM 5290 N N . ASN A 1 691 ? 43.676 14.233 -1.394 1.00 36.94 691 ASN A N 1
ATOM 5291 C CA . ASN A 1 691 ? 44.151 14.785 -2.659 1.00 36.94 691 ASN A CA 1
ATOM 5292 C C . ASN A 1 691 ? 45.575 15.364 -2.571 1.00 36.94 691 ASN A C 1
ATOM 5294 O O . ASN A 1 691 ? 45.799 16.482 -2.124 1.00 36.94 691 ASN A O 1
ATOM 5298 N N . GLU A 1 692 ? 46.532 14.582 -3.074 1.00 40.50 692 GLU A N 1
ATOM 5299 C CA . GLU A 1 692 ? 47.737 15.033 -3.790 1.00 40.50 692 GLU A CA 1
ATOM 5300 C C . GLU A 1 692 ? 48.492 16.274 -3.260 1.00 40.50 692 GLU A C 1
ATOM 5302 O O . GLU A 1 692 ? 48.546 17.300 -3.937 1.00 40.50 692 GLU A O 1
ATOM 5307 N N . VAL A 1 693 ? 49.232 16.167 -2.148 1.00 35.28 693 VAL A N 1
ATOM 5308 C CA . VAL A 1 693 ? 50.429 17.012 -1.950 1.00 35.28 693 VAL A CA 1
ATOM 5309 C C . VAL A 1 693 ? 51.557 16.202 -1.304 1.00 35.28 693 VAL A C 1
ATOM 5311 O O . VAL A 1 693 ? 51.463 15.736 -0.171 1.00 35.28 693 VAL A O 1
ATOM 5314 N N . GLU A 1 694 ? 52.661 16.038 -2.038 1.00 43.81 694 GLU A N 1
ATOM 5315 C CA . GLU A 1 694 ? 53.950 15.652 -1.464 1.00 43.81 694 GLU A CA 1
ATOM 5316 C C . GLU A 1 694 ? 54.343 16.680 -0.382 1.00 43.81 694 GLU A C 1
ATOM 5318 O O . GLU A 1 694 ? 54.519 17.853 -0.698 1.00 43.81 694 GLU A O 1
ATOM 5323 N N . TYR A 1 695 ? 54.551 16.197 0.851 1.00 40.09 695 TYR A N 1
ATOM 5324 C CA . TYR A 1 695 ? 54.982 16.870 2.095 1.00 40.09 695 TYR A CA 1
ATOM 5325 C C . TYR A 1 695 ? 53.877 17.216 3.116 1.00 40.09 695 TYR A C 1
ATOM 5327 O O . TYR A 1 695 ? 52.893 17.861 2.771 1.00 40.09 695 TYR A O 1
ATOM 5335 N N . PRO A 1 696 ? 54.078 16.872 4.409 1.00 43.59 696 PRO A N 1
ATOM 5336 C CA . PRO A 1 696 ? 53.171 17.277 5.476 1.00 43.59 696 PRO A CA 1
ATOM 5337 C C . PRO A 1 696 ? 53.215 18.802 5.652 1.00 43.59 696 PRO A C 1
ATOM 5339 O O . PRO A 1 696 ? 54.251 19.371 6.008 1.00 43.59 696 PRO A O 1
ATOM 5342 N N . GLY A 1 697 ? 52.089 19.463 5.385 1.00 45.34 697 GLY A N 1
ATOM 5343 C CA . GLY A 1 697 ? 51.851 20.855 5.762 1.00 45.34 697 GLY A CA 1
ATOM 5344 C C . GLY A 1 697 ? 51.748 21.041 7.289 1.00 45.34 697 GLY A C 1
ATOM 5345 O O . GLY A 1 697 ? 51.741 20.069 8.042 1.00 45.34 697 GLY A O 1
ATOM 5346 N N . PRO A 1 698 ? 51.687 22.286 7.787 1.00 37.53 698 PRO A N 1
ATOM 5347 C CA . PRO A 1 698 ? 51.741 22.615 9.219 1.00 37.53 698 PRO A CA 1
ATOM 5348 C C . PRO A 1 698 ? 50.529 22.185 10.085 1.00 37.53 698 PRO A C 1
ATOM 5350 O O . PRO A 1 698 ? 50.503 22.549 11.258 1.00 37.53 698 PRO A O 1
ATOM 5353 N N . GLY A 1 699 ? 49.572 21.407 9.565 1.00 43.41 699 GLY A N 1
ATOM 5354 C CA . GLY A 1 699 ? 48.364 20.957 10.284 1.00 43.41 699 GLY A CA 1
ATOM 5355 C C . GLY A 1 699 ? 48.442 19.569 10.944 1.00 43.41 699 GLY A C 1
ATOM 5356 O O . GLY A 1 699 ? 47.508 19.154 11.624 1.00 43.41 699 GLY A O 1
ATOM 5357 N N . PHE A 1 700 ? 49.541 18.821 10.790 1.00 43.69 700 PHE A N 1
ATOM 5358 C CA . PHE A 1 700 ? 49.658 17.485 11.393 1.00 43.69 700 PHE A CA 1
ATOM 5359 C C . PHE A 1 700 ? 50.017 17.558 12.883 1.00 43.69 700 PHE A C 1
ATOM 5361 O O . PHE A 1 700 ? 51.138 17.922 13.243 1.00 43.69 700 PHE A O 1
ATOM 5368 N N . VAL A 1 701 ? 49.115 17.106 13.757 1.00 45.19 701 VAL A N 1
ATOM 5369 C CA . VAL A 1 701 ? 49.453 16.808 15.157 1.00 45.19 701 VAL A CA 1
ATOM 5370 C C . VAL A 1 701 ? 49.937 15.360 15.251 1.00 45.19 701 VAL A C 1
ATOM 5372 O O . VAL A 1 701 ? 49.202 14.443 15.607 1.00 45.19 701 VAL A O 1
ATOM 5375 N N . ALA A 1 702 ? 51.204 15.137 14.909 1.00 45.56 702 ALA A N 1
ATOM 5376 C CA . ALA A 1 702 ? 51.858 13.865 15.192 1.00 45.56 702 ALA A CA 1
ATOM 5377 C C . ALA A 1 702 ? 52.284 13.837 16.668 1.00 45.56 702 ALA A C 1
ATOM 5379 O O . ALA A 1 702 ? 53.084 14.669 17.095 1.00 45.56 702 ALA A O 1
ATOM 5380 N N . TYR A 1 703 ? 51.773 12.883 17.445 1.00 46.88 703 TYR A N 1
ATOM 5381 C CA . TYR A 1 703 ? 52.328 12.593 18.765 1.00 46.88 703 TYR A CA 1
ATOM 5382 C C . TYR A 1 703 ? 53.550 11.705 18.574 1.00 46.88 703 TYR A C 1
ATOM 5384 O O . TYR A 1 703 ? 53.450 10.608 18.022 1.00 46.88 703 TYR A O 1
ATOM 5392 N N . HIS A 1 704 ? 54.720 12.172 19.000 1.00 47.50 704 HIS A N 1
ATOM 5393 C CA . HIS A 1 704 ? 55.915 11.347 18.917 1.00 47.50 704 HIS A CA 1
ATOM 5394 C C . HIS A 1 704 ? 55.863 10.239 19.977 1.00 47.50 704 HIS A C 1
ATOM 5396 O O . HIS A 1 704 ? 55.173 10.349 20.990 1.00 47.50 704 HIS A O 1
ATOM 5402 N N . ARG A 1 705 ? 56.622 9.157 19.752 1.00 45.28 705 ARG A N 1
ATOM 5403 C CA . ARG A 1 705 ? 56.789 8.005 20.666 1.00 45.28 705 ARG A CA 1
ATOM 5404 C C . ARG A 1 705 ? 56.950 8.400 22.139 1.00 45.28 705 ARG A C 1
ATOM 5406 O O . ARG A 1 705 ? 56.512 7.681 23.028 1.00 45.28 705 ARG A O 1
ATOM 5413 N N . GLU A 1 706 ? 57.599 9.530 22.377 1.00 49.09 706 GLU A N 1
ATOM 5414 C CA . GLU A 1 706 ? 57.933 10.077 23.690 1.00 49.09 706 GLU A CA 1
ATOM 5415 C C . GLU A 1 706 ? 56.802 10.866 24.377 1.00 49.09 706 GLU A C 1
ATOM 5417 O O . GLU A 1 706 ? 56.870 11.083 25.587 1.00 49.09 706 GLU A O 1
ATOM 5422 N N . ASP A 1 707 ? 55.730 11.205 23.655 1.00 46.19 707 ASP A N 1
ATOM 5423 C CA . ASP A 1 707 ? 54.575 11.956 24.168 1.00 46.19 707 ASP A CA 1
ATOM 5424 C C . ASP A 1 707 ? 53.432 11.055 24.676 1.00 46.19 707 ASP A C 1
ATOM 5426 O O . ASP A 1 707 ? 52.451 11.552 25.231 1.00 46.19 707 ASP A O 1
ATOM 5430 N N . ILE A 1 708 ? 53.549 9.729 24.524 1.00 49.47 708 ILE A N 1
ATOM 5431 C CA . ILE A 1 708 ? 52.582 8.735 25.015 1.00 49.47 708 ILE A CA 1
ATOM 5432 C C . ILE A 1 708 ? 53.000 8.294 26.435 1.00 49.47 708 ILE A C 1
ATOM 5434 O O . ILE A 1 708 ? 53.991 7.570 26.585 1.00 49.47 708 ILE A O 1
ATOM 5438 N N . PRO A 1 709 ? 52.291 8.696 27.513 1.00 39.47 709 PRO A N 1
ATOM 5439 C CA . PRO A 1 709 ? 52.737 8.432 28.882 1.00 39.47 709 PRO A CA 1
ATOM 5440 C C . PRO A 1 709 ? 52.501 6.965 29.277 1.00 39.47 709 PRO A C 1
ATOM 5442 O O . PRO A 1 709 ? 51.431 6.615 29.754 1.00 39.47 709 PRO A O 1
ATOM 5445 N N . GLY A 1 710 ? 53.503 6.102 29.096 1.00 45.19 710 GLY A N 1
ATOM 5446 C CA . GLY A 1 710 ? 53.365 4.668 29.402 1.00 45.19 710 GLY A CA 1
ATOM 5447 C C . GLY A 1 710 ? 54.563 3.771 29.077 1.00 45.19 710 GLY A C 1
ATOM 5448 O O . GLY A 1 710 ? 54.536 2.593 29.419 1.00 45.19 710 GLY A O 1
ATOM 5449 N N . GLY A 1 711 ? 55.639 4.314 28.501 1.00 40.25 711 GLY A N 1
ATOM 5450 C CA . GLY A 1 711 ? 56.806 3.527 28.102 1.00 40.25 711 GLY A CA 1
ATOM 5451 C C . GLY A 1 711 ? 56.687 3.008 26.672 1.00 40.25 711 GLY A C 1
ATOM 5452 O O . GLY A 1 711 ? 55.603 2.969 26.099 1.00 40.25 711 GLY A O 1
ATOM 5453 N N . ASP A 1 712 ? 57.843 2.691 26.095 1.00 42.41 712 ASP A N 1
ATOM 5454 C CA . ASP A 1 712 ? 58.038 2.345 24.691 1.00 42.41 712 ASP A CA 1
ATOM 5455 C C . ASP A 1 712 ? 56.935 1.440 24.121 1.00 42.41 712 ASP A C 1
ATOM 5457 O O . ASP A 1 712 ? 56.755 0.305 24.559 1.00 42.41 712 ASP A O 1
ATOM 5461 N N . PHE A 1 713 ? 56.250 1.920 23.080 1.00 46.12 713 PHE A N 1
ATOM 5462 C CA . PHE A 1 713 ? 55.458 1.080 22.181 1.00 46.12 713 PHE A CA 1
ATOM 5463 C C . PHE A 1 713 ? 56.427 0.272 21.300 1.00 46.12 713 PHE A C 1
ATOM 5465 O O . PHE A 1 713 ? 56.505 0.455 20.088 1.00 46.12 713 PHE A O 1
ATOM 5472 N N . GLU A 1 714 ? 57.270 -0.557 21.917 1.00 43.91 714 GLU A N 1
ATOM 5473 C CA . GLU A 1 714 ? 58.217 -1.396 21.196 1.00 43.91 714 GLU A CA 1
ATOM 5474 C C . GLU A 1 714 ? 57.462 -2.634 20.707 1.00 43.91 714 GLU A C 1
ATOM 5476 O O . GLU A 1 714 ? 57.523 -3.695 21.317 1.00 43.91 714 GLU A O 1
ATOM 5481 N N . VAL A 1 715 ? 56.738 -2.506 19.588 1.00 45.62 715 VAL A N 1
ATOM 5482 C CA . VAL A 1 715 ? 56.327 -3.681 18.803 1.00 45.62 715 VAL A CA 1
ATOM 5483 C C . VAL A 1 715 ? 57.614 -4.252 18.217 1.00 45.62 715 VAL A C 1
ATOM 5485 O O . VAL A 1 715 ? 58.031 -3.915 17.102 1.00 45.62 715 VAL A O 1
ATOM 5488 N N . THR A 1 716 ? 58.334 -5.029 19.027 1.00 44.22 716 THR A N 1
ATOM 5489 C CA . THR A 1 716 ? 59.625 -5.570 18.622 1.00 44.22 716 THR A CA 1
ATOM 5490 C C . THR A 1 716 ? 59.417 -6.438 17.383 1.00 44.22 716 THR A C 1
ATOM 5492 O O . THR A 1 716 ? 58.448 -7.179 17.249 1.00 44.22 716 THR A O 1
ATOM 5495 N N . SER A 1 717 ? 60.334 -6.346 16.419 1.00 42.62 717 SER A N 1
ATOM 5496 C CA . SER A 1 717 ? 60.268 -7.057 15.129 1.00 42.62 717 SER A CA 1
ATOM 5497 C C . SER A 1 717 ? 60.250 -8.590 15.228 1.00 42.62 717 SER A C 1
ATOM 5499 O O . SER A 1 717 ? 60.302 -9.269 14.204 1.00 42.62 717 SER A O 1
ATOM 5501 N N . SER A 1 718 ? 60.245 -9.154 16.432 1.00 45.84 718 SER A N 1
ATOM 5502 C CA . SER A 1 718 ? 60.217 -10.587 16.674 1.00 45.84 718 SER A CA 1
ATOM 5503 C C . SER A 1 718 ? 58.989 -10.942 17.502 1.00 45.84 718 SER A C 1
ATOM 5505 O O . SER A 1 718 ? 59.079 -11.036 18.718 1.00 45.84 718 SER A O 1
ATOM 5507 N N . ALA A 1 719 ? 57.901 -11.217 16.783 1.00 43.66 719 ALA A N 1
ATOM 5508 C CA . ALA A 1 719 ? 56.594 -11.653 17.266 1.00 43.66 719 ALA A CA 1
ATOM 5509 C C . ALA A 1 719 ? 55.678 -10.543 17.800 1.00 43.66 719 ALA A C 1
ATOM 5511 O O . ALA A 1 719 ? 56.062 -9.716 18.613 1.00 43.66 719 ALA A O 1
ATOM 5512 N N . ALA A 1 720 ? 54.439 -10.593 17.310 1.00 53.78 720 ALA A N 1
ATOM 5513 C CA . ALA A 1 720 ? 53.234 -10.275 18.057 1.00 53.78 720 ALA A CA 1
ATOM 5514 C C . ALA A 1 720 ? 53.456 -10.415 19.563 1.00 53.78 720 ALA A C 1
ATOM 5516 O O . ALA A 1 720 ? 53.667 -11.529 20.047 1.00 53.78 720 ALA A O 1
ATOM 5517 N N . ASP A 1 721 ? 53.335 -9.328 20.313 1.00 57.66 721 ASP A N 1
ATOM 5518 C CA . ASP A 1 721 ? 53.222 -9.465 21.761 1.00 57.66 721 ASP A CA 1
ATOM 5519 C C . ASP A 1 721 ? 51.832 -10.012 22.156 1.00 57.66 721 ASP A C 1
ATOM 5521 O O . ASP A 1 721 ? 51.589 -10.266 23.333 1.00 57.66 721 ASP A O 1
ATOM 5525 N N . ASN A 1 722 ? 50.920 -10.203 21.181 1.00 69.56 722 ASN A N 1
ATOM 5526 C CA . ASN A 1 722 ? 49.518 -10.587 21.380 1.00 69.56 722 ASN A CA 1
ATOM 5527 C C . ASN A 1 722 ? 48.846 -9.740 22.475 1.00 69.56 722 ASN A C 1
ATOM 5529 O O . ASN A 1 722 ? 48.036 -10.207 23.277 1.00 69.56 722 ASN A O 1
ATOM 5533 N N . ILE A 1 723 ? 49.233 -8.465 22.524 1.00 76.62 723 ILE A N 1
ATOM 5534 C CA . ILE A 1 723 ? 48.706 -7.501 23.472 1.00 76.62 723 ILE A CA 1
ATOM 5535 C C . ILE A 1 723 ? 47.453 -6.895 22.859 1.00 76.62 723 ILE A C 1
ATOM 5537 O O . ILE A 1 723 ? 47.492 -6.303 21.779 1.00 76.62 723 ILE A O 1
ATOM 5541 N N . TRP A 1 724 ? 46.349 -7.020 23.584 1.00 81.25 724 TRP A N 1
ATOM 5542 C CA . TRP A 1 724 ? 45.137 -6.274 23.300 1.00 81.25 724 TRP A CA 1
ATOM 5543 C C . TRP A 1 724 ? 45.294 -4.833 23.765 1.00 81.25 724 TRP A C 1
ATOM 5545 O O . TRP A 1 724 ? 45.650 -4.563 24.916 1.00 81.25 724 TRP A O 1
ATOM 5555 N N . TYR A 1 725 ? 44.971 -3.906 22.878 1.00 82.75 725 TYR A N 1
ATOM 5556 C CA . TYR A 1 725 ? 44.851 -2.491 23.185 1.00 82.75 725 TYR A CA 1
ATOM 5557 C C . TYR A 1 725 ? 43.378 -2.111 23.231 1.00 82.75 725 TYR A C 1
ATOM 5559 O O . TYR A 1 725 ? 42.581 -2.685 22.501 1.00 82.75 725 TYR A O 1
ATOM 5567 N N . THR A 1 726 ? 43.009 -1.149 24.074 1.00 84.69 726 THR A N 1
ATOM 5568 C CA . THR A 1 726 ? 41.710 -0.468 24.014 1.00 84.69 726 THR A CA 1
ATOM 5569 C C . THR A 1 726 ? 41.940 0.963 23.561 1.00 84.69 726 THR A C 1
ATOM 5571 O O . THR A 1 726 ? 42.657 1.707 24.234 1.00 84.69 726 THR A O 1
ATOM 5574 N N . LEU A 1 727 ? 41.341 1.333 22.434 1.00 83.69 727 LEU A N 1
ATOM 5575 C CA . LEU A 1 727 ? 41.304 2.699 21.924 1.00 83.69 727 LEU A CA 1
ATOM 5576 C C . LEU A 1 727 ? 39.951 3.305 22.279 1.00 83.69 727 LEU A C 1
ATOM 5578 O O . LEU A 1 727 ? 38.922 2.662 22.092 1.00 83.69 727 LEU A O 1
ATOM 5582 N N . GLU A 1 728 ? 39.968 4.522 22.807 1.00 85.50 728 GLU A N 1
ATOM 5583 C CA . GLU A 1 728 ? 38.780 5.332 23.040 1.00 85.50 728 GLU A CA 1
ATOM 5584 C C . GLU A 1 728 ? 38.914 6.661 22.311 1.00 85.50 728 GLU A C 1
ATOM 5586 O O . GLU A 1 728 ? 39.978 7.282 22.324 1.00 85.50 728 GLU A O 1
ATOM 5591 N N . ILE A 1 729 ? 37.829 7.084 21.677 1.00 82.56 729 ILE A N 1
ATOM 5592 C CA . ILE A 1 729 ? 37.752 8.295 20.877 1.00 82.56 729 ILE A CA 1
ATOM 5593 C C . ILE A 1 729 ? 36.512 9.052 21.308 1.00 82.56 729 ILE A C 1
ATOM 5595 O O . ILE A 1 729 ? 35.426 8.486 21.333 1.00 82.56 729 ILE A O 1
ATOM 5599 N N . GLU A 1 730 ? 36.677 10.322 21.639 1.00 85.44 730 GLU A N 1
ATOM 5600 C CA . GLU A 1 730 ? 35.573 11.250 21.825 1.00 85.44 730 GLU A CA 1
ATOM 5601 C C . GLU A 1 730 ? 35.473 12.154 20.604 1.00 85.44 730 GLU A C 1
ATOM 5603 O O . GLU A 1 730 ? 36.473 12.725 20.170 1.00 85.44 730 GLU A O 1
ATOM 5608 N N . GLU A 1 731 ? 34.264 12.288 20.078 1.00 79.00 731 GLU A N 1
ATOM 5609 C CA . GLU A 1 731 ? 33.899 13.263 19.059 1.00 79.00 731 GLU A CA 1
ATOM 5610 C C . GLU A 1 731 ? 32.960 14.281 19.699 1.00 79.00 731 GLU A C 1
ATOM 5612 O O . GLU A 1 731 ? 31.915 13.904 20.217 1.00 79.00 731 GLU A O 1
ATOM 5617 N N . ASP A 1 732 ? 33.337 15.555 19.686 1.00 82.56 732 ASP A N 1
ATOM 5618 C CA . ASP A 1 732 ? 32.417 16.659 19.930 1.00 82.56 732 ASP A CA 1
ATOM 5619 C C . ASP A 1 732 ? 31.691 16.926 18.614 1.00 82.56 732 ASP A C 1
ATOM 5621 O O . ASP A 1 732 ? 32.300 17.382 17.643 1.00 82.56 732 ASP A O 1
ATOM 5625 N N . ASN A 1 733 ? 30.408 16.577 18.570 1.00 72.06 733 ASN A N 1
ATOM 5626 C CA . ASN A 1 733 ? 29.591 16.711 17.370 1.00 72.06 733 ASN A CA 1
ATOM 5627 C C . ASN A 1 733 ? 29.154 18.161 17.140 1.00 72.06 733 ASN A C 1
ATOM 5629 O O . ASN A 1 733 ? 28.744 18.481 16.028 1.00 72.06 733 ASN A O 1
ATOM 5633 N N . GLY A 1 734 ? 29.296 19.040 18.144 1.00 66.31 734 GLY A N 1
ATOM 5634 C CA . GLY A 1 734 ? 28.838 20.424 18.101 1.00 66.31 734 GLY A CA 1
ATOM 5635 C C . GLY A 1 734 ? 27.318 20.549 17.919 1.00 66.31 734 GLY A C 1
ATOM 5636 O O . GLY A 1 734 ? 26.656 19.737 17.283 1.00 66.31 734 GLY A O 1
ATOM 5637 N N . ALA A 1 735 ? 26.712 21.608 18.455 1.00 58.59 735 ALA A N 1
ATOM 5638 C CA . ALA A 1 735 ? 25.410 22.018 17.935 1.00 58.59 735 ALA A CA 1
ATOM 5639 C C . ALA A 1 735 ? 25.674 22.704 16.591 1.00 58.59 735 ALA A C 1
ATOM 5641 O O . ALA A 1 735 ? 26.339 23.741 16.565 1.00 58.59 735 ALA A O 1
ATOM 5642 N N . TYR A 1 736 ? 25.177 22.143 15.487 1.00 54.00 736 TYR A N 1
ATOM 5643 C CA . TYR A 1 736 ? 25.217 22.812 14.187 1.00 54.00 736 TYR A CA 1
ATOM 5644 C C . TYR A 1 736 ? 24.318 24.063 14.227 1.00 54.00 736 TYR A C 1
ATOM 5646 O O . TYR A 1 736 ? 23.157 24.041 13.823 1.00 54.00 736 TYR A O 1
ATOM 5654 N N . ASP A 1 737 ? 24.824 25.171 14.774 1.00 58.09 737 ASP A N 1
ATOM 5655 C CA . ASP A 1 737 ? 24.155 26.469 14.718 1.00 58.09 737 ASP A CA 1
ATOM 5656 C C . ASP A 1 737 ? 24.519 27.153 13.398 1.00 58.09 737 ASP A C 1
ATOM 5658 O O . ASP A 1 737 ? 25.477 27.930 13.293 1.00 58.09 737 ASP A O 1
ATOM 5662 N N . TYR A 1 738 ? 23.721 26.847 12.374 1.00 54.19 738 TYR A N 1
ATOM 5663 C CA . TYR A 1 738 ? 23.832 27.446 11.046 1.00 54.19 738 TYR A CA 1
ATOM 5664 C C . TYR A 1 738 ? 23.798 28.986 11.093 1.00 54.19 738 TYR A C 1
ATOM 5666 O O . TYR A 1 738 ? 24.445 29.646 10.281 1.00 54.19 738 TYR A O 1
ATOM 5674 N N . ALA A 1 739 ? 23.083 29.585 12.056 1.00 55.78 739 ALA A N 1
ATOM 5675 C CA . ALA A 1 739 ? 22.967 31.036 12.175 1.00 55.78 739 ALA A CA 1
ATOM 5676 C C . ALA A 1 739 ? 24.220 31.677 12.799 1.00 55.78 739 ALA A C 1
ATOM 5678 O O . ALA A 1 739 ? 24.619 32.765 12.376 1.00 55.78 739 ALA A O 1
ATOM 5679 N N . ALA A 1 740 ? 24.869 31.007 13.756 1.00 55.47 740 ALA A N 1
ATOM 5680 C CA . ALA A 1 740 ? 26.147 31.446 14.322 1.00 55.47 740 ALA A CA 1
ATOM 5681 C C . ALA A 1 740 ? 27.323 31.244 13.349 1.00 55.47 740 ALA A C 1
ATOM 5683 O O . ALA A 1 740 ? 28.221 32.086 13.295 1.00 55.47 740 ALA A O 1
ATOM 5684 N N . TRP A 1 741 ? 27.285 30.193 12.520 1.00 55.94 741 TRP A N 1
ATOM 5685 C CA . TRP A 1 741 ? 28.306 29.911 11.501 1.00 55.94 741 TRP A CA 1
ATOM 5686 C C . TRP A 1 741 ? 28.441 31.034 10.458 1.00 55.94 741 TRP A C 1
ATOM 5688 O O . TRP A 1 741 ? 29.550 31.433 10.113 1.00 55.94 741 TRP A O 1
ATOM 5698 N N . VAL A 1 742 ? 27.324 31.630 10.021 1.00 55.22 742 VAL A N 1
ATOM 5699 C CA . VAL A 1 742 ? 27.345 32.768 9.077 1.00 55.22 742 VAL A CA 1
ATOM 5700 C C . VAL A 1 742 ? 27.898 34.053 9.722 1.00 55.22 742 VAL A C 1
ATOM 5702 O O . VAL A 1 742 ? 28.362 34.950 9.015 1.00 55.22 742 VAL A O 1
ATOM 5705 N N . ALA A 1 743 ? 27.853 34.171 11.053 1.00 55.00 743 ALA A N 1
ATOM 5706 C CA . ALA A 1 743 ? 28.193 35.399 11.772 1.00 55.00 743 ALA A CA 1
ATOM 5707 C C . ALA A 1 743 ? 29.626 35.433 12.338 1.00 55.00 743 ALA A C 1
ATOM 5709 O O . ALA A 1 743 ? 30.181 36.524 12.477 1.00 55.00 743 ALA A O 1
ATOM 5710 N N . ASP A 1 744 ? 30.224 34.280 12.653 1.00 49.50 744 ASP A N 1
ATOM 5711 C CA . ASP A 1 744 ? 31.573 34.181 13.222 1.00 49.50 744 ASP A CA 1
ATOM 5712 C C . ASP A 1 744 ? 32.331 32.969 12.655 1.00 49.50 744 ASP A C 1
ATOM 5714 O O . ASP A 1 744 ? 32.536 31.953 13.322 1.00 49.50 744 ASP A O 1
ATOM 5718 N N . SER A 1 745 ? 32.770 33.090 11.398 1.00 49.66 745 SER A N 1
ATOM 5719 C CA . SER A 1 745 ? 33.535 32.060 10.679 1.00 49.66 745 SER A CA 1
ATOM 5720 C C . SER A 1 745 ? 34.914 31.760 11.287 1.00 49.66 745 SER A C 1
ATOM 5722 O O . SER A 1 745 ? 35.655 30.954 10.739 1.00 49.66 745 SER A O 1
ATOM 5724 N N . VAL A 1 746 ? 35.298 32.432 12.379 1.00 52.75 746 VAL A N 1
ATOM 5725 C CA . VAL A 1 746 ? 36.624 32.300 12.999 1.00 52.75 746 VAL A CA 1
ATOM 5726 C C . VAL A 1 746 ? 36.562 31.533 14.326 1.00 52.75 746 VAL A C 1
ATOM 5728 O O . VAL A 1 746 ? 37.585 31.001 14.747 1.00 52.75 746 VAL A O 1
ATOM 5731 N N . ASN A 1 747 ? 35.389 31.421 14.969 1.00 47.22 747 ASN A N 1
ATOM 5732 C CA . ASN A 1 747 ? 35.261 30.771 16.286 1.00 47.22 747 ASN A CA 1
ATOM 5733 C C . ASN A 1 747 ? 34.165 29.698 16.388 1.00 47.22 747 ASN A C 1
ATOM 5735 O O . ASN A 1 747 ? 34.035 29.085 17.449 1.00 47.22 747 ASN A O 1
ATOM 5739 N N . ASN A 1 748 ? 33.367 29.456 15.341 1.00 48.41 748 ASN A N 1
ATOM 5740 C CA . ASN A 1 748 ? 32.380 28.375 15.363 1.00 48.41 748 ASN A CA 1
ATOM 5741 C C . ASN A 1 748 ? 33.019 27.087 14.830 1.00 48.41 748 ASN A C 1
ATOM 5743 O O . ASN A 1 748 ? 32.933 26.758 13.648 1.00 48.41 748 ASN A O 1
ATOM 5747 N N . HIS A 1 749 ? 33.766 26.433 15.714 1.00 49.75 749 HIS A N 1
ATOM 5748 C CA . HIS A 1 749 ? 34.542 25.241 15.412 1.00 49.75 749 HIS A CA 1
ATOM 5749 C C . HIS A 1 749 ? 33.611 24.080 15.042 1.00 49.75 749 HIS A C 1
ATOM 5751 O O . HIS A 1 749 ? 32.719 23.733 15.815 1.00 49.75 749 HIS A O 1
ATOM 5757 N N . GLY A 1 750 ? 33.824 23.506 13.854 1.00 58.75 750 GLY A N 1
ATOM 5758 C CA . GLY A 1 750 ? 33.206 22.249 13.439 1.00 58.75 750 GLY A CA 1
ATOM 5759 C C . GLY A 1 750 ? 33.566 21.102 14.382 1.00 58.75 750 GLY A C 1
ATOM 5760 O O . GLY A 1 750 ? 34.304 21.284 15.355 1.00 58.75 750 GLY A O 1
ATOM 5761 N N . SER A 1 751 ? 33.028 19.921 14.092 1.00 67.62 751 SER A N 1
ATOM 5762 C CA . SER A 1 751 ? 33.257 18.719 14.887 1.00 67.62 751 SER A CA 1
ATOM 5763 C C . SER A 1 751 ? 34.745 18.547 15.227 1.00 67.62 751 SER A C 1
ATOM 5765 O O . SER A 1 751 ? 35.637 18.874 14.439 1.00 67.62 751 SER A O 1
ATOM 5767 N N . SER A 1 752 ? 35.037 18.104 16.446 1.00 75.50 752 SER A N 1
ATOM 5768 C CA . SER A 1 752 ? 36.415 17.885 16.888 1.00 75.50 752 SER A CA 1
ATOM 5769 C C . SER A 1 752 ? 36.551 16.517 17.524 1.00 75.50 752 SER A C 1
ATOM 5771 O O . SER A 1 752 ? 35.582 15.976 18.050 1.00 75.50 752 SER A O 1
ATOM 5773 N N . SER A 1 753 ? 37.747 15.937 17.476 1.00 78.50 753 SER A N 1
ATOM 5774 C CA . SER A 1 753 ? 37.985 14.604 18.031 1.00 78.50 753 SER A CA 1
ATOM 5775 C C . SER A 1 753 ? 39.209 14.574 18.928 1.00 78.50 753 SER A C 1
ATOM 5777 O O . SER A 1 753 ? 40.206 15.248 18.676 1.00 78.50 753 SER A O 1
ATOM 5779 N N . ARG A 1 754 ? 39.169 13.749 19.968 1.00 79.94 754 ARG A N 1
ATOM 5780 C CA . ARG A 1 754 ? 40.341 13.389 20.770 1.00 79.94 754 ARG A CA 1
ATOM 5781 C C . ARG A 1 754 ? 40.338 11.898 21.046 1.00 79.94 754 ARG A C 1
ATOM 5783 O O . ARG A 1 754 ? 39.283 11.279 21.079 1.00 79.94 754 ARG A O 1
ATOM 5790 N N . ALA A 1 755 ? 41.506 11.321 21.281 1.00 81.69 755 ALA A N 1
ATOM 5791 C CA . ALA A 1 755 ? 41.627 9.902 21.574 1.00 81.69 755 ALA A CA 1
ATOM 5792 C C . ALA A 1 755 ? 42.497 9.640 22.800 1.00 81.69 755 ALA A C 1
ATOM 5794 O O . ALA A 1 755 ? 43.285 10.482 23.231 1.00 81.69 755 ALA A O 1
ATOM 5795 N N . ARG A 1 756 ? 42.369 8.441 23.355 1.00 81.50 756 ARG A N 1
ATOM 5796 C CA . ARG A 1 756 ? 43.318 7.864 24.305 1.00 81.50 756 ARG A CA 1
ATOM 5797 C C . ARG A 1 756 ? 43.394 6.359 24.110 1.00 81.50 756 ARG A C 1
ATOM 5799 O O . ARG A 1 756 ? 42.490 5.733 23.570 1.00 81.50 756 ARG A O 1
ATOM 5806 N N . LEU A 1 757 ? 44.490 5.776 24.568 1.00 82.00 757 LEU A N 1
ATOM 5807 C CA . LEU A 1 757 ? 44.798 4.362 24.394 1.00 82.00 757 LEU A CA 1
ATOM 5808 C C . LEU A 1 757 ? 45.190 3.761 25.745 1.00 82.00 757 LEU A C 1
ATOM 5810 O O . LEU A 1 757 ? 45.770 4.451 26.586 1.00 82.00 757 LEU A O 1
ATOM 5814 N N . LYS A 1 758 ? 44.919 2.473 25.931 1.00 81.38 758 LYS A N 1
ATOM 5815 C CA . LYS A 1 758 ? 45.527 1.644 26.975 1.00 81.38 758 LYS A CA 1
ATOM 5816 C C . LYS A 1 758 ? 45.815 0.245 26.456 1.00 81.38 758 LYS A C 1
ATOM 5818 O O . LYS A 1 758 ? 45.239 -0.184 25.461 1.00 81.38 758 LYS A O 1
ATOM 5823 N N . ILE A 1 759 ? 46.645 -0.497 27.173 1.00 82.44 759 ILE A N 1
ATOM 5824 C CA . ILE A 1 759 ? 46.594 -1.966 27.130 1.00 82.44 759 ILE A CA 1
ATOM 5825 C C . ILE A 1 759 ? 45.255 -2.385 27.762 1.00 82.44 759 ILE A C 1
ATOM 5827 O O . ILE A 1 759 ? 44.818 -1.717 28.695 1.00 82.44 759 ILE A O 1
ATOM 5831 N N . ALA A 1 760 ? 44.582 -3.433 27.278 1.00 77.31 760 ALA A N 1
ATOM 5832 C CA . ALA A 1 760 ? 43.212 -3.781 27.692 1.00 77.31 760 ALA A CA 1
ATOM 5833 C C . ALA A 1 760 ? 43.009 -3.796 29.225 1.00 77.31 760 ALA A C 1
ATOM 5835 O O . ALA A 1 760 ? 42.050 -3.199 29.729 1.00 77.31 760 ALA A O 1
ATOM 5836 N N . ASP A 1 761 ? 43.991 -4.337 29.954 1.00 78.06 761 ASP A N 1
ATOM 5837 C CA . ASP A 1 761 ? 44.031 -4.403 31.425 1.00 78.06 761 ASP A CA 1
ATOM 5838 C C . ASP A 1 761 ? 44.931 -3.338 32.091 1.00 78.06 761 ASP A C 1
ATOM 5840 O O . ASP A 1 761 ? 45.195 -3.391 33.293 1.00 78.06 761 ASP A O 1
ATOM 5844 N N . GLY A 1 762 ? 45.447 -2.387 31.315 1.00 82.44 762 GLY A N 1
ATOM 5845 C CA . GLY A 1 762 ? 46.305 -1.298 31.774 1.00 82.44 762 GLY A CA 1
ATOM 5846 C C . GLY A 1 762 ? 45.543 -0.031 32.169 1.00 82.44 762 GLY A C 1
ATOM 5847 O O . GLY A 1 762 ? 44.319 0.066 32.062 1.00 82.44 762 GLY A O 1
ATOM 5848 N N . GLU A 1 763 ? 46.299 0.972 32.608 1.00 83.69 763 GLU A N 1
ATOM 5849 C CA . GLU A 1 763 ? 45.781 2.318 32.858 1.00 83.69 763 GLU A CA 1
ATOM 5850 C C . GLU A 1 763 ? 45.634 3.099 31.546 1.00 83.69 763 GLU A C 1
ATOM 5852 O O . GLU A 1 763 ? 46.395 2.899 30.598 1.00 83.69 763 GLU A O 1
ATOM 5857 N N . TRP A 1 764 ? 44.655 4.004 31.500 1.00 83.94 764 TRP A N 1
ATOM 5858 C CA . TRP A 1 764 ? 44.475 4.922 30.378 1.00 83.94 764 TRP A CA 1
ATOM 5859 C C . TRP A 1 764 ? 45.613 5.930 30.285 1.00 83.94 764 TRP A C 1
ATOM 5861 O O . TRP A 1 764 ? 45.961 6.583 31.271 1.00 83.94 764 TRP A O 1
ATOM 5871 N N . ASN A 1 765 ? 46.105 6.137 29.067 1.00 77.38 765 ASN A N 1
ATOM 5872 C CA . ASN A 1 765 ? 46.922 7.302 28.766 1.00 77.38 765 ASN A CA 1
ATOM 5873 C C . ASN A 1 765 ? 46.088 8.588 28.895 1.00 77.38 765 ASN A C 1
ATOM 5875 O O . ASN A 1 765 ? 44.850 8.571 28.880 1.00 77.38 765 ASN A O 1
ATOM 5879 N N . ALA A 1 766 ? 46.779 9.723 29.006 1.00 78.94 766 ALA A N 1
ATOM 5880 C CA . ALA A 1 766 ? 46.128 11.021 28.901 1.00 78.94 766 ALA A CA 1
ATOM 5881 C C . ALA A 1 766 ? 45.429 11.157 27.538 1.00 78.94 766 ALA A C 1
ATOM 5883 O O . ALA A 1 766 ? 45.906 10.632 26.531 1.00 78.94 766 ALA A O 1
ATOM 5884 N N . TRP A 1 767 ? 44.307 11.875 27.520 1.00 82.19 767 TRP A N 1
ATOM 5885 C CA . TRP A 1 767 ? 43.662 12.289 26.279 1.00 82.19 767 TRP A CA 1
ATOM 5886 C C . TRP A 1 767 ? 44.618 13.104 25.414 1.00 82.19 767 TRP A C 1
ATOM 5888 O O . TRP A 1 767 ? 45.364 13.942 25.933 1.00 82.19 767 TRP A O 1
ATOM 5898 N N . THR A 1 768 ? 44.538 12.918 24.098 1.00 73.94 768 THR A N 1
ATOM 5899 C CA . THR A 1 768 ? 45.085 13.897 23.161 1.00 73.94 768 THR A CA 1
ATOM 5900 C C . THR A 1 768 ? 44.398 15.250 23.358 1.00 73.94 768 THR A C 1
ATOM 5902 O O . THR A 1 768 ? 43.315 15.360 23.947 1.00 73.94 768 THR A O 1
ATOM 5905 N N . GLY A 1 769 ? 45.020 16.305 22.832 1.00 75.06 769 GLY A N 1
ATOM 5906 C CA . GLY A 1 769 ? 44.294 17.546 22.587 1.00 75.06 769 GLY A CA 1
ATOM 5907 C C . GLY A 1 769 ? 43.110 17.282 21.654 1.00 75.06 769 GLY A C 1
ATOM 5908 O O . GLY A 1 769 ? 43.116 16.304 20.900 1.00 75.06 769 GLY A O 1
ATOM 5909 N N . TRP A 1 770 ? 42.098 18.145 21.722 1.00 77.88 770 TRP A N 1
ATOM 5910 C CA . TRP A 1 770 ? 41.047 18.164 20.711 1.00 77.88 770 TRP A CA 1
ATOM 5911 C C . TRP A 1 770 ? 41.654 18.571 19.373 1.00 77.88 770 TRP A C 1
ATOM 5913 O O . TRP A 1 770 ? 42.322 19.601 19.274 1.00 77.88 770 TRP A O 1
ATOM 5923 N N . LEU A 1 771 ? 41.434 17.736 18.369 1.00 65.75 771 LEU A N 1
ATOM 5924 C CA . LEU A 1 771 ? 41.789 17.987 16.986 1.00 65.75 771 LEU A CA 1
ATOM 5925 C C . LEU A 1 771 ? 40.547 18.506 16.291 1.00 65.75 771 LEU A C 1
ATOM 5927 O O . LEU A 1 771 ? 39.546 17.799 16.182 1.00 65.75 771 LEU A O 1
ATOM 5931 N N . LEU A 1 772 ? 40.616 19.759 15.866 1.00 67.56 772 LEU A N 1
ATOM 5932 C CA . LEU A 1 772 ? 39.576 20.368 15.057 1.00 67.56 772 LEU A CA 1
ATOM 5933 C C . LEU A 1 772 ? 39.556 19.677 13.695 1.00 67.56 772 LEU A C 1
ATOM 5935 O O . LEU A 1 772 ? 40.615 19.451 13.107 1.00 67.56 772 LEU A O 1
ATOM 5939 N N . HIS A 1 773 ? 38.372 19.342 13.188 1.00 68.56 773 HIS A N 1
ATOM 5940 C CA . HIS A 1 773 ? 38.234 18.960 11.787 1.00 68.56 773 HIS A CA 1
ATOM 5941 C C . HIS A 1 773 ? 38.375 20.257 10.979 1.00 68.56 773 HIS A C 1
ATOM 5943 O O . HIS A 1 773 ? 37.421 21.020 10.852 1.00 68.56 773 HIS A O 1
ATOM 5949 N N . GLU A 1 774 ? 39.602 20.594 10.572 1.00 55.34 774 GLU A N 1
ATOM 5950 C CA . GLU A 1 774 ? 39.862 21.831 9.830 1.00 55.34 774 GLU A CA 1
ATOM 5951 C C . GLU A 1 774 ? 39.143 21.805 8.476 1.00 55.34 774 GLU A C 1
ATOM 5953 O O . GLU A 1 774 ? 39.275 20.862 7.697 1.00 55.34 774 GLU A O 1
ATOM 5958 N N . ASP A 1 775 ? 38.399 22.876 8.203 1.00 50.03 775 ASP A N 1
ATOM 5959 C CA . ASP A 1 775 ? 38.015 23.278 6.858 1.00 50.03 775 ASP A CA 1
ATOM 5960 C C . ASP A 1 775 ? 39.199 24.083 6.320 1.00 50.03 775 ASP A C 1
ATOM 5962 O O . ASP A 1 775 ? 39.347 25.268 6.631 1.00 50.03 775 ASP A O 1
ATOM 5966 N N . GLU A 1 776 ? 40.144 23.423 5.641 1.00 47.41 776 GLU A N 1
ATOM 5967 C CA . GLU A 1 776 ? 41.241 24.161 5.023 1.00 47.41 776 GLU A CA 1
ATOM 5968 C C . GLU A 1 776 ? 40.652 25.105 3.970 1.00 47.41 776 GLU A C 1
ATOM 5970 O O . GLU A 1 776 ? 40.192 24.708 2.898 1.00 47.41 776 GLU A O 1
ATOM 5975 N N . ASP A 1 777 ? 40.705 26.385 4.320 1.00 46.44 777 ASP A N 1
ATOM 5976 C CA . ASP A 1 777 ? 40.338 27.583 3.579 1.00 46.44 777 ASP A CA 1
ATOM 5977 C C . ASP A 1 777 ? 41.233 27.763 2.325 1.00 46.44 777 ASP A C 1
ATOM 5979 O O . ASP A 1 777 ? 41.861 28.798 2.099 1.00 46.44 777 ASP A O 1
ATOM 5983 N N . ASN A 1 778 ? 41.319 26.737 1.470 1.00 42.44 778 ASN A N 1
ATOM 5984 C CA . ASN A 1 778 ? 42.115 26.717 0.239 1.00 42.44 778 ASN A CA 1
ATOM 5985 C C . ASN A 1 778 ? 41.429 27.461 -0.926 1.00 42.44 778 ASN A C 1
ATOM 5987 O O . ASN A 1 778 ? 41.781 27.287 -2.094 1.00 42.44 778 ASN A O 1
ATOM 5991 N N . GLY A 1 779 ? 40.458 28.336 -0.640 1.00 43.75 779 GLY A N 1
ATOM 5992 C CA . GLY A 1 779 ? 39.886 29.264 -1.621 1.00 43.75 779 GLY A CA 1
ATOM 5993 C C . GLY A 1 779 ? 39.106 28.612 -2.772 1.00 43.75 779 GLY A C 1
ATOM 5994 O O . GLY A 1 779 ? 38.749 29.300 -3.733 1.00 43.75 779 GLY A O 1
ATOM 5995 N N . LEU A 1 780 ? 38.809 27.313 -2.690 1.00 39.69 780 LEU A N 1
ATOM 5996 C CA . LEU A 1 780 ? 37.936 26.604 -3.620 1.00 39.69 780 LEU A CA 1
ATOM 5997 C C . LEU A 1 780 ? 36.571 26.397 -2.958 1.00 39.69 780 LEU A C 1
ATOM 5999 O O . LEU A 1 780 ? 36.352 25.476 -2.186 1.00 39.69 780 LEU A O 1
ATOM 6003 N N . SER A 1 781 ? 35.652 27.305 -3.277 1.00 38.72 781 SER A N 1
ATOM 6004 C CA . SER A 1 781 ? 34.241 27.299 -2.880 1.00 38.72 781 SER A CA 1
ATOM 6005 C C . SER A 1 781 ? 33.539 25.964 -3.202 1.00 38.72 781 SER A C 1
ATOM 6007 O O . SER A 1 781 ? 32.930 25.829 -4.265 1.00 38.72 781 SER A O 1
ATOM 6009 N N . TYR A 1 782 ? 33.541 25.018 -2.262 1.00 41.59 782 TYR A N 1
ATOM 6010 C CA . TYR A 1 782 ? 32.676 23.826 -2.242 1.00 41.59 782 TYR A CA 1
ATOM 6011 C C . TYR A 1 782 ? 31.457 24.019 -1.310 1.00 41.59 782 TYR A C 1
ATOM 6013 O O . TYR A 1 782 ? 30.989 23.116 -0.630 1.00 41.59 782 TYR A O 1
ATOM 6021 N N . THR A 1 783 ? 30.882 25.222 -1.288 1.00 40.75 783 THR A N 1
ATOM 6022 C CA . THR A 1 783 ? 29.825 25.647 -0.349 1.00 40.75 783 THR A CA 1
ATOM 6023 C C . THR A 1 783 ? 28.389 25.302 -0.775 1.00 40.75 783 THR A C 1
ATOM 6025 O O . THR A 1 783 ? 27.487 26.120 -0.600 1.00 40.75 783 THR A O 1
ATOM 6028 N N . LYS A 1 784 ? 28.106 24.115 -1.339 1.00 38.69 784 LYS A N 1
ATOM 6029 C CA . LYS A 1 784 ? 26.722 23.830 -1.797 1.00 38.69 784 LYS A CA 1
ATOM 6030 C C . LYS A 1 784 ? 26.086 22.480 -1.480 1.00 38.69 784 LYS A C 1
ATOM 6032 O O . LYS A 1 784 ? 24.978 22.258 -1.954 1.00 38.69 784 LYS A O 1
ATOM 6037 N N . TYR A 1 785 ? 26.701 21.624 -0.667 1.00 40.78 785 TYR A N 1
ATOM 6038 C CA . TYR A 1 785 ? 26.109 20.305 -0.394 1.00 40.78 785 TYR A CA 1
ATOM 6039 C C . TYR A 1 785 ? 25.955 19.922 1.084 1.00 40.78 785 TYR A C 1
ATOM 6041 O O . TYR A 1 785 ? 25.397 18.874 1.357 1.00 40.78 785 TYR A O 1
ATOM 6049 N N . ALA A 1 786 ? 26.337 20.766 2.047 1.00 39.94 786 ALA A N 1
ATOM 6050 C CA . ALA A 1 786 ? 26.405 20.400 3.471 1.00 39.94 786 ALA A CA 1
ATOM 6051 C C . ALA A 1 786 ? 25.072 20.039 4.182 1.00 39.94 786 ALA A C 1
ATOM 6053 O O . ALA A 1 786 ? 25.095 19.766 5.375 1.00 39.94 786 ALA A O 1
ATOM 6054 N N . SER A 1 787 ? 23.915 20.034 3.509 1.00 35.81 787 SER A N 1
ATOM 6055 C CA . SER A 1 787 ? 22.605 19.835 4.152 1.00 35.81 787 SER A CA 1
ATOM 6056 C C . SER A 1 787 ? 22.029 18.414 4.063 1.00 35.81 787 SER A C 1
ATOM 6058 O O . SER A 1 787 ? 20.878 18.229 4.440 1.00 35.81 787 SER A O 1
ATOM 6060 N N . SER A 1 788 ? 22.771 17.414 3.570 1.00 39.34 788 SER A N 1
ATOM 6061 C CA . SER A 1 788 ? 22.250 16.040 3.408 1.00 39.34 788 SER A CA 1
ATOM 6062 C C . SER A 1 788 ? 23.223 14.929 3.831 1.00 39.34 788 SER A C 1
ATOM 6064 O O . SER A 1 788 ? 23.243 13.862 3.220 1.00 39.34 788 SER A O 1
ATOM 6066 N N . PHE A 1 789 ? 24.072 15.158 4.835 1.00 41.66 789 PHE A N 1
ATOM 6067 C CA . PHE A 1 789 ? 25.173 14.241 5.152 1.00 41.66 789 PHE A CA 1
ATOM 6068 C C . PHE A 1 789 ? 25.145 13.752 6.602 1.00 41.66 789 PHE A C 1
ATOM 6070 O O . PHE A 1 789 ? 25.563 14.471 7.497 1.00 41.66 789 PHE A O 1
ATOM 6077 N N . SER A 1 790 ? 24.689 12.514 6.816 1.00 40.16 790 SER A N 1
ATOM 6078 C CA . SER A 1 790 ? 24.500 11.911 8.148 1.00 40.16 790 SER A CA 1
ATOM 6079 C C . SER A 1 790 ? 25.103 10.504 8.293 1.00 40.16 790 SER A C 1
ATOM 6081 O O . SER A 1 790 ? 24.631 9.703 9.092 1.00 40.16 790 SER A O 1
ATOM 6083 N N . ASN A 1 791 ? 26.123 10.149 7.503 1.00 45.44 791 ASN A N 1
ATOM 6084 C CA . ASN A 1 791 ? 26.680 8.792 7.524 1.00 45.44 791 ASN A CA 1
ATOM 6085 C C . ASN A 1 791 ? 28.104 8.787 8.079 1.00 45.44 791 ASN A C 1
ATOM 6087 O O . ASN A 1 791 ? 29.076 8.814 7.324 1.00 45.44 791 ASN A O 1
ATOM 6091 N N . GLY A 1 792 ? 28.231 8.707 9.404 1.00 48.16 792 GLY A N 1
ATOM 6092 C CA . GLY A 1 792 ? 29.490 8.292 10.014 1.00 48.16 792 GLY A CA 1
ATOM 6093 C C . GLY A 1 792 ? 29.882 6.894 9.525 1.00 48.16 792 GLY A C 1
ATOM 6094 O O . GLY A 1 792 ? 29.034 6.013 9.416 1.00 48.16 792 GLY A O 1
ATOM 6095 N N . ARG A 1 793 ? 31.155 6.682 9.179 1.00 54.47 793 ARG A N 1
ATOM 6096 C CA . ARG A 1 793 ? 31.686 5.359 8.821 1.00 54.47 793 ARG A CA 1
ATOM 6097 C C . ARG A 1 793 ? 32.784 4.990 9.808 1.00 54.47 793 ARG A C 1
ATOM 6099 O O . ARG A 1 793 ? 33.474 5.846 10.357 1.00 54.47 793 ARG A O 1
ATOM 6106 N N . ILE A 1 794 ? 32.973 3.700 10.038 1.00 55.91 794 ILE A N 1
ATOM 6107 C CA . ILE A 1 794 ? 34.105 3.217 10.829 1.00 55.91 794 ILE A CA 1
ATOM 6108 C C . ILE A 1 794 ? 34.908 2.303 9.930 1.00 55.91 794 ILE A C 1
ATOM 6110 O O . ILE A 1 794 ? 34.487 1.201 9.595 1.00 55.91 794 ILE A O 1
ATOM 6114 N N . GLY A 1 795 ? 36.050 2.808 9.477 1.00 61.44 795 GLY A N 1
ATOM 6115 C CA . GLY A 1 795 ? 36.986 2.047 8.675 1.00 61.44 795 GLY A CA 1
ATOM 6116 C C . GLY A 1 795 ? 38.044 1.371 9.536 1.00 61.44 795 GLY A C 1
ATOM 6117 O O . GLY A 1 795 ? 38.430 1.815 10.618 1.00 61.44 795 GLY A O 1
ATOM 6118 N N . THR A 1 796 ? 38.574 0.281 9.018 1.00 63.56 796 THR A N 1
ATOM 6119 C CA . THR A 1 796 ? 39.844 -0.279 9.456 1.00 63.56 796 THR A CA 1
ATOM 6120 C C . THR A 1 796 ? 40.665 -0.547 8.209 1.00 63.56 796 THR A C 1
ATOM 6122 O O . THR A 1 796 ? 40.116 -0.987 7.201 1.00 63.56 796 THR A O 1
ATOM 6125 N N . TYR A 1 797 ? 41.963 -0.251 8.247 1.00 64.44 797 TYR A N 1
ATOM 6126 C CA . TYR A 1 797 ? 42.900 -0.652 7.203 1.00 64.44 797 TYR A CA 1
ATOM 6127 C C . TYR A 1 797 ? 43.939 -1.580 7.852 1.00 64.44 797 TYR A C 1
ATOM 6129 O O . TYR A 1 797 ? 44.303 -1.462 9.024 1.00 64.44 797 TYR A O 1
ATOM 6137 N N . THR A 1 798 ? 44.385 -2.612 7.157 1.00 67.19 798 THR A N 1
ATOM 6138 C CA . THR A 1 798 ? 45.394 -3.524 7.707 1.00 67.19 798 THR A CA 1
ATOM 6139 C C . THR A 1 798 ? 46.309 -4.018 6.601 1.00 67.19 798 THR A C 1
ATOM 6141 O O . THR A 1 798 ? 45.854 -4.552 5.591 1.00 67.19 798 THR A O 1
ATOM 6144 N N . ASN A 1 799 ? 47.616 -3.882 6.833 1.00 67.25 799 ASN A N 1
ATOM 6145 C CA . ASN A 1 799 ? 48.671 -4.556 6.086 1.00 67.25 799 ASN A CA 1
ATOM 6146 C C . ASN A 1 799 ? 49.363 -5.564 7.019 1.00 67.25 799 ASN A C 1
ATOM 6148 O O . ASN A 1 799 ? 50.279 -5.221 7.769 1.00 67.25 799 ASN A O 1
ATOM 6152 N N . GLY A 1 800 ? 48.855 -6.795 7.058 1.00 76.88 800 GLY A N 1
ATOM 6153 C CA . GLY A 1 800 ? 49.243 -7.814 8.031 1.00 76.88 800 GLY A CA 1
ATOM 6154 C C . GLY A 1 800 ? 48.043 -8.569 8.598 1.00 76.88 800 GLY A C 1
ATOM 6155 O O . GLY A 1 800 ? 47.024 -8.729 7.930 1.00 76.88 800 GLY A O 1
ATOM 6156 N N . ARG A 1 801 ? 48.169 -9.065 9.832 1.00 78.88 801 ARG A N 1
ATOM 6157 C CA . ARG A 1 801 ? 47.053 -9.677 10.574 1.00 78.88 801 ARG A CA 1
ATOM 6158 C C . ARG A 1 801 ? 46.652 -8.828 11.766 1.00 78.88 801 ARG A C 1
ATOM 6160 O O . ARG A 1 801 ? 47.521 -8.519 12.580 1.00 78.88 801 ARG A O 1
ATOM 6167 N N . THR A 1 802 ? 45.356 -8.574 11.913 1.00 78.12 802 THR A N 1
ATOM 6168 C CA . THR A 1 802 ? 44.775 -7.854 13.055 1.00 78.12 802 THR A CA 1
ATOM 6169 C C . THR A 1 802 ? 43.487 -8.541 13.503 1.00 78.12 802 THR A C 1
ATOM 6171 O O . THR A 1 802 ? 42.723 -9.034 12.673 1.00 78.12 802 THR A O 1
ATOM 6174 N N . GLU A 1 803 ? 43.245 -8.573 14.810 1.00 84.69 803 GLU A N 1
ATOM 6175 C CA . GLU A 1 803 ? 41.957 -8.947 15.403 1.00 84.69 803 GLU A CA 1
ATOM 6176 C C . GLU A 1 803 ? 41.315 -7.731 16.083 1.00 84.69 803 GLU A C 1
ATOM 6178 O O . GLU A 1 803 ? 42.020 -6.930 16.697 1.00 84.69 803 GLU A O 1
ATOM 6183 N N . TYR A 1 804 ? 39.992 -7.597 15.964 1.00 81.38 804 TYR A N 1
ATOM 6184 C CA . TYR A 1 804 ? 39.182 -6.546 16.589 1.00 81.38 804 TYR A CA 1
ATOM 6185 C C . TYR A 1 804 ? 38.103 -7.168 17.479 1.00 81.38 804 TYR A C 1
ATOM 6187 O O . TYR A 1 804 ? 37.514 -8.186 17.113 1.00 81.38 804 TYR A O 1
ATOM 6195 N N . ASP A 1 805 ? 37.850 -6.549 18.630 1.00 80.38 805 ASP A N 1
ATOM 6196 C CA . ASP A 1 805 ? 36.943 -7.034 19.678 1.00 80.38 805 ASP A CA 1
ATOM 6197 C C . ASP A 1 805 ? 36.324 -5.846 20.451 1.00 80.38 805 ASP A C 1
ATOM 6199 O O . ASP A 1 805 ? 36.775 -4.707 20.327 1.00 80.38 805 ASP A O 1
ATOM 6203 N N . ASN A 1 806 ? 35.304 -6.103 21.271 1.00 75.75 806 ASN A N 1
ATOM 6204 C CA . ASN A 1 806 ? 34.680 -5.180 22.225 1.00 75.75 806 ASN A CA 1
ATOM 6205 C C . ASN A 1 806 ? 34.349 -3.781 21.674 1.00 75.75 806 ASN A C 1
ATOM 6207 O O . ASN A 1 806 ? 34.633 -2.773 22.324 1.00 75.75 806 ASN A O 1
ATOM 6211 N N . PHE A 1 807 ? 33.757 -3.714 20.480 1.00 73.38 807 PHE A N 1
ATOM 6212 C CA . PHE A 1 807 ? 33.318 -2.455 19.885 1.00 73.38 807 PHE A CA 1
ATOM 6213 C C . PHE A 1 807 ? 32.112 -1.880 20.647 1.00 73.38 807 PHE A C 1
ATOM 6215 O O . PHE A 1 807 ? 31.070 -2.521 20.740 1.00 73.38 807 PHE A O 1
ATOM 6222 N N . SER A 1 808 ? 32.219 -0.665 21.185 1.00 75.81 808 SER A N 1
ATOM 6223 C CA . SER A 1 808 ? 31.092 0.024 21.814 1.00 75.81 808 SER A CA 1
ATOM 6224 C C . SER A 1 808 ? 31.092 1.522 21.525 1.00 75.81 808 SER A C 1
ATOM 6226 O O . SER A 1 808 ? 32.136 2.167 21.491 1.00 75.81 808 SER A O 1
ATOM 6228 N N . MET A 1 809 ? 29.902 2.086 21.347 1.00 67.50 809 MET A N 1
ATOM 6229 C CA . MET A 1 809 ? 29.691 3.519 21.172 1.00 67.50 809 MET A CA 1
ATOM 6230 C C . MET A 1 809 ? 28.699 3.994 22.233 1.00 67.50 809 MET A C 1
ATOM 6232 O O . MET A 1 809 ? 27.639 3.397 22.407 1.00 67.50 809 MET A O 1
ATOM 6236 N N . VAL A 1 810 ? 29.057 5.040 22.973 1.00 74.25 810 VAL A N 1
ATOM 6237 C CA . VAL A 1 810 ? 28.263 5.607 24.068 1.00 74.25 810 VAL A CA 1
ATOM 6238 C C . VAL A 1 810 ? 27.966 7.068 23.760 1.00 74.25 810 VAL A C 1
ATOM 6240 O O . VAL A 1 810 ? 28.846 7.818 23.336 1.00 74.25 810 VAL A O 1
ATOM 6243 N N . TRP A 1 811 ? 26.724 7.488 23.989 1.00 69.31 811 TRP A N 1
ATOM 6244 C CA . TRP A 1 811 ? 26.295 8.868 23.776 1.00 69.31 811 TRP A CA 1
ATOM 6245 C C . TRP A 1 811 ? 26.317 9.636 25.093 1.00 69.31 811 TRP A C 1
ATOM 6247 O O . TRP A 1 811 ? 25.737 9.206 26.095 1.00 69.31 811 TRP A O 1
ATOM 6257 N N . GLY A 1 812 ? 26.974 10.793 25.100 1.00 54.78 812 GLY A N 1
ATOM 6258 C CA . GLY A 1 812 ? 26.951 11.705 26.232 1.00 54.78 812 GLY A CA 1
ATOM 6259 C C . GLY A 1 812 ? 25.595 12.396 26.341 1.00 54.78 812 GLY A C 1
ATOM 6260 O O . GLY A 1 812 ? 25.451 13.537 25.915 1.00 54.78 812 GLY A O 1
ATOM 6261 N N . SER A 1 813 ? 24.588 11.743 26.921 1.00 49.91 813 SER A N 1
ATOM 6262 C CA . SER A 1 813 ? 23.421 12.478 27.417 1.00 49.91 813 SER A CA 1
ATOM 6263 C C . SER A 1 813 ? 23.858 13.320 28.628 1.00 49.91 813 SER A C 1
ATOM 6265 O O . SER A 1 813 ? 24.626 12.817 29.458 1.00 49.91 813 SER A O 1
ATOM 6267 N N . PRO A 1 814 ? 23.425 14.589 28.772 1.00 41.22 814 PRO A N 1
ATOM 6268 C CA . PRO A 1 814 ? 23.767 15.397 29.937 1.00 41.22 814 PRO A CA 1
ATOM 6269 C C . PRO A 1 814 ? 23.319 14.657 31.200 1.00 41.22 814 PRO A C 1
ATOM 6271 O O . PRO A 1 814 ? 22.139 14.361 31.376 1.00 41.22 814 PRO A O 1
ATOM 6274 N N . VAL A 1 815 ? 24.280 14.312 32.058 1.00 38.44 815 VAL A N 1
ATOM 6275 C CA . VAL A 1 815 ? 24.048 13.562 33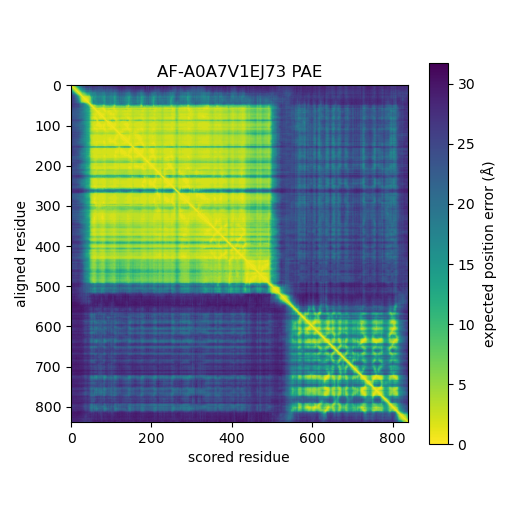.298 1.00 38.44 815 VAL A CA 1
ATOM 6276 C C . VAL A 1 815 ? 22.909 14.231 34.084 1.00 38.44 815 VAL A C 1
ATOM 6278 O O . VAL A 1 815 ? 23.059 15.397 34.459 1.00 38.44 815 VAL A O 1
ATOM 6281 N N . PRO A 1 816 ? 21.780 13.550 34.365 1.00 33.53 816 PRO A N 1
ATOM 6282 C CA . PRO A 1 816 ? 20.747 14.133 35.206 1.00 33.53 816 PRO A CA 1
ATOM 6283 C C . PRO A 1 816 ? 21.313 14.336 36.616 1.00 33.53 816 PRO A C 1
ATOM 6285 O O . PRO A 1 816 ? 22.008 13.467 37.149 1.00 33.53 816 PRO A O 1
ATOM 6288 N N . GLU A 1 817 ? 21.031 15.497 37.214 1.00 33.94 817 GLU A N 1
ATOM 6289 C CA . GLU A 1 817 ? 21.502 15.866 38.552 1.00 33.94 817 GLU A CA 1
ATOM 6290 C C . GLU A 1 817 ? 21.317 14.725 39.582 1.00 33.94 817 GLU A C 1
ATOM 6292 O O . GLU A 1 817 ? 20.328 13.983 39.533 1.00 33.94 817 GLU A O 1
ATOM 6297 N N . PRO A 1 818 ? 22.210 14.609 40.589 1.00 37.38 818 PRO A N 1
ATOM 6298 C CA . PRO A 1 818 ? 22.236 13.513 41.571 1.00 37.38 818 PRO A CA 1
ATOM 6299 C C . PRO A 1 818 ? 20.962 13.333 42.429 1.00 37.38 818 PRO A C 1
ATOM 6301 O O . PRO A 1 818 ? 20.899 12.416 43.250 1.00 37.38 818 PRO A O 1
ATOM 6304 N N . ALA A 1 819 ? 19.923 14.149 42.234 1.00 41.94 819 ALA A N 1
ATOM 6305 C CA . ALA A 1 819 ? 18.611 13.978 42.850 1.00 41.94 819 ALA A CA 1
ATOM 6306 C C . ALA A 1 819 ? 17.855 12.730 42.338 1.00 41.94 819 ALA A C 1
ATOM 6308 O O . ALA A 1 819 ? 17.123 12.104 43.109 1.00 41.94 819 ALA A O 1
ATOM 6309 N N . THR A 1 820 ? 18.072 12.304 41.087 1.00 38.91 820 THR A N 1
ATOM 6310 C CA . THR A 1 820 ? 17.317 11.189 40.474 1.00 38.91 820 THR A CA 1
ATOM 6311 C C . THR A 1 820 ? 17.813 9.809 40.938 1.00 38.91 820 THR A C 1
ATOM 6313 O O . THR A 1 820 ? 17.017 8.896 41.164 1.00 38.91 820 THR A O 1
ATOM 6316 N N . LEU A 1 821 ? 19.114 9.670 41.227 1.00 34.62 821 LEU A N 1
ATOM 6317 C CA . LEU A 1 821 ? 19.709 8.452 41.809 1.00 34.62 821 LEU A CA 1
ATOM 6318 C C . LEU A 1 821 ? 19.268 8.205 43.267 1.00 34.62 821 LEU A C 1
ATOM 6320 O O . LEU A 1 821 ? 19.204 7.058 43.721 1.00 34.62 821 LEU A O 1
ATOM 6324 N N . GLY A 1 822 ? 18.896 9.267 43.992 1.00 39.53 822 GLY A N 1
ATOM 6325 C CA . GLY A 1 822 ? 18.367 9.174 45.355 1.00 39.53 822 GLY A CA 1
ATOM 6326 C C . GLY A 1 822 ? 16.981 8.522 45.440 1.00 39.53 822 GLY A C 1
ATOM 6327 O O . GLY A 1 822 ? 16.706 7.790 46.391 1.00 39.53 822 GLY A O 1
ATOM 6328 N N . LEU A 1 823 ? 16.121 8.723 44.436 1.00 42.56 823 LEU A N 1
ATOM 6329 C CA . LEU A 1 823 ? 14.748 8.196 44.422 1.00 42.56 823 LEU A CA 1
ATOM 6330 C C . LEU A 1 823 ? 14.685 6.695 44.088 1.00 42.56 823 LEU A C 1
ATOM 6332 O O . LEU A 1 823 ? 13.903 5.966 44.703 1.00 42.56 823 LEU A O 1
ATOM 6336 N N . LEU A 1 824 ? 15.575 6.202 43.221 1.00 36.72 824 LEU A N 1
ATOM 6337 C CA . LEU A 1 824 ? 15.685 4.772 42.890 1.00 36.72 824 LEU A CA 1
ATOM 6338 C C . LEU A 1 824 ? 16.204 3.926 44.067 1.00 36.72 824 LEU A C 1
ATOM 6340 O O . LEU A 1 824 ? 15.705 2.825 44.317 1.00 36.72 824 LEU A O 1
ATOM 6344 N N . CYS A 1 825 ? 17.122 4.466 44.875 1.00 40.91 825 CYS A N 1
ATOM 6345 C CA . CYS A 1 825 ? 17.632 3.771 46.063 1.00 40.91 825 CYS A CA 1
ATOM 6346 C C . CYS A 1 825 ? 16.595 3.685 47.201 1.00 40.91 825 CYS A C 1
ATOM 6348 O O . CYS A 1 825 ? 16.578 2.712 47.961 1.00 40.91 825 CYS A O 1
ATOM 6350 N N . ILE A 1 826 ? 15.698 4.672 47.312 1.00 46.09 826 ILE A N 1
ATOM 6351 C CA . ILE A 1 826 ? 14.626 4.688 48.321 1.00 46.09 826 ILE A CA 1
ATOM 6352 C C . ILE A 1 826 ? 13.481 3.738 47.925 1.00 46.09 826 ILE A C 1
ATOM 6354 O O . ILE A 1 826 ? 12.933 3.053 48.794 1.00 46.09 826 ILE A O 1
ATOM 6358 N N . GLY A 1 827 ? 13.179 3.610 46.626 1.00 43.22 827 GLY A N 1
ATOM 6359 C CA . GLY A 1 827 ? 12.193 2.653 46.107 1.00 43.22 827 GLY A CA 1
ATOM 6360 C C . GLY A 1 827 ? 12.593 1.185 46.314 1.00 43.22 827 GLY A C 1
ATOM 6361 O O . GLY A 1 827 ? 11.781 0.380 46.776 1.00 43.22 827 GLY A O 1
ATOM 6362 N N . GLY A 1 828 ? 13.867 0.841 46.081 1.00 39.41 828 GLY A N 1
ATOM 6363 C CA . GLY A 1 828 ? 14.381 -0.526 46.270 1.00 39.41 828 GLY A CA 1
ATOM 6364 C C . GLY A 1 828 ? 14.432 -0.979 47.738 1.00 39.41 828 GLY A C 1
ATOM 6365 O O . GLY A 1 828 ? 14.132 -2.132 48.058 1.00 39.41 828 GLY A O 1
ATOM 6366 N N . ALA A 1 829 ? 14.727 -0.064 48.667 1.00 39.81 829 ALA A N 1
ATOM 6367 C CA . ALA A 1 829 ? 14.745 -0.367 50.101 1.00 39.81 829 ALA A CA 1
ATOM 6368 C C . ALA A 1 829 ? 13.335 -0.577 50.697 1.00 39.81 829 ALA A C 1
ATOM 6370 O O . ALA A 1 829 ? 13.186 -1.288 51.698 1.00 39.81 829 ALA A O 1
ATOM 6371 N N . ALA A 1 830 ? 12.294 -0.002 50.080 1.00 42.50 830 ALA A N 1
ATOM 6372 C CA . ALA A 1 830 ? 10.904 -0.160 50.509 1.00 42.50 830 ALA A CA 1
ATOM 6373 C C . ALA A 1 830 ? 10.302 -1.527 50.121 1.00 42.50 830 ALA A C 1
ATOM 6375 O O . ALA A 1 830 ? 9.459 -2.047 50.857 1.00 42.50 830 ALA A O 1
ATOM 6376 N N . MET A 1 831 ? 10.779 -2.163 49.043 1.00 41.12 831 MET A N 1
ATOM 6377 C CA . MET A 1 831 ? 10.278 -3.475 48.599 1.00 41.12 831 MET A CA 1
ATOM 6378 C C . MET A 1 831 ? 10.856 -4.673 49.375 1.00 41.12 831 MET A C 1
ATOM 6380 O O . MET A 1 831 ? 10.242 -5.737 49.410 1.00 41.12 831 MET A O 1
ATOM 6384 N N . LEU A 1 832 ? 11.975 -4.516 50.093 1.00 38.66 832 LEU A N 1
ATOM 6385 C CA . LEU A 1 832 ? 12.618 -5.612 50.843 1.00 38.66 832 LEU A CA 1
ATOM 6386 C C . LEU A 1 832 ? 12.160 -5.762 52.311 1.00 38.66 832 LEU A C 1
ATOM 6388 O O . LEU A 1 832 ? 12.740 -6.540 53.075 1.00 38.66 832 LEU A O 1
ATOM 6392 N N . ARG A 1 833 ? 11.092 -5.074 52.745 1.00 49.78 833 ARG A N 1
ATOM 6393 C CA . ARG A 1 833 ? 10.550 -5.188 54.118 1.00 49.78 833 ARG A CA 1
ATOM 6394 C C . ARG A 1 833 ? 9.061 -5.556 54.179 1.00 49.78 833 ARG A C 1
ATOM 6396 O O . ARG A 1 833 ? 8.230 -4.742 54.563 1.00 49.78 833 ARG A O 1
ATOM 6403 N N . ARG A 1 834 ? 8.736 -6.834 53.947 1.00 38.38 834 ARG A N 1
ATOM 6404 C CA . ARG A 1 834 ? 7.573 -7.579 54.509 1.00 38.38 834 ARG A CA 1
ATOM 6405 C C . ARG A 1 834 ? 7.686 -9.044 54.049 1.00 38.38 834 ARG A C 1
ATOM 6407 O O . ARG A 1 834 ? 7.865 -9.274 52.872 1.00 38.38 834 ARG A O 1
ATOM 6414 N N . LYS A 1 835 ? 7.576 -10.112 54.842 1.00 37.16 835 LYS A N 1
ATOM 6415 C CA . LYS A 1 835 ? 7.406 -10.350 56.281 1.00 37.16 835 LYS A CA 1
ATOM 6416 C C . LYS A 1 835 ? 7.671 -11.860 56.468 1.00 37.16 835 LYS A C 1
ATOM 6418 O O . LYS A 1 835 ? 6.968 -12.671 55.879 1.00 37.16 835 LYS A O 1
ATOM 6423 N N . LYS A 1 836 ? 8.660 -12.256 57.279 1.00 45.25 836 LYS A N 1
ATOM 6424 C CA . LYS A 1 836 ? 8.748 -13.616 57.855 1.00 45.25 836 LYS A CA 1
ATOM 6425 C C . LYS A 1 836 ? 8.277 -13.545 59.310 1.00 45.25 836 LYS A C 1
ATOM 6427 O O . LYS A 1 836 ? 8.646 -12.601 60.009 1.00 45.25 836 LYS A O 1
ATOM 6432 N N . ARG A 1 837 ? 7.578 -14.601 59.750 1.00 43.75 837 ARG A N 1
ATOM 6433 C CA . ARG A 1 837 ? 6.979 -14.907 61.076 1.00 43.75 837 ARG A CA 1
ATOM 6434 C C . ARG A 1 837 ? 5.468 -14.617 61.124 1.00 43.75 837 ARG A C 1
ATOM 6436 O O . ARG A 1 837 ? 5.061 -13.493 60.856 1.00 43.75 837 ARG A O 1
ATOM 6443 N N . ARG A 1 838 ? 4.612 -15.575 61.483 1.00 43.50 838 ARG A N 1
ATOM 6444 C CA . ARG A 1 838 ? 4.797 -16.787 62.298 1.00 43.50 838 ARG A CA 1
ATOM 6445 C C . ARG A 1 838 ? 3.949 -17.927 61.757 1.00 43.50 838 ARG A C 1
ATOM 6447 O O . ARG A 1 838 ? 2.854 -17.600 61.258 1.00 43.50 838 ARG A O 1
#

Secondary structure (DSSP, 8-state):
-----PPPPPP---------------THHHHHHHHHHHHHHHHS-------TTSSSS--EEEEEETT-TTHHHHHHHTT--EEEEE-TT--HHHHHHHHHHHHHTT-EEEEEPPTTTS-SSS---HHHHHHHHHHHTTSTTEEEEE--SSTTTSS---HHHHHHHHHHHHTT--SPEEEEEEHHHH-TTTTTSS-HHHHTTTS-SEEEEE----BTTPPTTTTSS-SSTTT-HHHHHHHHHHHHHHHT--EEEEEE-----TT-STTTTB-PPPHHHHHHHHHHHHHT--SEEEEE-HHHHTTT--PPPTT-SS-S-HHHHIIIIIHHHHHHHHHHHHHHHT-B-TTSEEES-SSEEEEEEE-TTT--EEEEEEE-SSS-B--EEEE-----TTEEEEEEEESSSSSPPPEE-BTTEEE--B-TT-EEEEEEEEEETT-TTSSSB--HHHHHHHHHTTT-BSSTT-TT-TTSSSB--HHHHHHHHHTTT-B----------HHHHHHHHHHHHHHHTTS----SSHHHHHTTSSSSTTS--------S-------TT----STTSSEEEE-SS-TTSTT------TT-EEEEEE-SSTT--SEEEEEE-TTT---EEEEEE----TTTS-SEEEEEEEEEEEE--SSPPEEEEEE--SSSSSS-EEEEEEE---STT--S-EEEEEEE--S--SS--TT--BPPGGGSTTS-----SSS-----EEEEEEEE-----HHHHHH-TTT----EEEEEEEETTSPPPPPPPPEE------S---TT-TTS----EEEEEESSEEEEEEEEEEE-PPPP-THHHHHHHHHHHHHT------

Mean predicted aligned error: 17.2 Å

pLDDT: mean 75.75, std 21.87, range [28.34, 98.56]

Sequence (838 aa):
MVKSSKPNRFISTFVPRKDIKVRQAPQYMGILATTVLCVVFLLSPTVSAVDPFATGPYPTGWYDALAVWEDVPNIYFLGGNTTLALWGYSSEYSRDRYLDEAAAGGMRVIMGFDDAFINAYSPVDVAGILDYVNTYKDHPAVAGWYTADEPWYGPRTPLSTMQLAYDTIKSVDDKPVFITFTEYALNPVEAGGNIIAVDWKNAYDQFLLDVYPTRTGEPEFSRLENEGRGKDFKNDMIRAQQASIAADRPWWAILSGWGNNTDAGETGGYRLPTYNESRFATYWALSENPVGILHFAFYRTGRGQASAQPGEPYPYDGGQWLVDVWEPQTAELNTLGPALLNGKIAGAVSDDATDIRTDVYYDPDTGKYYMVTLNSTTGSETPTFTVNLADPPGEKIISATPLFEGAEPEIPIIGDQFSDAFSQYEVHVYELTTMLLGDANGSDTVSADDYGSVQANFGDTGVPGLPGDANGTGAVSADDYGSVQLYFGATRAMGGAPVPEPATLALLGAGGLMLIRRRKRMRKVLISLMVLSLIPALAGAGASNPEGFEGYALTTVWDPTVIGEGWIRYGEDDPLIPGRDPEPASTNTVNIAVGSEPANTTQVLKLDSTGNGENLSALWYQSIADADAGPVTTTTFQFMPIIGHGNTEYRMSISRGTGFSGAYSWSVLIGRGGANWWPNEALHLSTYDYNEVEYPGPGFVAYHREDIPGGDFEVTSSAADNIWYTLEIEEDNGAYDYAAWVADSVNNHGSSSRARLKIADGEWNAWTGWLLHEDEDNGLSYTKYASSFSNGRIGTYTNGRTEYDNFSMVWGSPVPEPATLGLLCIGGAAMLRRKKRR

Nearest PDB structures (foldseek):
  4hnv-assembly1_C  TM=4.941E-01  e=1.055E-05  Staphylococcus aureus
  1sfj-assembly1_A  TM=5.461E-01  e=1.746E-05  Staphylococcus aureus subsp. aureus MRSA252
  4hnu-assembly1_C  TM=4.762E-01  e=2.560E-04  Staphylococcus aureus
  3hbl-assembly1_C  TM=4.742E-01  e=3.787E-04  Staphylococcus aureus subsp. aureus Mu50
  4hnt-assembly1_A  TM=4.829E-01  e=7.410E-04  Staphylococcus aureus